Protein 5CGM (pdb70)

CATH classification: 2.60.40.10 (+3 more: 1.20.58.80, 3.20.20.80, 2.60.40.1180)

Foldseek 3Di:
DKDDDQKTKDDKPPDPPNQLFAWEAAAQAKAKIKIQIDHDDPFDKFKWKAKDFDPLQFDLSDDADPLGDTHGWDQEPPPRMTMDIDHHHDFHKMKIWMKMFTARLVVLVVVLVVCCPWCVVCLVSLQVLLVQLVLLLVQAPPVLSVLSNVLSVLSNDDDTNCRNCVSVPDPSSVVRCVVRPDTHPIGIIDMHIYGYAHLCLQAFEEEEDEQQQQQAADPVRHGGGHALVSSLVVQLLVLLLQGAEYEYEAFAAADPPQFAAWPRHSDHDPVWRGFSLQAAAPQAGLLFGHVSRPGLVSVLVSQVSSVVSNHHYAYEARQKHFCRHVCVVVPVLQADQDPVRDGDAPDVPRRIGHTHCPSCVSVVLVVSLVSVVSVVVSRHQHYEYPQCVVDDLSSLSNSLSVCCSVPVNRAYEYAHPDDVCSQLVSLSSPHSAYEDCLCVQQWQVSLVVVLQVQLVCNRRHAYAAENADQQFQHPLLLPQFPLSLLQSLLSRLQSGSHYYYYPPSFLSQRDACDPPGRHGNRRCSTHRNHDDQPVCVVVVNTCSVVSSLSSVVSVVAPQSSDRNLWDWWDWPDRQKTKIKGARLSWQWIKIKIFGSHLAAKDKTKTADPALSSQHDQADWFKKAFSVPRDIDIDGRIGIDMDGSVRPRMTIIGGDGHDNVSSSSSSDPD/DKDDDQKDKDDKPPDPPNQLFAFEAAAQAKAKIKIQIGHDDPFDKFKWKKKDFDPLQDDLRDDACVIDTWGWDAEPPPRMTMDIDHHHDFHKMKIWMKMWTFRLVRLLVVPVVVCVLVSLQVNLVQLVLLLVQAPPVLSCLSNVLSVLSNDDDDNCRSNVSSNDVSVVVRCSVRPDTHPIGIIDMHMYGYAHLCLAAFEEEEDEQQQQQAADPVRHGDGGALVSSLVVQLLVLLLQGAEYEYEAFAAAAPPQFAAWPRHSDHDPPWRGFSLQAAAPQAGLLFGHVSHPGLVSVLVSQVSSVVSNHHYEYEDRQWHFCRHPCVPVPVQQFDQDPVRDGDFDDDPPDGDSRIGHTHCPRCVVVVLVVSLVSVVSVVVSRHQEYEYPQCVVPDLSSLSVSLSVVSSVPVNRAYEYAHPDDVCSQLVSLSSPHSAYEYCLCVQQWQVSLVVVLQVQLVCNRRHHYAAELADQQFQHPLLLPQFPLSLLQSLLSRLQSGSHYYYYPPSFLSQRDACDPPGRHGNRRCSTHRNHDDQVVCVVVVRTCSVVSSLSSVVSVVAVQSSDRNLWDWWDWPDRQWTKIKGARLSWQWIKIKIFGSHLAAKDKTKTADPALSSVHDQADWFKKAFSVPRDIDIGGRIDIDMDGSVRPRMGIIGGDGRDNVSSSSSSDDD

Solvent-accessible surface area: 50348 Å² total; per-residue (Å²): 5,5,24,0,3,27,0,2,1,11,70,6,78,2,20,8,13,47,41,100,7,24,3,24,1,2,38,51,14,14,4,7,1,0,0,13,0,4,17,21,23,106,39,29,28,14,3,13,0,8,2,81,82,79,23,55,96,14,44,76,16,11,86,66,30,151,78,109,102,105,48,116,14,51,96,20,165,60,83,21,6,12,14,8,74,7,68,0,85,124,27,0,35,19,11,0,40,2,3,0,18,0,30,18,22,43,24,13,32,61,81,1,78,88,94,81,81,43,40,103,70,1,53,26,30,1,45,44,1,0,124,27,2,64,91,4,4,108,56,2,62,79,103,86,81,69,21,0,90,84,0,1,62,32,0,101,45,132,42,80,15,68,107,14,4,36,42,8,73,41,74,121,4,65,99,24,22,85,86,70,54,29,72,50,66,44,11,139,11,52,96,21,21,0,13,0,5,29,63,59,0,15,40,2,5,3,1,1,8,3,6,10,12,32,20,24,119,49,116,132,49,149,60,64,28,0,47,1,66,42,0,18,137,27,0,52,29,2,24,154,0,14,6,51,0,0,0,0,1,10,2,9,0,6,2,106,68,120,52,10,1,116,43,72,50,87,104,34,57,145,80,27,23,0,10,4,35,3,0,0,0,123,84,15,6,3,53,22,18,18,69,99,9,21,72,44,109,59,0,56,118,1,10,48,36,0,117,134,68,57,4,22,2,0,5,6,7,1,4,19,0,0,24,34,2,38,14,17,215,111,55,68,70,9,1,78,78,34,70,98,50,51,31,56,98,8,153,80,97,56,8,7,41,58,21,29,8,56,86,43,33,45,25,0,12,106,29,0,3,106,2,0,102,55,5,22,89,38,24,0,35,4,2,9,0,7,36,0,22,55,17,7,0,5,0,1,1,24,0,0,4,72,0,3,68,104,36,30,65,0,6,2,2,0,14,2,61,16,99,73,26,14,7,24,6,1,0,26,1,9,0,3,5,2,3,16,38,3,7,80,65,46,39,24,152,72,0,32,86,10,0,96,50,12,15,84,75,9,19,20,6,7,7,1,0,6,2,0,3,3,55,9,0,23,59,22,2,23,136,5,23,84,16,19,1,13,1,6,0,0,0,0,0,1,1,0,1,0,0,0,0,5,7,1,1,0,45,40,32,52,121,34,30,146,133,76,19,46,52,12,69,47,3,3,17,15,23,23,52,15,33,73,30,87,52,14,68,94,169,70,86,18,13,12,78,44,0,32,69,1,2,57,1,4,144,112,9,28,0,2,99,6,9,34,1,7,71,38,10,117,2,77,30,102,21,0,3,1,1,5,5,5,14,4,41,75,0,12,2,2,0,2,0,0,0,29,38,21,154,27,46,37,96,13,42,0,117,6,71,1,80,47,6,18,32,87,64,176,41,165,17,166,3,94,0,12,40,68,35,94,109,51,52,13,2,75,48,8,134,3,119,3,50,18,100,92,16,10,1,19,0,0,53,8,48,126,1,76,59,74,58,37,62,82,35,9,60,66,97,6,4,13,4,2,27,0,2,1,11,69,6,77,2,21,6,12,46,42,66,7,23,3,23,1,4,42,50,12,13,4,6,1,0,0,13,0,4,18,20,20,114,35,25,30,15,4,15,0,15,1,27,81,87,23,63,99,15,42,82,10,8,83,72,103,144,84,96,111,42,113,16,50,94,19,162,59,84,20,7,12,12,8,72,6,68,0,94,94,26,0,35,17,11,1,59,1,4,0,17,0,32,18,16,43,30,16,33,68,65,5,86,92,78,99,82,76,30,37,2,40,49,2,0,77,35,2,48,102,4,3,111,58,4,60,103,108,34,85,71,44,0,88,66,0,3,60,33,0,123,47,134,54,59,54,71,110,24,0,35,44,8,69,29,69,127,5,68,100,28,17,84,70,94,50,29,80,65,63,47,12,143,10,43,106,24,22,0,11,0,4,30,60,52,0,16,39,4,8,4,1,2,8,3,7,10,12,32,20,23,117,52,117,135,50,145,63,67,29,0,47,1,69,40,0,20,138,28,0,49,25,2,27,151,0,18,6,38,0,0,0,0,2,10,1,10,0,7,1,103,70,116,51,9,1,112,48,71,48,92,105,35,58,146,76,28,20,0,10,4,33,2,0,0,0,124,88,14,5,4,54,22,20,18,70,101,9,22,71,43,114,59,0,54,120,1,23,48,37,0,67,128,69,59,6,45,3,0,5,6,8,1,3,17,0,0,23,36,3,41,15,24,90,117,54,74,70,6,3,80,68,45,37,102,52,53,40,57,93,8,101,38,90,150,44,36,62,55,8,8,42,57,22,27,8,60,86,45,37,81,24,0,12,57,28,0,30,102,3,0,146,56,6,32,89,40,38,0,43,2,3,10,1,7,27,0,8,44,19,7,1,4,0,1,2,44,0,0,0,73,3,3,75,85,42,28,54,0,6,2,1,1,14,1,63,15,98,74,26,13,7,26,6,1,0,21,1,10,0,4,5,3,4,18,42,3,8,78,73,46,52,48,195,52,0,32,60,13,0,100,70,12,14,81,68,11,18,32,7,8,6,1,0,6,3,0,3,4,53,9,0,25,58,22,2,20,137,5,23,83,14,22,1,13,1,8,0,0,0,0,0,2,1,0,1,0,0,0,0,5,5,0,2,0,46,43,34,48,122,32,47,106,134,74,19,46,55,12,74,49,3,3,17,15,26,26,49,15,34,71,30,85,54,16,68,92,167,72,85,18,12,13,75,42,0,31,82,1,2,64,2,5,140,107,3,24,0,2,100,5,8,29,1,7,70,41,12,114,2,82,33,128,23,0,3,1,2,5,5,4,14,5,44,75,0,12,2,2,0,3,0,0,0,27,36,20,148,33,46,34,101,13,43,0,125,6,73,2,82,45,3,12,30,121,58,215,53,142,13,161,2,88,0,11,40,78,47,60,111,66,84,16,1,71,50,10,135,2,120,3,50,19,100,95,15,7,1,18,0,0,42,7,42,125,0,60,52,92,89,35,62,83,36,8,59,67,97

Secondary structure (DSSP, 8-state):
-EEESSSEEEEEES-BGGGTB-EEEETT--EEEEEEEE-STT--EEEEEEEEE--SPPP--S------EEEE-EE-SSTTEEEEEE---SSEEEEEEEEEEE-HHHHHHHHHHHH---HHHHHHHHHHHHHHHHHHHTTS-TTTTHHHHHHHHHHHSSS-HHHHHHHHHSHHHHHHHHHS---EEEEE---EEEEEE-GGGTSEEEEE--GGGGS-B-TTS-B----HHHHHHTHHHHHHTT--EEEE---S-B-STT--BGGGBSSPPTT----TTSB-BTTB-TTS--TTT--HHHHHHHHHHHHHTT-EEEEEE--EE-TTSHHHHH-GGGS-B-TTS-BPPB--BTT-EE--SSSSHHHHHHHHHHHHHHHHHTT--EEEEE-GGGS-HHHHHHHHHHHHHH-TT-EEEEE--S-HHHHHHHHHTT-SEE--SGGG--SHHHHHHHHHHHHHTTTT--BEEES-BTTB--HHHHHHHHHHHHHHHHHHHHH-SEEEEETTGGGT---BSSTT--SBTT-TTSS-----HHHHHHTT--SHHHHHHHHHHHHH-GGGG-STT-EE-EES-TTEEEEEEE-TTT--EEEEEEES-SSS-EEEEEE--GGGGT--TT--EEEEETTT--EEEE-SEEEEEE-TTT-SEEEEEPPPPPHHHHHHHT---/--EESSSEEEEEES-BGGGTB-EEEETT--EEEEEEEE-SSS--EEEEEEEEE--S-----S-----EEEE-EE-SSTTEEEEEE---SSEEEEEEEEEEE-HHHHHHHHHHHH--HHHHHHHHHHHHHHHTTS-TTTTHHHHHHHHHHHSSS-HHHHHTTTTSHHHHHHHHHS---EEEEEEEEEEEEEE-GGGTSEEEEE--GGGGS-B-TTS-B----HHHHHHTHHHHHHTT--EEEE---S-B-STT--BGGGBSSPPTT----TTSB-BTTB-TTS--TTT--HHHHHHHHHHHHHTT-EEEEEE--EE-TTSTHHHH-GGGS-B-TTS-BPPEEETTEEETT-EE--SSSSHHHHHHHHHHHHHHHHHTT--EEEEE-GGGS-HHHHHHHHHHHHHH-TT-EEEEE--S-HHHHHHHHHTT-SEE--SGGG--SHHHHHHHHHHHHHTTTT--BEEES-BTTB--HHHHHHHHHHHHHHHHHHHHH-SEEEEETTGGGT---BSSTT--SBTT-TTTS-----HHHHHHTT--SHHHHHHHHHHHHH-GGGG-STT-EE-EES-TTEEEEEEE-TTT--EEEEEEES-SSS-EEEEEE--SGGGT--TT--EEEEETTT--EEEE-SEEEEEE-TTT-SEEEEEPPPPPHHHHHHHT---

InterPro domains:
  IPR006047 Glycosyl hydrolase family 13, catalytic domain [SM00642] (227-562)
  IPR013780 Glycosyl hydrolase, all-beta [G3DSA:2.60.40.1180] (593-696)
  IPR013783 Immunoglobulin-like fold [G3DSA:2.60.40.10] (3-213)
  IPR017853 Glycoside hydrolase superfamily [SSF51445] (219-588)
  IPR021828 Alpha-1,4-glucan:maltose-1-phosphate maltosyltransferase, domain N/S [PF11896] (3-221)
  IPR026585 Alpha-1,4-glucan:maltose-1-phosphate maltosyltransferase [MF_02124] (1-683)
  IPR049171 Alpha-1,4-glucan:maltose-1-phosphate maltosyltransferase, C-terminal [PF21702] (595-680)

Nearest PDB structures (foldseek):
  5cgm-assembly1_B  TM=1.002E+00  e=0.000E+00  Mycolicibacterium thermoresistibile ATCC 19527
  5cim-assembly1_B  TM=9.907E-01  e=0.000E+00  Mycolicibacterium thermoresistibile ATCC 19527
  5cj5-assembly1_B  TM=9.899E-01  e=0.000E+00  Mycolicibacterium thermoresistibile ATCC 19527
  4u33-assembly3_E  TM=9.859E-01  e=0.000E+00  Mycobacterium tuberculosis CDC1551
  4u3c-assembly3_E  TM=9.840E-01  e=0.000E+00  Mycobacterium tuberculosis CDC1551

Sequence (1336 aa):
GSVAGRIVIDDVQPVVSNGRYPAKAVVGEVVPVAATVWREGHDAVAATLVVRYHGTTYPDLADPPPGPQRLPMSPGHTPDVFHGHFTPDRVGLWTYRVDGWGDPIASWRHNVTAKLQGESELNNDLLVGARLLERAATGVPRELREALLEAAAALRAPGDPFTRAGAALSAEVSDLLAEYPLREFVTRGEQYGVWVDRPEARFSSWYEMFPRSTGGWDAEGRPVHGTFATAAEALPRIARMGFDVVYLPPIHPIGKVHRKGRNNSVTAAPGDVGSPWAIGSDEGGHDAVHPQLGTIEDFDEFVASARDLGLEVALDLALQCCAPDHPWAREHPEWFTVLPDGSIAYAEKYQDIYPLNFDNDPAGIYQEVLRVVRRFWISHGVNIFRVDNPHTKPPNFWAWLIGQIKNENPDVLFLSEAFTRPARLYGLAKLGFTQSYTYFTWRTSKWELTEFGQEIAAKADIARPNLFVNTPDILHESLQHGGPGMFAIRAVLAATMGPAWGVYSSGYELFENQPVRPGSEEYLNSEKYELRPRDFESSALARGESLEPFLTRLNEIRRLHPALRELRRTIRFHHVDNDALLAYSKFDPGTGDTVVLVVVTLNPFGAEEATLWLDMPELGMEPYDRFWVRDEITGEEYQWGQANYVRLDPAKAVAHVLNMPLIPADKRLQLLRREGSVAGRIVIDDVQQPVVSNGRYPAKAVVGEVVPVAATVWREGHDAVAATLVVRYHGTTTYPDLADPPKPQRLPMSPGHTPDVFHGHFTPDRVGLWTYRVDGWGDPIASWRHNVTAKLLNNDLLVGARLLERAATGVPRELREALLEAAAALRAPGDPFTRAGAALSAEVSDLLAEYPLREFVTRGEQYGVWVDRPEARFSSWYEMFPRSTGGWDAEGRPVHGTFATAAEALPRIARMGFDVVYLPPIHPIGKVHRKGRNNSVTAAPGDVGSPWAIGSDEGGHDAVHPQLGTIEDFDEEFVASARDLGLEVALDLALQCAPDHPWAREHPEWFTVLPDGSIAYAENPPKKYQDIYPLNFDNDPAGIYQEVLRVVRFWISHGVNIFRVDNPHTKPPNFWAWLIGQIKNENPDVLFLSEAFTRPARLYGLAKLGFTQSYTYFTWRTSKWELTEFGQEIAAKADIARPNLFVNTPDILHESLQHGGPGMFAIRAVLAATMGPAWGVYSSGYELFENQPVRPGSEEYLNSEKYELRPRDFESALARGESLEPFLTRLNEIRRLHPALRELRRTIIRFHHVDNDALLAYSKFDPGTGDTVLVVVTLNPFGAEEATTLWLDMPELGMEPYDRFWVRDEITGEEYQWGQANYVRLDPAKAVAHVLNMPLIPADKRLQLLRRE

B-factor: mean 32.91, std 14.16, range [11.0, 119.43]

Structure (mmCIF, N/CA/C/O backbone):
data_5CGM
#
_entry.id   5CGM
#
_cell.length_a   80.330
_cell.length_b   113.900
_cell.length_c   220.500
_cell.angle_alpha   90.00
_cell.angle_beta   90.00
_cell.angle_gamma   90.00
#
_symmetry.space_group_name_H-M   'P 21 21 21'
#
loop_
_entity.id
_entity.type
_entity.pdbx_description
1 polymer 'Alpha-1,4-glucan:maltose-1-phosphate maltosyltransferase'
2 branched alpha-D-glucopyranose-(1-4)-alpha-D-glucopyranose
3 non-polymer 'PHOSPHATE ION'
4 non-polymer 'SODIUM ION'
5 non-polymer 'CHLORIDE ION'
6 non-polymer 'PENTAETHYLENE GLYCOL'
7 non-polymer 'TRIETHYLENE GLYCOL'
8 non-polymer 'TETRAETHYLENE GLYCOL'
9 non-polymer DI(HYDROXYETHYL)ETHER
10 non-polymer 1,2-ETHANEDIOL
11 water water
#
loop_
_atom_site.group_PDB
_atom_site.id
_atom_site.type_symbol
_atom_site.label_atom_id
_atom_site.label_alt_id
_atom_site.label_comp_id
_atom_site.label_asym_id
_atom_site.label_entity_id
_atom_site.label_seq_id
_atom_site.pdbx_PDB_ins_code
_atom_site.Cartn_x
_atom_site.Cartn_y
_atom_site.Cartn_z
_atom_site.occupancy
_atom_site.B_iso_or_equiv
_atom_site.auth_seq_id
_atom_site.auth_comp_id
_atom_site.auth_asym_id
_atom_site.auth_atom_id
_atom_site.pdbx_PDB_model_num
ATOM 1 N N . GLY A 1 1 ? 57.454 78.407 61.426 1.00 29.61 -1 GLY A N 1
ATOM 2 C CA . GLY A 1 1 ? 56.332 79.283 61.198 1.00 30.90 -1 GLY A CA 1
ATOM 3 C C . GLY A 1 1 ? 56.610 80.174 60.037 1.00 38.97 -1 GLY A C 1
ATOM 4 O O . GLY A 1 1 ? 56.385 79.783 58.891 1.00 36.46 -1 GLY A O 1
ATOM 5 N N . SER A 1 2 ? 57.072 81.409 60.325 1.00 36.33 0 SER A N 1
ATOM 6 C CA . SER A 1 2 ? 57.461 82.226 59.190 1.00 34.71 0 SER A CA 1
ATOM 7 C C . SER A 1 2 ? 56.469 83.028 58.370 1.00 34.17 0 SER A C 1
ATOM 8 O O . SER A 1 2 ? 55.375 83.400 58.801 1.00 32.55 0 SER A O 1
ATOM 9 N N . VAL A 1 3 ? 56.962 83.393 57.185 1.00 27.61 1 VAL A N 1
ATOM 10 C CA . VAL A 1 3 ? 56.378 84.377 56.280 1.00 27.38 1 VAL A CA 1
ATOM 11 C C . VAL A 1 3 ? 56.591 83.997 54.806 1.00 29.34 1 VAL A C 1
ATOM 12 O O . VAL A 1 3 ? 57.515 83.246 54.467 1.00 28.33 1 VAL A O 1
ATOM 16 N N . ALA A 1 4 ? 55.775 84.583 53.925 1.00 26.87 2 ALA A N 1
ATOM 17 C CA . ALA A 1 4 ? 55.914 84.387 52.494 1.00 26.42 2 ALA A CA 1
ATOM 18 C C . ALA A 1 4 ? 55.888 85.735 51.815 1.00 31.09 2 ALA A C 1
ATOM 19 O O . ALA A 1 4 ? 54.915 86.488 51.933 1.00 30.62 2 ALA A O 1
ATOM 21 N N . GLY A 1 5 ? 56.989 86.050 51.165 1.00 27.84 3 GLY A N 1
ATOM 22 C CA . GLY A 1 5 ? 57.129 87.270 50.379 1.00 28.43 3 GLY A CA 1
ATOM 23 C C . GLY A 1 5 ? 57.787 86.860 49.088 1.00 31.97 3 GLY A C 1
ATOM 24 O O . GLY A 1 5 ? 57.532 85.753 48.596 1.00 31.95 3 GLY A O 1
ATOM 25 N N . ARG A 1 6 ? 58.724 87.678 48.603 1.00 27.28 4 ARG A N 1
ATOM 26 C CA . ARG A 1 6 ? 59.519 87.358 47.427 1.00 27.15 4 ARG A CA 1
ATOM 27 C C . ARG A 1 6 ? 60.441 86.161 47.760 1.00 30.23 4 ARG A C 1
ATOM 28 O O . ARG A 1 6 ? 60.755 85.345 46.890 1.00 30.44 4 ARG A O 1
ATOM 36 N N . ILE A 1 7 ? 60.829 86.048 49.042 1.00 25.73 5 ILE A N 1
ATOM 37 C CA . ILE A 1 7 ? 61.547 84.919 49.647 1.00 23.95 5 ILE A CA 1
ATOM 38 C C . ILE A 1 7 ? 60.548 84.305 50.670 1.00 23.99 5 ILE A C 1
ATOM 39 O O . ILE A 1 7 ? 59.709 85.017 51.226 1.00 23.01 5 ILE A O 1
ATOM 44 N N . VAL A 1 8 ? 60.582 82.984 50.847 1.00 19.65 6 VAL A N 1
ATOM 45 C CA . VAL A 1 8 ? 59.709 82.302 51.801 1.00 19.07 6 VAL A CA 1
ATOM 46 C C . VAL A 1 8 ? 60.571 81.793 52.968 1.00 19.52 6 VAL A C 1
ATOM 47 O O . VAL A 1 8 ? 61.604 81.170 52.750 1.00 19.67 6 VAL A O 1
ATOM 51 N N . ILE A 1 9 ? 60.127 82.027 54.198 1.00 18.30 7 ILE A N 1
ATOM 52 C CA . ILE A 1 9 ? 60.792 81.540 55.415 1.00 18.60 7 ILE A CA 1
ATOM 53 C C . ILE A 1 9 ? 59.762 80.648 56.097 1.00 23.16 7 ILE A C 1
ATOM 54 O O . ILE A 1 9 ? 58.596 81.040 56.230 1.00 21.81 7 ILE A O 1
ATOM 59 N N . ASP A 1 10 ? 60.175 79.435 56.480 1.00 19.78 8 ASP A N 1
ATOM 60 C CA . ASP A 1 10 ? 59.232 78.484 57.062 1.00 19.46 8 ASP A CA 1
ATOM 61 C C . ASP A 1 10 ? 59.885 77.647 58.150 1.00 22.11 8 ASP A C 1
ATOM 62 O O . ASP A 1 10 ? 61.116 77.531 58.215 1.00 21.73 8 ASP A O 1
ATOM 67 N N . ASP A 1 11 ? 59.036 77.038 58.992 1.00 20.28 9 ASP A N 1
ATOM 68 C CA . ASP A 1 11 ? 59.390 76.087 60.035 1.00 19.36 9 ASP A CA 1
ATOM 69 C C . ASP A 1 11 ? 60.577 76.541 60.890 1.00 21.10 9 ASP A C 1
ATOM 70 O O . ASP A 1 11 ? 61.568 75.844 61.036 1.00 20.51 9 ASP A O 1
ATOM 75 N N . VAL A 1 12 ? 60.462 77.738 61.434 1.00 18.41 10 VAL A N 1
ATOM 76 C CA . VAL A 1 12 ? 61.478 78.369 62.284 1.00 18.33 10 VAL A CA 1
ATOM 77 C C . VAL A 1 12 ? 61.523 77.700 63.666 1.00 21.85 10 VAL A C 1
ATOM 78 O O . VAL A 1 12 ? 60.480 77.445 64.253 1.00 20.10 10 VAL A O 1
ATOM 82 N N . GLN A 1 13 ? 62.732 77.441 64.188 1.00 18.55 11 GLN A N 1
ATOM 83 C CA . GLN A 1 13 ? 62.903 76.860 65.530 1.00 18.87 11 GLN A CA 1
ATOM 84 C C . GLN A 1 13 ? 64.039 77.598 66.272 1.00 22.28 11 GLN A C 1
ATOM 85 O O . GLN A 1 13 ? 64.983 77.996 65.602 1.00 20.62 11 GLN A O 1
ATOM 91 N N . PRO A 1 14 ? 63.968 77.851 67.614 1.00 18.73 12 PRO A N 1
ATOM 92 C CA . PRO A 1 14 ? 62.924 77.398 68.551 1.00 18.64 12 PRO A CA 1
ATOM 93 C C . PRO A 1 14 ? 61.695 78.270 68.589 1.00 22.78 12 PRO A C 1
ATOM 94 O O . PRO A 1 14 ? 61.802 79.490 68.728 1.00 22.51 12 PRO A O 1
ATOM 98 N N . VAL A 1 15 ? 60.520 77.631 68.462 1.00 17.88 13 VAL A N 1
ATOM 99 C CA . VAL A 1 15 ? 59.227 78.316 68.547 1.00 17.16 13 VAL A CA 1
ATOM 100 C C . VAL A 1 15 ? 58.374 77.443 69.468 1.00 22.43 13 VAL A C 1
ATOM 101 O O . VAL A 1 15 ? 58.279 76.241 69.228 1.00 23.19 13 VAL A O 1
ATOM 105 N N . VAL A 1 16 ? 57.820 78.017 70.552 1.00 17.69 14 VAL A N 1
ATOM 106 C CA . VAL A 1 16 ? 57.040 77.218 71.520 1.00 18.11 14 VAL A CA 1
ATOM 107 C C . VAL A 1 16 ? 55.560 77.500 71.383 1.00 21.44 14 VAL A C 1
ATOM 108 O O . VAL A 1 16 ? 55.179 78.658 71.446 1.00 20.58 14 VAL A O 1
ATOM 112 N N . SER A 1 17 ? 54.721 76.452 71.193 1.00 19.74 15 SER A N 1
ATOM 113 C CA . SER A 1 17 ? 53.255 76.612 71.030 1.00 19.77 15 SER A CA 1
ATOM 114 C C . SER A 1 17 ? 52.894 77.693 70.007 1.00 24.75 15 SER A C 1
ATOM 115 O O . SER A 1 17 ? 52.059 78.563 70.287 1.00 23.31 15 SER A O 1
ATOM 118 N N . ASN A 1 18 ? 53.569 77.670 68.816 1.00 22.62 16 ASN A N 1
ATOM 119 C CA . ASN A 1 18 ? 53.352 78.661 67.746 1.00 24.22 16 ASN A CA 1
ATOM 120 C C . ASN A 1 18 ? 53.705 80.093 68.119 1.00 30.99 16 ASN A C 1
ATOM 121 O O . ASN A 1 18 ? 53.260 81.026 67.447 1.00 34.22 16 ASN A O 1
ATOM 126 N N . GLY A 1 19 ? 54.522 80.274 69.149 1.00 25.81 17 GLY A N 1
ATOM 127 C CA . GLY A 1 19 ? 54.918 81.606 69.581 1.00 25.69 17 GLY A CA 1
ATOM 128 C C . GLY A 1 19 ? 54.201 82.107 70.817 1.00 28.84 17 GLY A C 1
ATOM 129 O O . GLY A 1 19 ? 54.433 83.238 71.229 1.00 28.79 17 GLY A O 1
ATOM 130 N N . ARG A 1 20 ? 53.324 81.284 71.419 1.00 26.06 18 ARG A N 1
ATOM 131 C CA . ARG A 1 20 ? 52.571 81.673 72.625 1.00 25.56 18 ARG A CA 1
ATOM 132 C C . ARG A 1 20 ? 53.496 81.837 73.837 1.00 25.52 18 ARG A C 1
ATOM 133 O O . ARG A 1 20 ? 53.253 82.678 74.701 1.00 24.64 18 ARG A O 1
ATOM 141 N N . TYR A 1 21 ? 54.571 81.049 73.894 1.00 20.28 19 TYR A N 1
ATOM 142 C CA . TYR A 1 21 ? 55.499 81.157 75.016 1.00 18.68 19 TYR A CA 1
ATOM 143 C C . TYR A 1 21 ? 56.917 81.376 74.513 1.00 22.70 19 TYR A C 1
ATOM 144 O O . TYR A 1 21 ? 57.281 80.789 73.501 1.00 20.29 19 TYR A O 1
ATOM 153 N N . PRO A 1 22 ? 57.776 82.092 75.269 1.00 19.80 20 PRO A N 1
ATOM 154 C CA . PRO A 1 22 ? 59.185 82.188 74.859 1.00 18.69 20 PRO A CA 1
ATOM 155 C C . PRO A 1 22 ? 59.922 80.867 75.118 1.00 20.98 20 PRO A C 1
ATOM 156 O O . PRO A 1 22 ? 59.554 80.092 76.008 1.00 18.56 20 PRO A O 1
ATOM 160 N N . ALA A 1 23 ? 60.978 80.621 74.356 1.00 17.33 21 ALA A N 1
ATOM 161 C CA . ALA A 1 23 ? 61.845 79.468 74.577 1.00 17.07 21 ALA A CA 1
ATOM 162 C C . ALA A 1 23 ? 62.725 79.799 75.794 1.00 19.99 21 ALA A C 1
ATOM 163 O O . ALA A 1 23 ? 62.711 80.937 76.263 1.00 20.29 21 ALA A O 1
ATOM 165 N N . LYS A 1 24 ? 63.477 78.815 76.318 1.00 17.05 22 LYS A N 1
ATOM 166 C CA . LYS A 1 24 ? 64.319 79.002 77.496 1.00 17.37 22 LYS A CA 1
ATOM 167 C C . LYS A 1 24 ? 65.798 78.911 77.118 1.00 21.58 22 LYS A C 1
ATOM 168 O O . LYS A 1 24 ? 66.163 78.074 76.303 1.00 21.90 22 LYS A O 1
ATOM 174 N N . ALA A 1 25 ? 66.637 79.677 77.813 1.00 15.58 23 ALA A N 1
ATOM 175 C CA . ALA A 1 25 ? 68.092 79.605 77.696 1.00 16.46 23 ALA A CA 1
ATOM 176 C C . ALA A 1 25 ? 68.672 80.218 78.958 1.00 18.23 23 ALA A C 1
ATOM 177 O O . ALA A 1 25 ? 67.937 80.776 79.787 1.00 15.14 23 ALA A O 1
ATOM 179 N N . VAL A 1 26 ? 69.992 80.116 79.115 1.00 16.13 24 VAL A N 1
ATOM 180 C CA . VAL A 1 26 ? 70.693 80.728 80.235 1.00 15.83 24 VAL A CA 1
ATOM 181 C C . VAL A 1 26 ? 71.858 81.578 79.683 1.00 20.76 24 VAL A C 1
ATOM 182 O O . VAL A 1 26 ? 72.293 81.389 78.537 1.00 20.07 24 VAL A O 1
ATOM 186 N N . VAL A 1 27 ? 72.360 82.491 80.500 1.00 17.81 25 VAL A N 1
ATOM 187 C CA . VAL A 1 27 ? 73.503 83.330 80.126 1.00 17.74 25 VAL A CA 1
ATOM 188 C C . VAL A 1 27 ? 74.688 82.404 79.775 1.00 22.09 25 VAL A C 1
ATOM 189 O O . VAL A 1 27 ? 75.027 81.520 80.558 1.00 21.34 25 VAL A O 1
ATOM 193 N N . GLY A 1 28 ? 75.314 82.637 78.620 1.00 20.49 26 GLY A N 1
ATOM 194 C CA . GLY A 1 28 ? 76.472 81.861 78.197 1.00 19.49 26 GLY A CA 1
ATOM 195 C C . GLY A 1 28 ? 76.146 80.606 77.410 1.00 24.44 26 GLY A C 1
ATOM 196 O O . GLY A 1 28 ? 77.059 79.930 76.932 1.00 25.95 26 GLY A O 1
ATOM 197 N N . GLU A 1 29 ? 74.854 80.269 77.269 1.00 19.32 27 GLU A N 1
ATOM 198 C CA . GLU A 1 29 ? 74.443 79.089 76.510 1.00 18.41 27 GLU A CA 1
ATOM 199 C C . GLU A 1 29 ? 74.413 79.429 75.005 1.00 21.71 27 GLU A C 1
ATOM 200 O O . GLU A 1 29 ? 73.887 80.471 74.631 1.00 21.62 27 GLU A O 1
ATOM 206 N N . VAL A 1 30 ? 74.902 78.518 74.147 1.00 19.84 28 VAL A N 1
ATOM 207 C CA . VAL A 1 30 ? 74.842 78.698 72.686 1.00 19.15 28 VAL A CA 1
ATOM 208 C C . VAL A 1 30 ? 73.442 78.267 72.275 1.00 22.14 28 VAL A C 1
ATOM 209 O O . VAL A 1 30 ? 73.071 77.118 72.482 1.00 22.15 28 VAL A O 1
ATOM 213 N N . VAL A 1 31 ? 72.649 79.196 71.764 1.00 17.92 29 VAL A N 1
ATOM 214 C CA . VAL A 1 31 ? 71.275 78.883 71.365 1.00 17.32 29 VAL A CA 1
ATOM 215 C C . VAL A 1 31 ? 71.221 78.622 69.829 1.00 20.45 29 VAL A C 1
ATOM 216 O O . VAL A 1 31 ? 71.390 79.571 69.078 1.00 19.13 29 VAL A O 1
ATOM 220 N N . PRO A 1 32 ? 70.921 77.398 69.346 1.00 18.07 30 PRO A N 1
ATOM 221 C CA . PRO A 1 32 ? 70.811 77.204 67.889 1.00 17.55 30 PRO A CA 1
ATOM 222 C C . PRO A 1 32 ? 69.441 77.579 67.318 1.00 22.53 30 PRO A C 1
ATOM 223 O O . PRO A 1 32 ? 68.399 77.330 67.933 1.00 21.71 30 PRO A O 1
ATOM 227 N N . VAL A 1 33 ? 69.445 78.193 66.127 1.00 20.73 31 VAL A N 1
ATOM 228 C CA . VAL A 1 33 ? 68.240 78.620 65.415 1.00 20.30 31 VAL A CA 1
ATOM 229 C C . VAL A 1 33 ? 68.281 77.983 64.023 1.00 23.85 31 VAL A C 1
ATOM 230 O O . VAL A 1 33 ? 69.329 78.034 63.371 1.00 22.50 31 VAL A O 1
ATOM 234 N N . ALA A 1 34 ? 67.151 77.392 63.573 1.00 19.99 32 ALA A N 1
ATOM 235 C CA . ALA A 1 34 ? 67.021 76.817 62.229 1.00 19.80 32 ALA A CA 1
ATOM 236 C C . ALA A 1 34 ? 65.803 77.397 61.521 1.00 21.13 32 ALA A C 1
ATOM 237 O O . ALA A 1 34 ? 64.835 77.802 62.176 1.00 17.93 32 ALA A O 1
ATOM 239 N N . ALA A 1 35 ? 65.874 77.506 60.171 1.00 17.46 33 ALA A N 1
ATOM 240 C CA . ALA A 1 35 ? 64.741 77.971 59.368 1.00 16.90 33 ALA A CA 1
ATOM 241 C C . ALA A 1 35 ? 64.878 77.440 57.962 1.00 22.26 33 ALA A C 1
ATOM 242 O O . ALA A 1 35 ? 65.992 77.293 57.456 1.00 22.22 33 ALA A O 1
ATOM 244 N N . THR A 1 36 ? 63.750 77.147 57.332 1.00 19.15 34 THR A N 1
ATOM 245 C CA . THR A 1 36 ? 63.730 76.746 55.925 1.00 17.60 34 THR A CA 1
ATOM 246 C C . THR A 1 36 ? 63.595 78.051 55.147 1.00 20.97 34 THR A C 1
ATOM 247 O O . THR A 1 36 ? 62.687 78.841 55.417 1.00 20.53 34 THR A O 1
ATOM 251 N N . VAL A 1 37 ? 64.505 78.302 54.208 1.00 17.86 35 VAL A N 1
ATOM 252 C CA . VAL A 1 37 ? 64.474 79.561 53.443 1.00 17.48 35 VAL A CA 1
ATOM 253 C C . VAL A 1 37 ? 64.608 79.211 51.963 1.00 21.27 35 VAL A C 1
ATOM 254 O O . VAL A 1 37 ? 65.558 78.539 51.592 1.00 18.92 35 VAL A O 1
ATOM 258 N N . TRP A 1 38 ? 63.650 79.638 51.139 1.00 19.05 36 TRP A N 1
ATOM 259 C CA . TRP A 1 38 ? 63.663 79.276 49.719 1.00 18.98 36 TRP A CA 1
ATOM 260 C C . TRP A 1 38 ? 63.092 80.346 48.806 1.00 22.61 36 TRP A C 1
ATOM 261 O O . TRP A 1 38 ? 62.363 81.239 49.236 1.00 21.02 36 TRP A O 1
ATOM 272 N N . ARG A 1 39 ? 63.432 80.231 47.512 1.00 21.70 37 ARG A N 1
ATOM 273 C CA . ARG A 1 39 ? 62.978 81.140 46.472 1.00 21.44 37 ARG A CA 1
ATOM 274 C C . ARG A 1 39 ? 62.831 80.331 45.160 1.00 24.66 37 ARG A C 1
ATOM 275 O O . ARG A 1 39 ? 62.972 79.105 45.167 1.00 23.90 37 ARG A O 1
ATOM 283 N N . GLU A 1 40 ? 62.608 81.018 44.050 1.00 22.05 38 GLU A N 1
ATOM 284 C CA . GLU A 1 40 ? 62.472 80.400 42.723 1.00 22.96 38 GLU A CA 1
ATOM 285 C C . GLU A 1 40 ? 63.834 80.081 42.069 1.00 30.44 38 GLU A C 1
ATOM 286 O O . GLU A 1 40 ? 64.861 80.609 42.490 1.00 29.43 38 GLU A O 1
ATOM 292 N N . GLY A 1 41 ? 63.809 79.233 41.040 1.00 30.73 39 GLY A N 1
ATOM 293 C CA . GLY A 1 41 ? 64.970 78.890 40.219 1.00 31.40 39 GLY A CA 1
ATOM 294 C C . GLY A 1 41 ? 66.153 78.276 40.932 1.00 36.83 39 GLY A C 1
ATOM 295 O O . GLY A 1 41 ? 65.997 77.652 41.989 1.00 37.77 39 GLY A O 1
ATOM 296 N N . HIS A 1 42 ? 67.340 78.405 40.319 1.00 32.46 40 HIS A N 1
ATOM 297 C CA . HIS A 1 42 ? 68.607 77.863 40.836 1.00 33.42 40 HIS A CA 1
ATOM 298 C C . HIS A 1 42 ? 69.443 78.953 41.519 1.00 36.07 40 HIS A C 1
ATOM 299 O O . HIS A 1 42 ? 70.572 78.694 41.923 1.00 36.34 40 HIS A O 1
ATOM 302 N N . ASP A 1 43 ? 68.891 80.159 41.640 1.00 31.72 41 ASP A N 1
ATOM 303 C CA . ASP A 1 43 ? 69.539 81.316 42.256 1.00 32.61 41 ASP A CA 1
ATOM 304 C C . ASP A 1 43 ? 69.760 81.138 43.757 1.00 35.63 41 ASP A C 1
ATOM 305 O O . ASP A 1 43 ? 68.890 80.613 44.452 1.00 35.26 41 ASP A O 1
ATOM 307 N N . ALA A 1 44 ? 70.927 81.584 44.250 1.00 29.82 42 ALA A N 1
ATOM 308 C CA . ALA A 1 44 ? 71.301 81.463 45.646 1.00 29.21 42 ALA A CA 1
ATOM 309 C C . ALA A 1 44 ? 70.419 82.270 46.605 1.00 28.69 42 ALA A C 1
ATOM 310 O O . ALA A 1 44 ? 69.906 83.346 46.287 1.00 24.90 42 ALA A O 1
ATOM 312 N N . VAL A 1 45 ? 70.187 81.692 47.765 1.00 26.09 43 VAL A N 1
ATOM 313 C CA . VAL A 1 45 ? 69.426 82.361 48.786 1.00 25.69 43 VAL A CA 1
ATOM 314 C C . VAL A 1 45 ? 70.332 82.391 50.013 1.00 24.19 43 VAL A C 1
ATOM 315 O O . VAL A 1 45 ? 71.237 81.556 50.146 1.00 22.41 43 VAL A O 1
ATOM 319 N N . ALA A 1 46 ? 70.154 83.393 50.849 1.00 21.06 44 ALA A N 1
ATOM 320 C CA . ALA A 1 46 ? 70.909 83.512 52.085 1.00 21.93 44 ALA A CA 1
ATOM 321 C C . ALA A 1 46 ? 70.000 83.980 53.207 1.00 24.71 44 ALA A C 1
ATOM 322 O O . ALA A 1 46 ? 68.855 84.371 52.965 1.00 24.28 44 ALA A O 1
ATOM 324 N N . ALA A 1 47 ? 70.495 83.928 54.439 1.00 22.37 45 ALA A N 1
ATOM 325 C CA . ALA A 1 47 ? 69.686 84.348 55.582 1.00 22.86 45 ALA A CA 1
ATOM 326 C C . ALA A 1 47 ? 70.523 85.019 56.643 1.00 24.97 45 ALA A C 1
ATOM 327 O O . ALA A 1 47 ? 71.671 84.654 56.856 1.00 23.92 45 ALA A O 1
ATOM 329 N N . THR A 1 48 ? 69.928 85.972 57.334 1.00 21.73 46 THR A N 1
ATOM 330 C CA . THR A 1 48 ? 70.565 86.677 58.439 1.00 21.74 46 THR A CA 1
ATOM 331 C C . THR A 1 48 ? 69.713 86.476 59.697 1.00 24.79 46 THR A C 1
ATOM 332 O O . THR A 1 48 ? 68.484 86.617 59.641 1.00 24.59 46 THR A O 1
ATOM 336 N N . LEU A 1 49 ? 70.365 86.152 60.814 1.00 21.05 47 LEU A N 1
ATOM 337 C CA . LEU A 1 49 ? 69.716 86.042 62.131 1.00 20.92 47 LEU A CA 1
ATOM 338 C C . LEU A 1 49 ? 69.822 87.389 62.824 1.00 23.35 47 LEU A C 1
ATOM 339 O O . LEU A 1 49 ? 70.931 87.851 63.061 1.00 23.02 47 LEU A O 1
ATOM 344 N N . VAL A 1 50 ? 68.677 88.053 63.082 1.00 19.77 48 VAL A N 1
ATOM 345 C CA . VAL A 1 50 ? 68.639 89.385 63.699 1.00 19.08 48 VAL A CA 1
ATOM 346 C C . VAL A 1 50 ? 68.304 89.207 65.182 1.00 23.93 48 VAL A C 1
ATOM 347 O O . VAL A 1 50 ? 67.183 88.810 65.509 1.00 22.58 48 VAL A O 1
ATOM 351 N N . VAL A 1 51 ? 69.252 89.537 66.062 1.00 19.93 49 VAL A N 1
ATOM 352 C CA . VAL A 1 51 ? 69.124 89.363 67.521 1.00 20.80 49 VAL A CA 1
ATOM 353 C C . VAL A 1 51 ? 68.997 90.706 68.279 1.00 27.79 49 VAL A C 1
ATOM 354 O O . VAL A 1 51 ? 69.796 91.625 68.046 1.00 27.15 49 VAL A O 1
ATOM 358 N N . ARG A 1 52 ? 68.013 90.800 69.201 1.00 21.95 50 ARG A N 1
ATOM 359 C CA . ARG A 1 52 ? 67.812 91.996 70.028 1.00 22.13 50 ARG A CA 1
ATOM 360 C C . ARG A 1 52 ? 67.666 91.616 71.493 1.00 26.91 50 ARG A C 1
ATOM 361 O O . ARG A 1 52 ? 67.105 90.569 71.799 1.00 26.52 50 ARG A O 1
ATOM 369 N N . TYR A 1 53 ? 68.122 92.489 72.391 1.00 23.45 51 TYR A N 1
ATOM 370 C CA . TYR A 1 53 ? 67.981 92.381 73.840 1.00 22.01 51 TYR A CA 1
ATOM 371 C C . TYR A 1 53 ? 66.975 93.423 74.259 1.00 27.81 51 TYR A C 1
ATOM 372 O O . TYR A 1 53 ? 67.145 94.599 73.933 1.00 27.88 51 TYR A O 1
ATOM 381 N N . HIS A 1 54 ? 65.910 93.002 74.959 1.00 23.56 52 HIS A N 1
ATOM 382 C CA . HIS A 1 54 ? 64.818 93.889 75.383 1.00 23.85 52 HIS A CA 1
ATOM 383 C C . HIS A 1 54 ? 64.827 94.333 76.849 1.00 28.93 52 HIS A C 1
ATOM 384 O O . HIS A 1 54 ? 63.915 95.025 77.282 1.00 31.53 52 HIS A O 1
ATOM 391 N N . GLY A 1 55 ? 65.837 93.961 77.594 1.00 25.85 53 GLY A N 1
ATOM 392 C CA . GLY A 1 55 ? 65.872 94.279 79.018 1.00 26.06 53 GLY A CA 1
ATOM 393 C C . GLY A 1 55 ? 65.257 93.151 79.829 1.00 29.99 53 GLY A C 1
ATOM 394 O O . GLY A 1 55 ? 65.014 92.059 79.296 1.00 27.68 53 GLY A O 1
ATOM 395 N N . THR A 1 56 ? 64.949 93.417 81.115 1.00 26.31 54 THR A N 1
ATOM 396 C CA . THR A 1 56 ? 64.399 92.400 82.018 1.00 26.73 54 THR A CA 1
ATOM 397 C C . THR A 1 56 ? 62.876 92.381 82.111 1.00 34.01 54 THR A C 1
ATOM 398 O O . THR A 1 56 ? 62.336 91.729 83.009 1.00 34.15 54 THR A O 1
ATOM 402 N N . THR A 1 57 ? 62.168 93.041 81.170 1.00 31.66 55 THR A N 1
ATOM 403 C CA . THR A 1 57 ? 60.694 93.012 81.175 1.00 31.62 55 THR A CA 1
ATOM 404 C C . THR A 1 57 ? 60.211 91.584 80.872 1.00 33.03 55 THR A C 1
ATOM 405 O O . THR A 1 57 ? 60.551 91.011 79.843 1.00 31.07 55 THR A O 1
ATOM 409 N N . TYR A 1 58 ? 59.476 91.003 81.813 1.00 29.79 56 TYR A N 1
ATOM 410 C CA . TYR A 1 58 ? 58.999 89.627 81.717 1.00 28.77 56 TYR A CA 1
ATOM 411 C C . TYR A 1 58 ? 57.521 89.617 81.307 1.00 35.62 56 TYR A C 1
ATOM 412 O O . TYR A 1 58 ? 56.730 90.347 81.897 1.00 34.73 56 TYR A O 1
ATOM 421 N N . PRO A 1 59 ? 57.122 88.810 80.304 1.00 35.73 57 PRO A N 1
ATOM 422 C CA . PRO A 1 59 ? 55.707 88.818 79.880 1.00 37.03 57 PRO A CA 1
ATOM 423 C C . PRO A 1 59 ? 54.741 88.085 80.805 1.00 45.22 57 PRO A C 1
ATOM 424 O O . PRO A 1 59 ? 55.164 87.212 81.572 1.00 44.85 57 PRO A O 1
ATOM 428 N N . ASP A 1 60 ? 53.426 88.414 80.721 1.00 44.58 58 ASP A N 1
ATOM 429 C CA . ASP A 1 60 ? 52.413 87.665 81.482 1.00 44.71 58 ASP A CA 1
ATOM 430 C C . ASP A 1 60 ? 51.992 86.581 80.495 1.00 44.59 58 ASP A C 1
ATOM 431 O O . ASP A 1 60 ? 51.558 86.893 79.383 1.00 45.70 58 ASP A O 1
ATOM 436 N N . LEU A 1 61 ? 52.285 85.325 80.836 1.00 36.09 59 LEU A N 1
ATOM 437 C CA . LEU A 1 61 ? 52.066 84.191 79.934 1.00 33.58 59 LEU A CA 1
ATOM 438 C C . LEU A 1 61 ? 50.676 83.557 79.954 1.00 37.58 59 LEU A C 1
ATOM 439 O O . LEU A 1 61 ? 50.446 82.556 79.266 1.00 37.20 59 LEU A O 1
ATOM 444 N N . ALA A 1 62 ? 49.741 84.138 80.726 1.00 33.33 60 ALA A N 1
ATOM 445 C CA . ALA A 1 62 ? 48.360 83.647 80.787 1.00 33.43 60 ALA A CA 1
ATOM 446 C C . ALA A 1 62 ? 47.382 84.781 81.050 1.00 41.34 60 ALA A C 1
ATOM 447 O O . ALA A 1 62 ? 47.793 85.858 81.480 1.00 42.33 60 ALA A O 1
ATOM 449 N N . ASP A 1 63 ? 46.095 84.544 80.785 1.00 39.80 61 ASP A N 1
ATOM 450 C CA . ASP A 1 63 ? 45.036 85.527 81.016 1.00 40.52 61 ASP A CA 1
ATOM 451 C C . ASP A 1 63 ? 44.717 85.523 82.513 1.00 44.93 61 ASP A C 1
ATOM 452 O O . ASP A 1 63 ? 44.226 84.504 83.007 1.00 43.34 61 ASP A O 1
ATOM 457 N N . PRO A 1 64 ? 45.012 86.618 83.264 1.00 44.49 62 PRO A N 1
ATOM 458 C CA . PRO A 1 64 ? 44.666 86.625 84.702 1.00 45.34 62 PRO A CA 1
ATOM 459 C C . PRO A 1 64 ? 43.158 86.854 84.931 1.00 51.11 62 PRO A C 1
ATOM 460 O O . PRO A 1 64 ? 42.464 87.264 83.993 1.00 49.36 62 PRO A O 1
ATOM 464 N N . PRO A 1 65 ? 42.613 86.592 86.150 1.00 50.57 63 PRO A N 1
ATOM 465 C CA . PRO A 1 65 ? 41.170 86.823 86.383 1.00 51.35 63 PRO A CA 1
ATOM 466 C C . PRO A 1 65 ? 40.780 88.313 86.352 1.00 57.55 63 PRO A C 1
ATOM 467 O O . PRO A 1 65 ? 41.670 89.159 86.503 1.00 56.28 63 PRO A O 1
ATOM 471 N N . PRO A 1 66 ? 39.472 88.657 86.168 1.00 56.84 64 PRO A N 1
ATOM 472 C CA . PRO A 1 66 ? 39.068 90.084 86.125 1.00 57.88 64 PRO A CA 1
ATOM 473 C C . PRO A 1 66 ? 39.560 91.009 87.250 1.00 64.45 64 PRO A C 1
ATOM 474 O O . PRO A 1 66 ? 39.902 92.161 86.978 1.00 65.50 64 PRO A O 1
ATOM 478 N N . GLY A 1 67 ? 39.593 90.508 88.486 1.00 61.42 65 GLY A N 1
ATOM 479 C CA . GLY A 1 67 ? 40.022 91.273 89.656 1.00 89.21 65 GLY A CA 1
ATOM 480 C C . GLY A 1 67 ? 41.469 91.732 89.643 1.00 118.12 65 GLY A C 1
ATOM 481 O O . GLY A 1 67 ? 42.290 91.231 88.872 1.00 83.54 65 GLY A O 1
ATOM 482 N N . PRO A 1 90 ? 70.431 96.212 67.043 1.00 50.56 88 PRO A N 1
ATOM 483 C CA . PRO A 1 90 ? 70.276 94.778 66.762 1.00 49.00 88 PRO A CA 1
ATOM 484 C C . PRO A 1 90 ? 71.523 94.179 66.149 1.00 48.31 88 PRO A C 1
ATOM 485 O O . PRO A 1 90 ? 72.146 94.809 65.300 1.00 49.37 88 PRO A O 1
ATOM 489 N N . GLN A 1 91 ? 71.887 92.969 66.569 1.00 40.10 89 GLN A N 1
ATOM 490 C CA . GLN A 1 91 ? 73.024 92.260 65.993 1.00 38.10 89 GLN A CA 1
ATOM 491 C C . GLN A 1 91 ? 72.508 91.506 64.780 1.00 39.10 89 GLN A C 1
ATOM 492 O O . GLN A 1 91 ? 71.414 90.934 64.834 1.00 37.88 89 GLN A O 1
ATOM 498 N N . ARG A 1 92 ? 73.286 91.517 63.696 1.00 33.70 90 ARG A N 1
ATOM 499 C CA . ARG A 1 92 ? 72.984 90.832 62.444 1.00 32.40 90 ARG A CA 1
ATOM 500 C C . ARG A 1 92 ? 73.994 89.721 62.351 1.00 35.48 90 ARG A C 1
ATOM 501 O O . ARG A 1 92 ? 75.192 89.981 62.286 1.00 37.42 90 ARG A O 1
ATOM 505 N N . LEU A 1 93 ? 73.529 88.481 62.442 1.00 28.19 91 LEU A N 1
ATOM 506 C CA . LEU A 1 93 ? 74.413 87.329 62.470 1.00 27.56 91 LEU A CA 1
ATOM 507 C C . LEU A 1 93 ? 74.254 86.468 61.233 1.00 32.81 91 LEU A C 1
ATOM 508 O O . LEU A 1 93 ? 73.134 86.310 60.757 1.00 33.08 91 LEU A O 1
ATOM 513 N N . PRO A 1 94 ? 75.350 85.944 60.660 1.00 31.34 92 PRO A N 1
ATOM 514 C CA . PRO A 1 94 ? 75.206 85.115 59.449 1.00 31.93 92 PRO A CA 1
ATOM 515 C C . PRO A 1 94 ? 74.630 83.734 59.755 1.00 33.76 92 PRO A C 1
ATOM 516 O O . PRO A 1 94 ? 74.905 83.164 60.803 1.00 35.51 92 PRO A O 1
ATOM 520 N N . MET A 1 95 ? 73.844 83.203 58.834 1.00 26.46 93 MET A N 1
ATOM 521 C CA . MET A 1 95 ? 73.295 81.858 58.945 1.00 24.95 93 MET A CA 1
ATOM 522 C C . MET A 1 95 ? 73.928 81.021 57.861 1.00 31.66 93 MET A C 1
ATOM 523 O O . MET A 1 95 ? 74.158 81.513 56.758 1.00 32.27 93 MET A O 1
ATOM 528 N N . SER A 1 96 ? 74.286 79.792 58.195 1.00 29.94 94 SER A N 1
ATOM 529 C CA . SER A 1 96 ? 74.969 78.906 57.271 1.00 30.31 94 SER A CA 1
ATOM 530 C C . SER A 1 96 ? 74.023 77.915 56.628 1.00 33.30 94 SER A C 1
ATOM 531 O O . SER A 1 96 ? 73.210 77.303 57.328 1.00 30.00 94 SER A O 1
ATOM 534 N N . PRO A 1 97 ? 74.167 77.688 55.302 1.00 31.67 95 PRO A N 1
ATOM 535 C CA . PRO A 1 97 ? 73.371 76.635 54.649 1.00 31.43 95 PRO A CA 1
ATOM 536 C C . PRO A 1 97 ? 73.838 75.275 55.166 1.00 37.61 95 PRO A C 1
ATOM 537 O O . PRO A 1 97 ? 75.040 75.063 55.344 1.00 38.22 95 PRO A O 1
ATOM 541 N N . GLY A 1 98 ? 72.903 74.387 55.475 1.00 35.53 96 GLY A N 1
ATOM 542 C CA . GLY A 1 98 ? 73.275 73.082 56.005 1.00 35.91 96 GLY A CA 1
ATOM 543 C C . GLY A 1 98 ? 73.320 71.995 54.953 1.00 42.24 96 GLY A C 1
ATOM 544 O O . GLY A 1 98 ? 73.145 72.265 53.761 1.00 42.18 96 GLY A O 1
ATOM 545 N N . HIS A 1 99 ? 73.535 70.755 55.394 1.00 39.79 97 HIS A N 1
ATOM 546 C CA . HIS A 1 99 ? 73.538 69.598 54.509 1.00 40.94 97 HIS A CA 1
ATOM 547 C C . HIS A 1 99 ? 72.105 69.206 54.145 1.00 41.86 97 HIS A C 1
ATOM 548 O O . HIS A 1 99 ? 71.891 68.595 53.104 1.00 42.96 97 HIS A O 1
ATOM 555 N N . THR A 1 100 ? 71.120 69.609 54.969 1.00 34.97 98 THR A N 1
ATOM 556 C CA . THR A 1 100 ? 69.696 69.387 54.704 1.00 33.58 98 THR A CA 1
ATOM 557 C C . THR A 1 100 ? 69.274 70.496 53.731 1.00 34.22 98 THR A C 1
ATOM 558 O O . THR A 1 100 ? 69.403 71.676 54.071 1.00 31.46 98 THR A O 1
ATOM 562 N N . PRO A 1 101 ? 68.849 70.151 52.492 1.00 31.31 99 PRO A N 1
ATOM 563 C CA . PRO A 1 101 ? 68.517 71.202 51.518 1.00 29.37 99 PRO A CA 1
ATOM 564 C C . PRO A 1 101 ? 67.478 72.197 52.007 1.00 28.17 99 PRO A C 1
ATOM 565 O O . PRO A 1 101 ? 66.513 71.832 52.688 1.00 27.48 99 PRO A O 1
ATOM 569 N N . ASP A 1 102 ? 67.721 73.467 51.694 1.00 20.90 100 ASP A N 1
ATOM 570 C CA . ASP A 1 102 ? 66.850 74.610 51.998 1.00 20.22 100 ASP A CA 1
ATOM 571 C C . ASP A 1 102 ? 66.797 75.031 53.481 1.00 22.30 100 ASP A C 1
ATOM 572 O O . ASP A 1 102 ? 66.057 75.958 53.815 1.00 20.80 100 ASP A O 1
ATOM 577 N N . VAL A 1 103 ? 67.581 74.379 54.352 1.00 20.62 101 VAL A N 1
ATOM 578 C CA . VAL A 1 103 ? 67.605 74.728 55.786 1.00 21.32 101 VAL A CA 1
ATOM 579 C C . VAL A 1 103 ? 68.864 75.558 56.096 1.00 23.89 101 VAL A C 1
ATOM 580 O O . VAL A 1 103 ? 69.958 75.167 55.697 1.00 24.67 101 VAL A O 1
ATOM 584 N N . PHE A 1 104 ? 68.691 76.672 56.837 1.00 19.22 102 PHE A N 1
ATOM 585 C CA . PHE A 1 104 ? 69.761 77.586 57.282 1.00 20.57 102 PHE A CA 1
ATOM 586 C C . PHE A 1 104 ? 69.891 77.491 58.800 1.00 25.37 102 PHE A C 1
ATOM 587 O O . PHE A 1 104 ? 68.878 77.361 59.490 1.00 24.57 102 PHE A O 1
ATOM 595 N N . HIS A 1 105 ? 71.135 77.526 59.307 1.00 20.67 103 HIS A N 1
ATOM 596 C CA . HIS A 1 105 ? 71.422 77.362 60.724 1.00 20.77 103 HIS A CA 1
ATOM 597 C C . HIS A 1 105 ? 72.184 78.583 61.266 1.00 25.96 103 HIS A C 1
ATOM 598 O O . HIS A 1 105 ? 73.157 79.027 60.668 1.00 24.71 103 HIS A O 1
ATOM 605 N N . GLY A 1 106 ? 71.743 79.081 62.405 1.00 22.13 104 GLY A N 1
ATOM 606 C CA . GLY A 1 106 ? 72.390 80.192 63.084 1.00 23.19 104 GLY A CA 1
ATOM 607 C C . GLY A 1 106 ? 72.492 79.899 64.569 1.00 24.93 104 GLY A C 1
ATOM 608 O O . GLY A 1 106 ? 72.023 78.849 65.040 1.00 22.49 104 GLY A O 1
ATOM 609 N N . HIS A 1 107 ? 73.122 80.819 65.314 1.00 21.10 105 HIS A N 1
ATOM 610 C CA . HIS A 1 107 ? 73.241 80.695 66.760 1.00 22.00 105 HIS A CA 1
ATOM 611 C C . HIS A 1 107 ? 73.559 82.037 67.354 1.00 26.75 105 HIS A C 1
ATOM 612 O O . HIS A 1 107 ? 74.105 82.916 66.674 1.00 25.31 105 HIS A O 1
ATOM 619 N N . PHE A 1 108 ? 73.222 82.194 68.634 1.00 23.02 106 PHE A N 1
ATOM 620 C CA . PHE A 1 108 ? 73.537 83.371 69.419 1.00 22.11 106 PHE A CA 1
ATOM 621 C C . PHE A 1 108 ? 73.761 82.943 70.862 1.00 24.57 106 PHE A C 1
ATOM 622 O O . PHE A 1 108 ? 73.197 81.947 71.316 1.00 22.46 106 PHE A O 1
ATOM 630 N N . THR A 1 109 ? 74.673 83.635 71.544 1.00 21.15 107 THR A N 1
ATOM 631 C CA . THR A 1 109 ? 75.005 83.355 72.930 1.00 20.89 107 THR A CA 1
ATOM 632 C C . THR A 1 109 ? 74.599 84.582 73.750 1.00 25.92 107 THR A C 1
ATOM 633 O O . THR A 1 109 ? 75.334 85.573 73.776 1.00 24.27 107 THR A O 1
ATOM 637 N N . PRO A 1 110 ? 73.419 84.553 74.409 1.00 23.04 108 PRO A N 1
ATOM 638 C CA . PRO A 1 110 ? 73.025 85.703 75.240 1.00 21.38 108 PRO A CA 1
ATOM 639 C C . PRO A 1 110 ? 74.011 85.894 76.389 1.00 25.11 108 PRO A C 1
ATOM 640 O O . PRO A 1 110 ? 74.458 84.911 76.987 1.00 22.70 108 PRO A O 1
ATOM 644 N N . ASP A 1 111 ? 74.384 87.162 76.665 1.00 23.00 109 ASP A N 1
ATOM 645 C CA . ASP A 1 111 ? 75.394 87.473 77.681 1.00 23.39 109 ASP A CA 1
ATOM 646 C C . ASP A 1 111 ? 74.820 88.077 78.958 1.00 27.01 109 ASP A C 1
ATOM 647 O O . ASP A 1 111 ? 75.587 88.501 79.833 1.00 27.56 109 ASP A O 1
ATOM 652 N N . ARG A 1 112 ? 73.478 88.167 79.050 1.00 22.90 110 ARG A N 1
ATOM 653 C CA . ARG A 1 112 ? 72.828 88.749 80.211 1.00 22.31 110 ARG A CA 1
ATOM 654 C C . ARG A 1 112 ? 71.392 88.311 80.337 1.00 23.44 110 ARG A C 1
ATOM 655 O O . ARG A 1 112 ? 70.742 87.998 79.341 1.00 21.30 110 ARG A O 1
ATOM 663 N N . VAL A 1 113 ? 70.898 88.354 81.567 1.00 20.76 111 VAL A N 1
ATOM 664 C CA . VAL A 1 113 ? 69.547 87.946 81.959 1.00 19.45 111 VAL A CA 1
ATOM 665 C C . VAL A 1 113 ? 68.516 88.863 81.310 1.00 22.49 111 VAL A C 1
ATOM 666 O O . VAL A 1 113 ? 68.703 90.079 81.281 1.00 20.87 111 VAL A O 1
ATOM 670 N N . GLY A 1 114 ? 67.424 88.274 80.842 1.00 18.47 112 GLY A N 1
ATOM 671 C CA . GLY A 1 114 ? 66.297 89.037 80.318 1.00 18.77 112 GLY A CA 1
ATOM 672 C C . GLY A 1 114 ? 65.684 88.499 79.044 1.00 22.27 112 GLY A C 1
ATOM 673 O O . GLY A 1 114 ? 65.973 87.375 78.621 1.00 19.84 112 GLY A O 1
ATOM 674 N N . LEU A 1 115 ? 64.817 89.312 78.429 1.00 20.37 113 LEU A N 1
ATOM 675 C CA . LEU A 1 115 ? 64.125 88.931 77.213 1.00 20.73 113 LEU A CA 1
ATOM 676 C C . LEU A 1 115 ? 64.921 89.253 75.955 1.00 24.70 113 LEU A C 1
ATOM 677 O O . LEU A 1 115 ? 65.175 90.425 75.634 1.00 22.18 113 LEU A O 1
ATOM 682 N N . TRP A 1 116 ? 65.306 88.191 75.230 1.00 20.23 114 TRP A N 1
ATOM 683 C CA . TRP A 1 116 ? 65.981 88.321 73.958 1.00 20.35 114 TRP A CA 1
ATOM 684 C C . TRP A 1 116 ? 65.007 87.886 72.887 1.00 25.28 114 TRP A C 1
ATOM 685 O O . TRP A 1 116 ? 64.111 87.056 73.133 1.00 23.97 114 TRP A O 1
ATOM 696 N N . THR A 1 117 ? 65.127 88.471 71.702 1.00 21.17 115 THR A N 1
ATOM 697 C CA . THR A 1 117 ? 64.317 88.005 70.579 1.00 20.13 115 THR A CA 1
ATOM 698 C C . THR A 1 117 ? 65.234 87.786 69.401 1.00 24.85 115 THR A C 1
ATOM 699 O O . THR A 1 117 ? 66.313 88.375 69.349 1.00 22.74 115 THR A O 1
ATOM 703 N N . TYR A 1 118 ? 64.825 86.907 68.475 1.00 21.47 116 TYR A N 1
ATOM 704 C CA . TYR A 1 118 ? 65.546 86.674 67.229 1.00 20.73 116 TYR A CA 1
ATOM 705 C C . TYR A 1 118 ? 64.519 86.725 66.105 1.00 23.93 116 TYR A C 1
ATOM 706 O O . TYR A 1 118 ? 63.323 86.514 66.331 1.00 21.91 116 TYR A O 1
ATOM 715 N N . ARG A 1 119 ? 64.983 87.039 64.903 1.00 20.73 117 ARG A N 1
ATOM 716 C CA . ARG A 1 119 ? 64.145 87.066 63.712 1.00 21.46 117 ARG A CA 1
ATOM 717 C C . ARG A 1 119 ? 65.057 86.558 62.592 1.00 25.21 117 ARG A C 1
ATOM 718 O O . ARG A 1 119 ? 66.266 86.840 62.606 1.00 23.30 117 ARG A O 1
ATOM 726 N N . VAL A 1 120 ? 64.501 85.770 61.670 1.00 21.24 118 VAL A N 1
ATOM 727 C CA . VAL A 1 120 ? 65.261 85.293 60.511 1.00 20.81 118 VAL A CA 1
ATOM 728 C C . VAL A 1 120 ? 64.863 86.195 59.324 1.00 23.80 118 VAL A C 1
ATOM 729 O O . VAL A 1 120 ? 63.672 86.408 59.065 1.00 23.19 118 VAL A O 1
ATOM 733 N N . ASP A 1 121 ? 65.859 86.750 58.641 1.00 21.13 119 ASP A N 1
ATOM 734 C CA . ASP A 1 121 ? 65.640 87.582 57.445 1.00 21.08 119 ASP A CA 1
ATOM 735 C C . ASP A 1 121 ? 66.211 86.818 56.247 1.00 24.11 119 ASP A C 1
ATOM 736 O O . ASP A 1 121 ? 67.365 86.409 56.276 1.00 25.62 119 ASP A O 1
ATOM 741 N N . GLY A 1 122 ? 65.391 86.578 55.244 1.00 21.08 120 GLY A N 1
ATOM 742 C CA . GLY A 1 122 ? 65.796 85.856 54.037 1.00 20.86 120 GLY A CA 1
ATOM 743 C C . GLY A 1 122 ? 66.044 86.816 52.878 1.00 24.44 120 GLY A C 1
ATOM 744 O O . GLY A 1 122 ? 65.364 87.836 52.763 1.00 24.60 120 GLY A O 1
ATOM 745 N N . TRP A 1 123 ? 66.988 86.492 52.006 1.00 21.37 121 TRP A N 1
ATOM 746 C CA . TRP A 1 123 ? 67.333 87.370 50.868 1.00 22.69 121 TRP A CA 1
ATOM 747 C C . TRP A 1 123 ? 67.993 86.634 49.722 1.00 26.49 121 TRP A C 1
ATOM 748 O O . TRP A 1 123 ? 68.669 85.627 49.947 1.00 26.85 121 TRP A O 1
ATOM 759 N N . GLY A 1 124 ? 67.828 87.164 48.503 1.00 23.97 122 GLY A N 1
ATOM 760 C CA . GLY A 1 124 ? 68.481 86.603 47.324 1.00 22.74 122 GLY A CA 1
ATOM 761 C C . GLY A 1 124 ? 69.932 87.024 47.378 1.00 26.97 122 GLY A C 1
ATOM 762 O O . GLY A 1 124 ? 70.215 88.146 47.794 1.00 26.37 122 GLY A O 1
ATOM 763 N N . ASP A 1 125 ? 70.858 86.134 47.030 1.00 24.25 123 ASP A N 1
ATOM 764 C CA . ASP A 1 125 ? 72.305 86.400 47.108 1.00 24.20 123 ASP A CA 1
ATOM 765 C C . ASP A 1 125 ? 72.873 86.373 45.641 1.00 28.19 123 ASP A C 1
ATOM 766 O O . ASP A 1 125 ? 73.458 85.375 45.239 1.00 28.07 123 ASP A O 1
ATOM 771 N N . PRO A 1 126 ? 72.690 87.441 44.828 1.00 25.49 124 PRO A N 1
ATOM 772 C CA . PRO A 1 126 ? 73.153 87.379 43.412 1.00 25.04 124 PRO A CA 1
ATOM 773 C C . PRO A 1 126 ? 74.645 87.165 43.186 1.00 29.92 124 PRO A C 1
ATOM 774 O O . PRO A 1 126 ? 75.027 86.478 42.232 1.00 31.43 124 PRO A O 1
ATOM 778 N N . ILE A 1 127 ? 75.483 87.661 44.090 1.00 26.90 125 ILE A N 1
ATOM 779 C CA . ILE A 1 127 ? 76.938 87.477 43.978 1.00 27.75 125 ILE A CA 1
ATOM 780 C C . ILE A 1 127 ? 77.355 86.016 44.179 1.00 33.90 125 ILE A C 1
ATOM 781 O O . ILE A 1 127 ? 78.227 85.533 43.445 1.00 33.08 125 ILE A O 1
ATOM 786 N N . ALA A 1 128 ? 76.690 85.278 45.113 1.00 31.17 126 ALA A N 1
ATOM 787 C CA . ALA A 1 128 ? 77.006 83.846 45.281 1.00 30.79 126 ALA A CA 1
ATOM 788 C C . ALA A 1 128 ? 76.614 83.057 44.022 1.00 34.42 126 ALA A C 1
ATOM 789 O O . ALA A 1 128 ? 77.389 82.206 43.596 1.00 35.51 126 ALA A O 1
ATOM 791 N N . SER A 1 129 ? 75.454 83.377 43.401 1.00 31.39 127 SER A N 1
ATOM 792 C CA . SER A 1 129 ? 74.992 82.746 42.156 1.00 33.23 127 SER A CA 1
ATOM 793 C C . SER A 1 129 ? 76.004 83.053 41.029 1.00 38.76 127 SER A C 1
ATOM 794 O O . SER A 1 129 ? 76.342 82.163 40.245 1.00 38.90 127 SER A O 1
ATOM 797 N N . TRP A 1 130 ? 76.481 84.319 40.957 1.00 33.86 128 TRP A N 1
ATOM 798 C CA . TRP A 1 130 ? 77.440 84.733 39.939 1.00 32.72 128 TRP A CA 1
ATOM 799 C C . TRP A 1 130 ? 78.770 84.013 40.132 1.00 38.45 128 TRP A C 1
ATOM 800 O O . TRP A 1 130 ? 79.321 83.499 39.155 1.00 37.29 128 TRP A O 1
ATOM 811 N N . ARG A 1 131 ? 79.297 83.998 41.375 1.00 37.76 129 ARG A N 1
ATOM 812 C CA . ARG A 1 131 ? 80.579 83.351 41.684 1.00 39.54 129 ARG A CA 1
ATOM 813 C C . ARG A 1 131 ? 80.567 81.866 41.323 1.00 48.00 129 ARG A C 1
ATOM 814 O O . ARG A 1 131 ? 81.559 81.378 40.789 1.00 48.01 129 ARG A O 1
ATOM 816 N N . HIS A 1 132 ? 79.422 81.178 41.527 1.00 47.59 130 HIS A N 1
ATOM 817 C CA . HIS A 1 132 ? 79.246 79.757 41.195 1.00 49.02 130 HIS A CA 1
ATOM 818 C C . HIS A 1 132 ? 79.241 79.541 39.679 1.00 54.82 130 HIS A C 1
ATOM 819 O O . HIS A 1 132 ? 80.011 78.714 39.189 1.00 54.95 130 HIS A O 1
ATOM 821 N N . ASN A 1 133 ? 78.388 80.293 38.943 1.00 52.47 131 ASN A N 1
ATOM 822 C CA . ASN A 1 133 ? 78.272 80.223 37.480 1.00 53.15 131 ASN A CA 1
ATOM 823 C C . ASN A 1 133 ? 79.597 80.505 36.764 1.00 58.19 131 ASN A C 1
ATOM 824 O O . ASN A 1 133 ? 79.929 79.799 35.814 1.00 59.56 131 ASN A O 1
ATOM 829 N N . VAL A 1 134 ? 80.346 81.524 37.220 1.00 53.31 132 VAL A N 1
ATOM 830 C CA . VAL A 1 134 ? 81.629 81.923 36.641 1.00 52.57 132 VAL A CA 1
ATOM 831 C C . VAL A 1 134 ? 82.736 80.886 36.875 1.00 57.18 132 VAL A C 1
ATOM 832 O O . VAL A 1 134 ? 83.443 80.546 35.925 1.00 56.21 132 VAL A O 1
ATOM 836 N N . THR A 1 135 ? 82.864 80.371 38.117 1.00 55.09 133 THR A N 1
ATOM 837 C CA . THR A 1 135 ? 83.870 79.363 38.497 1.00 55.52 133 THR A CA 1
ATOM 838 C C . THR A 1 135 ? 83.672 78.050 37.732 1.00 59.97 133 THR A C 1
ATOM 839 O O . THR A 1 135 ? 84.662 77.422 37.332 1.00 59.47 133 THR A O 1
ATOM 843 N N . ALA A 1 136 ? 82.391 77.673 37.492 1.00 56.07 134 ALA A N 1
ATOM 844 C CA . ALA A 1 136 ? 81.993 76.481 36.743 1.00 56.21 134 ALA A CA 1
ATOM 845 C C . ALA A 1 136 ? 82.493 76.569 35.293 1.00 61.02 134 ALA A C 1
ATOM 846 O O . ALA A 1 136 ? 83.153 75.637 34.821 1.00 61.49 134 ALA A O 1
ATOM 848 N N . LYS A 1 137 ? 82.211 77.708 34.608 1.00 56.03 135 LYS A N 1
ATOM 849 C CA . LYS A 1 137 ? 82.624 77.964 33.223 1.00 54.29 135 LYS A CA 1
ATOM 850 C C . LYS A 1 137 ? 84.150 78.076 33.103 1.00 58.05 135 LYS A C 1
ATOM 851 O O . LYS A 1 137 ? 84.735 77.453 32.216 1.00 59.14 135 LYS A O 1
ATOM 857 N N . LEU A 1 138 ? 84.794 78.809 34.027 1.00 53.30 136 LEU A N 1
ATOM 858 C CA . LEU A 1 138 ? 86.245 78.992 34.070 1.00 74.94 136 LEU A CA 1
ATOM 859 C C . LEU A 1 138 ? 86.944 77.704 34.490 1.00 110.96 136 LEU A C 1
ATOM 860 O O . LEU A 1 138 ? 87.391 76.946 33.633 1.00 76.52 136 LEU A O 1
ATOM 862 N N . GLN A 1 142 ? 86.131 77.380 29.497 1.00 68.08 140 GLN A N 1
ATOM 863 C CA . GLN A 1 142 ? 85.540 78.301 28.525 1.00 67.86 140 GLN A CA 1
ATOM 864 C C . GLN A 1 142 ? 86.399 79.557 28.321 1.00 70.92 140 GLN A C 1
ATOM 865 O O . GLN A 1 142 ? 87.148 79.948 29.220 1.00 70.40 140 GLN A O 1
ATOM 867 N N . GLY A 1 143 ? 86.278 80.160 27.136 1.00 67.26 141 GLY A N 1
ATOM 868 C CA . GLY A 1 143 ? 87.029 81.346 26.735 1.00 66.93 141 GLY A CA 1
ATOM 869 C C . GLY A 1 143 ? 86.352 82.676 26.996 1.00 70.54 141 GLY A C 1
ATOM 870 O O . GLY A 1 143 ? 85.259 82.724 27.570 1.00 70.52 141 GLY A O 1
ATOM 871 N N . GLU A 1 144 ? 87.011 83.770 26.552 1.00 66.47 142 GLU A N 1
ATOM 872 C CA . GLU A 1 144 ? 86.572 85.161 26.718 1.00 65.80 142 GLU A CA 1
ATOM 873 C C . GLU A 1 144 ? 85.223 85.496 26.081 1.00 67.74 142 GLU A C 1
ATOM 874 O O . GLU A 1 144 ? 84.411 86.157 26.727 1.00 67.07 142 GLU A O 1
ATOM 876 N N . SER A 1 145 ? 84.987 85.054 24.827 1.00 63.00 143 SER A N 1
ATOM 877 C CA . SER A 1 145 ? 83.747 85.316 24.084 1.00 62.15 143 SER A CA 1
ATOM 878 C C . SER A 1 145 ? 82.509 84.735 24.768 1.00 64.05 143 SER A C 1
ATOM 879 O O . SER A 1 145 ? 81.477 85.407 24.813 1.00 63.76 143 SER A O 1
ATOM 881 N N . GLU A 1 146 ? 82.620 83.506 25.315 1.00 58.72 144 GLU A N 1
ATOM 882 C CA . GLU A 1 146 ? 81.532 82.820 26.022 1.00 57.58 144 GLU A CA 1
ATOM 883 C C . GLU A 1 146 ? 81.205 83.473 27.386 1.00 57.75 144 GLU A C 1
ATOM 884 O O . GLU A 1 146 ? 80.035 83.680 27.707 1.00 56.86 144 GLU A O 1
ATOM 886 N N . LEU A 1 147 ? 82.248 83.787 28.171 1.00 51.86 145 LEU A N 1
ATOM 887 C CA . LEU A 1 147 ? 82.151 84.371 29.508 1.00 50.30 145 LEU A CA 1
ATOM 888 C C . LEU A 1 147 ? 81.875 85.866 29.551 1.00 50.19 145 LEU A C 1
ATOM 889 O O . LEU A 1 147 ? 81.455 86.363 30.597 1.00 48.30 145 LEU A O 1
ATOM 894 N N . ASN A 1 148 ? 82.095 86.582 28.423 1.00 44.90 146 ASN A N 1
ATOM 895 C CA . ASN A 1 148 ? 81.934 88.035 28.328 1.00 43.14 146 ASN A CA 1
ATOM 896 C C . ASN A 1 148 ? 80.719 88.623 29.012 1.00 42.40 146 ASN A C 1
ATOM 897 O O . ASN A 1 148 ? 80.883 89.516 29.843 1.00 40.36 146 ASN A O 1
ATOM 902 N N . ASN A 1 149 ? 79.512 88.112 28.697 1.00 37.79 147 ASN A N 1
ATOM 903 C CA . ASN A 1 149 ? 78.266 88.597 29.312 1.00 37.46 147 ASN A CA 1
ATOM 904 C C . ASN A 1 149 ? 78.251 88.408 30.828 1.00 39.94 147 ASN A C 1
ATOM 905 O O . ASN A 1 149 ? 77.877 89.336 31.538 1.00 40.18 147 ASN A O 1
ATOM 910 N N . ASP A 1 150 ? 78.710 87.237 31.318 1.00 35.97 148 ASP A N 1
ATOM 911 C CA . ASP A 1 150 ? 78.788 86.922 32.749 1.00 36.07 148 ASP A CA 1
ATOM 912 C C . ASP A 1 150 ? 79.757 87.840 33.465 1.00 36.93 148 ASP A C 1
ATOM 913 O O . ASP A 1 150 ? 79.460 88.309 34.567 1.00 34.87 148 ASP A O 1
ATOM 918 N N . LEU A 1 151 ? 80.915 88.111 32.836 1.00 32.64 149 LEU A N 1
ATOM 919 C CA . LEU A 1 151 ? 81.916 89.012 33.416 1.00 32.14 149 LEU A CA 1
ATOM 920 C C . LEU A 1 151 ? 81.353 90.429 33.574 1.00 33.76 149 LEU A C 1
ATOM 921 O O . LEU A 1 151 ? 81.512 91.025 34.634 1.00 32.84 149 LEU A O 1
ATOM 926 N N . LEU A 1 152 ? 80.595 90.904 32.575 1.00 30.34 150 LEU A N 1
ATOM 927 C CA . LEU A 1 152 ? 79.959 92.216 32.580 1.00 30.56 150 LEU A CA 1
ATOM 928 C C . LEU A 1 152 ? 78.800 92.278 33.606 1.00 33.09 150 LEU A C 1
ATOM 929 O O . LEU A 1 152 ? 78.634 93.303 34.265 1.00 31.01 150 LEU A O 1
ATOM 934 N N . VAL A 1 153 ? 78.028 91.179 33.762 1.00 30.67 151 VAL A N 1
ATOM 935 C CA . VAL A 1 153 ? 76.962 91.081 34.793 1.00 29.73 151 VAL A CA 1
ATOM 936 C C . VAL A 1 153 ? 77.625 91.178 36.187 1.00 29.06 151 VAL A C 1
ATOM 937 O O . VAL A 1 153 ? 77.154 91.913 37.045 1.00 27.55 151 VAL A O 1
ATOM 941 N N . GLY A 1 154 ? 78.759 90.514 36.354 1.00 25.53 152 GLY A N 1
ATOM 942 C CA . GLY A 1 154 ? 79.521 90.545 37.597 1.00 25.89 152 GLY A CA 1
ATOM 943 C C . GLY A 1 154 ? 79.981 91.932 37.992 1.00 29.35 152 GLY A C 1
ATOM 944 O O . GLY A 1 154 ? 79.934 92.297 39.176 1.00 27.00 152 GLY A O 1
ATOM 945 N N . ALA A 1 155 ? 80.400 92.737 36.980 1.00 25.60 153 ALA A N 1
ATOM 946 C CA . ALA A 1 155 ? 80.856 94.105 37.197 1.00 23.63 153 ALA A CA 1
ATOM 947 C C . ALA A 1 155 ? 79.699 94.935 37.711 1.00 24.96 153 ALA A C 1
ATOM 948 O O . ALA A 1 155 ? 79.868 95.655 38.680 1.00 25.38 153 ALA A O 1
ATOM 950 N N . ARG A 1 156 ? 78.506 94.787 37.122 1.00 22.45 154 ARG A N 1
ATOM 951 C CA . ARG A 1 156 ? 77.309 95.514 37.583 1.00 22.74 154 ARG A CA 1
ATOM 952 C C . ARG A 1 156 ? 76.951 95.101 39.045 1.00 27.87 154 ARG A C 1
ATOM 953 O O . ARG A 1 156 ? 76.500 95.940 39.814 1.00 27.84 154 ARG A O 1
ATOM 961 N N . LEU A 1 157 ? 77.125 93.806 39.405 1.00 26.21 155 LEU A N 1
ATOM 962 C CA . LEU A 1 157 ? 76.794 93.315 40.762 1.00 26.18 155 LEU A CA 1
ATOM 963 C C . LEU A 1 157 ? 77.697 93.930 41.828 1.00 30.22 155 LEU A C 1
ATOM 964 O O . LEU A 1 157 ? 77.204 94.402 42.865 1.00 29.58 155 LEU A O 1
ATOM 969 N N . LEU A 1 158 ? 79.013 94.011 41.531 1.00 25.69 156 LEU A N 1
ATOM 970 C CA . LEU A 1 158 ? 80.000 94.622 42.423 1.00 25.42 156 LEU A CA 1
ATOM 971 C C . LEU A 1 158 ? 79.714 96.101 42.654 1.00 27.94 156 LEU A C 1
ATOM 972 O O . LEU A 1 158 ? 79.909 96.585 43.768 1.00 28.58 156 LEU A O 1
ATOM 977 N N . GLU A 1 159 ? 79.190 96.799 41.631 1.00 24.04 157 GLU A N 1
ATOM 978 C CA . GLU A 1 159 ? 78.819 98.210 41.729 1.00 23.95 157 GLU A CA 1
ATOM 979 C C . GLU A 1 159 ? 77.554 98.380 42.541 1.00 29.46 157 GLU A C 1
ATOM 980 O O . GLU A 1 159 ? 77.478 99.311 43.344 1.00 28.83 157 GLU A O 1
ATOM 986 N N . ARG A 1 160 ? 76.558 97.483 42.347 1.00 27.47 158 ARG A N 1
ATOM 987 C CA . ARG A 1 160 ? 75.344 97.514 43.177 1.00 28.01 158 ARG A CA 1
ATOM 988 C C . ARG A 1 160 ? 75.767 97.298 44.654 1.00 29.89 158 ARG A C 1
ATOM 989 O O . ARG A 1 160 ? 75.285 98.007 45.530 1.00 29.46 158 ARG A O 1
ATOM 993 N N . ALA A 1 161 ? 76.707 96.359 44.908 1.00 25.91 159 ALA A N 1
ATOM 994 C CA . ALA A 1 161 ? 77.212 96.072 46.257 1.00 25.82 159 ALA A CA 1
ATOM 995 C C . ALA A 1 161 ? 77.960 97.273 46.858 1.00 31.91 159 ALA A C 1
ATOM 996 O O . ALA A 1 161 ? 77.748 97.607 48.034 1.00 29.21 159 ALA A O 1
ATOM 998 N N . ALA A 1 162 ? 78.781 97.970 46.023 1.00 29.45 160 ALA A N 1
ATOM 999 C CA . ALA A 1 162 ? 79.571 99.143 46.439 1.00 28.70 160 ALA A CA 1
ATOM 1000 C C . ALA A 1 162 ? 78.724 100.297 46.954 1.00 32.96 160 ALA A C 1
ATOM 1001 O O . ALA A 1 162 ? 79.195 101.031 47.823 1.00 33.22 160 ALA A O 1
ATOM 1003 N N . THR A 1 163 ? 77.476 100.441 46.465 1.00 30.49 161 THR A N 1
ATOM 1004 C CA . THR A 1 163 ? 76.562 101.491 46.943 1.00 32.02 161 THR A CA 1
ATOM 1005 C C . THR A 1 163 ? 76.220 101.326 48.438 1.00 39.45 161 THR A C 1
ATOM 1006 O O . THR A 1 163 ? 75.943 102.320 49.105 1.00 39.80 161 THR A O 1
ATOM 1010 N N . GLY A 1 164 ? 76.238 100.086 48.929 1.00 37.31 162 GLY A N 1
ATOM 1011 C CA . GLY A 1 164 ? 75.969 99.781 50.331 1.00 38.03 162 GLY A CA 1
ATOM 1012 C C . GLY A 1 164 ? 77.222 99.696 51.177 1.00 43.09 162 GLY A C 1
ATOM 1013 O O . GLY A 1 164 ? 77.160 99.267 52.329 1.00 42.45 162 GLY A O 1
ATOM 1014 N N . VAL A 1 165 ? 78.376 100.106 50.608 1.00 39.42 163 VAL A N 1
ATOM 1015 C CA . VAL A 1 165 ? 79.691 100.067 51.263 1.00 38.99 163 VAL A CA 1
ATOM 1016 C C . VAL A 1 165 ? 80.163 101.507 51.577 1.00 43.75 163 VAL A C 1
ATOM 1017 O O . VAL A 1 165 ? 79.984 102.382 50.728 1.00 42.53 163 VAL A O 1
ATOM 1021 N N . PRO A 1 166 ? 80.778 101.775 52.765 1.00 42.49 164 PRO A N 1
ATOM 1022 C CA . PRO A 1 166 ? 81.274 103.139 53.052 1.00 42.52 164 PRO A CA 1
ATOM 1023 C C . PRO A 1 166 ? 82.296 103.597 52.005 1.00 45.83 164 PRO A C 1
ATOM 1024 O O . PRO A 1 166 ? 83.104 102.787 51.549 1.00 44.54 164 PRO A O 1
ATOM 1028 N N . ARG A 1 167 ? 82.211 104.881 51.588 1.00 43.60 165 ARG A N 1
ATOM 1029 C CA . ARG A 1 167 ? 83.056 105.500 50.553 1.00 44.05 165 ARG A CA 1
ATOM 1030 C C . ARG A 1 167 ? 84.544 105.157 50.660 1.00 48.85 165 ARG A C 1
ATOM 1031 O O . ARG A 1 167 ? 85.176 104.869 49.641 1.00 49.45 165 ARG A O 1
ATOM 1033 N N . GLU A 1 168 ? 85.080 105.129 51.889 1.00 44.92 166 GLU A N 1
ATOM 1034 C CA . GLU A 1 168 ? 86.485 104.826 52.164 1.00 44.90 166 GLU A CA 1
ATOM 1035 C C . GLU A 1 168 ? 86.870 103.367 51.907 1.00 48.35 166 GLU A C 1
ATOM 1036 O O . GLU A 1 168 ? 88.061 103.058 51.868 1.00 47.99 166 GLU A O 1
ATOM 1038 N N . LEU A 1 169 ? 85.878 102.465 51.747 1.00 44.91 167 LEU A N 1
ATOM 1039 C CA . LEU A 1 169 ? 86.145 101.043 51.512 1.00 44.57 167 LEU A CA 1
ATOM 1040 C C . LEU A 1 169 ? 85.806 100.531 50.096 1.00 45.74 167 LEU A C 1
ATOM 1041 O O . LEU A 1 169 ? 86.230 99.427 49.741 1.00 44.77 167 LEU A O 1
ATOM 1046 N N . ARG A 1 170 ? 85.077 101.336 49.291 1.00 40.77 168 ARG A N 1
ATOM 1047 C CA . ARG A 1 170 ? 84.635 101.002 47.928 1.00 40.67 168 ARG A CA 1
ATOM 1048 C C . ARG A 1 170 ? 85.703 100.637 46.899 1.00 45.94 168 ARG A C 1
ATOM 1049 O O . ARG A 1 170 ? 85.412 99.849 45.996 1.00 44.97 168 ARG A O 1
ATOM 1057 N N . GLU A 1 171 ? 86.895 101.259 46.981 1.00 43.40 169 GLU A N 1
ATOM 1058 C CA . GLU A 1 171 ? 87.992 101.103 46.022 1.00 43.49 169 GLU A CA 1
ATOM 1059 C C . GLU A 1 171 ? 88.199 99.713 45.441 1.00 46.89 169 GLU A C 1
ATOM 1060 O O . GLU A 1 171 ? 88.194 99.574 44.215 1.00 47.00 169 GLU A O 1
ATOM 1062 N N . ALA A 1 172 ? 88.335 98.684 46.302 1.00 42.24 170 ALA A N 1
ATOM 1063 C CA . ALA A 1 172 ? 88.556 97.303 45.865 1.00 41.25 170 ALA A CA 1
ATOM 1064 C C . ALA A 1 172 ? 87.437 96.780 44.944 1.00 40.95 170 ALA A C 1
ATOM 1065 O O . ALA A 1 172 ? 87.718 96.057 43.992 1.00 40.18 170 ALA A O 1
ATOM 1067 N N . LEU A 1 173 ? 86.181 97.149 45.228 1.00 35.45 171 LEU A N 1
ATOM 1068 C CA . LEU A 1 173 ? 85.034 96.732 44.426 1.00 34.52 171 LEU A CA 1
ATOM 1069 C C . LEU A 1 173 ? 85.028 97.450 43.078 1.00 35.92 171 LEU A C 1
ATOM 1070 O O . LEU A 1 173 ? 84.696 96.839 42.062 1.00 34.63 171 LEU A O 1
ATOM 1075 N N . LEU A 1 174 ? 85.383 98.749 43.079 1.00 31.46 172 LEU A N 1
ATOM 1076 C CA . LEU A 1 174 ? 85.412 99.578 41.862 1.00 30.76 172 LEU A CA 1
ATOM 1077 C C . LEU A 1 174 ? 86.497 99.142 40.898 1.00 32.91 172 LEU A C 1
ATOM 1078 O O . LEU A 1 174 ? 86.230 99.029 39.705 1.00 32.42 172 LEU A O 1
ATOM 1083 N N . GLU A 1 175 ? 87.672 98.787 41.428 1.00 30.26 173 GLU A N 1
ATOM 1084 C CA . GLU A 1 175 ? 88.819 98.294 40.655 1.00 31.02 173 GLU A CA 1
ATOM 1085 C C . GLU A 1 175 ? 88.522 96.917 40.075 1.00 35.23 173 GLU A C 1
ATOM 1086 O O . GLU A 1 175 ? 88.821 96.685 38.905 1.00 34.78 173 GLU A O 1
ATOM 1089 N N . ALA A 1 176 ? 87.886 96.012 40.875 1.00 30.21 174 ALA A N 1
ATOM 1090 C CA . ALA A 1 176 ? 87.522 94.668 40.409 1.00 28.56 174 ALA A CA 1
ATOM 1091 C C . ALA A 1 176 ? 86.491 94.742 39.269 1.00 28.76 174 ALA A C 1
ATOM 1092 O O . ALA A 1 176 ? 86.544 93.936 38.345 1.00 28.30 174 ALA A O 1
ATOM 1094 N N . ALA A 1 177 ? 85.551 95.707 39.344 1.00 24.70 175 ALA A N 1
ATOM 1095 C CA . ALA A 1 177 ? 84.545 95.932 38.302 1.00 24.66 175 ALA A CA 1
ATOM 1096 C C . ALA A 1 177 ? 85.211 96.412 36.993 1.00 27.53 175 ALA A C 1
ATOM 1097 O O . ALA A 1 177 ? 84.841 95.939 35.927 1.00 26.46 175 ALA A O 1
ATOM 1099 N N . ALA A 1 178 ? 86.200 97.331 37.070 1.00 25.96 176 ALA A N 1
ATOM 1100 C CA . ALA A 1 178 ? 86.905 97.819 35.858 1.00 26.28 176 ALA A CA 1
ATOM 1101 C C . ALA A 1 178 ? 87.702 96.657 35.222 1.00 29.68 176 ALA A C 1
ATOM 1102 O O . ALA A 1 178 ? 87.637 96.476 34.005 1.00 28.68 176 ALA A O 1
ATOM 1104 N N . ALA A 1 179 ? 88.388 95.833 36.057 1.00 28.73 177 ALA A N 1
ATOM 1105 C CA . ALA A 1 179 ? 89.161 94.649 35.618 1.00 28.21 177 ALA A CA 1
ATOM 1106 C C . ALA A 1 179 ? 88.277 93.603 34.921 1.00 32.31 177 ALA A C 1
ATOM 1107 O O . ALA A 1 179 ? 88.701 93.033 33.925 1.00 31.64 177 ALA A O 1
ATOM 1109 N N . LEU A 1 180 ? 87.027 93.399 35.394 1.00 30.49 178 LEU A N 1
ATOM 1110 C CA . LEU A 1 180 ? 86.083 92.470 34.751 1.00 30.44 178 LEU A CA 1
ATOM 1111 C C . LEU A 1 180 ? 85.710 92.925 33.342 1.00 35.61 178 LEU A C 1
ATOM 1112 O O . LEU A 1 180 ? 85.418 92.094 32.486 1.00 36.08 178 LEU A O 1
ATOM 1117 N N . ARG A 1 181 ? 85.699 94.249 33.110 1.00 33.11 179 ARG A N 1
ATOM 1118 C CA . ARG A 1 181 ? 85.351 94.851 31.818 1.00 32.88 179 ARG A CA 1
ATOM 1119 C C . ARG A 1 181 ? 86.526 95.010 30.848 1.00 38.12 179 ARG A C 1
ATOM 1120 O O . ARG A 1 181 ? 86.291 95.170 29.642 1.00 37.43 179 ARG A O 1
ATOM 1128 N N . ALA A 1 182 ? 87.767 95.022 31.367 1.00 36.86 180 ALA A N 1
ATOM 1129 C CA . ALA A 1 182 ? 88.982 95.181 30.564 1.00 38.68 180 ALA A CA 1
ATOM 1130 C C . ALA A 1 182 ? 89.146 93.997 29.600 1.00 48.06 180 ALA A C 1
ATOM 1131 O O . ALA A 1 182 ? 88.816 92.881 29.987 1.00 47.59 180 ALA A O 1
ATOM 1133 N N . PRO A 1 183 ? 89.604 94.195 28.340 1.00 48.20 181 PRO A N 1
ATOM 1134 C CA . PRO A 1 183 ? 89.775 93.036 27.445 1.00 48.99 181 PRO A CA 1
ATOM 1135 C C . PRO A 1 183 ? 90.904 92.110 27.921 1.00 55.01 181 PRO A C 1
ATOM 1136 O O . PRO A 1 183 ? 91.826 92.552 28.608 1.00 54.00 181 PRO A O 1
ATOM 1140 N N . GLY A 1 184 ? 90.808 90.833 27.567 1.00 54.28 182 GLY A N 1
ATOM 1141 C CA . GLY A 1 184 ? 91.808 89.842 27.945 1.00 54.90 182 GLY A CA 1
ATOM 1142 C C . GLY A 1 184 ? 91.249 88.499 28.363 1.00 59.63 182 GLY A C 1
ATOM 1143 O O . GLY A 1 184 ? 90.061 88.223 28.172 1.00 59.33 182 GLY A O 1
ATOM 1144 N N . ASP A 1 185 ? 92.128 87.648 28.921 1.00 57.05 183 ASP A N 1
ATOM 1145 C CA . ASP A 1 185 ? 91.802 86.301 29.389 1.00 56.98 183 ASP A CA 1
ATOM 1146 C C . ASP A 1 185 ? 90.834 86.362 30.594 1.00 60.50 183 ASP A C 1
ATOM 1147 O O . ASP A 1 185 ? 91.090 87.124 31.532 1.00 59.49 183 ASP A O 1
ATOM 1152 N N . PRO A 1 186 ? 89.729 85.568 30.577 1.00 57.23 184 PRO A N 1
ATOM 1153 C CA . PRO A 1 186 ? 88.751 85.633 31.681 1.00 56.93 184 PRO A CA 1
ATOM 1154 C C . PRO A 1 186 ? 89.283 85.400 33.090 1.00 60.84 184 PRO A C 1
ATOM 1155 O O . PRO A 1 186 ? 88.736 85.985 34.024 1.00 60.33 184 PRO A O 1
ATOM 1159 N N . PHE A 1 187 ? 90.359 84.598 33.245 1.00 57.16 185 PHE A N 1
ATOM 1160 C CA . PHE A 1 187 ? 90.982 84.334 34.547 1.00 56.88 185 PHE A CA 1
ATOM 1161 C C . PHE A 1 187 ? 91.539 85.627 35.139 1.00 59.29 185 PHE A C 1
ATOM 1162 O O . PHE A 1 187 ? 91.246 85.940 36.290 1.00 58.63 185 PHE A O 1
ATOM 1164 N N . THR A 1 188 ? 92.281 86.401 34.322 1.00 55.82 186 THR A N 1
ATOM 1165 C CA . THR A 1 188 ? 92.883 87.697 34.674 1.00 55.18 186 THR A CA 1
ATOM 1166 C C . THR A 1 188 ? 91.794 88.753 34.980 1.00 55.60 186 THR A C 1
ATOM 1167 O O . THR A 1 188 ? 91.954 89.550 35.907 1.00 54.92 186 THR A O 1
ATOM 1171 N N . ARG A 1 189 ? 90.689 88.734 34.217 1.00 49.62 187 ARG A N 1
ATOM 1172 C CA . ARG A 1 189 ? 89.572 89.667 34.385 1.00 48.20 187 ARG A CA 1
ATOM 1173 C C . ARG A 1 189 ? 88.761 89.379 35.653 1.00 52.00 187 ARG A C 1
ATOM 1174 O O . ARG A 1 189 ? 88.394 90.319 36.361 1.00 51.36 187 ARG A O 1
ATOM 1182 N N . ALA A 1 190 ? 88.490 88.086 35.937 1.00 48.31 188 ALA A N 1
ATOM 1183 C CA . ALA A 1 190 ? 87.727 87.628 37.106 1.00 47.76 188 ALA A CA 1
ATOM 1184 C C . ALA A 1 190 ? 88.542 87.591 38.404 1.00 51.90 188 ALA A C 1
ATOM 1185 O O . ALA A 1 190 ? 87.951 87.507 39.480 1.00 51.96 188 ALA A O 1
ATOM 1187 N N . GLY A 1 191 ? 89.871 87.658 38.283 1.00 48.78 189 GLY A N 1
ATOM 1188 C CA . GLY A 1 191 ? 90.833 87.601 39.382 1.00 48.63 189 GLY A CA 1
ATOM 1189 C C . GLY A 1 191 ? 90.499 88.420 40.611 1.00 53.06 189 GLY A C 1
ATOM 1190 O O . GLY A 1 191 ? 90.250 87.856 41.678 1.00 53.33 189 GLY A O 1
ATOM 1191 N N . ALA A 1 192 ? 90.470 89.753 40.467 1.00 48.77 190 ALA A N 1
ATOM 1192 C CA . ALA A 1 192 ? 90.165 90.670 41.565 1.00 48.13 190 ALA A CA 1
ATOM 1193 C C . ALA A 1 192 ? 88.751 90.460 42.105 1.00 49.47 190 ALA A C 1
ATOM 1194 O O . ALA A 1 192 ? 88.560 90.514 43.313 1.00 47.87 190 ALA A O 1
ATOM 1196 N N . ALA A 1 193 ? 87.783 90.161 41.221 1.00 45.91 191 ALA A N 1
ATOM 1197 C CA . ALA A 1 193 ? 86.385 89.905 41.587 1.00 45.71 191 ALA A CA 1
ATOM 1198 C C . ALA A 1 193 ? 86.222 88.672 42.500 1.00 49.84 191 ALA A C 1
ATOM 1199 O O . ALA A 1 193 ? 85.318 88.659 43.332 1.00 48.02 191 ALA A O 1
ATOM 1201 N N . LEU A 1 194 ? 87.107 87.658 42.353 1.00 48.83 192 LEU A N 1
ATOM 1202 C CA . LEU A 1 194 ? 87.099 86.412 43.140 1.00 49.45 192 LEU A CA 1
ATOM 1203 C C . LEU A 1 194 ? 88.099 86.418 44.311 1.00 55.84 192 LEU A C 1
ATOM 1204 O O . LEU A 1 194 ? 88.112 85.472 45.104 1.00 56.40 192 LEU A O 1
ATOM 1209 N N . SER A 1 195 ? 88.909 87.490 44.440 1.00 53.05 193 SER A N 1
ATOM 1210 C CA . SER A 1 195 ? 89.912 87.634 45.498 1.00 53.08 193 SER A CA 1
ATOM 1211 C C . SER A 1 195 ? 89.310 87.649 46.911 1.00 59.64 193 SER A C 1
ATOM 1212 O O . SER A 1 195 ? 88.159 88.053 47.093 1.00 59.84 193 SER A O 1
ATOM 1215 N N . ALA A 1 196 ? 90.107 87.224 47.904 1.00 57.64 194 ALA A N 1
ATOM 1216 C CA . ALA A 1 196 ? 89.734 87.189 49.320 1.00 57.58 194 ALA A CA 1
ATOM 1217 C C . ALA A 1 196 ? 89.374 88.586 49.831 1.00 60.48 194 ALA A C 1
ATOM 1218 O O . ALA A 1 196 ? 88.396 88.725 50.566 1.00 60.70 194 ALA A O 1
ATOM 1220 N N . GLU A 1 197 ? 90.136 89.618 49.399 1.00 55.14 195 GLU A N 1
ATOM 1221 C CA . GLU A 1 197 ? 89.937 91.018 49.780 1.00 53.76 195 GLU A CA 1
ATOM 1222 C C . GLU A 1 197 ? 88.538 91.527 49.417 1.00 54.60 195 GLU A C 1
ATOM 1223 O O . GLU A 1 197 ? 87.909 92.195 50.240 1.00 54.98 195 GLU A O 1
ATOM 1229 N N . VAL A 1 198 ? 88.045 91.195 48.202 1.00 47.83 196 VAL A N 1
ATOM 1230 C CA . VAL A 1 198 ? 86.699 91.572 47.739 1.00 46.03 196 VAL A CA 1
ATOM 1231 C C . VAL A 1 198 ? 85.655 90.729 48.508 1.00 48.01 196 VAL A C 1
ATOM 1232 O O . VAL A 1 198 ? 84.674 91.278 49.015 1.00 45.34 196 VAL A O 1
ATOM 1236 N N . SER A 1 199 ? 85.917 89.412 48.630 1.00 45.90 197 SER A N 1
ATOM 1237 C CA . SER A 1 199 ? 85.080 88.433 49.332 1.00 46.60 197 SER A CA 1
ATOM 1238 C C . SER A 1 199 ? 84.827 88.822 50.801 1.00 50.56 197 SER A C 1
ATOM 1239 O O . SER A 1 199 ? 83.677 88.760 51.255 1.00 50.12 197 SER A O 1
ATOM 1242 N N . ASP A 1 200 ? 85.891 89.263 51.522 1.00 46.70 198 ASP A N 1
ATOM 1243 C CA . ASP A 1 200 ? 85.812 89.704 52.924 1.00 46.46 198 ASP A CA 1
ATOM 1244 C C . ASP A 1 200 ? 84.933 90.935 53.063 1.00 48.72 198 ASP A C 1
ATOM 1245 O O . ASP A 1 200 ? 84.154 91.027 54.010 1.00 48.31 198 ASP A O 1
ATOM 1250 N N . LEU A 1 201 ? 85.054 91.879 52.114 1.00 44.08 199 LEU A N 1
ATOM 1251 C CA . LEU A 1 201 ? 84.283 93.120 52.095 1.00 43.20 199 LEU A CA 1
ATOM 1252 C C . LEU A 1 201 ? 82.792 92.820 51.887 1.00 43.73 199 LEU A C 1
ATOM 1253 O O . LEU A 1 201 ? 81.954 93.400 52.579 1.00 44.32 199 LEU A O 1
ATOM 1258 N N . LEU A 1 202 ? 82.475 91.873 50.983 1.00 38.22 200 LEU A N 1
ATOM 1259 C CA . LEU A 1 202 ? 81.100 91.445 50.702 1.00 38.17 200 LEU A CA 1
ATOM 1260 C C . LEU A 1 202 ? 80.493 90.674 51.884 1.00 43.84 200 LEU A C 1
ATOM 1261 O O . LEU A 1 202 ? 79.285 90.709 52.063 1.00 43.29 200 LEU A O 1
ATOM 1266 N N . ALA A 1 203 ? 81.332 90.025 52.710 1.00 41.45 201 ALA A N 1
ATOM 1267 C CA . ALA A 1 203 ? 80.899 89.322 53.920 1.00 41.88 201 ALA A CA 1
ATOM 1268 C C . ALA A 1 203 ? 80.499 90.341 54.999 1.00 46.87 201 ALA A C 1
ATOM 1269 O O . ALA A 1 203 ? 79.640 90.053 55.832 1.00 48.12 201 ALA A O 1
ATOM 1271 N N . GLU A 1 204 ? 81.103 91.534 54.968 1.00 41.81 202 GLU A N 1
ATOM 1272 C CA . GLU A 1 204 ? 80.799 92.611 55.910 1.00 40.80 202 GLU A CA 1
ATOM 1273 C C . GLU A 1 204 ? 79.612 93.458 55.415 1.00 41.73 202 GLU A C 1
ATOM 1274 O O . GLU A 1 204 ? 78.792 93.890 56.226 1.00 39.92 202 GLU A O 1
ATOM 1277 N N . TYR A 1 205 ? 79.526 93.706 54.083 1.00 37.22 203 TYR A N 1
ATOM 1278 C CA . TYR A 1 205 ? 78.448 94.504 53.481 1.00 35.94 203 TYR A CA 1
ATOM 1279 C C . TYR A 1 205 ? 77.864 93.717 52.289 1.00 37.47 203 TYR A C 1
ATOM 1280 O O . TYR A 1 205 ? 78.141 94.068 51.133 1.00 35.41 203 TYR A O 1
ATOM 1289 N N . PRO A 1 206 ? 77.091 92.623 52.537 1.00 32.61 204 PRO A N 1
ATOM 1290 C CA . PRO A 1 206 ? 76.583 91.826 51.405 1.00 30.68 204 PRO A CA 1
ATOM 1291 C C . PRO A 1 206 ? 75.537 92.535 50.584 1.00 30.30 204 PRO A C 1
ATOM 1292 O O . PRO A 1 206 ? 74.835 93.395 51.103 1.00 28.70 204 PRO A O 1
ATOM 1296 N N . LEU A 1 207 ? 75.451 92.175 49.288 1.00 27.04 205 LEU A N 1
ATOM 1297 C CA . LEU A 1 207 ? 74.432 92.699 48.404 1.00 26.79 205 LEU A CA 1
ATOM 1298 C C . LEU A 1 207 ? 73.252 91.730 48.606 1.00 29.53 205 LEU A C 1
ATOM 1299 O O . LEU A 1 207 ? 73.326 90.552 48.227 1.00 27.34 205 LEU A O 1
ATOM 1304 N N . ARG A 1 208 ? 72.208 92.238 49.251 1.00 27.53 206 ARG A N 1
ATOM 1305 C CA . ARG A 1 208 ? 71.028 91.471 49.624 1.00 27.74 206 ARG A CA 1
ATOM 1306 C C . ARG A 1 208 ? 69.855 91.959 48.821 1.00 31.84 206 ARG A C 1
ATOM 1307 O O . ARG A 1 208 ? 69.505 93.135 48.890 1.00 31.97 206 ARG A O 1
ATOM 1315 N N . GLU A 1 209 ? 69.249 91.070 48.043 1.00 27.65 207 GLU A N 1
ATOM 1316 C CA . GLU A 1 209 ? 68.083 91.475 47.268 1.00 27.76 207 GLU A CA 1
ATOM 1317 C C . GLU A 1 209 ? 66.827 90.850 47.847 1.00 29.82 207 GLU A C 1
ATOM 1318 O O . GLU A 1 209 ? 66.893 89.765 48.433 1.00 29.38 207 GLU A O 1
ATOM 1324 N N . PHE A 1 210 ? 65.701 91.549 47.732 1.00 26.31 208 PHE A N 1
ATOM 1325 C CA . PHE A 1 210 ? 64.386 91.080 48.184 1.00 26.54 208 PHE A CA 1
ATOM 1326 C C . PHE A 1 210 ? 64.381 90.667 49.668 1.00 31.15 208 PHE A C 1
ATOM 1327 O O . PHE A 1 210 ? 63.855 89.604 50.001 1.00 29.35 208 PHE A O 1
ATOM 1335 N N . VAL A 1 211 ? 64.986 91.487 50.544 1.00 27.95 209 VAL A N 1
ATOM 1336 C CA . VAL A 1 211 ? 65.047 91.208 51.983 1.00 26.88 209 VAL A CA 1
ATOM 1337 C C . VAL A 1 211 ? 63.638 90.988 52.513 1.00 29.17 209 VAL A C 1
ATOM 1338 O O . VAL A 1 211 ? 62.756 91.835 52.335 1.00 26.42 209 VAL A O 1
ATOM 1342 N N . THR A 1 212 ? 63.411 89.776 53.051 1.00 25.19 210 THR A N 1
ATOM 1343 C CA . THR A 1 212 ? 62.108 89.375 53.572 1.00 24.71 210 THR A CA 1
ATOM 1344 C C . THR A 1 212 ? 62.295 89.150 55.073 1.00 24.33 210 THR A C 1
ATOM 1345 O O . THR A 1 212 ? 63.120 88.331 55.481 1.00 23.59 210 THR A O 1
ATOM 1349 N N . ARG A 1 213 ? 61.569 89.914 55.867 1.00 22.13 211 ARG A N 1
ATOM 1350 C CA . ARG A 1 213 ? 61.678 89.882 57.319 1.00 23.20 211 ARG A CA 1
ATOM 1351 C C . ARG A 1 213 ? 60.735 88.872 57.966 1.00 25.72 211 ARG A C 1
ATOM 1352 O O . ARG A 1 213 ? 59.518 88.982 57.817 1.00 23.26 211 ARG A O 1
ATOM 1360 N N . GLY A 1 214 ? 61.308 87.930 58.712 1.00 22.84 212 GLY A N 1
ATOM 1361 C CA . GLY A 1 214 ? 60.520 86.926 59.416 1.00 22.67 212 GLY A CA 1
ATOM 1362 C C . GLY A 1 214 ? 59.838 87.447 60.665 1.00 26.25 212 GLY A C 1
ATOM 1363 O O . GLY A 1 214 ? 59.903 88.639 60.981 1.00 25.20 212 GLY A O 1
ATOM 1364 N N . GLU A 1 215 ? 59.187 86.551 61.392 1.00 24.53 213 GLU A N 1
ATOM 1365 C CA . GLU A 1 215 ? 58.498 86.878 62.650 1.00 24.83 213 GLU A CA 1
ATOM 1366 C C . GLU A 1 215 ? 59.530 86.944 63.767 1.00 24.52 213 GLU A C 1
ATOM 1367 O O . GLU A 1 215 ? 60.537 86.242 63.709 1.00 23.59 213 GLU A O 1
ATOM 1370 N N . GLN A 1 216 ? 59.293 87.796 64.762 1.00 21.96 214 GLN A N 1
ATOM 1371 C CA . GLN A 1 216 ? 60.163 87.954 65.932 1.00 21.95 214 GLN A CA 1
ATOM 1372 C C . GLN A 1 216 ? 59.724 86.907 66.989 1.00 24.75 214 GLN A C 1
ATOM 1373 O O . GLN A 1 216 ? 58.535 86.811 67.305 1.00 23.26 214 GLN A O 1
ATOM 1379 N N . TYR A 1 217 ? 60.668 86.113 67.495 1.00 21.52 215 TYR A N 1
ATOM 1380 C CA . TYR A 1 217 ? 60.363 85.090 68.522 1.00 20.57 215 TYR A CA 1
ATOM 1381 C C . TYR A 1 217 ? 61.161 85.353 69.765 1.00 21.72 215 TYR A C 1
ATOM 1382 O O . TYR A 1 217 ? 62.306 85.768 69.654 1.00 22.28 215 TYR A O 1
ATOM 1391 N N . GLY A 1 218 ? 60.578 85.070 70.929 1.00 18.63 216 GLY A N 1
ATOM 1392 C CA . GLY A 1 218 ? 61.218 85.302 72.223 1.00 17.62 216 GLY A CA 1
ATOM 1393 C C . GLY A 1 218 ? 62.026 84.173 72.834 1.00 20.65 216 GLY A C 1
ATOM 1394 O O . GLY A 1 218 ? 61.711 82.984 72.682 1.00 20.33 216 GLY A O 1
ATOM 1395 N N . VAL A 1 219 ? 63.066 84.558 73.567 1.00 16.41 217 VAL A N 1
ATOM 1396 C CA . VAL A 1 219 ? 63.930 83.675 74.354 1.00 15.61 217 VAL A CA 1
ATOM 1397 C C . VAL A 1 219 ? 64.137 84.363 75.713 1.00 20.11 217 VAL A C 1
ATOM 1398 O O . VAL A 1 219 ? 64.795 85.407 75.760 1.00 19.61 217 VAL A O 1
ATOM 1402 N N . TRP A 1 220 ? 63.567 83.802 76.809 1.00 17.25 218 TRP A N 1
ATOM 1403 C CA . TRP A 1 220 ? 63.801 84.342 78.157 1.00 16.78 218 TRP A CA 1
ATOM 1404 C C . TRP A 1 220 ? 65.104 83.742 78.632 1.00 19.89 218 TRP A C 1
ATOM 1405 O O . TRP A 1 220 ? 65.236 82.522 78.695 1.00 19.55 218 TRP A O 1
ATOM 1416 N N . VAL A 1 221 ? 66.062 84.592 78.991 1.00 15.81 219 VAL A N 1
ATOM 1417 C CA . VAL A 1 221 ? 67.383 84.140 79.409 1.00 14.28 219 VAL A CA 1
ATOM 1418 C C . VAL A 1 221 ? 67.558 84.331 80.916 1.00 19.54 219 VAL A C 1
ATOM 1419 O O . VAL A 1 221 ? 67.478 85.469 81.403 1.00 19.09 219 VAL A O 1
ATOM 1423 N N . ASP A 1 222 ? 67.754 83.211 81.661 1.00 15.67 220 ASP A N 1
ATOM 1424 C CA . ASP A 1 222 ? 67.953 83.246 83.103 1.00 16.12 220 ASP A CA 1
ATOM 1425 C C . ASP A 1 222 ? 69.430 83.128 83.444 1.00 19.44 220 ASP A C 1
ATOM 1426 O O . ASP A 1 222 ? 70.230 82.754 82.584 1.00 20.15 220 ASP A O 1
ATOM 1431 N N . ARG A 1 223 ? 69.787 83.374 84.715 1.00 16.84 221 ARG A N 1
ATOM 1432 C CA . ARG A 1 223 ? 71.158 83.203 85.250 1.00 16.40 221 ARG A CA 1
ATOM 1433 C C . ARG A 1 223 ? 71.573 81.723 85.123 1.00 19.56 221 ARG A C 1
ATOM 1434 O O . ARG A 1 223 ? 70.692 80.871 85.022 1.00 17.28 221 ARG A O 1
ATOM 1442 N N . PRO A 1 224 ? 72.876 81.372 85.078 1.00 19.11 222 PRO A N 1
ATOM 1443 C CA . PRO A 1 224 ? 73.251 79.969 84.827 1.00 18.40 222 PRO A CA 1
ATOM 1444 C C . PRO A 1 224 ? 72.678 78.897 85.764 1.00 21.30 222 PRO A C 1
ATOM 1445 O O . PRO A 1 224 ? 72.458 77.770 85.326 1.00 17.87 222 PRO A O 1
ATOM 1449 N N . GLU A 1 225 ? 72.437 79.239 87.046 1.00 17.61 223 GLU A N 1
ATOM 1450 C CA . GLU A 1 225 ? 71.899 78.301 88.057 1.00 18.06 223 GLU A CA 1
ATOM 1451 C C . GLU A 1 225 ? 70.528 77.725 87.684 1.00 18.54 223 GLU A C 1
ATOM 1452 O O . GLU A 1 225 ? 70.154 76.658 88.169 1.00 16.95 223 GLU A O 1
ATOM 1458 N N . ALA A 1 226 ? 69.784 78.429 86.805 1.00 15.94 224 ALA A N 1
ATOM 1459 C CA . ALA A 1 226 ? 68.472 77.975 86.331 1.00 15.09 224 ALA A CA 1
ATOM 1460 C C . ALA A 1 226 ? 68.645 76.632 85.608 1.00 20.19 224 ALA A C 1
ATOM 1461 O O . ALA A 1 226 ? 67.729 75.811 85.624 1.00 19.56 224 ALA A O 1
ATOM 1463 N N . ARG A 1 227 ? 69.834 76.403 84.991 1.00 15.77 225 ARG A N 1
ATOM 1464 C CA . ARG A 1 227 ? 70.088 75.147 84.283 1.00 15.08 225 ARG A CA 1
ATOM 1465 C C . ARG A 1 227 ? 71.045 74.252 85.039 1.00 19.41 225 ARG A C 1
ATOM 1466 O O . ARG A 1 227 ? 70.797 73.052 85.170 1.00 17.04 225 ARG A O 1
ATOM 1474 N N . PHE A 1 228 ? 72.169 74.823 85.488 1.00 16.24 226 PHE A N 1
ATOM 1475 C CA . PHE A 1 228 ? 73.231 74.062 86.103 1.00 16.51 226 PHE A CA 1
ATOM 1476 C C . PHE A 1 228 ? 73.364 74.370 87.599 1.00 20.01 226 PHE A C 1
ATOM 1477 O O . PHE A 1 228 ? 73.853 75.443 87.982 1.00 18.36 226 PHE A O 1
ATOM 1485 N N . SER A 1 229 ? 72.868 73.440 88.447 1.00 15.26 227 SER A N 1
ATOM 1486 C CA . SER A 1 229 ? 72.910 73.603 89.909 1.00 15.73 227 SER A CA 1
ATOM 1487 C C . SER A 1 229 ? 72.778 72.253 90.583 1.00 19.58 227 SER A C 1
ATOM 1488 O O . SER A 1 229 ? 72.189 71.334 90.023 1.00 19.77 227 SER A O 1
ATOM 1491 N N . SER A 1 230 ? 73.402 72.107 91.738 1.00 16.91 228 SER A N 1
ATOM 1492 C CA . SER A 1 230 ? 73.442 70.871 92.503 1.00 17.02 228 SER A CA 1
ATOM 1493 C C . SER A 1 230 ? 72.762 71.141 93.839 1.00 21.15 228 SER A C 1
ATOM 1494 O O . SER A 1 230 ? 73.219 71.993 94.614 1.00 18.66 228 SER A O 1
ATOM 1497 N N . TRP A 1 231 ? 71.655 70.427 94.084 1.00 16.19 229 TRP A N 1
ATOM 1498 C CA . TRP A 1 231 ? 70.778 70.649 95.241 1.00 15.92 229 TRP A CA 1
ATOM 1499 C C . TRP A 1 231 ? 70.906 69.617 96.345 1.00 15.20 229 TRP A C 1
ATOM 1500 O O . TRP A 1 231 ? 70.985 68.425 96.071 1.00 15.37 229 TRP A O 1
ATOM 1511 N N . TYR A 1 232 ? 70.876 70.070 97.601 1.00 12.87 230 TYR A N 1
ATOM 1512 C CA . TYR A 1 232 ? 70.846 69.173 98.763 1.00 13.70 230 TYR A CA 1
ATOM 1513 C C . TYR A 1 232 ? 69.644 69.551 99.641 1.00 17.13 230 TYR A C 1
ATOM 1514 O O . TYR A 1 232 ? 69.502 70.711 100.045 1.00 15.42 230 TYR A O 1
ATOM 1523 N N . GLU A 1 233 ? 68.750 68.588 99.871 1.00 16.08 231 GLU A N 1
ATOM 1524 C CA . GLU A 1 233 ? 67.559 68.815 100.680 1.00 15.07 231 GLU A CA 1
ATOM 1525 C C . GLU A 1 233 ? 67.818 68.396 102.126 1.00 18.43 231 GLU A C 1
ATOM 1526 O O . GLU A 1 233 ? 68.228 67.268 102.372 1.00 16.95 231 GLU A O 1
ATOM 1532 N N . MET A 1 234 ? 67.562 69.302 103.073 1.00 17.45 232 MET A N 1
ATOM 1533 C CA . MET A 1 234 ? 67.700 68.992 104.508 1.00 18.69 232 MET A CA 1
ATOM 1534 C C . MET A 1 234 ? 66.638 69.693 105.347 1.00 18.63 232 MET A C 1
ATOM 1535 O O . MET A 1 234 ? 66.223 70.789 104.998 1.00 17.99 232 MET A O 1
ATOM 1540 N N . PHE A 1 235 ? 66.235 69.078 106.453 1.00 15.64 233 PHE A N 1
ATOM 1541 C CA . PHE A 1 235 ? 65.239 69.641 107.368 1.00 16.56 233 PHE A CA 1
ATOM 1542 C C . PHE A 1 235 ? 66.001 70.394 108.476 1.00 20.03 233 PHE A C 1
ATOM 1543 O O . PHE A 1 235 ? 66.731 69.740 109.208 1.00 19.25 233 PHE A O 1
ATOM 1551 N N . PRO A 1 236 ? 65.883 71.736 108.618 1.00 17.68 234 PRO A N 1
ATOM 1552 C CA . PRO A 1 236 ? 66.572 72.438 109.738 1.00 18.14 234 PRO A CA 1
ATOM 1553 C C . PRO A 1 236 ? 66.340 71.844 111.137 1.00 20.59 234 PRO A C 1
ATOM 1554 O O . PRO A 1 236 ? 67.283 71.771 111.934 1.00 19.87 234 PRO A O 1
ATOM 1558 N N . ARG A 1 237 ? 65.105 71.367 111.423 1.00 15.89 235 ARG A N 1
ATOM 1559 C CA . ARG A 1 237 ? 64.790 70.766 112.737 1.00 15.85 235 ARG A CA 1
ATOM 1560 C C . ARG A 1 237 ? 65.602 69.498 113.043 1.00 20.54 235 ARG A C 1
ATOM 1561 O O . ARG A 1 237 ? 65.742 69.138 114.209 1.00 20.70 235 ARG A O 1
ATOM 1569 N N . SER A 1 238 ? 66.100 68.806 112.011 1.00 16.09 236 SER A N 1
ATOM 1570 C CA . SER A 1 238 ? 66.867 67.575 112.238 1.00 16.15 236 SER A CA 1
ATOM 1571 C C . SER A 1 238 ? 68.362 67.834 112.398 1.00 20.60 236 SER A C 1
ATOM 1572 O O . SER A 1 238 ? 69.140 66.883 112.431 1.00 21.47 236 SER A O 1
ATOM 1575 N N . THR A 1 239 ? 68.768 69.093 112.514 1.00 16.13 237 THR A N 1
ATOM 1576 C CA . THR A 1 239 ? 70.198 69.439 112.680 1.00 16.48 237 THR A CA 1
ATOM 1577 C C . THR A 1 239 ? 70.582 69.685 114.172 1.00 22.19 237 THR A C 1
ATOM 1578 O O . THR A 1 239 ? 71.708 70.095 114.449 1.00 20.71 237 THR A O 1
ATOM 1582 N N . GLY A 1 240 ? 69.661 69.446 115.097 1.00 20.04 238 GLY A N 1
ATOM 1583 C CA . GLY A 1 240 ? 69.917 69.698 116.514 1.00 20.27 238 GLY A CA 1
ATOM 1584 C C . GLY A 1 240 ? 70.685 68.613 117.252 1.00 25.70 238 GLY A C 1
ATOM 1585 O O . GLY A 1 240 ? 71.036 68.791 118.424 1.00 25.27 238 GLY A O 1
ATOM 1586 N N . GLY A 1 241 ? 70.916 67.485 116.593 1.00 21.30 239 GLY A N 1
ATOM 1587 C CA . GLY A 1 241 ? 71.593 66.362 117.227 1.00 20.79 239 GLY A CA 1
ATOM 1588 C C . GLY A 1 241 ? 70.714 65.717 118.282 1.00 23.67 239 GLY A C 1
ATOM 1589 O O . GLY A 1 241 ? 69.479 65.713 118.168 1.00 21.59 239 GLY A O 1
ATOM 1590 N N . TRP A 1 242 ? 71.355 65.176 119.325 1.00 21.40 240 TRP A N 1
ATOM 1591 C CA . TRP A 1 242 ? 70.675 64.436 120.377 1.00 21.75 240 TRP A CA 1
ATOM 1592 C C . TRP A 1 242 ? 71.090 64.968 121.755 1.00 25.64 240 TRP A C 1
ATOM 1593 O O . TRP A 1 242 ? 72.171 65.561 121.904 1.00 25.26 240 TRP A O 1
ATOM 1604 N N . ASP A 1 243 ? 70.274 64.677 122.772 1.00 21.43 241 ASP A N 1
ATOM 1605 C CA . ASP A 1 243 ? 70.638 65.009 124.151 1.00 21.66 241 ASP A CA 1
ATOM 1606 C C . ASP A 1 243 ? 71.420 63.803 124.746 1.00 26.87 241 ASP A C 1
ATOM 1607 O O . ASP A 1 243 ? 71.688 62.821 124.039 1.00 25.62 241 ASP A O 1
ATOM 1612 N N . ALA A 1 244 ? 71.772 63.877 126.042 1.00 24.23 242 ALA A N 1
ATOM 1613 C CA . ALA A 1 244 ? 72.548 62.853 126.755 1.00 23.59 242 ALA A CA 1
ATOM 1614 C C . ALA A 1 244 ? 71.842 61.496 126.854 1.00 26.88 242 ALA A C 1
ATOM 1615 O O . ALA A 1 244 ? 72.506 60.473 127.042 1.00 26.65 242 ALA A O 1
ATOM 1617 N N . GLU A 1 245 ? 70.495 61.494 126.718 1.00 22.77 243 GLU A N 1
ATOM 1618 C CA . GLU A 1 245 ? 69.622 60.317 126.756 1.00 22.48 243 GLU A CA 1
ATOM 1619 C C . GLU A 1 245 ? 69.414 59.677 125.386 1.00 27.58 243 GLU A C 1
ATOM 1620 O O . GLU A 1 245 ? 68.721 58.661 125.282 1.00 27.82 243 GLU A O 1
ATOM 1626 N N . GLY A 1 246 ? 69.966 60.290 124.341 1.00 22.77 244 GLY A N 1
ATOM 1627 C CA . GLY A 1 246 ? 69.805 59.784 122.981 1.00 22.20 244 GLY A CA 1
ATOM 1628 C C . GLY A 1 246 ? 68.477 60.165 122.365 1.00 25.77 244 GLY A C 1
ATOM 1629 O O . GLY A 1 246 ? 68.018 59.508 121.436 1.00 26.62 244 GLY A O 1
ATOM 1630 N N . ARG A 1 247 ? 67.838 61.219 122.882 1.00 21.81 245 ARG A N 1
ATOM 1631 C CA . ARG A 1 247 ? 66.571 61.702 122.336 1.00 21.83 245 ARG A CA 1
ATOM 1632 C C . ARG A 1 247 ? 66.899 62.839 121.361 1.00 25.26 245 ARG A C 1
ATOM 1633 O O . ARG A 1 247 ? 67.636 63.760 121.745 1.00 24.99 245 ARG A O 1
ATOM 1641 N N . PRO A 1 248 ? 66.335 62.836 120.125 1.00 22.07 246 PRO A N 1
ATOM 1642 C CA . PRO A 1 248 ? 66.608 63.957 119.197 1.00 21.16 246 PRO A CA 1
ATOM 1643 C C . PRO A 1 248 ? 66.204 65.318 119.781 1.00 24.41 246 PRO A C 1
ATOM 1644 O O . PRO A 1 248 ? 65.165 65.442 120.427 1.00 24.41 246 PRO A O 1
ATOM 1648 N N . VAL A 1 249 ? 67.023 66.337 119.521 1.00 19.97 247 VAL A N 1
ATOM 1649 C CA . VAL A 1 249 ? 66.789 67.700 119.979 1.00 20.97 247 VAL A CA 1
ATOM 1650 C C . VAL A 1 249 ? 66.315 68.540 118.772 1.00 23.53 247 VAL A C 1
ATOM 1651 O O . VAL A 1 249 ? 66.912 68.439 117.708 1.00 21.44 247 VAL A O 1
ATOM 1655 N N . HIS A 1 250 ? 65.210 69.300 118.903 1.00 19.42 248 HIS A N 1
ATOM 1656 C CA . HIS A 1 250 ? 64.725 70.123 117.776 1.00 18.42 248 HIS A CA 1
ATOM 1657 C C . HIS A 1 250 ? 65.806 71.136 117.371 1.00 23.18 248 HIS A C 1
ATOM 1658 O O . HIS A 1 250 ? 66.241 71.940 118.192 1.00 23.23 248 HIS A O 1
ATOM 1665 N N . GLY A 1 251 ? 66.258 71.060 116.116 1.00 19.21 249 GLY A N 1
ATOM 1666 C CA . GLY A 1 251 ? 67.263 71.975 115.587 1.00 17.29 249 GLY A CA 1
ATOM 1667 C C . GLY A 1 251 ? 66.763 73.412 115.521 1.00 20.64 249 GLY A C 1
ATOM 1668 O O . GLY A 1 251 ? 65.570 73.689 115.709 1.00 18.22 249 GLY A O 1
ATOM 1669 N N . THR A 1 252 ? 67.677 74.340 115.284 1.00 16.65 250 THR A N 1
ATOM 1670 C CA . THR A 1 252 ? 67.323 75.759 115.145 1.00 16.99 250 THR A CA 1
ATOM 1671 C C . THR A 1 252 ? 67.982 76.268 113.844 1.00 20.41 250 THR A C 1
ATOM 1672 O O . THR A 1 252 ? 68.731 75.516 113.230 1.00 19.26 250 THR A O 1
ATOM 1676 N N . PHE A 1 253 ? 67.754 77.541 113.451 1.00 17.99 251 PHE A N 1
ATOM 1677 C CA . PHE A 1 253 ? 68.469 78.119 112.320 1.00 18.23 251 PHE A CA 1
ATOM 1678 C C . PHE A 1 253 ? 69.992 78.142 112.597 1.00 22.00 251 PHE A C 1
ATOM 1679 O O . PHE A 1 253 ? 70.767 78.027 111.662 1.00 21.31 251 PHE A O 1
ATOM 1687 N N . ALA A 1 254 ? 70.406 78.256 113.872 1.00 19.87 252 ALA A N 1
ATOM 1688 C CA . ALA A 1 254 ? 71.834 78.282 114.252 1.00 20.41 252 ALA A CA 1
ATOM 1689 C C . ALA A 1 254 ? 72.480 76.905 114.065 1.00 21.14 252 ALA A C 1
ATOM 1690 O O . ALA A 1 254 ? 73.562 76.820 113.506 1.00 21.42 252 ALA A O 1
ATOM 1692 N N . THR A 1 255 ? 71.820 75.826 114.491 1.00 17.48 253 THR A N 1
ATOM 1693 C CA . THR A 1 255 ? 72.382 74.478 114.285 1.00 17.08 253 THR A CA 1
ATOM 1694 C C . THR A 1 255 ? 72.340 74.129 112.811 1.00 19.74 253 THR A C 1
ATOM 1695 O O . THR A 1 255 ? 73.212 73.390 112.358 1.00 18.40 253 THR A O 1
ATOM 1699 N N . ALA A 1 256 ? 71.319 74.647 112.071 1.00 16.02 254 ALA A N 1
ATOM 1700 C CA . ALA A 1 256 ? 71.174 74.376 110.627 1.00 16.67 254 ALA A CA 1
ATOM 1701 C C . ALA A 1 256 ? 72.330 75.005 109.854 1.00 19.49 254 ALA A C 1
ATOM 1702 O O . ALA A 1 256 ? 72.866 74.367 108.951 1.00 17.64 254 ALA A O 1
ATOM 1704 N N . ALA A 1 257 ? 72.764 76.234 110.264 1.00 16.74 255 ALA A N 1
ATOM 1705 C CA . ALA A 1 257 ? 73.897 76.934 109.649 1.00 16.82 255 ALA A CA 1
ATOM 1706 C C . ALA A 1 257 ? 75.158 76.116 109.879 1.00 21.15 255 ALA A C 1
ATOM 1707 O O . ALA A 1 257 ? 75.997 76.056 108.987 1.00 20.30 255 ALA A O 1
ATOM 1709 N N . GLU A 1 258 ? 75.292 75.474 111.067 1.00 18.96 256 GLU A N 1
ATOM 1710 C CA . GLU A 1 258 ? 76.459 74.616 111.378 1.00 19.29 256 GLU A CA 1
ATOM 1711 C C . GLU A 1 258 ? 76.476 73.316 110.557 1.00 23.39 256 GLU A C 1
ATOM 1712 O O . GLU A 1 258 ? 77.531 72.706 110.389 1.00 22.45 256 GLU A O 1
ATOM 1718 N N . ALA A 1 259 ? 75.315 72.916 109.997 1.00 20.02 257 ALA A N 1
ATOM 1719 C CA . ALA A 1 259 ? 75.248 71.728 109.134 1.00 20.16 257 ALA A CA 1
ATOM 1720 C C . ALA A 1 259 ? 75.613 72.063 107.662 1.00 22.19 257 ALA A C 1
ATOM 1721 O O . ALA A 1 259 ? 75.738 71.152 106.856 1.00 22.68 257 ALA A O 1
ATOM 1723 N N . LEU A 1 260 ? 75.789 73.361 107.313 1.00 18.04 258 LEU A N 1
ATOM 1724 C CA . LEU A 1 260 ? 76.060 73.807 105.927 1.00 17.72 258 LEU A CA 1
ATOM 1725 C C . LEU A 1 260 ? 77.483 73.567 105.431 1.00 22.39 258 LEU A C 1
ATOM 1726 O O . LEU A 1 260 ? 77.629 73.188 104.264 1.00 20.89 258 LEU A O 1
ATOM 1731 N N . PRO A 1 261 ? 78.559 73.757 106.248 1.00 20.33 259 PRO A N 1
ATOM 1732 C CA . PRO A 1 261 ? 79.915 73.497 105.723 1.00 19.66 259 PRO A CA 1
ATOM 1733 C C . PRO A 1 261 ? 80.103 72.127 105.060 1.00 22.69 259 PRO A C 1
ATOM 1734 O O . PRO A 1 261 ? 80.706 72.081 103.998 1.00 22.65 259 PRO A O 1
ATOM 1738 N N . ARG A 1 262 ? 79.591 71.023 105.639 1.00 19.69 260 ARG A N 1
ATOM 1739 C CA . ARG A 1 262 ? 79.760 69.710 104.967 1.00 20.25 260 ARG A CA 1
ATOM 1740 C C . ARG A 1 262 ? 78.993 69.616 103.627 1.00 21.91 260 ARG A C 1
ATOM 1741 O O . ARG A 1 262 ? 79.449 68.928 102.728 1.00 21.74 260 ARG A O 1
ATOM 1749 N N . ILE A 1 263 ? 77.848 70.318 103.503 1.00 18.47 261 ILE A N 1
ATOM 1750 C CA . ILE A 1 263 ? 77.039 70.360 102.268 1.00 18.06 261 ILE A CA 1
ATOM 1751 C C . ILE A 1 263 ? 77.815 71.131 101.183 1.00 22.17 261 ILE A C 1
ATOM 1752 O O . ILE A 1 263 ? 77.926 70.655 100.049 1.00 20.96 261 ILE A O 1
ATOM 1757 N N . ALA A 1 264 ? 78.409 72.283 101.553 1.00 19.98 262 ALA A N 1
ATOM 1758 C CA . ALA A 1 264 ? 79.257 73.073 100.637 1.00 19.74 262 ALA A CA 1
ATOM 1759 C C . ALA A 1 264 ? 80.503 72.266 100.219 1.00 23.32 262 ALA A C 1
ATOM 1760 O O . ALA A 1 264 ? 80.856 72.298 99.047 1.00 22.66 262 ALA A O 1
ATOM 1762 N N . ARG A 1 265 ? 81.140 71.518 101.152 1.00 21.49 263 ARG A N 1
ATOM 1763 C CA . ARG A 1 265 ? 82.334 70.681 100.822 1.00 21.86 263 ARG A CA 1
ATOM 1764 C C . ARG A 1 265 ? 81.994 69.558 99.851 1.00 23.69 263 ARG A C 1
ATOM 1765 O O . ARG A 1 265 ? 82.859 69.113 99.112 1.00 23.04 263 ARG A O 1
ATOM 1773 N N . MET A 1 266 ? 80.733 69.074 99.866 1.00 19.51 264 MET A N 1
ATOM 1774 C CA . MET A 1 266 ? 80.300 68.046 98.925 1.00 18.02 264 MET A CA 1
ATOM 1775 C C . MET A 1 266 ? 80.072 68.628 97.527 1.00 21.21 264 MET A C 1
ATOM 1776 O O . MET A 1 266 ? 79.855 67.866 96.593 1.00 21.17 264 MET A O 1
ATOM 1781 N N . GLY A 1 267 ? 80.099 69.957 97.389 1.00 18.82 265 GLY A N 1
ATOM 1782 C CA . GLY A 1 267 ? 79.963 70.602 96.087 1.00 18.15 265 GLY A CA 1
ATOM 1783 C C . GLY A 1 267 ? 78.553 70.961 95.669 1.00 21.56 265 GLY A C 1
ATOM 1784 O O . GLY A 1 267 ? 78.313 71.259 94.500 1.00 20.05 265 GLY A O 1
ATOM 1785 N N . PHE A 1 268 ? 77.609 70.974 96.617 1.00 18.11 266 PHE A N 1
ATOM 1786 C CA . PHE A 1 268 ? 76.248 71.407 96.291 1.00 17.35 266 PHE A CA 1
ATOM 1787 C C . PHE A 1 268 ? 76.264 72.924 96.373 1.00 22.60 266 PHE A C 1
ATOM 1788 O O . PHE A 1 268 ? 77.087 73.484 97.117 1.00 22.30 266 PHE A O 1
ATOM 1796 N N . ASP A 1 269 ? 75.404 73.602 95.599 1.00 17.93 267 ASP A N 1
ATOM 1797 C CA . ASP A 1 269 ? 75.358 75.061 95.657 1.00 17.49 267 ASP A CA 1
ATOM 1798 C C . ASP A 1 269 ? 73.954 75.555 95.983 1.00 17.36 267 ASP A C 1
ATOM 1799 O O . ASP A 1 269 ? 73.743 76.746 96.143 1.00 16.57 267 ASP A O 1
ATOM 1804 N N . VAL A 1 270 ? 72.994 74.633 96.118 1.00 13.35 268 VAL A N 1
ATOM 1805 C CA . VAL A 1 270 ? 71.644 75.043 96.534 1.00 12.90 268 VAL A CA 1
ATOM 1806 C C . VAL A 1 270 ? 71.253 74.152 97.741 1.00 16.95 268 VAL A C 1
ATOM 1807 O O . VAL A 1 270 ? 71.318 72.929 97.640 1.00 15.71 268 VAL A O 1
ATOM 1811 N N . VAL A 1 271 ? 70.818 74.765 98.846 1.00 13.38 269 VAL A N 1
ATOM 1812 C CA . VAL A 1 271 ? 70.316 74.003 99.990 1.00 12.73 269 VAL A CA 1
ATOM 1813 C C . VAL A 1 271 ? 68.792 74.217 99.996 1.00 16.73 269 VAL A C 1
ATOM 1814 O O . VAL A 1 271 ? 68.323 75.350 100.074 1.00 16.37 269 VAL A O 1
ATOM 1818 N N . TYR A 1 272 ? 68.041 73.130 99.850 1.00 13.71 270 TYR A N 1
ATOM 1819 C CA . TYR A 1 272 ? 66.577 73.196 99.763 1.00 12.71 270 TYR A CA 1
ATOM 1820 C C . TYR A 1 272 ? 65.967 72.796 101.135 1.00 16.77 270 TYR A C 1
ATOM 1821 O O . TYR A 1 272 ? 66.233 71.712 101.657 1.00 15.09 270 TYR A O 1
ATOM 1830 N N . LEU A 1 273 ? 65.161 73.698 101.714 1.00 14.31 271 LEU A N 1
ATOM 1831 C CA . LEU A 1 273 ? 64.538 73.424 102.994 1.00 14.34 271 LEU A CA 1
ATOM 1832 C C . LEU A 1 273 ? 63.051 73.149 102.837 1.00 15.49 271 LEU A C 1
ATOM 1833 O O . LEU A 1 273 ? 62.373 73.953 102.226 1.00 15.04 271 LEU A O 1
ATOM 1838 N N . PRO A 1 274 ? 62.508 72.097 103.487 1.00 14.28 272 PRO A N 1
ATOM 1839 C CA . PRO A 1 274 ? 61.034 71.944 103.582 1.00 13.85 272 PRO A CA 1
ATOM 1840 C C . PRO A 1 274 ? 60.451 73.187 104.305 1.00 17.96 272 PRO A C 1
ATOM 1841 O O . PRO A 1 274 ? 61.260 73.980 104.827 1.00 16.15 272 PRO A O 1
ATOM 1845 N N . PRO A 1 275 ? 59.108 73.433 104.363 1.00 15.02 273 PRO A N 1
ATOM 1846 C CA . PRO A 1 275 ? 58.628 74.688 104.972 1.00 15.24 273 PRO A CA 1
ATOM 1847 C C . PRO A 1 275 ? 59.149 74.962 106.391 1.00 19.48 273 PRO A C 1
ATOM 1848 O O . PRO A 1 275 ? 59.259 74.049 107.222 1.00 20.19 273 PRO A O 1
ATOM 1852 N N . ILE A 1 276 ? 59.554 76.214 106.633 1.00 15.35 274 ILE A N 1
ATOM 1853 C CA . ILE A 1 276 ? 60.180 76.669 107.898 1.00 15.53 274 ILE A CA 1
ATOM 1854 C C . ILE A 1 276 ? 59.211 77.502 108.780 1.00 18.58 274 ILE A C 1
ATOM 1855 O O . ILE A 1 276 ? 59.648 78.243 109.664 1.00 16.42 274 ILE A O 1
ATOM 1860 N N . HIS A 1 277 ? 57.903 77.403 108.508 1.00 14.51 275 HIS A N 1
ATOM 1861 C CA . HIS A 1 277 ? 56.905 78.191 109.235 1.00 14.41 275 HIS A CA 1
ATOM 1862 C C . HIS A 1 277 ? 56.363 77.444 110.468 1.00 20.35 275 HIS A C 1
ATOM 1863 O O . HIS A 1 277 ? 56.615 76.237 110.620 1.00 19.84 275 HIS A O 1
ATOM 1870 N N . PRO A 1 278 ? 55.517 78.087 111.311 1.00 17.80 276 PRO A N 1
ATOM 1871 C CA . PRO A 1 278 ? 54.885 77.324 112.407 1.00 16.85 276 PRO A CA 1
ATOM 1872 C C . PRO A 1 278 ? 54.065 76.175 111.796 1.00 18.75 276 PRO A C 1
ATOM 1873 O O . PRO A 1 278 ? 53.603 76.275 110.654 1.00 17.97 276 PRO A O 1
ATOM 1877 N N . ILE A 1 279 ? 53.943 75.074 112.531 1.00 16.14 277 ILE A N 1
ATOM 1878 C CA . ILE A 1 279 ? 53.234 73.863 112.112 1.00 16.74 277 ILE A CA 1
ATOM 1879 C C . ILE A 1 279 ? 51.901 73.752 112.854 1.00 22.37 277 ILE A C 1
ATOM 1880 O O . ILE A 1 279 ? 51.864 73.947 114.068 1.00 22.32 277 ILE A O 1
ATOM 1885 N N . GLY A 1 280 ? 50.840 73.423 112.116 1.00 20.11 278 GLY A N 1
ATOM 1886 C CA . GLY A 1 280 ? 49.498 73.234 112.667 1.00 21.31 278 GLY A CA 1
ATOM 1887 C C . GLY A 1 280 ? 49.417 72.325 113.880 1.00 26.37 278 GLY A C 1
ATOM 1888 O O . GLY A 1 280 ? 50.093 71.289 113.932 1.00 21.78 278 GLY A O 1
ATOM 1889 N N . LYS A 1 281 ? 48.602 72.741 114.887 1.00 26.30 279 LYS A N 1
ATOM 1890 C CA . LYS A 1 281 ? 48.381 71.997 116.136 1.00 26.76 279 LYS A CA 1
ATOM 1891 C C . LYS A 1 281 ? 47.109 71.146 116.047 1.00 32.60 279 LYS A C 1
ATOM 1892 O O . LYS A 1 281 ? 46.975 70.155 116.769 1.00 34.27 279 LYS A O 1
ATOM 1898 N N . VAL A 1 282 ? 46.194 71.515 115.144 1.00 26.59 280 VAL A N 1
ATOM 1899 C CA . VAL A 1 282 ? 44.913 70.841 114.929 1.00 26.25 280 VAL A CA 1
ATOM 1900 C C . VAL A 1 282 ? 45.079 69.777 113.840 1.00 30.93 280 VAL A C 1
ATOM 1901 O O . VAL A 1 282 ? 45.544 70.110 112.746 1.00 30.57 280 VAL A O 1
ATOM 1905 N N . HIS A 1 283 ? 44.735 68.499 114.154 1.00 27.01 281 HIS A N 1
ATOM 1906 C CA . HIS A 1 283 ? 44.836 67.339 113.257 1.00 27.96 281 HIS A CA 1
ATOM 1907 C C . HIS A 1 283 ? 46.281 67.073 112.821 1.00 29.80 281 HIS A C 1
ATOM 1908 O O . HIS A 1 283 ? 46.528 66.579 111.707 1.00 29.01 281 HIS A O 1
ATOM 1915 N N . ARG A 1 284 ? 47.221 67.350 113.723 1.00 24.31 282 ARG A N 1
ATOM 1916 C CA . ARG A 1 284 ? 48.641 67.142 113.497 1.00 24.32 282 ARG A CA 1
ATOM 1917 C C . ARG A 1 284 ? 48.928 65.660 113.289 1.00 27.78 282 ARG A C 1
ATOM 1918 O O . ARG A 1 284 ? 48.399 64.827 114.015 1.00 27.11 282 ARG A O 1
ATOM 1926 N N . LYS A 1 285 ? 49.723 65.328 112.265 1.00 23.52 283 LYS A N 1
ATOM 1927 C CA . LYS A 1 285 ? 50.058 63.932 112.003 1.00 22.17 283 LYS A CA 1
ATOM 1928 C C . LYS A 1 285 ? 51.151 63.452 112.938 1.00 25.74 283 LYS A C 1
ATOM 1929 O O . LYS A 1 285 ? 52.077 64.210 113.264 1.00 25.37 283 LYS A O 1
ATOM 1935 N N . GLY A 1 286 ? 51.041 62.192 113.369 1.00 22.00 284 GLY A N 1
ATOM 1936 C CA . GLY A 1 286 ? 52.068 61.560 114.187 1.00 20.49 284 GLY A CA 1
ATOM 1937 C C . GLY A 1 286 ? 53.122 60.823 113.367 1.00 26.01 284 GLY A C 1
ATOM 1938 O O . GLY A 1 286 ? 53.109 60.870 112.131 1.00 23.59 284 GLY A O 1
ATOM 1939 N N . ARG A 1 287 ? 54.053 60.139 114.056 1.00 24.45 285 ARG A N 1
ATOM 1940 C CA . ARG A 1 287 ? 55.145 59.363 113.452 1.00 24.90 285 ARG A CA 1
ATOM 1941 C C . ARG A 1 287 ? 54.660 58.381 112.399 1.00 28.76 285 ARG A C 1
ATOM 1942 O O . ARG A 1 287 ? 53.570 57.824 112.542 1.00 26.90 285 ARG A O 1
ATOM 1950 N N . ASN A 1 288 ? 55.440 58.196 111.303 1.00 24.55 286 ASN A N 1
ATOM 1951 C CA . ASN A 1 288 ? 55.068 57.245 110.249 1.00 24.02 286 ASN A CA 1
ATOM 1952 C C . ASN A 1 288 ? 53.689 57.492 109.652 1.00 27.83 286 ASN A C 1
ATOM 1953 O O . ASN A 1 288 ? 52.984 56.538 109.340 1.00 27.31 286 ASN A O 1
ATOM 1958 N N . ASN A 1 289 ? 53.313 58.781 109.456 1.00 24.68 287 ASN A N 1
ATOM 1959 C CA . ASN A 1 289 ? 52.060 59.189 108.799 1.00 24.97 287 ASN A CA 1
ATOM 1960 C C . ASN A 1 289 ? 50.783 58.788 109.564 1.00 30.13 287 ASN A C 1
ATOM 1961 O O . ASN A 1 289 ? 49.732 58.562 108.954 1.00 30.61 287 ASN A O 1
ATOM 1966 N N . SER A 1 290 ? 50.878 58.721 110.885 1.00 28.68 288 SER A N 1
ATOM 1967 C CA . SER A 1 290 ? 49.757 58.406 111.778 1.00 30.43 288 SER A CA 1
ATOM 1968 C C . SER A 1 290 ? 48.783 59.610 111.773 1.00 35.49 288 SER A C 1
ATOM 1969 O O . SER A 1 290 ? 49.215 60.755 111.893 1.00 32.37 288 SER A O 1
ATOM 1972 N N . VAL A 1 291 ? 47.483 59.352 111.629 1.00 35.63 289 VAL A N 1
ATOM 1973 C CA . VAL A 1 291 ? 46.481 60.422 111.560 1.00 36.83 289 VAL A CA 1
ATOM 1974 C C . VAL A 1 291 ? 46.319 61.216 112.894 1.00 41.08 289 VAL A C 1
ATOM 1975 O O . VAL A 1 291 ? 45.922 62.383 112.871 1.00 41.48 289 VAL A O 1
ATOM 1979 N N . THR A 1 292 ? 46.687 60.593 114.021 1.00 36.49 290 THR A N 1
ATOM 1980 C CA . THR A 1 292 ? 46.631 61.188 115.353 1.00 37.45 290 THR A CA 1
ATOM 1981 C C . THR A 1 292 ? 48.053 61.353 115.881 1.00 40.96 290 THR A C 1
ATOM 1982 O O . THR A 1 292 ? 48.832 60.393 115.865 1.00 41.57 290 THR A O 1
ATOM 1986 N N . ALA A 1 293 ? 48.375 62.545 116.384 1.00 35.86 291 ALA A N 1
ATOM 1987 C CA . ALA A 1 293 ? 49.702 62.806 116.946 1.00 36.00 291 ALA A CA 1
ATOM 1988 C C . ALA A 1 293 ? 49.735 62.518 118.436 1.00 41.18 291 ALA A C 1
ATOM 1989 O O . ALA A 1 293 ? 48.726 62.677 119.120 1.00 41.85 291 ALA A O 1
ATOM 1991 N N . ALA A 1 294 ? 50.904 62.123 118.937 1.00 37.22 292 ALA A N 1
ATOM 1992 C CA . ALA A 1 294 ? 51.150 61.897 120.354 1.00 37.28 292 ALA A CA 1
ATOM 1993 C C . ALA A 1 294 ? 51.757 63.192 120.925 1.00 42.46 292 ALA A C 1
ATOM 1994 O O . ALA A 1 294 ? 52.453 63.893 120.182 1.00 40.86 292 ALA A O 1
ATOM 1996 N N . PRO A 1 295 ? 51.556 63.547 122.222 1.00 40.14 293 PRO A N 1
ATOM 1997 C CA . PRO A 1 295 ? 52.197 64.769 122.739 1.00 39.07 293 PRO A CA 1
ATOM 1998 C C . PRO A 1 295 ? 53.706 64.711 122.514 1.00 39.80 293 PRO A C 1
ATOM 1999 O O . PRO A 1 295 ? 54.328 63.664 122.714 1.00 39.12 293 PRO A O 1
ATOM 2003 N N . GLY A 1 296 ? 54.273 65.813 122.038 1.00 33.71 294 GLY A N 1
ATOM 2004 C CA . GLY A 1 296 ? 55.696 65.851 121.717 1.00 31.91 294 GLY A CA 1
ATOM 2005 C C . GLY A 1 296 ? 55.971 65.598 120.237 1.00 31.98 294 GLY A C 1
ATOM 2006 O O . GLY A 1 296 ? 57.093 65.854 119.780 1.00 32.50 294 GLY A O 1
ATOM 2007 N N . ASP A 1 297 ? 54.961 65.107 119.458 1.00 23.83 295 ASP A N 1
ATOM 2008 C CA . ASP A 1 297 ? 55.147 64.879 118.006 1.00 22.30 295 ASP A CA 1
ATOM 2009 C C . ASP A 1 297 ? 55.270 66.222 117.268 1.00 23.85 295 ASP A C 1
ATOM 2010 O O . ASP A 1 297 ? 54.511 67.149 117.554 1.00 20.29 295 ASP A O 1
ATOM 2015 N N . VAL A 1 298 ? 56.247 66.322 116.333 1.00 20.89 296 VAL A N 1
ATOM 2016 C CA . VAL A 1 298 ? 56.559 67.570 115.598 1.00 19.92 296 VAL A CA 1
ATOM 2017 C C . VAL A 1 298 ? 55.628 67.917 114.440 1.00 21.87 296 VAL A C 1
ATOM 2018 O O . VAL A 1 298 ? 55.526 69.093 114.058 1.00 21.26 296 VAL A O 1
ATOM 2022 N N . GLY A 1 299 ? 54.975 66.899 113.876 1.00 18.57 297 GLY A N 1
ATOM 2023 C CA . GLY A 1 299 ? 54.075 67.071 112.743 1.00 17.80 297 GLY A CA 1
ATOM 2024 C C . GLY A 1 299 ? 54.773 67.299 111.405 1.00 19.74 297 GLY A C 1
ATOM 2025 O O . GLY A 1 299 ? 56.014 67.355 111.303 1.00 17.55 297 GLY A O 1
ATOM 2026 N N . SER A 1 300 ? 53.976 67.423 110.363 1.00 17.62 298 SER A N 1
ATOM 2027 C CA . SER A 1 300 ? 54.557 67.645 109.027 1.00 17.61 298 SER A CA 1
ATOM 2028 C C . SER A 1 300 ? 54.860 69.112 108.800 1.00 19.89 298 SER A C 1
ATOM 2029 O O . SER A 1 300 ? 53.947 69.910 108.939 1.00 18.30 298 SER A O 1
ATOM 2032 N N . PRO A 1 301 ? 56.079 69.500 108.336 1.00 18.06 299 PRO A N 1
ATOM 2033 C CA . PRO A 1 301 ? 56.328 70.929 108.008 1.00 16.75 299 PRO A CA 1
ATOM 2034 C C . PRO A 1 301 ? 55.379 71.495 106.955 1.00 19.59 299 PRO A C 1
ATOM 2035 O O . PRO A 1 301 ? 55.186 72.704 106.914 1.00 19.14 299 PRO A O 1
ATOM 2039 N N . TRP A 1 302 ? 54.782 70.631 106.104 1.00 16.33 300 TRP A N 1
ATOM 2040 C CA . TRP A 1 302 ? 53.849 71.073 105.077 1.00 16.08 300 TRP A CA 1
ATOM 2041 C C . TRP A 1 302 ? 52.452 71.455 105.624 1.00 20.20 300 TRP A C 1
ATOM 2042 O O . TRP A 1 302 ? 51.630 71.987 104.871 1.00 18.24 300 TRP A O 1
ATOM 2053 N N . ALA A 1 303 ? 52.189 71.221 106.918 1.00 19.50 301 ALA A N 1
ATOM 2054 C CA . ALA A 1 303 ? 50.894 71.630 107.536 1.00 17.61 301 ALA A CA 1
ATOM 2055 C C . ALA A 1 303 ? 51.155 73.018 108.107 1.00 18.72 301 ALA A C 1
ATOM 2056 O O . ALA A 1 303 ? 51.344 73.199 109.300 1.00 18.79 301 ALA A O 1
ATOM 2058 N N . ILE A 1 304 ? 51.221 73.989 107.225 1.00 15.84 302 ILE A N 1
ATOM 2059 C CA . ILE A 1 304 ? 51.622 75.334 107.562 1.00 15.47 302 ILE A CA 1
ATOM 2060 C C . ILE A 1 304 ? 50.604 76.138 108.364 1.00 21.32 302 ILE A C 1
ATOM 2061 O O . ILE A 1 304 ? 49.439 76.218 107.971 1.00 19.78 302 ILE A O 1
ATOM 2066 N N . GLY A 1 305 ? 51.094 76.764 109.430 1.00 19.82 303 GLY A N 1
ATOM 2067 C CA . GLY A 1 305 ? 50.330 77.744 110.194 1.00 20.50 303 GLY A CA 1
ATOM 2068 C C . GLY A 1 305 ? 49.733 77.306 111.501 1.00 23.29 303 GLY A C 1
ATOM 2069 O O . GLY A 1 305 ? 49.210 76.205 111.621 1.00 23.74 303 GLY A O 1
ATOM 2070 N N . SER A 1 306 ? 49.777 78.202 112.477 1.00 21.38 304 SER A N 1
ATOM 2071 C CA . SER A 1 306 ? 49.180 78.005 113.799 1.00 20.94 304 SER A CA 1
ATOM 2072 C C . SER A 1 306 ? 48.874 79.386 114.367 1.00 26.55 304 SER A C 1
ATOM 2073 O O . SER A 1 306 ? 49.066 80.401 113.683 1.00 25.84 304 SER A O 1
ATOM 2076 N N . ASP A 1 307 ? 48.454 79.441 115.637 1.00 25.10 305 ASP A N 1
ATOM 2077 C CA . ASP A 1 307 ? 48.241 80.720 116.314 1.00 24.87 305 ASP A CA 1
ATOM 2078 C C . ASP A 1 307 ? 49.579 81.492 116.427 1.00 28.65 305 ASP A C 1
ATOM 2079 O O . ASP A 1 307 ? 49.556 82.680 116.699 1.00 28.03 305 ASP A O 1
ATOM 2084 N N . GLU A 1 308 ? 50.741 80.823 116.155 1.00 24.54 306 GLU A N 1
ATOM 2085 C CA . GLU A 1 308 ? 52.061 81.481 116.174 1.00 24.17 306 GLU A CA 1
ATOM 2086 C C . GLU A 1 308 ? 52.386 82.228 114.856 1.00 28.23 306 GLU A C 1
ATOM 2087 O O . GLU A 1 308 ? 53.328 83.024 114.816 1.00 28.24 306 GLU A O 1
ATOM 2093 N N . GLY A 1 309 ? 51.588 82.015 113.805 1.00 22.76 307 GLY A N 1
ATOM 2094 C CA . GLY A 1 309 ? 51.806 82.695 112.533 1.00 20.84 307 GLY A CA 1
ATOM 2095 C C . GLY A 1 309 ? 51.599 81.816 111.315 1.00 23.71 307 GLY A C 1
ATOM 2096 O O . GLY A 1 309 ? 51.365 80.609 111.444 1.00 22.10 307 GLY A O 1
ATOM 2097 N N . GLY A 1 310 ? 51.658 82.448 110.146 1.00 19.24 308 GLY A N 1
ATOM 2098 C CA . GLY A 1 310 ? 51.438 81.811 108.851 1.00 18.76 308 GLY A CA 1
ATOM 2099 C C . GLY A 1 310 ? 52.674 81.694 107.975 1.00 21.24 308 GLY A C 1
ATOM 2100 O O . GLY A 1 310 ? 53.782 81.428 108.466 1.00 18.34 308 GLY A O 1
ATOM 2101 N N . HIS A 1 311 ? 52.489 81.937 106.659 1.00 17.37 309 HIS A N 1
ATOM 2102 C CA . HIS A 1 311 ? 53.545 81.798 105.651 1.00 18.13 309 HIS A CA 1
ATOM 2103 C C . HIS A 1 311 ? 54.652 82.860 105.736 1.00 23.02 309 HIS A C 1
ATOM 2104 O O . HIS A 1 311 ? 55.707 82.687 105.120 1.00 23.03 309 HIS A O 1
ATOM 2111 N N . ASP A 1 312 ? 54.403 83.974 106.445 1.00 20.20 310 ASP A N 1
ATOM 2112 C CA . ASP A 1 312 ? 55.421 85.023 106.621 1.00 19.52 310 ASP A CA 1
ATOM 2113 C C . ASP A 1 312 ? 56.094 84.927 108.011 1.00 23.20 310 ASP A C 1
ATOM 2114 O O . ASP A 1 312 ? 56.714 85.885 108.452 1.00 22.16 310 ASP A O 1
ATOM 2119 N N . ALA A 1 313 ? 55.985 83.771 108.682 1.00 20.05 311 ALA A N 1
ATOM 2120 C CA . ALA A 1 313 ? 56.509 83.558 110.020 1.00 19.84 311 ALA A CA 1
ATOM 2121 C C . ALA A 1 313 ? 57.448 82.374 110.019 1.00 23.91 311 ALA A C 1
ATOM 2122 O O . ALA A 1 313 ? 57.409 81.564 109.100 1.00 21.71 311 ALA A O 1
ATOM 2124 N N . VAL A 1 314 ? 58.344 82.321 111.010 1.00 21.74 312 VAL A N 1
ATOM 2125 C CA . VAL A 1 314 ? 59.274 81.217 111.179 1.00 20.54 312 VAL A CA 1
ATOM 2126 C C . VAL A 1 314 ? 58.753 80.366 112.343 1.00 21.89 312 VAL A C 1
ATOM 2127 O O . VAL A 1 314 ? 58.105 80.912 113.255 1.00 20.88 312 VAL A O 1
ATOM 2131 N N . HIS A 1 315 ? 59.009 79.042 112.311 1.00 14.66 313 HIS A N 1
ATOM 2132 C CA . HIS A 1 315 ? 58.594 78.119 113.370 1.00 14.74 313 HIS A CA 1
ATOM 2133 C C . HIS A 1 315 ? 59.267 78.599 114.677 1.00 22.19 313 HIS A C 1
ATOM 2134 O O . HIS A 1 315 ? 60.470 78.875 114.653 1.00 22.74 313 HIS A O 1
ATOM 2141 N N . PRO A 1 316 ? 58.521 78.759 115.809 1.00 21.90 314 PRO A N 1
ATOM 2142 C CA . PRO A 1 316 ? 59.164 79.284 117.047 1.00 22.42 314 PRO A CA 1
ATOM 2143 C C . PRO A 1 316 ? 60.313 78.430 117.572 1.00 24.43 314 PRO A C 1
ATOM 2144 O O . PRO A 1 316 ? 61.252 78.973 118.153 1.00 23.46 314 PRO A O 1
ATOM 2148 N N . GLN A 1 317 ? 60.314 77.118 117.273 1.00 20.87 315 GLN A N 1
ATOM 2149 C CA . GLN A 1 317 ? 61.442 76.267 117.704 1.00 21.18 315 GLN A CA 1
ATOM 2150 C C . GLN A 1 317 ? 62.690 76.403 116.839 1.00 21.87 315 GLN A C 1
ATOM 2151 O O . GLN A 1 317 ? 63.770 76.009 117.264 1.00 20.77 315 GLN A O 1
ATOM 2157 N N . LEU A 1 318 ? 62.559 77.007 115.643 1.00 18.75 316 LEU A N 1
ATOM 2158 C CA . LEU A 1 318 ? 63.713 77.260 114.768 1.00 17.65 316 LEU A CA 1
ATOM 2159 C C . LEU A 1 318 ? 64.448 78.551 115.166 1.00 23.69 316 LEU A C 1
ATOM 2160 O O . LEU A 1 318 ? 65.649 78.708 114.943 1.00 22.92 316 LEU A O 1
ATOM 2165 N N . GLY A 1 319 ? 63.706 79.483 115.731 1.00 24.01 317 GLY A N 1
ATOM 2166 C CA . GLY A 1 319 ? 64.247 80.768 116.154 1.00 24.08 317 GLY A CA 1
ATOM 2167 C C . GLY A 1 319 ? 63.391 81.899 115.657 1.00 26.35 317 GLY A C 1
ATOM 2168 O O . GLY A 1 319 ? 62.171 81.752 115.577 1.00 26.72 317 GLY A O 1
ATOM 2169 N N . THR A 1 320 ? 64.015 83.042 115.347 1.00 21.98 318 THR A N 1
ATOM 2170 C CA . THR A 1 320 ? 63.294 84.223 114.860 1.00 21.97 318 THR A CA 1
ATOM 2171 C C . THR A 1 320 ? 63.623 84.464 113.381 1.00 22.87 318 THR A C 1
ATOM 2172 O O . THR A 1 320 ? 64.508 83.799 112.837 1.00 22.96 318 THR A O 1
ATOM 2176 N N . ILE A 1 321 ? 63.005 85.488 112.777 1.00 19.23 319 ILE A N 1
ATOM 2177 C CA . ILE A 1 321 ? 63.286 85.920 111.395 1.00 19.13 319 ILE A CA 1
ATOM 2178 C C . ILE A 1 321 ? 64.731 86.437 111.327 1.00 23.49 319 ILE A C 1
ATOM 2179 O O . ILE A 1 321 ? 65.355 86.330 110.288 1.00 24.48 319 ILE A O 1
ATOM 2184 N N . GLU A 1 322 ? 65.275 86.982 112.440 1.00 21.64 320 GLU A N 1
ATOM 2185 C CA . GLU A 1 322 ? 66.679 87.447 112.457 1.00 22.29 320 GLU A CA 1
ATOM 2186 C C . GLU A 1 322 ? 67.654 86.264 112.398 1.00 22.14 320 GLU A C 1
ATOM 2187 O O . GLU A 1 322 ? 68.702 86.373 111.767 1.00 21.65 320 GLU A O 1
ATOM 2193 N N . ASP A 1 323 ? 67.327 85.151 113.071 1.00 19.28 321 ASP A N 1
ATOM 2194 C CA . ASP A 1 323 ? 68.139 83.920 113.015 1.00 17.93 321 ASP A CA 1
ATOM 2195 C C . ASP A 1 323 ? 68.101 83.349 111.590 1.00 20.03 321 ASP A C 1
ATOM 2196 O O . ASP A 1 323 ? 69.107 82.791 111.132 1.00 19.07 321 ASP A O 1
ATOM 2201 N N . PHE A 1 324 ? 66.941 83.470 110.895 1.00 16.92 322 PHE A N 1
ATOM 2202 C CA . PHE A 1 324 ? 66.847 83.029 109.471 1.00 15.88 322 PHE A CA 1
ATOM 2203 C C . PHE A 1 324 ? 67.800 83.863 108.584 1.00 20.64 322 PHE A C 1
ATOM 2204 O O . PHE A 1 324 ? 68.525 83.294 107.770 1.00 20.60 322 PHE A O 1
ATOM 2212 N N . ASP A 1 325 ? 67.852 85.201 108.788 1.00 17.29 323 ASP A N 1
ATOM 2213 C CA . ASP A 1 325 ? 68.758 86.089 108.029 1.00 17.69 323 ASP A CA 1
ATOM 2214 C C . ASP A 1 325 ? 70.227 85.690 108.193 1.00 20.54 323 ASP A C 1
ATOM 2215 O O . ASP A 1 325 ? 70.994 85.775 107.232 1.00 20.13 323 ASP A O 1
ATOM 2220 N N . GLU A 1 326 ? 70.602 85.260 109.408 1.00 19.15 324 GLU A N 1
ATOM 2221 C CA . GLU A 1 326 ? 71.960 84.800 109.733 1.00 18.95 324 GLU A CA 1
ATOM 2222 C C . GLU A 1 326 ? 72.202 83.462 109.052 1.00 21.92 324 GLU A C 1
ATOM 2223 O O . GLU A 1 326 ? 73.337 83.176 108.658 1.00 20.57 324 GLU A O 1
ATOM 2229 N N . PHE A 1 327 ? 71.150 82.612 108.965 1.00 18.07 325 PHE A N 1
ATOM 2230 C CA . PHE A 1 327 ? 71.254 81.335 108.237 1.00 17.88 325 PHE A CA 1
ATOM 2231 C C . PHE A 1 327 ? 71.533 81.581 106.741 1.00 18.03 325 PHE A C 1
ATOM 2232 O O . PHE A 1 327 ? 72.407 80.930 106.170 1.00 18.71 325 PHE A O 1
ATOM 2240 N N . VAL A 1 328 ? 70.798 82.491 106.101 1.00 14.54 326 VAL A N 1
ATOM 2241 C CA . VAL A 1 328 ? 71.010 82.844 104.679 1.00 14.57 326 VAL A CA 1
ATOM 2242 C C . VAL A 1 328 ? 72.423 83.444 104.485 1.00 21.22 326 VAL A C 1
ATOM 2243 O O . VAL A 1 328 ? 73.083 83.144 103.489 1.00 20.28 326 VAL A O 1
ATOM 2247 N N . ALA A 1 329 ? 72.887 84.286 105.443 1.00 18.26 327 ALA A N 1
ATOM 2248 C CA . ALA A 1 329 ? 74.231 84.888 105.339 1.00 19.02 327 ALA A CA 1
ATOM 2249 C C . ALA A 1 329 ? 75.295 83.796 105.448 1.00 20.95 327 ALA A C 1
ATOM 2250 O O . ALA A 1 329 ? 76.279 83.841 104.723 1.00 20.49 327 ALA A O 1
ATOM 2252 N N . SER A 1 330 ? 75.068 82.796 106.321 1.00 17.05 328 SER A N 1
ATOM 2253 C CA . SER A 1 330 ? 75.987 81.664 106.502 1.00 17.21 328 SER A CA 1
ATOM 2254 C C . SER A 1 330 ? 76.066 80.853 105.206 1.00 21.86 328 SER A C 1
ATOM 2255 O O . SER A 1 330 ? 77.157 80.499 104.775 1.00 21.52 328 SER A O 1
ATOM 2258 N N . ALA A 1 331 ? 74.909 80.609 104.565 1.00 18.35 329 ALA A N 1
ATOM 2259 C CA . ALA A 1 331 ? 74.813 79.881 103.282 1.00 17.56 329 ALA A CA 1
ATOM 2260 C C . ALA A 1 331 ? 75.583 80.632 102.169 1.00 20.95 329 ALA A C 1
ATOM 2261 O O . ALA A 1 331 ? 76.435 80.033 101.515 1.00 21.56 329 ALA A O 1
ATOM 2263 N N . ARG A 1 332 ? 75.357 81.949 102.018 1.00 20.56 330 ARG A N 1
ATOM 2264 C CA . ARG A 1 332 ? 76.032 82.773 100.996 1.00 21.40 330 ARG A CA 1
ATOM 2265 C C . ARG A 1 332 ? 77.541 82.739 101.143 1.00 25.19 330 ARG A C 1
ATOM 2266 O O . ARG A 1 332 ? 78.240 82.577 100.148 1.00 23.73 330 ARG A O 1
ATOM 2274 N N . ASP A 1 333 ? 78.044 82.900 102.378 1.00 22.15 331 ASP A N 1
ATOM 2275 C CA . ASP A 1 333 ? 79.494 82.907 102.658 1.00 21.70 331 ASP A CA 1
ATOM 2276 C C . ASP A 1 333 ? 80.135 81.569 102.355 1.00 25.33 331 ASP A C 1
ATOM 2277 O O . ASP A 1 333 ? 81.338 81.502 102.087 1.00 27.19 331 ASP A O 1
ATOM 2282 N N . LEU A 1 334 ? 79.330 80.503 102.355 1.00 20.05 332 LEU A N 1
ATOM 2283 C CA . LEU A 1 334 ? 79.816 79.162 102.019 1.00 20.75 332 LEU A CA 1
ATOM 2284 C C . LEU A 1 334 ? 79.651 78.838 100.515 1.00 25.87 332 LEU A C 1
ATOM 2285 O O . LEU A 1 334 ? 80.020 77.749 100.086 1.00 26.89 332 LEU A O 1
ATOM 2290 N N . GLY A 1 335 ? 79.092 79.769 99.753 1.00 23.36 333 GLY A N 1
ATOM 2291 C CA . GLY A 1 335 ? 78.863 79.589 98.323 1.00 24.40 333 GLY A CA 1
ATOM 2292 C C . GLY A 1 335 ? 77.559 78.872 98.012 1.00 28.52 333 GLY A C 1
ATOM 2293 O O . GLY A 1 335 ? 77.398 78.351 96.915 1.00 27.21 333 GLY A O 1
ATOM 2294 N N . LEU A 1 336 ? 76.600 78.862 98.964 1.00 23.27 334 LEU A N 1
ATOM 2295 C CA . LEU A 1 336 ? 75.312 78.208 98.771 1.00 22.09 334 LEU A CA 1
ATOM 2296 C C . LEU A 1 336 ? 74.220 79.237 98.668 1.00 25.57 334 LEU A C 1
ATOM 2297 O O . LEU A 1 336 ? 74.278 80.288 99.303 1.00 24.80 334 LEU A O 1
ATOM 2302 N N . GLU A 1 337 ? 73.164 78.892 97.970 1.00 20.37 335 GLU A N 1
ATOM 2303 C CA . GLU A 1 337 ? 72.005 79.742 98.034 1.00 20.16 335 GLU A CA 1
ATOM 2304 C C . GLU A 1 337 ? 70.857 78.897 98.586 1.00 20.81 335 GLU A C 1
ATOM 2305 O O . GLU A 1 337 ? 70.916 77.664 98.534 1.00 16.30 335 GLU A O 1
ATOM 2311 N N . VAL A 1 338 ? 69.862 79.556 99.165 1.00 18.65 336 VAL A N 1
ATOM 2312 C CA . VAL A 1 338 ? 68.747 78.898 99.842 1.00 17.21 336 VAL A CA 1
ATOM 2313 C C . VAL A 1 338 ? 67.553 78.814 98.939 1.00 19.54 336 VAL A C 1
ATOM 2314 O O . VAL A 1 338 ? 67.156 79.822 98.341 1.00 20.38 336 VAL A O 1
ATOM 2318 N N . ALA A 1 339 ? 66.919 77.622 98.900 1.00 15.34 337 ALA A N 1
ATOM 2319 C CA . ALA A 1 339 ? 65.674 77.434 98.178 1.00 15.20 337 ALA A CA 1
ATOM 2320 C C . ALA A 1 339 ? 64.638 77.091 99.253 1.00 17.23 337 ALA A C 1
ATOM 2321 O O . ALA A 1 339 ? 64.843 76.170 100.024 1.00 16.53 337 ALA A O 1
ATOM 2323 N N . LEU A 1 340 ? 63.565 77.858 99.324 1.00 15.44 338 LEU A N 1
ATOM 2324 C CA . LEU A 1 340 ? 62.497 77.603 100.287 1.00 15.64 338 LEU A CA 1
ATOM 2325 C C . LEU A 1 340 ? 61.361 76.901 99.590 1.00 16.10 338 LEU A C 1
ATOM 2326 O O . LEU A 1 340 ? 61.092 77.121 98.413 1.00 14.14 338 LEU A O 1
ATOM 2331 N N . ASP A 1 341 ? 60.694 76.058 100.321 1.00 14.70 339 ASP A N 1
ATOM 2332 C CA . ASP A 1 341 ? 59.536 75.329 99.833 1.00 14.68 339 ASP A CA 1
ATOM 2333 C C . ASP A 1 341 ? 58.358 76.299 99.890 1.00 20.25 339 ASP A C 1
ATOM 2334 O O . ASP A 1 341 ? 58.170 76.961 100.910 1.00 21.78 339 ASP A O 1
ATOM 2339 N N . LEU A 1 342 ? 57.587 76.400 98.805 1.00 16.52 340 LEU A N 1
ATOM 2340 C CA . LEU A 1 342 ? 56.404 77.262 98.699 1.00 14.99 340 LEU A CA 1
ATOM 2341 C C . LEU A 1 342 ? 55.173 76.354 98.577 1.00 20.96 340 LEU A C 1
ATOM 2342 O O . LEU A 1 342 ? 54.908 75.797 97.509 1.00 20.31 340 LEU A O 1
ATOM 2347 N N . ALA A 1 343 ? 54.447 76.188 99.684 1.00 19.91 341 ALA A N 1
ATOM 2348 C CA . ALA A 1 343 ? 53.298 75.285 99.796 1.00 21.26 341 ALA A CA 1
ATOM 2349 C C . ALA A 1 343 ? 52.028 76.082 100.014 1.00 24.47 341 ALA A C 1
ATOM 2350 O O . ALA A 1 343 ? 51.804 76.608 101.106 1.00 25.18 341 ALA A O 1
ATOM 2352 N N . LEU A 1 344 ? 51.205 76.178 98.981 1.00 20.37 342 LEU A N 1
ATOM 2353 C CA . LEU A 1 344 ? 49.983 76.970 99.020 1.00 20.01 342 LEU A CA 1
ATOM 2354 C C . LEU A 1 344 ? 48.808 76.184 99.539 1.00 23.82 342 LEU A C 1
ATOM 2355 O O . LEU A 1 344 ? 47.968 75.701 98.786 1.00 22.60 342 LEU A O 1
ATOM 2360 N N . GLN A 1 345 ? 48.793 76.022 100.853 1.00 20.13 343 GLN A N 1
ATOM 2361 C CA . GLN A 1 345 ? 47.799 75.245 101.597 1.00 19.61 343 GLN A CA 1
ATOM 2362 C C . GLN A 1 345 ? 47.962 75.669 103.058 1.00 25.13 343 GLN A C 1
ATOM 2363 O O . GLN A 1 345 ? 48.962 76.330 103.394 1.00 22.50 343 GLN A O 1
ATOM 2369 N N . CYS A 1 346 ? 47.008 75.279 103.933 1.00 22.18 344 CYS A N 1
ATOM 2370 C CA A CYS A 1 346 ? 46.970 75.733 105.346 0.61 21.18 344 CYS A CA 1
ATOM 2371 C CA B CYS A 1 346 ? 47.172 75.640 105.327 0.39 21.82 344 CYS A CA 1
ATOM 2372 C C . CYS A 1 346 ? 46.581 74.642 106.297 1.00 23.22 344 CYS A C 1
ATOM 2373 O O . CYS A 1 346 ? 45.643 73.925 105.985 1.00 24.32 344 CYS A O 1
ATOM 2378 N N . ALA A 1 347 ? 47.144 74.631 107.501 1.00 19.63 345 ALA A N 1
ATOM 2379 C CA . ALA A 1 347 ? 46.702 73.769 108.593 1.00 19.58 345 ALA A CA 1
ATOM 2380 C C . ALA A 1 347 ? 45.352 74.408 109.068 1.00 22.37 345 ALA A C 1
ATOM 2381 O O . ALA A 1 347 ? 45.123 75.603 108.805 1.00 18.85 345 ALA A O 1
ATOM 2383 N N . PRO A 1 348 ? 44.439 73.661 109.720 1.00 22.53 346 PRO A N 1
ATOM 2384 C CA . PRO A 1 348 ? 43.162 74.282 110.140 1.00 23.69 346 PRO A CA 1
ATOM 2385 C C . PRO A 1 348 ? 43.313 75.493 111.088 1.00 28.37 346 PRO A C 1
ATOM 2386 O O . PRO A 1 348 ? 42.448 76.368 111.116 1.00 28.39 346 PRO A O 1
ATOM 2390 N N . ASP A 1 349 ? 44.428 75.560 111.827 1.00 24.68 347 ASP A N 1
ATOM 2391 C CA . ASP A 1 349 ? 44.746 76.661 112.751 1.00 23.36 347 ASP A CA 1
ATOM 2392 C C . ASP A 1 349 ? 45.630 77.779 112.150 1.00 25.88 347 ASP A C 1
ATOM 2393 O O . ASP A 1 349 ? 46.098 78.639 112.887 1.00 25.04 347 ASP A O 1
ATOM 2398 N N . HIS A 1 350 ? 45.818 77.806 110.816 1.00 21.78 348 HIS A N 1
ATOM 2399 C CA . HIS A 1 350 ? 46.592 78.871 110.157 1.00 20.25 348 HIS A CA 1
ATOM 2400 C C . HIS A 1 350 ? 45.744 80.148 110.255 1.00 25.57 348 HIS A C 1
ATOM 2401 O O . HIS A 1 350 ? 44.529 80.046 110.095 1.00 23.42 348 HIS A O 1
ATOM 2408 N N . PRO A 1 351 ? 46.348 81.342 110.459 1.00 26.11 349 PRO A N 1
ATOM 2409 C CA . PRO A 1 351 ? 45.544 82.586 110.499 1.00 26.64 349 PRO A CA 1
ATOM 2410 C C . PRO A 1 351 ? 44.532 82.760 109.352 1.00 30.55 349 PRO A C 1
ATOM 2411 O O . PRO A 1 351 ? 43.393 83.158 109.635 1.00 30.02 349 PRO A O 1
ATOM 2415 N N . TRP A 1 352 ? 44.902 82.404 108.078 1.00 25.19 350 TRP A N 1
ATOM 2416 C CA . TRP A 1 352 ? 44.011 82.556 106.909 1.00 25.04 350 TRP A CA 1
ATOM 2417 C C . TRP A 1 352 ? 42.709 81.794 107.050 1.00 25.13 350 TRP A C 1
ATOM 2418 O O . TRP A 1 352 ? 41.682 82.264 106.557 1.00 23.28 350 TRP A O 1
ATOM 2429 N N . ALA A 1 353 ? 42.754 80.596 107.649 1.00 23.41 351 ALA A N 1
ATOM 2430 C CA . ALA A 1 353 ? 41.570 79.732 107.794 1.00 25.27 351 ALA A CA 1
ATOM 2431 C C . ALA A 1 353 ? 40.552 80.388 108.741 1.00 29.59 351 ALA A C 1
ATOM 2432 O O . ALA A 1 353 ? 39.346 80.155 108.622 1.00 29.25 351 ALA A O 1
ATOM 2434 N N . ARG A 1 354 ? 41.051 81.251 109.633 1.00 26.15 352 ARG A N 1
ATOM 2435 C CA . ARG A 1 354 ? 40.211 82.017 110.559 1.00 26.06 352 ARG A CA 1
ATOM 2436 C C . ARG A 1 354 ? 39.760 83.352 109.937 1.00 27.72 352 ARG A C 1
ATOM 2437 O O . ARG A 1 354 ? 38.563 83.674 109.922 1.00 26.61 352 ARG A O 1
ATOM 2445 N N . GLU A 1 355 ? 40.711 84.108 109.392 1.00 23.00 353 GLU A N 1
ATOM 2446 C CA . GLU A 1 355 ? 40.464 85.445 108.863 1.00 22.40 353 GLU A CA 1
ATOM 2447 C C . GLU A 1 355 ? 39.886 85.525 107.470 1.00 26.71 353 GLU A C 1
ATOM 2448 O O . GLU A 1 355 ? 39.277 86.551 107.141 1.00 23.75 353 GLU A O 1
ATOM 2454 N N . HIS A 1 356 ? 40.147 84.510 106.606 1.00 24.71 354 HIS A N 1
ATOM 2455 C CA . HIS A 1 356 ? 39.696 84.599 105.212 1.00 24.55 354 HIS A CA 1
ATOM 2456 C C . HIS A 1 356 ? 38.987 83.325 104.754 1.00 28.52 354 HIS A C 1
ATOM 2457 O O . HIS A 1 356 ? 39.531 82.603 103.907 1.00 26.04 354 HIS A O 1
ATOM 2464 N N . PRO A 1 357 ? 37.765 83.029 105.279 1.00 26.52 355 PRO A N 1
ATOM 2465 C CA . PRO A 1 357 ? 37.042 81.820 104.828 1.00 26.49 355 PRO A CA 1
ATOM 2466 C C . PRO A 1 357 ? 36.746 81.805 103.324 1.00 29.96 355 PRO A C 1
ATOM 2467 O O . PRO A 1 357 ? 36.566 80.723 102.751 1.00 31.56 355 PRO A O 1
ATOM 2471 N N . GLU A 1 358 ? 36.755 82.993 102.675 1.00 24.53 356 GLU A N 1
ATOM 2472 C CA . GLU A 1 358 ? 36.527 83.137 101.233 1.00 24.35 356 GLU A CA 1
ATOM 2473 C C . GLU A 1 358 ? 37.666 82.475 100.397 1.00 29.12 356 GLU A C 1
ATOM 2474 O O . GLU A 1 358 ? 37.481 82.249 99.207 1.00 28.81 356 GLU A O 1
ATOM 2480 N N . TRP A 1 359 ? 38.815 82.163 101.023 1.00 24.92 357 TRP A N 1
ATOM 2481 C CA . TRP A 1 359 ? 39.945 81.503 100.353 1.00 23.35 357 TRP A CA 1
ATOM 2482 C C . TRP A 1 359 ? 39.896 79.982 100.455 1.00 26.88 357 TRP A C 1
ATOM 2483 O O . TRP A 1 359 ? 40.910 79.302 100.213 1.00 23.93 357 TRP A O 1
ATOM 2494 N N . PHE A 1 360 ? 38.707 79.437 100.814 1.00 24.39 358 PHE A N 1
ATOM 2495 C CA . PHE A 1 360 ? 38.495 77.997 100.987 1.00 23.91 358 PHE A CA 1
ATOM 2496 C C . PHE A 1 360 ? 37.172 77.590 100.406 1.00 29.27 358 PHE A C 1
ATOM 2497 O O . PHE A 1 360 ? 36.326 78.449 100.123 1.00 29.71 358 PHE A O 1
ATOM 2505 N N . THR A 1 361 ? 36.997 76.285 100.188 1.00 26.37 359 THR A N 1
ATOM 2506 C CA . THR A 1 361 ? 35.724 75.739 99.718 1.00 26.91 359 THR A CA 1
ATOM 2507 C C . THR A 1 361 ? 34.990 75.362 100.990 1.00 32.38 359 THR A C 1
ATOM 2508 O O . THR A 1 361 ? 35.385 74.424 101.685 1.00 31.27 359 THR A O 1
ATOM 2512 N N . VAL A 1 362 ? 33.976 76.152 101.331 1.0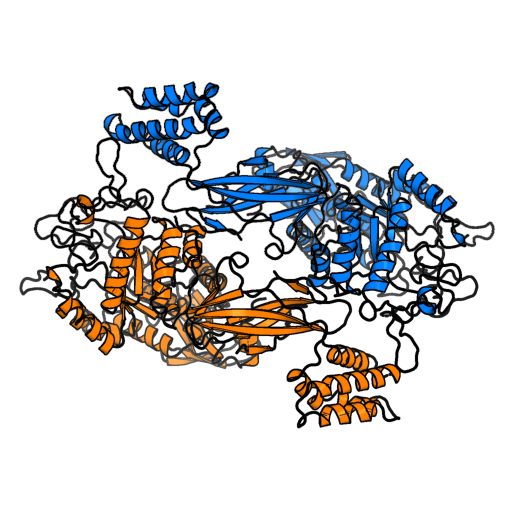0 32.00 360 VAL A N 1
ATOM 2513 C CA . VAL A 1 362 ? 33.164 75.910 102.514 1.00 33.11 360 VAL A CA 1
ATOM 2514 C C . VAL A 1 362 ? 32.009 74.998 102.092 1.00 38.46 360 VAL A C 1
ATOM 2515 O O . VAL A 1 362 ? 31.249 75.345 101.194 1.00 39.03 360 VAL A O 1
ATOM 2519 N N . LEU A 1 363 ? 31.902 73.834 102.725 1.00 36.92 361 LEU A N 1
ATOM 2520 C CA . LEU A 1 363 ? 30.872 72.833 102.447 1.00 38.51 361 LEU A CA 1
ATOM 2521 C C . LEU A 1 363 ? 29.487 73.232 103.023 1.00 45.55 361 LEU A C 1
ATOM 2522 O O . LEU A 1 363 ? 29.429 74.166 103.825 1.00 43.40 361 LEU A O 1
ATOM 2527 N N . PRO A 1 364 ? 28.366 72.558 102.633 1.00 46.64 362 PRO A N 1
ATOM 2528 C CA . PRO A 1 364 ? 27.035 72.963 103.140 1.00 48.00 362 PRO A CA 1
ATOM 2529 C C . PRO A 1 364 ? 26.826 72.963 104.663 1.00 54.07 362 PRO A C 1
ATOM 2530 O O . PRO A 1 364 ? 25.984 73.727 105.145 1.00 54.97 362 PRO A O 1
ATOM 2534 N N . ASP A 1 365 ? 27.607 72.154 105.416 1.00 49.28 363 ASP A N 1
ATOM 2535 C CA . ASP A 1 365 ? 27.531 72.108 106.879 1.00 48.66 363 ASP A CA 1
ATOM 2536 C C . ASP A 1 365 ? 28.424 73.174 107.546 1.00 50.99 363 ASP A C 1
ATOM 2537 O O . ASP A 1 365 ? 28.402 73.306 108.768 1.00 51.31 363 ASP A O 1
ATOM 2542 N N . GLY A 1 366 ? 29.217 73.893 106.747 1.00 45.39 364 GLY A N 1
ATOM 2543 C CA . GLY A 1 366 ? 30.114 74.935 107.239 1.00 44.13 364 GLY A CA 1
ATOM 2544 C C . GLY A 1 366 ? 31.565 74.532 107.423 1.00 46.50 364 GLY A C 1
ATOM 2545 O O . GLY A 1 366 ? 32.402 75.380 107.738 1.00 45.65 364 GLY A O 1
ATOM 2546 N N . SER A 1 367 ? 31.884 73.243 107.241 1.00 42.84 365 SER A N 1
ATOM 2547 C CA . SER A 1 367 ? 33.265 72.765 107.363 1.00 42.50 365 SER A CA 1
ATOM 2548 C C . SER A 1 367 ? 34.024 72.925 106.020 1.00 45.78 365 SER A C 1
ATOM 2549 O O . SER A 1 367 ? 33.420 73.286 105.004 1.00 44.10 365 SER A O 1
ATOM 2552 N N . ILE A 1 368 ? 35.350 72.650 106.035 1.00 41.96 366 ILE A N 1
ATOM 2553 C CA . ILE A 1 368 ? 36.236 72.692 104.872 1.00 40.95 366 ILE A CA 1
ATOM 2554 C C . ILE A 1 368 ? 36.844 71.296 104.745 1.00 44.70 366 ILE A C 1
ATOM 2555 O O . ILE A 1 368 ? 37.418 70.808 105.713 1.00 43.11 366 ILE A O 1
ATOM 2560 N N . ALA A 1 369 ? 36.715 70.642 103.562 1.00 42.72 367 ALA A N 1
ATOM 2561 C CA . ALA A 1 369 ? 37.291 69.303 103.360 1.00 42.57 367 ALA A CA 1
ATOM 2562 C C . ALA A 1 369 ? 38.815 69.371 103.330 1.00 44.74 367 ALA A C 1
ATOM 2563 O O . ALA A 1 369 ? 39.366 70.379 102.890 1.00 42.60 367 ALA A O 1
ATOM 2565 N N . TYR A 1 370 ? 39.490 68.297 103.787 1.00 42.23 368 TYR A N 1
ATOM 2566 C CA . TYR A 1 370 ? 40.942 68.250 103.771 1.00 42.56 368 TYR A CA 1
ATOM 2567 C C . TYR A 1 370 ? 41.492 68.096 102.330 1.00 44.30 368 TYR A C 1
ATOM 2568 O O . TYR A 1 370 ? 40.734 67.736 101.421 1.00 44.50 368 TYR A O 1
ATOM 2577 N N . ALA A 1 371 ? 42.779 68.418 102.115 1.00 37.98 369 ALA A N 1
ATOM 2578 C CA . ALA A 1 371 ? 43.412 68.324 100.787 1.00 36.59 369 ALA A CA 1
ATOM 2579 C C . ALA A 1 371 ? 43.669 66.880 100.357 1.00 41.39 369 ALA A C 1
ATOM 2580 O O . ALA A 1 371 ? 43.887 66.016 101.206 1.00 40.23 369 ALA A O 1
ATOM 2582 N N . GLU A 1 372 ? 43.652 66.628 99.027 1.00 40.49 370 GLU A N 1
ATOM 2583 C CA . GLU A 1 372 ? 43.910 65.311 98.422 1.00 75.41 370 GLU A CA 1
ATOM 2584 C C . GLU A 1 372 ? 44.766 65.406 97.156 1.00 100.09 370 GLU A C 1
ATOM 2585 O O . GLU A 1 372 ? 44.944 66.489 96.598 1.00 63.65 370 GLU A O 1
ATOM 2591 N N . LYS A 1 377 ? 46.124 61.539 100.287 1.00 45.09 375 LYS A N 1
ATOM 2592 C CA . LYS A 1 377 ? 45.341 62.038 101.426 1.00 44.26 375 LYS A CA 1
ATOM 2593 C C . LYS A 1 377 ? 46.168 62.903 102.400 1.00 45.86 375 L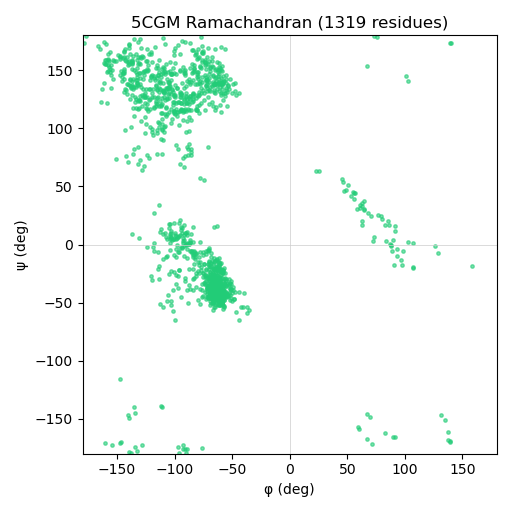YS A C 1
ATOM 2594 O O . LYS A 1 377 ? 47.183 62.437 102.936 1.00 44.67 375 LYS A O 1
ATOM 2596 N N . TYR A 1 378 ? 45.734 64.168 102.609 1.00 39.41 376 TYR A N 1
ATOM 2597 C CA . TYR A 1 378 ? 46.416 65.104 103.507 1.00 37.74 376 TYR A CA 1
ATOM 2598 C C . TYR A 1 378 ? 45.439 65.651 104.597 1.00 36.08 376 TYR A C 1
ATOM 2599 O O . TYR A 1 378 ? 44.969 66.783 104.505 1.00 32.48 376 TYR A O 1
ATOM 2608 N N . GLN A 1 379 ? 45.143 64.824 105.622 1.00 31.35 377 GLN A N 1
ATOM 2609 C CA . GLN A 1 379 ? 44.198 65.114 106.717 1.00 30.21 377 GLN A CA 1
ATOM 2610 C C . GLN A 1 379 ? 44.540 66.335 107.602 1.00 30.78 377 GLN A C 1
ATOM 2611 O O . GLN A 1 379 ? 43.658 66.893 108.254 1.00 30.81 377 GLN A O 1
ATOM 2617 N N . ASP A 1 380 ? 45.820 66.735 107.630 1.00 23.52 378 ASP A N 1
ATOM 2618 C CA . ASP A 1 380 ? 46.325 67.851 108.430 1.00 20.69 378 ASP A CA 1
ATOM 2619 C C . ASP A 1 380 ? 46.230 69.217 107.724 1.00 22.64 378 ASP A C 1
ATOM 2620 O O . ASP A 1 380 ? 46.640 70.209 108.300 1.00 22.98 378 ASP A O 1
ATOM 2625 N N . ILE A 1 381 ? 45.716 69.281 106.496 1.00 19.56 379 ILE A N 1
ATOM 2626 C CA . ILE A 1 381 ? 45.665 70.545 105.748 1.00 19.82 379 ILE A CA 1
ATOM 2627 C C . ILE A 1 381 ? 44.395 70.778 104.963 1.00 25.02 379 ILE A C 1
ATOM 2628 O O . ILE A 1 381 ? 43.769 69.836 104.470 1.00 23.21 379 ILE A O 1
ATOM 2633 N N . TYR A 1 382 ? 44.114 72.055 104.723 1.00 23.34 380 TYR A N 1
ATOM 2634 C CA . TYR A 1 382 ? 43.042 72.489 103.845 1.00 23.84 380 TYR A CA 1
ATOM 2635 C C . TYR A 1 382 ? 43.677 73.001 102.555 1.00 26.86 380 TYR A C 1
ATOM 2636 O O . TYR A 1 382 ? 44.640 73.782 102.633 1.00 23.91 380 TYR A O 1
ATOM 2645 N N . PRO A 1 383 ? 43.095 72.705 101.367 1.00 24.68 381 PRO A N 1
ATOM 2646 C CA . PRO A 1 383 ? 43.599 73.355 100.149 1.00 24.65 381 PRO A CA 1
ATOM 2647 C C . PRO A 1 383 ? 42.968 74.750 99.998 1.00 28.35 381 PRO A C 1
ATOM 2648 O O . PRO A 1 383 ? 41.869 75.001 100.488 1.00 27.43 381 PRO A O 1
ATOM 2652 N N . LEU A 1 384 ? 43.652 75.653 99.303 1.00 25.01 382 LEU A N 1
ATOM 2653 C CA . LEU A 1 384 ? 43.158 77.005 99.047 1.00 24.55 382 LEU A CA 1
ATOM 2654 C C . LEU A 1 384 ? 42.225 77.013 97.844 1.00 30.09 382 LEU A C 1
ATOM 2655 O O . LEU A 1 384 ? 42.381 76.204 96.931 1.00 30.60 382 LEU A O 1
ATOM 2660 N N . ASN A 1 385 ? 41.282 77.948 97.822 1.00 25.07 383 ASN A N 1
ATOM 2661 C CA . ASN A 1 385 ? 40.375 78.143 96.702 1.00 25.03 383 ASN A CA 1
ATOM 2662 C C . ASN A 1 385 ? 40.773 79.488 96.089 1.00 28.35 383 ASN A C 1
ATOM 2663 O O . ASN A 1 385 ? 40.745 80.518 96.775 1.00 28.06 383 ASN A O 1
ATOM 2668 N N . PHE A 1 386 ? 41.189 79.479 94.810 1.00 23.05 384 PHE A N 1
ATOM 2669 C CA . PHE A 1 386 ? 41.642 80.678 94.095 1.00 21.90 384 PHE A CA 1
ATOM 2670 C C . PHE A 1 386 ? 40.552 81.345 93.275 1.00 28.00 384 PHE A C 1
ATOM 2671 O O . PHE A 1 386 ? 40.797 82.388 92.669 1.00 29.12 384 PHE A O 1
ATOM 2679 N N . ASP A 1 387 ? 39.364 80.755 93.240 1.00 24.22 385 ASP A N 1
ATOM 2680 C CA . ASP A 1 387 ? 38.267 81.254 92.413 1.00 24.65 385 ASP A CA 1
ATOM 2681 C C . ASP A 1 387 ? 37.237 82.153 93.102 1.00 30.56 385 ASP A C 1
ATOM 2682 O O . ASP A 1 387 ? 36.610 82.978 92.423 1.00 30.37 385 ASP A O 1
ATOM 2687 N N . ASN A 1 388 ? 37.043 81.997 94.427 1.00 28.07 386 ASN A N 1
ATOM 2688 C CA . ASN A 1 388 ? 36.064 82.822 95.160 1.00 28.70 386 ASN A CA 1
ATOM 2689 C C . ASN A 1 388 ? 36.421 84.291 95.187 1.00 32.37 386 ASN A C 1
ATOM 2690 O O . ASN A 1 388 ? 35.550 85.126 94.982 1.00 33.47 386 ASN A O 1
ATOM 2695 N N . ASP A 1 389 ? 37.698 84.605 95.473 1.00 27.11 387 ASP A N 1
ATOM 2696 C CA . ASP A 1 389 ? 38.215 85.966 95.583 1.00 25.72 387 ASP A CA 1
ATOM 2697 C C . ASP A 1 389 ? 39.628 85.954 94.976 1.00 30.33 387 ASP A C 1
ATOM 2698 O O . ASP A 1 389 ? 40.618 85.921 95.710 1.00 29.26 387 ASP A O 1
ATOM 2703 N N . PRO A 1 390 ? 39.733 85.930 93.631 1.00 28.31 388 PRO A N 1
ATOM 2704 C CA . PRO A 1 390 ? 41.062 85.871 93.003 1.00 27.20 388 PRO A CA 1
ATOM 2705 C C . PRO A 1 390 ? 41.977 87.030 93.384 1.00 29.44 388 PRO A C 1
ATOM 2706 O O . PRO A 1 390 ? 43.117 86.781 93.736 1.00 28.15 388 PRO A O 1
ATOM 2710 N N . ALA A 1 391 ? 41.475 88.279 93.359 1.00 26.66 389 ALA A N 1
ATOM 2711 C CA . ALA A 1 391 ? 42.277 89.461 93.680 1.00 26.42 389 ALA A CA 1
ATOM 2712 C C . ALA A 1 391 ? 42.909 89.425 95.059 1.00 28.06 389 ALA A C 1
ATOM 2713 O O . ALA A 1 391 ? 44.100 89.715 95.174 1.00 28.45 389 ALA A O 1
ATOM 2715 N N . GLY A 1 392 ? 42.138 89.032 96.078 1.00 24.13 390 GLY A N 1
ATOM 2716 C CA . GLY A 1 392 ? 42.623 88.962 97.458 1.00 22.95 390 GLY A CA 1
ATOM 2717 C C . GLY A 1 392 ? 43.714 87.931 97.668 1.00 24.95 390 GLY A C 1
ATOM 2718 O O . GLY A 1 392 ? 44.803 88.249 98.168 1.00 23.55 390 GLY A O 1
ATOM 2719 N N . ILE A 1 393 ? 43.431 86.686 97.266 1.00 21.87 391 ILE A N 1
ATOM 2720 C CA . ILE A 1 393 ? 44.390 85.589 97.430 1.00 21.18 391 ILE A CA 1
ATOM 2721 C C . ILE A 1 393 ? 45.643 85.777 96.573 1.00 19.99 391 ILE A C 1
ATOM 2722 O O . ILE A 1 393 ? 46.723 85.493 97.060 1.00 19.56 391 ILE A O 1
ATOM 2727 N N . TYR A 1 394 ? 45.508 86.291 95.326 1.00 19.54 392 TYR A N 1
ATOM 2728 C CA . TYR A 1 394 ? 46.655 86.542 94.434 1.00 19.34 392 TYR A CA 1
ATOM 2729 C C . TYR A 1 394 ? 47.618 87.528 95.110 1.00 23.32 392 TYR A C 1
ATOM 2730 O O . TYR A 1 394 ? 48.824 87.277 95.180 1.00 21.35 392 TYR A O 1
ATOM 2739 N N . GLN A 1 395 ? 47.082 88.653 95.598 1.00 21.81 393 GLN A N 1
ATOM 2740 C CA . GLN A 1 395 ? 47.858 89.711 96.243 1.00 21.58 393 GLN A CA 1
ATOM 2741 C C . GLN A 1 395 ? 48.531 89.239 97.519 1.00 21.45 393 GLN A C 1
ATOM 2742 O O . GLN A 1 395 ? 49.661 89.646 97.796 1.00 19.99 393 GLN A O 1
ATOM 2748 N N . GLU A 1 396 ? 47.856 88.374 98.285 1.00 18.99 394 GLU A N 1
ATOM 2749 C CA . GLU A 1 396 ? 48.405 87.827 99.523 1.00 19.32 394 GLU A CA 1
ATOM 2750 C C . GLU A 1 396 ? 49.570 86.857 99.258 1.00 22.99 394 GLU A C 1
ATOM 2751 O O . GLU A 1 396 ? 50.608 86.954 99.936 1.00 22.80 394 GLU A O 1
ATOM 2757 N N . VAL A 1 397 ? 49.433 85.960 98.239 1.00 20.18 395 VAL A N 1
ATOM 2758 C CA . VAL A 1 397 ? 50.543 85.056 97.887 1.00 18.45 395 VAL A CA 1
ATOM 2759 C C . VAL A 1 397 ? 51.733 85.895 97.388 1.00 20.27 395 VAL A C 1
ATOM 2760 O O . VAL A 1 397 ? 52.862 85.656 97.798 1.00 19.47 395 VAL A O 1
ATOM 2764 N N . LEU A 1 398 ? 51.471 86.914 96.566 1.00 17.62 396 LEU A N 1
ATOM 2765 C CA . LEU A 1 398 ? 52.521 87.804 96.066 1.00 18.18 396 LEU A CA 1
ATOM 2766 C C . LEU A 1 398 ? 53.288 88.476 97.225 1.00 20.73 396 LEU A C 1
ATOM 2767 O O . LEU A 1 398 ? 54.523 88.498 97.195 1.00 21.25 396 LEU A O 1
ATOM 2772 N N . ARG A 1 399 ? 52.559 89.002 98.238 1.00 18.08 397 ARG A N 1
ATOM 2773 C CA . ARG A 1 399 ? 53.143 89.638 99.439 1.00 18.97 397 ARG A CA 1
ATOM 2774 C C . ARG A 1 399 ? 54.079 88.635 100.157 1.00 19.64 397 ARG A C 1
ATOM 2775 O O . ARG A 1 399 ? 55.222 88.975 100.480 1.00 18.86 397 ARG A O 1
ATOM 2783 N N . VAL A 1 400 ? 53.599 87.400 100.356 1.00 18.58 398 VAL A N 1
ATOM 2784 C CA . VAL A 1 400 ? 54.367 86.305 101.015 1.00 18.85 398 VAL A CA 1
ATOM 2785 C C . VAL A 1 400 ? 55.662 86.011 100.243 1.00 20.26 398 VAL A C 1
ATOM 2786 O O . VAL A 1 400 ? 56.747 85.970 100.835 1.00 19.15 398 VAL A O 1
ATOM 2790 N N . VAL A 1 401 ? 55.558 85.821 98.916 1.00 16.81 399 VAL A N 1
ATOM 2791 C CA . VAL A 1 401 ? 56.761 85.523 98.112 1.00 16.34 399 VAL A CA 1
ATOM 2792 C C . VAL A 1 401 ? 57.773 86.696 98.193 1.00 19.28 399 VAL A C 1
ATOM 2793 O O . VAL A 1 401 ? 58.967 86.464 98.434 1.00 19.90 399 VAL A O 1
ATOM 2797 N N . ARG A 1 402 ? 57.286 87.947 98.012 1.00 16.91 400 ARG A N 1
ATOM 2798 C CA A ARG A 1 402 ? 58.124 89.158 98.099 0.45 16.52 400 ARG A CA 1
ATOM 2799 C CA B ARG A 1 402 ? 58.141 89.143 98.094 0.55 16.54 400 ARG A CA 1
ATOM 2800 C C . ARG A 1 402 ? 58.772 89.260 99.478 1.00 19.39 400 ARG A C 1
ATOM 2801 O O . ARG A 1 402 ? 59.931 89.671 99.593 1.00 20.81 400 ARG A O 1
ATOM 2816 N N . PHE A 1 403 ? 58.039 88.855 100.530 1.00 15.99 401 PHE A N 1
ATOM 2817 C CA . PHE A 1 403 ? 58.580 88.878 101.885 1.00 16.06 401 PHE A CA 1
ATOM 2818 C C . PHE A 1 403 ? 59.838 87.995 101.931 1.00 19.62 401 PHE A C 1
ATOM 2819 O O . PHE A 1 403 ? 60.880 88.461 102.381 1.00 17.72 401 PHE A O 1
ATOM 2827 N N . TRP A 1 404 ? 59.764 86.741 101.407 1.00 16.55 402 TRP A N 1
ATOM 2828 C CA . TRP A 1 404 ? 60.933 85.854 101.433 1.00 16.38 402 TRP A CA 1
ATOM 2829 C C . TRP A 1 404 ? 62.097 86.313 100.551 1.00 17.82 402 TRP A C 1
ATOM 2830 O O . TRP A 1 404 ? 63.252 86.185 100.964 1.00 16.82 402 TRP A O 1
ATOM 2841 N N . ILE A 1 405 ? 61.802 86.914 99.373 1.00 15.23 403 ILE A N 1
ATOM 2842 C CA . ILE A 1 405 ? 62.834 87.503 98.491 1.00 15.05 403 ILE A CA 1
ATOM 2843 C C . ILE A 1 405 ? 63.575 88.648 99.270 1.00 20.12 403 ILE A C 1
ATOM 2844 O O . ILE A 1 405 ? 64.812 88.736 99.216 1.00 19.01 403 ILE A O 1
ATOM 2849 N N . SER A 1 406 ? 62.820 89.485 100.014 1.00 18.32 404 SER A N 1
ATOM 2850 C CA . SER A 1 406 ? 63.413 90.574 100.837 1.00 19.86 404 SER A CA 1
ATOM 2851 C C . SER A 1 406 ? 64.350 90.012 101.924 1.00 24.87 404 SER A C 1
ATOM 2852 O O . SER A 1 406 ? 65.265 90.715 102.359 1.00 25.24 404 SER A O 1
ATOM 2855 N N . HIS A 1 407 ? 64.175 88.714 102.295 1.00 20.30 405 HIS A N 1
ATOM 2856 C CA . HIS A 1 407 ? 65.064 88.007 103.229 1.00 19.03 405 HIS A CA 1
ATOM 2857 C C . HIS A 1 407 ? 66.160 87.155 102.557 1.00 22.70 405 HIS A C 1
ATOM 2858 O O . HIS A 1 407 ? 66.699 86.266 103.198 1.00 23.39 405 HIS A O 1
ATOM 2865 N N . GLY A 1 408 ? 66.449 87.418 101.283 1.00 17.99 406 GLY A N 1
ATOM 2866 C CA . GLY A 1 408 ? 67.546 86.786 100.552 1.00 17.50 406 GLY A CA 1
ATOM 2867 C C . GLY A 1 408 ? 67.266 85.455 99.891 1.00 20.85 406 GLY A C 1
ATOM 2868 O O . GLY A 1 408 ? 68.205 84.753 99.510 1.00 20.35 406 GLY A O 1
ATOM 2869 N N . VAL A 1 409 ? 65.988 85.109 99.716 1.00 17.76 407 VAL A N 1
ATOM 2870 C CA . VAL A 1 409 ? 65.617 83.845 99.056 1.00 17.09 407 VAL A CA 1
ATOM 2871 C C . VAL A 1 409 ? 65.367 84.094 97.572 1.00 19.98 407 VAL A C 1
ATOM 2872 O O . VAL A 1 409 ? 64.438 84.828 97.229 1.00 18.43 407 VAL A O 1
ATOM 2876 N N . ASN A 1 410 ? 66.202 83.501 96.681 1.00 15.75 408 ASN A N 1
ATOM 2877 C CA . ASN A 1 410 ? 66.005 83.732 95.263 1.00 15.90 408 ASN A CA 1
ATOM 2878 C C . ASN A 1 410 ? 65.563 82.504 94.509 1.00 19.02 408 ASN A C 1
ATOM 2879 O O . ASN A 1 410 ? 65.600 82.515 93.274 1.00 17.85 408 ASN A O 1
ATOM 2884 N N . ILE A 1 411 ? 65.181 81.424 95.243 1.00 15.01 409 ILE A N 1
ATOM 2885 C CA . ILE A 1 411 ? 64.734 80.166 94.626 1.00 13.94 409 ILE A CA 1
ATOM 2886 C C . ILE A 1 411 ? 63.605 79.624 95.476 1.00 16.35 409 ILE A C 1
ATOM 2887 O O . ILE A 1 411 ? 63.734 79.581 96.696 1.00 16.44 409 ILE A O 1
ATOM 2892 N N . PHE A 1 412 ? 62.507 79.212 94.827 1.00 14.25 410 PHE A N 1
ATOM 2893 C CA . PHE A 1 412 ? 61.367 78.586 95.492 1.00 13.55 410 PHE A CA 1
ATOM 2894 C C . PHE A 1 412 ? 61.096 77.226 94.862 1.00 15.70 410 PHE A C 1
ATOM 2895 O O . PHE A 1 412 ? 60.950 77.121 93.635 1.00 16.10 410 PHE A O 1
ATOM 2903 N N . ARG A 1 413 ? 61.037 76.191 95.693 1.00 12.61 411 ARG A N 1
ATOM 2904 C CA . ARG A 1 413 ? 60.667 74.848 95.255 1.00 13.24 411 ARG A CA 1
ATOM 2905 C C . ARG A 1 413 ? 59.143 74.849 95.510 1.00 17.97 411 ARG A C 1
ATOM 2906 O O . ARG A 1 413 ? 58.708 74.932 96.657 1.00 18.75 411 ARG A O 1
ATOM 2914 N N . VAL A 1 414 ? 58.346 74.776 94.454 1.00 14.55 412 VAL A N 1
ATOM 2915 C CA . VAL A 1 414 ? 56.893 74.913 94.560 1.00 14.67 412 VAL A CA 1
ATOM 2916 C C . VAL A 1 414 ? 56.177 73.539 94.609 1.00 20.75 412 VAL A C 1
ATOM 2917 O O . VAL A 1 414 ? 56.288 72.781 93.652 1.00 19.00 412 VAL A O 1
ATOM 2921 N N . ASP A 1 415 ? 55.392 73.258 95.673 1.00 17.22 413 ASP A N 1
ATOM 2922 C CA . ASP A 1 415 ? 54.677 71.967 95.811 1.00 18.98 413 ASP A CA 1
ATOM 2923 C C . ASP A 1 415 ? 53.567 71.825 94.854 1.00 22.12 413 ASP A C 1
ATOM 2924 O O . ASP A 1 415 ? 52.770 72.761 94.742 1.00 21.81 413 ASP A O 1
ATOM 2929 N N . ASN A 1 416 ? 53.408 70.587 94.293 1.00 18.71 414 ASN A N 1
ATOM 2930 C CA . ASN A 1 416 ? 52.337 70.168 93.389 1.00 18.76 414 ASN A CA 1
ATOM 2931 C C . ASN A 1 416 ? 51.671 71.330 92.651 1.00 22.06 414 ASN A C 1
ATOM 2932 O O . ASN A 1 416 ? 50.478 71.580 92.886 1.00 20.43 414 ASN A O 1
ATOM 2937 N N . PRO A 1 417 ? 52.409 72.091 91.780 1.00 19.08 415 PRO A N 1
ATOM 2938 C CA . PRO A 1 417 ? 51.774 73.242 91.096 1.00 17.89 415 PRO A CA 1
ATOM 2939 C C . PRO A 1 417 ? 50.572 72.846 90.235 1.00 20.50 415 PRO A C 1
ATOM 2940 O O . PRO A 1 417 ? 49.713 73.671 89.975 1.00 19.13 415 PRO A O 1
ATOM 2944 N N . HIS A 1 418 ? 50.503 71.568 89.812 1.00 18.70 416 HIS A N 1
ATOM 2945 C CA . HIS A 1 418 ? 49.399 71.067 89.004 1.00 19.97 416 HIS A CA 1
ATOM 2946 C C . HIS A 1 418 ? 48.071 71.016 89.793 1.00 23.41 416 HIS A C 1
ATOM 2947 O O . HIS A 1 418 ? 47.044 70.729 89.192 1.00 22.79 416 HIS A O 1
ATOM 2954 N N . THR A 1 419 ? 48.088 71.283 91.118 1.00 20.62 417 THR A N 1
ATOM 2955 C CA . THR A 1 419 ? 46.837 71.286 91.900 1.00 21.18 417 THR A CA 1
ATOM 2956 C C . THR A 1 419 ? 46.295 72.700 92.094 1.00 23.97 417 THR A C 1
ATOM 2957 O O . THR A 1 419 ? 45.239 72.854 92.699 1.00 25.60 417 THR A O 1
ATOM 2961 N N . LYS A 1 420 ? 46.992 73.720 91.566 1.00 19.52 418 LYS A N 1
ATOM 2962 C CA . LYS A 1 420 ? 46.579 75.135 91.638 1.00 19.71 418 LYS A CA 1
ATOM 2963 C C . LYS A 1 420 ? 46.293 75.661 90.226 1.00 23.45 418 LYS A C 1
ATOM 2964 O O . LYS A 1 420 ? 46.853 75.105 89.276 1.00 22.10 418 LYS A O 1
ATOM 2970 N N . PRO A 1 421 ? 45.437 76.706 90.039 1.00 19.76 419 PRO A N 1
ATOM 2971 C CA . PRO A 1 421 ? 45.135 77.160 88.676 1.00 18.77 419 PRO A CA 1
ATOM 2972 C C . PRO A 1 421 ? 46.359 77.599 87.887 1.00 22.36 419 PRO A C 1
ATOM 2973 O O . PRO A 1 421 ? 47.229 78.302 88.406 1.00 20.02 419 PRO A O 1
ATOM 2977 N N . PRO A 1 422 ? 46.447 77.125 86.622 1.00 19.15 420 PRO A N 1
ATOM 2978 C CA . PRO A 1 422 ? 47.624 77.439 85.795 1.00 18.66 420 PRO A CA 1
ATOM 2979 C C . PRO A 1 422 ? 47.857 78.931 85.545 1.00 21.47 420 PRO A C 1
ATOM 2980 O O . PRO A 1 422 ? 49.001 79.372 85.560 1.00 20.49 420 PRO A O 1
ATOM 2984 N N . ASN A 1 423 ? 46.787 79.724 85.385 1.00 18.49 421 ASN A N 1
ATOM 2985 C CA . ASN A 1 423 ? 46.935 81.170 85.154 1.00 19.13 421 ASN A CA 1
ATOM 2986 C C . ASN A 1 423 ? 47.455 81.896 86.394 1.00 21.94 421 ASN A C 1
ATOM 2987 O O . ASN A 1 423 ? 48.121 82.924 86.256 1.00 22.83 421 ASN A O 1
ATOM 2992 N N . PHE A 1 424 ? 47.242 81.315 87.594 1.00 17.89 422 PHE A N 1
ATOM 2993 C CA . PHE A 1 424 ? 47.770 81.881 88.832 1.00 16.87 422 PHE A CA 1
ATOM 2994 C C . PHE A 1 424 ? 49.309 81.810 88.777 1.00 20.66 422 PHE A C 1
ATOM 2995 O O . PHE A 1 424 ? 49.977 82.797 89.091 1.00 17.74 422 PHE A O 1
ATOM 3003 N N . TRP A 1 425 ? 49.868 80.652 88.378 1.00 19.49 423 TRP A N 1
ATOM 3004 C CA . TRP A 1 425 ? 51.349 80.546 88.305 1.00 19.62 423 TRP A CA 1
ATOM 3005 C C . TRP A 1 425 ? 51.982 81.519 87.313 1.00 22.83 423 TRP A C 1
ATOM 3006 O O . TRP A 1 425 ? 53.003 82.134 87.623 1.00 22.31 423 TRP A O 1
ATOM 3017 N N . ALA A 1 426 ? 51.392 81.656 86.125 1.00 21.06 424 ALA A N 1
ATOM 3018 C CA . ALA A 1 426 ? 51.912 82.580 85.106 1.00 20.72 424 ALA A CA 1
ATOM 3019 C C . ALA A 1 426 ? 51.899 84.019 85.623 1.00 25.05 424 ALA A C 1
ATOM 3020 O O . ALA A 1 426 ? 52.895 84.738 85.466 1.00 25.50 424 ALA A O 1
ATOM 3022 N N . TRP A 1 427 ? 50.794 84.421 86.283 1.00 21.99 425 TRP A N 1
ATOM 3023 C CA . TRP A 1 427 ? 50.666 85.757 86.872 1.00 22.42 425 TRP A CA 1
ATOM 3024 C C . TRP A 1 427 ? 51.735 85.969 87.960 1.00 24.23 425 TRP A C 1
ATOM 3025 O O . TRP A 1 427 ? 52.441 86.975 87.932 1.00 23.46 425 TRP A O 1
ATOM 3036 N N . LEU A 1 428 ? 51.838 85.030 88.920 1.00 19.31 426 LEU A N 1
ATOM 3037 C CA . LEU A 1 428 ? 52.800 85.139 90.017 1.00 18.59 426 LEU A CA 1
ATOM 3038 C C . LEU A 1 428 ? 54.258 85.192 89.548 1.00 21.95 426 LEU A C 1
ATOM 3039 O O . LEU A 1 428 ? 55.009 86.057 89.991 1.00 19.99 426 LEU A O 1
ATOM 3044 N N . ILE A 1 429 ? 54.677 84.240 88.688 1.00 19.87 427 ILE A N 1
ATOM 3045 C CA . ILE A 1 429 ? 56.057 84.218 88.193 1.00 19.31 427 ILE A CA 1
ATOM 3046 C C . ILE A 1 429 ? 56.313 85.532 87.421 1.00 22.80 427 ILE A C 1
ATOM 3047 O O . ILE A 1 429 ? 57.388 86.120 87.554 1.00 22.02 427 ILE A O 1
ATOM 3052 N N . GLY A 1 430 ? 55.315 85.970 86.651 1.00 20.13 428 GLY A N 1
ATOM 3053 C CA . GLY A 1 430 ? 55.371 87.223 85.894 1.00 20.38 428 GLY A CA 1
ATOM 3054 C C . GLY A 1 430 ? 55.596 88.435 86.788 1.00 25.82 428 GLY A C 1
ATOM 3055 O O . GLY A 1 430 ? 56.515 89.219 86.536 1.00 26.03 428 GLY A O 1
ATOM 3056 N N . GLN A 1 431 ? 54.780 88.584 87.862 1.00 22.76 429 GLN A N 1
ATOM 3057 C CA . GLN A 1 431 ? 54.914 89.704 88.836 1.00 22.09 429 GLN A CA 1
ATOM 3058 C C . GLN A 1 431 ? 56.277 89.677 89.541 1.00 26.24 429 GLN A C 1
ATOM 3059 O O . GLN A 1 431 ? 56.931 90.711 89.675 1.00 26.48 429 GLN A O 1
ATOM 3065 N N . ILE A 1 432 ? 56.717 88.488 89.962 1.00 20.44 430 ILE A N 1
ATOM 3066 C CA . ILE A 1 432 ? 58.003 88.337 90.644 1.00 19.24 430 ILE A CA 1
ATOM 3067 C C . ILE A 1 432 ? 59.191 88.660 89.737 1.00 22.23 430 ILE A C 1
ATOM 3068 O O . ILE A 1 432 ? 60.022 89.493 90.106 1.00 21.35 430 ILE A O 1
ATOM 3073 N N . LYS A 1 433 ? 59.270 88.006 88.566 1.00 19.22 431 LYS A N 1
ATOM 3074 C CA . LYS A 1 433 ? 60.409 88.165 87.663 1.00 21.29 431 LYS A CA 1
ATOM 3075 C C . LYS A 1 433 ? 60.566 89.571 87.072 1.00 26.71 431 LYS A C 1
ATOM 3076 O O . LYS A 1 433 ? 61.688 89.988 86.781 1.00 25.55 431 LYS A O 1
ATOM 3082 N N . ASN A 1 434 ? 59.470 90.312 86.956 1.00 24.33 432 ASN A N 1
ATOM 3083 C CA . ASN A 1 434 ? 59.525 91.693 86.466 1.00 26.40 432 ASN A CA 1
ATOM 3084 C C . ASN A 1 434 ? 60.239 92.626 87.456 1.00 32.35 432 ASN A C 1
ATOM 3085 O O . ASN A 1 434 ? 60.838 93.616 87.038 1.00 34.55 432 ASN A O 1
ATOM 3090 N N . GLU A 1 435 ? 60.170 92.309 88.756 1.00 26.90 433 GLU A N 1
ATOM 3091 C CA . GLU A 1 435 ? 60.791 93.089 89.828 1.00 26.78 433 GLU A CA 1
ATOM 3092 C C . GLU A 1 435 ? 62.128 92.475 90.190 1.00 27.82 433 GLU A C 1
ATOM 3093 O O . GLU A 1 435 ? 63.056 93.196 90.539 1.00 26.55 433 GLU A O 1
ATOM 3099 N N . ASN A 1 436 ? 62.209 91.131 90.176 1.00 22.36 434 ASN A N 1
ATOM 3100 C CA . ASN A 1 436 ? 63.412 90.427 90.595 1.00 21.52 434 ASN A CA 1
ATOM 3101 C C . ASN A 1 436 ? 63.682 89.327 89.569 1.00 24.92 434 ASN A C 1
ATOM 3102 O O . ASN A 1 436 ? 63.308 88.186 89.812 1.00 24.61 434 ASN A O 1
ATOM 3107 N N . PRO A 1 437 ? 64.328 89.656 88.417 1.00 23.18 435 PRO A N 1
ATOM 3108 C CA . PRO A 1 437 ? 64.508 88.653 87.354 1.00 22.33 435 PRO A CA 1
ATOM 3109 C C . PRO A 1 437 ? 65.376 87.456 87.663 1.00 24.51 435 PRO A C 1
ATOM 3110 O O . PRO A 1 437 ? 65.303 86.485 86.911 1.00 23.32 435 PRO A O 1
ATOM 3114 N N . ASP A 1 438 ? 66.165 87.503 88.766 1.00 19.91 436 ASP A N 1
ATOM 3115 C CA . ASP A 1 438 ? 67.010 86.389 89.199 1.00 19.24 436 ASP A CA 1
ATOM 3116 C C . ASP A 1 438 ? 66.280 85.362 90.099 1.00 20.20 436 ASP A C 1
ATOM 3117 O O . ASP A 1 438 ? 66.876 84.351 90.477 1.00 19.74 436 ASP A O 1
ATOM 3122 N N . VAL A 1 439 ? 64.977 85.566 90.352 1.00 15.93 437 VAL A N 1
ATOM 3123 C CA . VAL A 1 439 ? 64.224 84.625 91.186 1.00 15.19 437 VAL A CA 1
ATOM 3124 C C . VAL A 1 439 ? 63.809 83.406 90.327 1.00 19.82 437 VAL A C 1
ATOM 3125 O O . VAL A 1 439 ? 63.238 83.588 89.255 1.00 19.84 437 VAL A O 1
ATOM 3129 N N . LEU A 1 440 ? 64.102 82.178 90.819 1.00 15.38 438 LEU A N 1
ATOM 3130 C CA . LEU A 1 440 ? 63.858 80.922 90.098 1.00 15.14 438 LEU A CA 1
ATOM 3131 C C . LEU A 1 440 ? 62.800 80.055 90.801 1.00 18.51 438 LEU A C 1
ATOM 3132 O O . LEU A 1 440 ? 62.621 80.145 92.016 1.00 18.07 438 LEU A O 1
ATOM 3137 N N . PHE A 1 441 ? 62.087 79.247 90.023 1.00 15.58 439 PHE A N 1
ATOM 3138 C CA . PHE A 1 441 ? 60.984 78.429 90.530 1.00 14.39 439 PHE A CA 1
ATOM 3139 C C . PHE A 1 441 ? 61.136 76.999 90.051 1.00 15.12 439 PHE A C 1
ATOM 3140 O O . PHE A 1 441 ? 61.211 76.766 88.847 1.00 14.22 439 PHE A O 1
ATOM 3148 N N . LEU A 1 442 ? 61.161 76.036 90.983 1.00 12.90 440 LEU A N 1
ATOM 3149 C CA . LEU A 1 442 ? 61.260 74.619 90.614 1.00 12.16 440 LEU A CA 1
ATOM 3150 C C . LEU A 1 442 ? 59.870 74.011 90.809 1.00 16.53 440 LEU A C 1
ATOM 3151 O O . LEU A 1 442 ? 59.300 74.104 91.894 1.00 15.99 440 LEU A O 1
ATOM 3156 N N . SER A 1 443 ? 59.351 73.378 89.770 1.00 14.79 441 SER A N 1
ATOM 3157 C CA . SER A 1 443 ? 58.014 72.760 89.782 1.00 14.84 441 SER A CA 1
ATOM 3158 C C . SER A 1 443 ? 58.049 71.318 90.241 1.00 18.30 441 SER A C 1
ATOM 3159 O O . SER A 1 443 ? 58.596 70.471 89.533 1.00 17.83 441 SER A O 1
ATOM 3162 N N . GLU A 1 444 ? 57.428 71.011 91.407 1.00 15.37 442 GLU A N 1
ATOM 3163 C CA . GLU A 1 444 ? 57.312 69.638 91.882 1.00 15.74 442 GLU A CA 1
ATOM 3164 C C . GLU A 1 444 ? 55.991 69.059 91.379 1.00 21.13 442 GLU A C 1
ATOM 3165 O O . GLU A 1 444 ? 55.061 68.838 92.154 1.00 22.43 442 GLU A O 1
ATOM 3171 N N . ALA A 1 445 ? 55.885 68.884 90.076 1.00 17.51 443 ALA A N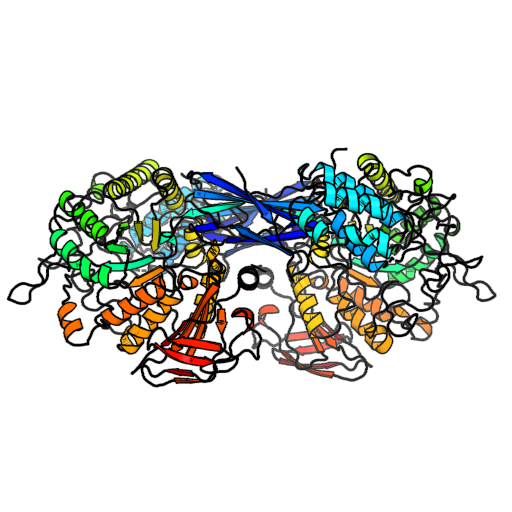 1
ATOM 3172 C CA . ALA A 1 445 ? 54.655 68.370 89.481 1.00 17.24 443 ALA A CA 1
ATOM 3173 C C . ALA A 1 445 ? 54.861 66.939 88.929 1.00 22.63 443 ALA A C 1
ATOM 3174 O O . ALA A 1 445 ? 55.229 66.771 87.767 1.00 21.64 443 ALA A O 1
ATOM 3176 N N . PHE A 1 446 ? 54.617 65.917 89.770 1.00 20.41 444 PHE A N 1
ATOM 3177 C CA . PHE A 1 446 ? 54.690 64.504 89.375 1.00 20.19 444 PHE A CA 1
ATOM 3178 C C . PHE A 1 446 ? 53.334 64.168 88.788 1.00 25.67 444 PHE A C 1
ATOM 3179 O O . PHE A 1 446 ? 52.476 63.581 89.452 1.00 24.60 444 PHE A O 1
ATOM 3187 N N . THR A 1 447 ? 53.122 64.617 87.547 1.00 21.81 445 THR A N 1
ATOM 3188 C CA . THR A 1 447 ? 51.844 64.487 86.853 1.00 20.62 445 THR A CA 1
ATOM 3189 C C . THR A 1 447 ? 52.052 63.994 85.410 1.00 23.29 445 THR A C 1
ATOM 3190 O O . THR A 1 447 ? 53.183 63.735 84.990 1.00 22.22 445 THR A O 1
ATOM 3194 N N . ARG A 1 448 ? 50.976 63.947 84.640 1.00 21.52 446 ARG A N 1
ATOM 3195 C CA . ARG A 1 448 ? 50.967 63.541 83.227 1.00 21.24 446 ARG A CA 1
ATOM 3196 C C . ARG A 1 448 ? 51.792 64.560 82.379 1.00 23.94 446 ARG A C 1
ATOM 3197 O O . ARG A 1 448 ? 51.854 65.744 82.749 1.00 20.51 446 ARG A O 1
ATOM 3205 N N . PRO A 1 449 ? 52.414 64.101 81.263 1.00 22.60 447 PRO A N 1
ATOM 3206 C CA . PRO A 1 449 ? 53.270 64.990 80.439 1.00 21.81 447 PRO A CA 1
ATOM 3207 C C . PRO A 1 449 ? 52.714 66.337 80.011 1.00 22.37 447 PRO A C 1
ATOM 3208 O O . PRO A 1 449 ? 53.446 67.310 80.045 1.00 22.93 447 PRO A O 1
ATOM 3212 N N . ALA A 1 450 ? 51.439 66.412 79.598 1.00 17.02 448 ALA A N 1
ATOM 3213 C CA . ALA A 1 450 ? 50.850 67.678 79.166 1.00 17.31 448 ALA A CA 1
ATOM 3214 C C . ALA A 1 450 ? 50.883 68.748 80.253 1.00 19.76 448 ALA A C 1
ATOM 3215 O O . ALA A 1 450 ? 51.076 69.921 79.939 1.00 17.61 448 ALA A O 1
ATOM 3217 N N . ARG A 1 451 ? 50.657 68.351 81.524 1.00 18.66 449 ARG A N 1
ATOM 3218 C CA . ARG A 1 451 ? 50.661 69.290 82.656 1.00 17.43 449 ARG A CA 1
ATOM 3219 C C . ARG A 1 451 ? 52.073 69.510 83.125 1.00 19.80 449 ARG A C 1
ATOM 3220 O O . ARG A 1 451 ? 52.409 70.637 83.460 1.00 19.36 449 ARG A O 1
ATOM 3228 N N . LEU A 1 452 ? 52.913 68.454 83.156 1.00 16.84 450 LEU A N 1
ATOM 3229 C CA . LEU A 1 452 ? 54.306 68.620 83.591 1.00 16.77 450 LEU A CA 1
ATOM 3230 C C . LEU A 1 452 ? 54.995 69.644 82.653 1.00 19.67 450 LEU A C 1
ATOM 3231 O O . LEU A 1 452 ? 55.553 70.626 83.132 1.00 18.47 450 LEU A O 1
ATOM 3236 N N . TYR A 1 453 ? 54.920 69.432 81.322 1.00 17.58 451 TYR A N 1
ATOM 3237 C CA . TYR A 1 453 ? 55.534 70.352 80.369 1.00 15.64 451 TYR A CA 1
ATOM 3238 C C . TYR A 1 453 ? 54.751 71.621 80.210 1.00 18.56 451 TYR A C 1
ATOM 3239 O O . TYR A 1 453 ? 55.335 72.646 79.887 1.00 17.42 451 TYR A O 1
ATOM 3248 N N . GLY A 1 454 ? 53.440 71.560 80.424 1.00 14.79 452 GLY A N 1
ATOM 3249 C CA . GLY A 1 454 ? 52.609 72.756 80.341 1.00 14.03 452 GLY A CA 1
ATOM 3250 C C . GLY A 1 454 ? 53.001 73.807 81.376 1.00 19.16 452 GLY A C 1
ATOM 3251 O O . GLY A 1 454 ? 53.029 75.011 81.081 1.00 19.52 452 GLY A O 1
ATOM 3252 N N . LEU A 1 455 ? 53.326 73.362 82.590 1.00 15.80 453 LEU A N 1
ATOM 3253 C CA . LEU A 1 455 ? 53.764 74.258 83.671 1.00 14.99 453 LEU A CA 1
ATOM 3254 C C . LEU A 1 455 ? 55.165 74.794 83.382 1.00 18.75 453 LEU A C 1
ATOM 3255 O O . LEU A 1 455 ? 55.449 75.941 83.683 1.00 17.37 453 LEU A O 1
ATOM 3260 N N . ALA A 1 456 ? 56.032 73.979 82.779 1.00 16.99 454 ALA A N 1
ATOM 3261 C CA . ALA A 1 456 ? 57.361 74.474 82.376 1.00 16.89 454 ALA A CA 1
ATOM 3262 C C . ALA A 1 456 ? 57.172 75.603 81.332 1.00 20.13 454 ALA A C 1
ATOM 3263 O O . ALA A 1 456 ? 57.771 76.664 81.488 1.00 19.13 454 ALA A O 1
ATOM 3265 N N . LYS A 1 457 ? 56.253 75.432 80.331 1.00 17.88 455 LYS A N 1
ATOM 3266 C CA . LYS A 1 457 ? 55.981 76.462 79.301 1.00 17.15 455 LYS A CA 1
ATOM 3267 C C . LYS A 1 457 ? 55.459 77.746 79.903 1.00 23.05 455 LYS A C 1
ATOM 3268 O O . LYS A 1 457 ? 55.813 78.820 79.421 1.00 22.12 455 LYS A O 1
ATOM 3274 N N . LEU A 1 458 ? 54.607 77.643 80.955 1.00 19.33 456 LEU A N 1
ATOM 3275 C CA . LEU A 1 458 ? 54.011 78.789 81.653 1.00 20.77 456 LEU A CA 1
ATOM 3276 C C . LEU A 1 458 ? 55.026 79.587 82.508 1.00 24.20 456 LEU A C 1
ATOM 3277 O O . LEU A 1 458 ? 54.640 80.584 83.103 1.00 24.87 456 LEU A O 1
ATOM 3282 N N . GLY A 1 459 ? 56.274 79.124 82.609 1.00 20.54 457 GLY A N 1
ATOM 3283 C CA . GLY A 1 459 ? 57.293 79.855 83.355 1.00 20.53 457 GLY A CA 1
ATOM 3284 C C . GLY A 1 459 ? 58.115 79.144 84.413 1.00 22.93 457 GLY A C 1
ATOM 3285 O O . GLY A 1 459 ? 59.031 79.772 84.962 1.00 22.79 457 GLY A O 1
ATOM 3286 N N . PHE A 1 460 ? 57.804 77.864 84.761 1.00 15.98 458 PHE A N 1
ATOM 3287 C CA . PHE A 1 460 ? 58.624 77.203 85.796 1.00 12.09 458 PHE A CA 1
ATOM 3288 C C . PHE A 1 460 ? 60.025 76.982 85.268 1.00 16.44 458 PHE A C 1
ATOM 3289 O O . PHE A 1 460 ? 60.199 76.394 84.209 1.00 15.41 458 PHE A O 1
ATOM 3297 N N . THR A 1 461 ? 61.014 77.527 85.980 1.00 15.02 459 THR A N 1
ATOM 3298 C CA . THR A 1 461 ? 62.429 77.485 85.633 1.00 14.32 459 THR A CA 1
ATOM 3299 C C . THR A 1 461 ? 62.935 76.057 85.465 1.00 18.72 459 THR A C 1
ATOM 3300 O O . THR A 1 461 ? 63.732 75.813 84.551 1.00 18.80 459 THR A O 1
ATOM 3304 N N . GLN A 1 462 ? 62.615 75.177 86.441 1.00 13.87 460 GLN A N 1
ATOM 3305 C CA . GLN A 1 462 ? 63.011 73.762 86.462 1.00 13.66 460 GLN A CA 1
ATOM 3306 C C . GLN A 1 462 ? 61.798 72.921 86.773 1.00 16.54 460 GLN A C 1
ATOM 3307 O O . GLN A 1 462 ? 60.798 73.435 87.285 1.00 14.19 460 GLN A O 1
ATOM 3313 N N . SER A 1 463 ? 61.879 71.626 86.465 1.00 12.83 461 SER A N 1
ATOM 3314 C CA . SER A 1 463 ? 60.792 70.700 86.733 1.00 12.56 461 SER A CA 1
ATOM 3315 C C . SER A 1 463 ? 61.354 69.418 87.304 1.00 17.42 461 SER A C 1
ATOM 3316 O O . SER A 1 463 ? 62.392 68.941 86.816 1.00 15.69 461 SER A O 1
ATOM 3319 N N . TYR A 1 464 ? 60.647 68.831 88.299 1.00 14.52 462 TYR A N 1
ATOM 3320 C CA . TYR A 1 464 ? 60.930 67.458 88.741 1.00 15.17 462 TYR A CA 1
ATOM 3321 C C . TYR A 1 464 ? 60.462 66.554 87.569 1.00 18.17 462 TYR A C 1
ATOM 3322 O O . TYR A 1 464 ? 59.630 66.970 86.737 1.00 15.71 462 TYR A O 1
ATOM 3331 N N . THR A 1 465 ? 60.997 65.336 87.511 1.00 14.34 463 THR A N 1
ATOM 3332 C CA . THR A 1 465 ? 60.774 64.417 86.373 1.00 13.50 463 THR A CA 1
ATOM 3333 C C . THR A 1 465 ? 60.397 63.031 86.858 1.00 18.04 463 THR A C 1
ATOM 3334 O O . THR A 1 465 ? 60.406 62.782 88.061 1.00 16.94 463 THR A O 1
ATOM 3338 N N . TYR A 1 466 ? 60.214 62.088 85.904 1.00 16.65 464 TYR A N 1
ATOM 3339 C CA . TYR A 1 466 ? 59.909 60.686 86.225 1.00 18.67 464 TYR A CA 1
ATOM 3340 C C . TYR A 1 466 ? 61.175 59.877 86.480 1.00 19.85 464 TYR A C 1
ATOM 3341 O O . TYR A 1 466 ? 61.100 58.656 86.602 1.00 19.32 464 TYR A O 1
ATOM 3350 N N . PHE A 1 467 ? 62.335 60.549 86.562 1.00 14.51 465 PHE A N 1
ATOM 3351 C CA . PHE A 1 467 ? 63.647 59.923 86.782 1.00 13.24 465 PHE A CA 1
ATOM 3352 C C . PHE A 1 467 ? 63.671 58.676 87.709 1.00 19.28 465 PHE A C 1
ATOM 3353 O O . PHE A 1 467 ? 64.197 57.619 87.322 1.00 17.88 465 PHE A O 1
ATOM 3361 N N . THR A 1 468 ? 63.172 58.814 88.960 1.00 15.43 466 THR A N 1
ATOM 3362 C CA . THR A 1 468 ? 63.239 57.704 89.933 1.00 15.28 466 THR A CA 1
ATOM 3363 C C . THR A 1 468 ? 62.589 56.419 89.463 1.00 20.84 466 THR A C 1
ATOM 3364 O O . THR A 1 468 ? 63.021 55.332 89.863 1.00 20.53 466 THR A O 1
ATOM 3368 N N . TRP A 1 469 ? 61.560 56.542 88.606 1.00 19.79 467 TRP A N 1
ATOM 3369 C CA . TRP A 1 469 ? 60.814 55.391 88.087 1.00 20.42 467 TRP A CA 1
ATOM 3370 C C . TRP A 1 469 ? 61.378 54.845 86.757 1.00 26.19 467 TRP A C 1
ATOM 3371 O O . TRP A 1 469 ? 60.779 53.933 86.173 1.00 27.80 467 TRP A O 1
ATOM 3382 N N . ARG A 1 470 ? 62.559 55.361 86.320 1.00 20.71 468 ARG A N 1
ATOM 3383 C CA . ARG A 1 470 ? 63.228 54.959 85.078 1.00 19.44 468 ARG A CA 1
ATOM 3384 C C . ARG A 1 470 ? 64.478 54.213 85.475 1.00 21.26 468 ARG A C 1
ATOM 3385 O O . ARG A 1 470 ? 65.463 54.820 85.897 1.00 19.14 468 ARG A O 1
ATOM 3393 N N . THR A 1 471 ? 64.398 52.871 85.456 1.00 19.81 469 THR A N 1
ATOM 3394 C CA . THR A 1 471 ? 65.478 52.010 85.966 1.00 20.92 469 THR A CA 1
ATOM 3395 C C . THR A 1 471 ? 66.109 51.053 84.960 1.00 24.71 469 THR A C 1
ATOM 3396 O O . THR A 1 471 ? 67.288 50.701 85.107 1.00 24.06 469 THR A O 1
ATOM 3400 N N . SER A 1 472 ? 65.331 50.604 83.978 1.00 21.95 470 SER A N 1
ATOM 3401 C CA . SER A 1 472 ? 65.865 49.708 82.942 1.00 22.07 470 SER A CA 1
ATOM 3402 C C . SER A 1 472 ? 66.632 50.532 81.891 1.00 24.88 470 SER A C 1
ATOM 3403 O O . SER A 1 472 ? 66.418 51.748 81.757 1.00 22.59 470 SER A O 1
ATOM 3406 N N . LYS A 1 473 ? 67.502 49.863 81.127 1.00 22.75 471 LYS A N 1
ATOM 3407 C CA . LYS A 1 473 ? 68.289 50.482 80.050 1.00 22.10 471 LYS A CA 1
ATOM 3408 C C . LYS A 1 473 ? 67.403 51.212 79.039 1.00 24.21 471 LYS A C 1
ATOM 3409 O O . LYS A 1 473 ? 67.750 52.302 78.592 1.00 21.48 471 LYS A O 1
ATOM 3415 N N . TRP A 1 474 ? 66.291 50.593 78.647 1.00 23.86 472 TRP A N 1
ATOM 3416 C CA . TRP A 1 474 ? 65.385 51.169 77.666 1.00 27.50 472 TRP A CA 1
ATOM 3417 C C . TRP A 1 474 ? 64.586 52.356 78.218 1.00 24.85 472 TRP A C 1
ATOM 3418 O O . TRP A 1 474 ? 64.396 53.338 77.506 1.00 22.16 472 TRP A O 1
ATOM 3429 N N . GLU A 1 475 ? 64.178 52.281 79.496 1.00 21.35 473 GLU A N 1
ATOM 3430 C CA . GLU A 1 475 ? 63.506 53.416 80.170 1.00 20.35 473 GLU A CA 1
ATOM 3431 C C . GLU A 1 475 ? 64.489 54.605 80.295 1.00 21.48 473 GLU A C 1
ATOM 3432 O O . GLU A 1 475 ? 64.104 55.721 80.006 1.00 22.51 473 GLU A O 1
ATOM 3438 N N . LEU A 1 476 ? 65.757 54.363 80.680 1.00 17.50 474 LEU A N 1
ATOM 3439 C CA . LEU A 1 476 ? 66.753 55.436 80.837 1.00 16.87 474 LEU A CA 1
ATOM 3440 C C . LEU A 1 476 ? 67.182 56.061 79.525 1.00 22.12 474 LEU A C 1
ATOM 3441 O O . LEU A 1 476 ? 67.491 57.258 79.480 1.00 20.51 474 LEU A O 1
ATOM 3446 N N . THR A 1 477 ? 67.191 55.256 78.435 1.00 18.81 475 THR A N 1
ATOM 3447 C CA . THR A 1 477 ? 67.522 55.757 77.103 1.00 16.88 475 THR A CA 1
ATOM 3448 C C . THR A 1 477 ? 66.410 56.686 76.630 1.00 18.90 475 THR A C 1
ATOM 3449 O O . THR A 1 477 ? 66.687 57.774 76.178 1.00 17.20 475 THR A O 1
ATOM 3453 N N . GLU A 1 478 ? 65.161 56.250 76.710 1.00 16.73 476 GLU A N 1
ATOM 3454 C CA . GLU A 1 478 ? 64.024 57.070 76.304 1.00 17.74 476 GLU A CA 1
ATOM 3455 C C . GLU A 1 478 ? 63.993 58.359 77.140 1.00 20.09 476 GLU A C 1
ATOM 3456 O O . GLU A 1 478 ? 63.707 59.433 76.596 1.00 19.16 476 GLU A O 1
ATOM 3462 N N . PHE A 1 479 ? 64.228 58.227 78.464 1.00 16.69 477 PHE A N 1
ATOM 3463 C CA . PHE A 1 479 ? 64.231 59.353 79.406 1.00 15.61 477 PHE A CA 1
ATOM 3464 C C . PHE A 1 479 ? 65.260 60.424 78.979 1.00 20.62 477 PHE A C 1
ATOM 3465 O O . PHE A 1 479 ? 64.920 61.591 78.861 1.00 18.68 477 PHE A O 1
ATOM 3473 N N . GLY A 1 480 ? 66.513 60.019 78.782 1.00 17.53 478 GLY A N 1
ATOM 3474 C CA . GLY A 1 480 ? 67.559 60.939 78.349 1.00 16.90 478 GLY A CA 1
ATOM 3475 C C . GLY A 1 480 ? 67.253 61.610 77.025 1.00 22.70 478 GLY A C 1
ATOM 3476 O O . GLY A 1 480 ? 67.456 62.817 76.880 1.00 22.96 478 GLY A O 1
ATOM 3477 N N . GLN A 1 481 ? 66.747 60.848 76.041 1.00 20.58 479 GLN A N 1
ATOM 3478 C CA . GLN A 1 481 ? 66.432 61.425 74.729 1.00 20.90 479 GLN A CA 1
ATOM 3479 C C . GLN A 1 481 ? 65.264 62.427 74.826 1.00 24.14 479 GLN A C 1
ATOM 3480 O O . GLN A 1 481 ? 65.276 63.437 74.130 1.00 21.67 479 GLN A O 1
ATOM 3486 N N . GLU A 1 482 ? 64.286 62.157 75.710 1.00 21.70 480 GLU A N 1
ATOM 3487 C CA . GLU A 1 482 ? 63.131 63.055 75.900 1.00 21.96 480 GLU A CA 1
ATOM 3488 C C . GLU A 1 482 ? 63.553 64.358 76.550 1.00 24.17 480 GLU A C 1
ATOM 3489 O O . GLU A 1 482 ? 63.129 65.424 76.094 1.00 22.38 480 GLU A O 1
ATOM 3495 N N . ILE A 1 483 ? 64.435 64.303 77.570 1.00 24.73 481 ILE A N 1
ATOM 3496 C CA . ILE A 1 483 ? 64.905 65.559 78.177 1.00 25.79 481 ILE A CA 1
ATOM 3497 C C . ILE A 1 483 ? 65.708 66.437 77.198 1.00 26.08 481 ILE A C 1
ATOM 3498 O O . ILE A 1 483 ? 65.535 67.651 77.190 1.00 24.39 481 ILE A O 1
ATOM 3503 N N . ALA A 1 484 ? 66.493 65.816 76.294 1.00 22.36 482 ALA A N 1
ATOM 3504 C CA . ALA A 1 484 ? 67.210 66.548 75.254 1.00 22.76 482 ALA A CA 1
ATOM 3505 C C . ALA A 1 484 ? 66.201 67.151 74.262 1.00 24.72 482 ALA A C 1
ATOM 3506 O O . ALA A 1 484 ? 66.368 68.301 73.869 1.00 24.35 482 ALA A O 1
ATOM 3508 N N . ALA A 1 485 ? 65.120 66.408 73.904 1.00 20.72 483 ALA A N 1
ATOM 3509 C CA . ALA A 1 485 ? 64.140 66.917 72.931 1.00 20.13 483 ALA A CA 1
ATOM 3510 C C . ALA A 1 485 ? 63.304 68.085 73.476 1.00 20.82 483 ALA A C 1
ATOM 3511 O O . ALA A 1 485 ? 62.813 68.911 72.713 1.00 20.14 483 ALA A O 1
ATOM 3513 N N . LYS A 1 486 ? 63.164 68.163 74.795 1.00 18.20 484 LYS A N 1
ATOM 3514 C CA . LYS A 1 486 ? 62.376 69.194 75.450 1.00 18.11 484 LYS A CA 1
ATOM 3515 C C . LYS A 1 486 ? 63.212 70.348 75.989 1.00 21.40 484 LYS A C 1
ATOM 3516 O O . LYS A 1 486 ? 62.670 71.177 76.713 1.00 18.83 484 LYS A O 1
ATOM 3522 N N . ALA A 1 487 ? 64.529 70.391 75.690 1.00 18.63 485 ALA A N 1
ATOM 3523 C CA . ALA A 1 487 ? 65.407 71.451 76.221 1.00 19.74 485 ALA A CA 1
ATOM 3524 C C . ALA A 1 487 ? 64.932 72.907 76.035 1.00 24.70 485 ALA A C 1
ATOM 3525 O O . ALA A 1 487 ? 65.212 73.719 76.903 1.00 24.84 485 ALA A O 1
ATOM 3527 N N . ASP A 1 488 ? 64.195 73.238 74.954 1.00 21.27 486 ASP A N 1
ATOM 3528 C CA . ASP A 1 488 ? 63.710 74.619 74.759 1.00 20.97 486 ASP A CA 1
ATOM 3529 C C . ASP A 1 488 ? 62.544 74.993 75.687 1.00 21.55 486 ASP A C 1
ATOM 3530 O O . ASP A 1 488 ? 62.206 76.176 75.830 1.00 19.52 486 ASP A O 1
ATOM 3535 N N . ILE A 1 489 ? 61.907 73.991 76.273 1.00 18.82 487 ILE A N 1
ATOM 3536 C CA . ILE A 1 489 ? 60.717 74.226 77.078 1.00 20.34 487 ILE A CA 1
ATOM 3537 C C . ILE A 1 489 ? 60.820 73.942 78.557 1.00 20.58 487 ILE A C 1
ATOM 3538 O O . ILE A 1 489 ? 60.061 74.540 79.310 1.00 18.62 487 ILE A O 1
ATOM 3543 N N . ALA A 1 490 ? 61.670 72.978 78.973 1.00 14.96 488 ALA A N 1
ATOM 3544 C CA . ALA A 1 490 ? 61.751 72.567 80.373 1.00 15.59 488 ALA A CA 1
ATOM 3545 C C . ALA A 1 490 ? 63.178 72.229 80.725 1.00 20.04 488 ALA A C 1
ATOM 3546 O O . ALA A 1 490 ? 63.922 71.752 79.869 1.00 20.17 488 ALA A O 1
ATOM 3548 N N . ARG A 1 491 ? 63.557 72.483 81.971 1.00 15.86 489 ARG A N 1
ATOM 3549 C CA . ARG A 1 491 ? 64.881 72.118 82.459 1.00 15.94 489 ARG A CA 1
ATOM 3550 C C . ARG A 1 491 ? 64.660 71.087 83.564 1.00 21.61 489 ARG A C 1
ATOM 3551 O O . ARG A 1 491 ? 63.967 71.365 84.541 1.00 21.73 489 ARG A O 1
ATOM 3559 N N . PRO A 1 492 ? 65.212 69.870 83.453 1.00 16.83 490 PRO A N 1
ATOM 3560 C CA . PRO A 1 492 ? 64.962 68.890 84.518 1.00 15.15 490 PRO A CA 1
ATOM 3561 C C . PRO A 1 492 ? 65.816 69.157 85.749 1.00 18.60 490 PRO A C 1
ATOM 3562 O O . PRO A 1 492 ? 66.921 69.689 85.643 1.00 18.99 490 PRO A O 1
ATOM 3566 N N . ASN A 1 493 ? 65.332 68.720 86.909 1.00 14.15 491 ASN A N 1
ATOM 3567 C CA . ASN A 1 493 ? 66.145 68.661 88.101 1.00 13.69 491 ASN A CA 1
ATOM 3568 C C . ASN A 1 493 ? 66.002 67.202 88.568 1.00 17.57 491 ASN A C 1
ATOM 3569 O O . ASN A 1 493 ? 64.926 66.793 89.034 1.00 15.32 491 ASN A O 1
ATOM 3574 N N . LEU A 1 494 ? 67.086 66.429 88.438 1.00 13.82 492 LEU A N 1
ATOM 3575 C CA . LEU A 1 494 ? 67.076 65.003 88.759 1.00 13.53 492 LEU A CA 1
ATOM 3576 C C . LEU A 1 494 ? 67.433 64.665 90.185 1.00 16.84 492 LEU A C 1
ATOM 3577 O O . LEU A 1 494 ? 68.614 64.565 90.519 1.00 15.77 492 LEU A O 1
ATOM 3582 N N . PHE A 1 495 ? 66.408 64.468 91.033 1.00 14.74 493 PHE A N 1
ATOM 3583 C CA . PHE A 1 495 ? 66.604 64.057 92.417 1.00 14.97 493 PHE A CA 1
ATOM 3584 C C . PHE A 1 495 ? 66.676 62.546 92.447 1.00 17.37 493 PHE A C 1
ATOM 3585 O O . PHE A 1 495 ? 65.776 61.882 91.919 1.00 14.62 493 PHE A O 1
ATOM 3593 N N . VAL A 1 496 ? 67.732 62.001 93.072 1.00 15.10 494 VAL A N 1
ATOM 3594 C CA . VAL A 1 496 ? 67.926 60.541 93.231 1.00 15.83 494 VAL A CA 1
ATOM 3595 C C . VAL A 1 496 ? 66.897 59.946 94.223 1.00 20.53 494 VAL A C 1
ATOM 3596 O O . VAL A 1 496 ? 66.519 58.766 94.152 1.00 18.57 494 VAL A O 1
ATOM 3600 N N . ASN A 1 497 ? 66.461 60.784 95.160 1.00 17.29 495 ASN A N 1
ATOM 3601 C CA . ASN A 1 497 ? 65.503 60.424 96.193 1.00 17.12 495 ASN A CA 1
ATOM 3602 C C . ASN A 1 497 ? 64.854 61.724 96.675 1.00 20.29 495 ASN A C 1
ATOM 3603 O O . ASN A 1 497 ? 65.419 62.804 96.480 1.00 17.68 495 ASN A O 1
ATOM 3608 N N . THR A 1 498 ? 63.675 61.619 97.309 1.00 16.61 496 THR A N 1
ATOM 3609 C CA . THR A 1 498 ? 63.031 62.782 97.941 1.00 16.69 496 THR A CA 1
ATOM 3610 C C . THR A 1 498 ? 62.460 62.249 99.275 1.00 20.71 496 THR A C 1
ATOM 3611 O O . THR A 1 498 ? 62.379 61.019 99.429 1.00 19.91 496 THR A O 1
ATOM 3615 N N . PRO A 1 499 ? 61.940 63.100 100.200 1.00 15.46 497 PRO A N 1
ATOM 3616 C CA . PRO A 1 499 ? 61.342 62.538 101.428 1.00 14.83 497 PRO A CA 1
ATOM 3617 C C . PRO A 1 499 ? 60.091 61.686 101.116 1.00 19.30 497 PRO A C 1
ATOM 3618 O O . PRO A 1 499 ? 59.633 60.933 101.967 1.00 19.07 497 PRO A O 1
ATOM 3622 N N . ASP A 1 500 ? 59.561 61.780 99.896 1.00 17.78 498 ASP A N 1
ATOM 3623 C CA . ASP A 1 500 ? 58.364 61.017 99.505 1.00 18.54 498 ASP A CA 1
ATOM 3624 C C . ASP A 1 500 ? 58.702 59.837 98.612 1.00 21.99 498 ASP A C 1
ATOM 3625 O O . ASP A 1 500 ? 57.801 59.109 98.209 1.00 21.72 498 ASP A O 1
ATOM 3630 N N . ILE A 1 501 ? 59.973 59.680 98.208 1.00 19.21 499 ILE A N 1
ATOM 3631 C CA . ILE A 1 501 ? 60.307 58.640 97.219 1.00 17.72 499 ILE A CA 1
ATOM 3632 C C . ILE A 1 501 ? 61.581 57.902 97.558 1.00 21.37 499 ILE A C 1
ATOM 3633 O O . ILE A 1 501 ? 62.686 58.408 97.316 1.00 18.68 499 ILE A O 1
ATOM 3638 N N . LEU A 1 502 ? 61.417 56.716 98.108 1.00 18.51 500 LEU A N 1
ATOM 3639 C CA . LEU A 1 502 ? 62.508 55.779 98.318 1.00 18.85 500 LEU A CA 1
ATOM 3640 C C . LEU A 1 502 ? 62.194 54.689 97.276 1.00 22.33 500 LEU A C 1
ATOM 3641 O O . LEU A 1 502 ? 61.299 53.858 97.487 1.00 22.09 500 LEU A O 1
ATOM 3646 N N . HIS A 1 503 ? 62.836 54.768 96.109 1.00 18.96 501 HIS A N 1
ATOM 3647 C CA . HIS A 1 503 ? 62.520 53.808 95.049 1.00 18.09 501 HIS A CA 1
ATOM 3648 C C . HIS A 1 503 ? 62.930 52.361 95.372 1.00 21.02 501 HIS A C 1
ATOM 3649 O O . HIS A 1 503 ? 63.938 52.144 96.023 1.00 22.33 501 HIS A O 1
ATOM 3656 N N . GLU A 1 504 ? 62.138 51.387 94.928 1.00 19.67 502 GLU A N 1
ATOM 3657 C CA . GLU A 1 504 ? 62.381 49.938 95.095 1.00 20.85 502 GLU A CA 1
ATOM 3658 C C . GLU A 1 504 ? 63.795 49.515 94.650 1.00 25.10 502 GLU A C 1
ATOM 3659 O O . GLU A 1 504 ? 64.395 48.657 95.286 1.00 24.40 502 GLU A O 1
ATOM 3665 N N . SER A 1 505 ? 64.350 50.176 93.616 1.00 23.05 503 SER A N 1
ATOM 3666 C CA . SER A 1 505 ? 65.707 49.900 93.108 1.00 24.50 503 SER A CA 1
ATOM 3667 C C . SER A 1 505 ? 66.748 50.173 94.200 1.00 27.61 503 SER A C 1
ATOM 3668 O O . SER A 1 505 ? 67.684 49.393 94.391 1.00 26.21 503 SER A O 1
ATOM 3671 N N . LEU A 1 506 ? 66.522 51.241 94.987 1.00 24.25 504 LEU A N 1
ATOM 3672 C CA . LEU A 1 506 ? 67.385 51.610 96.107 1.00 23.68 504 LEU A CA 1
ATOM 3673 C C . LEU A 1 506 ? 67.146 50.698 97.333 1.00 26.01 504 LEU A C 1
ATOM 3674 O O . LEU A 1 506 ? 68.077 50.421 98.088 1.00 23.22 504 LEU A O 1
ATOM 3679 N N . GLN A 1 507 ? 65.897 50.255 97.537 1.00 22.79 505 GLN A N 1
ATOM 3680 C CA . GLN A 1 507 ? 65.547 49.356 98.661 1.00 22.87 505 GLN A CA 1
ATOM 3681 C C . GLN A 1 507 ? 66.207 47.976 98.491 1.00 30.22 505 GLN A C 1
ATOM 3682 O O . GLN A 1 507 ? 66.577 47.366 99.483 1.00 30.26 505 GLN A O 1
ATOM 3688 N N . HIS A 1 508 ? 66.351 47.491 97.242 1.00 29.29 506 HIS A N 1
ATOM 3689 C CA . HIS A 1 508 ? 66.915 46.155 96.984 1.00 29.80 506 HIS A CA 1
ATOM 3690 C C . HIS A 1 508 ? 68.340 46.113 96.402 1.00 33.79 506 HIS A C 1
ATOM 3691 O O . HIS A 1 508 ? 68.919 45.037 96.360 1.00 32.65 506 HIS A O 1
ATOM 3698 N N . GLY A 1 509 ? 68.893 47.255 95.967 1.00 29.77 507 GLY A N 1
ATOM 3699 C CA . GLY A 1 509 ? 70.196 47.286 95.304 1.00 27.97 507 GLY A CA 1
ATOM 3700 C C . GLY A 1 509 ? 71.463 47.439 96.114 1.00 30.73 507 GLY A C 1
ATOM 3701 O O . GLY A 1 509 ? 72.558 47.314 95.558 1.00 29.66 507 GLY A O 1
ATOM 3702 N N . GLY A 1 510 ? 71.341 47.771 97.397 1.00 28.50 508 GLY A N 1
ATOM 3703 C CA . GLY A 1 510 ? 72.502 47.975 98.262 1.00 27.75 508 GLY A CA 1
ATOM 3704 C C . GLY A 1 510 ? 73.257 49.250 97.940 1.00 30.86 508 GLY A C 1
ATOM 3705 O O . GLY A 1 510 ? 72.784 50.042 97.113 1.00 29.94 508 GLY A O 1
ATOM 3706 N N . PRO A 1 511 ? 74.448 49.463 98.562 1.00 26.61 509 PRO A N 1
ATOM 3707 C CA . PRO A 1 511 ? 75.231 50.692 98.292 1.00 26.11 509 PRO A CA 1
ATOM 3708 C C . PRO A 1 511 ? 75.621 50.943 96.842 1.00 28.90 509 PRO A C 1
ATOM 3709 O O . PRO A 1 511 ? 75.724 52.107 96.423 1.00 28.58 509 PRO A O 1
ATOM 3713 N N . GLY A 1 512 ? 75.835 49.864 96.086 1.00 24.32 510 GLY A N 1
ATOM 3714 C CA . GLY A 1 512 ? 76.153 49.952 94.662 1.00 23.09 510 GLY A CA 1
ATOM 3715 C C . GLY A 1 512 ? 75.084 50.697 93.879 1.00 24.42 510 GLY A C 1
ATOM 3716 O O . GLY A 1 512 ? 75.414 51.508 93.014 1.00 24.08 510 GLY A O 1
ATOM 3717 N N . MET A 1 513 ? 73.800 50.443 94.185 1.00 19.18 511 MET A N 1
ATOM 3718 C CA . MET A 1 513 ? 72.686 51.118 93.511 1.00 18.92 511 MET A CA 1
ATOM 3719 C C . MET A 1 513 ? 72.639 52.600 93.849 1.00 20.87 511 MET A C 1
ATOM 3720 O O . MET A 1 513 ? 72.291 53.395 92.984 1.00 20.18 511 MET A O 1
ATOM 3725 N N . PHE A 1 514 ? 72.968 52.969 95.102 1.00 18.21 512 PHE A N 1
ATOM 3726 C CA . PHE A 1 514 ? 73.004 54.381 95.502 1.00 18.13 512 PHE A CA 1
ATOM 3727 C C . PHE A 1 514 ? 74.039 55.111 94.637 1.00 21.85 512 PHE A C 1
ATOM 3728 O O . PHE A 1 514 ? 73.813 56.251 94.225 1.00 19.08 512 PHE A O 1
ATOM 3736 N N . ALA A 1 515 ? 75.170 54.447 94.370 1.00 18.64 513 ALA A N 1
ATOM 3737 C CA . ALA A 1 515 ? 76.241 55.002 93.550 1.00 19.24 513 ALA A CA 1
ATOM 3738 C C . ALA A 1 515 ? 75.822 55.115 92.082 1.00 21.15 513 ALA A C 1
ATOM 3739 O O . ALA A 1 515 ? 76.064 56.153 91.470 1.00 20.10 513 ALA A O 1
ATOM 3741 N N . ILE A 1 516 ? 75.136 54.091 91.543 1.00 18.90 514 ILE A N 1
ATOM 3742 C CA . ILE A 1 516 ? 74.646 54.076 90.144 1.00 18.03 514 ILE A CA 1
ATOM 3743 C C . ILE A 1 516 ? 73.657 55.226 89.898 1.00 21.19 514 ILE A C 1
ATOM 3744 O O . ILE A 1 516 ? 73.776 55.943 88.892 1.00 19.21 514 ILE A O 1
ATOM 3749 N N . ARG A 1 517 ? 72.622 55.338 90.772 1.00 18.33 515 ARG A N 1
ATOM 3750 C CA . ARG A 1 517 ? 71.597 56.374 90.580 1.00 16.95 515 ARG A CA 1
ATOM 3751 C C . ARG A 1 517 ? 72.213 57.770 90.652 1.00 18.68 515 ARG A C 1
ATOM 3752 O O . ARG A 1 517 ? 71.791 58.642 89.904 1.00 17.31 515 ARG A O 1
ATOM 3760 N N . ALA A 1 518 ? 73.237 57.973 91.512 1.00 16.71 516 ALA A N 1
ATOM 3761 C CA . ALA A 1 518 ? 73.911 59.277 91.602 1.00 16.63 516 ALA A CA 1
ATOM 3762 C C . ALA A 1 518 ? 74.710 59.588 90.317 1.00 20.21 516 ALA A C 1
ATOM 3763 O O . ALA A 1 518 ? 74.676 60.719 89.842 1.00 18.36 516 ALA A O 1
ATOM 3765 N N . VAL A 1 519 ? 75.397 58.582 89.717 1.00 17.88 517 VAL A N 1
ATOM 3766 C CA . VAL A 1 519 ? 76.091 58.830 88.431 1.00 16.71 517 VAL A CA 1
ATOM 3767 C C . VAL A 1 519 ? 75.083 59.280 87.385 1.00 19.02 517 VAL A C 1
ATOM 3768 O O . VAL A 1 519 ? 75.305 60.277 86.702 1.00 18.52 517 VAL A O 1
ATOM 3772 N N . LEU A 1 520 ? 73.961 58.557 87.269 1.00 16.47 518 LEU A N 1
ATOM 3773 C CA . LEU A 1 520 ? 72.938 58.863 86.274 1.00 15.87 518 LEU A CA 1
ATOM 3774 C C . LEU A 1 520 ? 72.381 60.260 86.447 1.00 20.69 518 LEU A C 1
ATOM 3775 O O . LEU A 1 520 ? 72.338 61.020 85.489 1.00 20.30 518 LEU A O 1
ATOM 3780 N N . ALA A 1 521 ? 71.949 60.610 87.669 1.00 17.78 519 ALA A N 1
ATOM 3781 C CA . ALA A 1 521 ? 71.368 61.944 87.919 1.00 16.30 519 ALA A CA 1
ATOM 3782 C C . ALA A 1 521 ? 72.383 63.072 87.679 1.00 16.98 519 ALA A C 1
ATOM 3783 O O . ALA A 1 521 ? 72.036 64.077 87.098 1.00 16.72 519 ALA A O 1
ATOM 3785 N N . ALA A 1 522 ? 73.612 62.920 88.147 1.00 15.60 520 ALA A N 1
ATOM 3786 C CA . ALA A 1 522 ? 74.621 63.991 88.031 1.00 16.40 520 ALA A CA 1
ATOM 3787 C C . ALA A 1 522 ? 75.156 64.202 86.619 1.00 18.99 520 ALA A C 1
ATOM 3788 O O . ALA A 1 522 ? 75.600 65.313 86.287 1.00 17.80 520 ALA A O 1
ATOM 3790 N N . THR A 1 523 ? 75.130 63.139 85.787 1.00 17.13 521 THR A N 1
ATOM 3791 C CA . THR A 1 523 ? 75.649 63.225 84.401 1.00 17.58 521 THR A CA 1
ATOM 3792 C C . THR A 1 523 ? 74.583 63.432 83.370 1.00 21.65 521 THR A C 1
ATOM 3793 O O . THR A 1 523 ? 74.892 63.945 82.301 1.00 21.23 521 THR A O 1
ATOM 3797 N N . MET A 1 524 ? 73.326 63.000 83.650 1.00 18.91 522 MET A N 1
ATOM 3798 C CA . MET A 1 524 ? 72.210 63.263 82.748 1.00 18.12 522 MET A CA 1
ATOM 3799 C C . MET A 1 524 ? 71.570 64.603 83.069 1.00 21.09 522 MET A C 1
ATOM 3800 O O . MET A 1 524 ? 71.089 65.281 82.166 1.00 21.18 522 MET A O 1
ATOM 3805 N N . GLY A 1 525 ? 71.536 64.967 84.349 1.00 17.12 523 GLY A N 1
ATOM 3806 C CA . GLY A 1 525 ? 70.884 66.195 84.772 1.00 17.33 523 GLY A CA 1
ATOM 3807 C C . GLY A 1 525 ? 71.785 67.383 85.046 1.00 21.68 523 GLY A C 1
ATOM 3808 O O . GLY A 1 525 ? 72.459 67.404 86.077 1.00 23.01 523 GLY A O 1
ATOM 3809 N N . PRO A 1 526 ? 71.696 68.458 84.224 1.00 17.65 524 PRO A N 1
ATOM 3810 C CA . PRO A 1 526 ? 72.466 69.694 84.513 1.00 16.17 524 PRO A CA 1
ATOM 3811 C C . PRO A 1 526 ? 72.079 70.230 85.882 1.00 18.27 524 PRO A C 1
ATOM 3812 O O 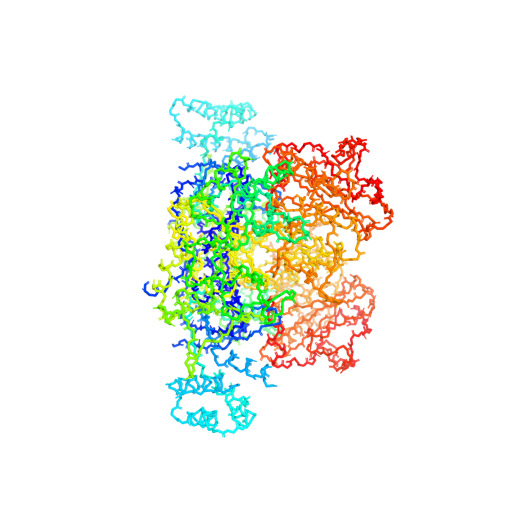. PRO A 1 526 ? 72.932 70.765 86.585 1.00 16.03 524 PRO A O 1
ATOM 3816 N N . ALA A 1 527 ? 70.818 69.971 86.323 1.00 14.45 525 ALA A N 1
ATOM 3817 C CA . ALA A 1 527 ? 70.428 70.205 87.718 1.00 14.21 525 ALA A CA 1
ATOM 3818 C C . ALA A 1 527 ? 70.103 68.829 88.299 1.00 16.60 525 ALA A C 1
ATOM 3819 O O . ALA A 1 527 ? 69.439 67.999 87.654 1.00 15.14 525 ALA A O 1
ATOM 3821 N N . TRP A 1 528 ? 70.607 68.556 89.478 1.00 14.90 526 TRP A N 1
ATOM 3822 C CA . TRP A 1 528 ? 70.313 67.284 90.144 1.00 14.06 526 TRP A CA 1
ATOM 3823 C C . TRP A 1 528 ? 70.210 67.546 91.638 1.00 18.29 526 TRP A C 1
ATOM 3824 O O . TRP A 1 528 ? 70.600 68.615 92.111 1.00 16.39 526 TRP A O 1
ATOM 3835 N N . GLY A 1 529 ? 69.666 66.586 92.370 1.00 16.17 527 GLY A N 1
ATOM 3836 C CA . GLY A 1 529 ? 69.517 66.743 93.804 1.00 14.80 527 GLY A CA 1
ATOM 3837 C C . GLY A 1 529 ? 69.646 65.452 94.575 1.00 16.12 527 GLY A C 1
ATOM 3838 O O . GLY A 1 529 ? 69.457 64.363 94.032 1.00 15.31 527 GLY A O 1
ATOM 3839 N N . VAL A 1 530 ? 69.938 65.597 95.873 1.00 13.09 528 VAL A N 1
ATOM 3840 C CA . VAL A 1 530 ? 70.056 64.514 96.835 1.00 13.64 528 VAL A CA 1
ATOM 3841 C C . VAL A 1 530 ? 69.266 64.944 98.090 1.00 18.91 528 VAL A C 1
ATOM 3842 O O . VAL A 1 530 ? 69.425 66.084 98.560 1.00 18.91 528 VAL A O 1
ATOM 3846 N N . TYR A 1 531 ? 68.470 64.026 98.651 1.00 15.01 529 TYR A N 1
ATOM 3847 C CA . TYR A 1 531 ? 67.808 64.299 99.929 1.00 13.82 529 TYR A CA 1
ATOM 3848 C C . TYR A 1 531 ? 68.613 63.620 101.059 1.00 18.86 529 TYR A C 1
ATOM 3849 O O . TYR A 1 531 ? 68.925 62.421 100.969 1.00 18.31 529 TYR A O 1
ATOM 3858 N N . SER A 1 532 ? 68.955 64.428 102.118 1.00 14.86 530 SER A N 1
ATOM 3859 C CA A SER A 1 532 ? 69.733 64.016 103.283 0.49 14.15 530 SER A CA 1
ATOM 3860 C CA B SER A 1 532 ? 69.733 64.014 103.293 0.51 14.29 530 SER A CA 1
ATOM 3861 C C . SER A 1 532 ? 69.414 62.617 103.789 1.00 18.81 530 SER A C 1
ATOM 3862 O O . SER A 1 532 ? 68.228 62.274 103.996 1.00 17.00 530 SER A O 1
ATOM 3867 N N . GLY A 1 533 ? 70.475 61.830 103.980 1.00 15.69 531 GLY A N 1
ATOM 3868 C CA . GLY A 1 533 ? 70.380 60.445 104.423 1.00 16.45 531 GLY A CA 1
ATOM 3869 C C . GLY A 1 533 ? 70.698 59.478 103.290 1.00 20.02 531 GLY A C 1
ATOM 3870 O O . GLY A 1 533 ? 71.051 58.321 103.537 1.00 17.84 531 GLY A O 1
ATOM 3871 N N . TYR A 1 534 ? 70.592 59.951 102.020 1.00 15.51 532 TYR A N 1
ATOM 3872 C CA . TYR A 1 534 ? 70.914 59.143 100.833 1.00 14.16 532 TYR A CA 1
ATOM 3873 C C . TYR A 1 534 ? 72.373 58.686 100.977 1.00 19.03 532 TYR A C 1
ATOM 3874 O O . TYR A 1 534 ? 72.668 57.537 100.653 1.00 17.71 532 TYR A O 1
ATOM 3883 N N . GLU A 1 535 ? 73.274 59.581 101.484 1.00 17.06 533 GLU A N 1
ATOM 3884 C CA . GLU A 1 535 ? 74.710 59.256 101.642 1.00 18.39 533 GLU A CA 1
ATOM 3885 C C . GLU A 1 535 ? 74.989 58.178 102.724 1.00 24.08 533 GLU A C 1
ATOM 3886 O O . GLU A 1 535 ? 76.076 57.605 102.732 1.00 25.62 533 GLU A O 1
ATOM 3892 N N . LEU A 1 536 ? 73.991 57.872 103.589 1.00 20.46 534 LEU A N 1
ATOM 3893 C CA . LEU A 1 536 ? 74.085 56.830 104.630 1.00 20.05 534 LEU A CA 1
ATOM 3894 C C . LEU A 1 536 ? 73.414 55.542 104.161 1.00 23.09 534 LEU A C 1
ATOM 3895 O O . LEU A 1 536 ? 73.318 54.567 104.924 1.00 24.55 534 LEU A O 1
ATOM 3900 N N . PHE A 1 537 ? 72.960 55.534 102.897 1.00 18.89 535 PHE A N 1
ATOM 3901 C CA . PHE A 1 537 ? 72.327 54.375 102.226 1.00 18.58 535 PHE A CA 1
ATOM 3902 C C . PHE A 1 537 ? 71.005 53.994 102.890 1.00 23.74 535 PHE A C 1
ATOM 3903 O O . PHE A 1 537 ? 70.684 52.811 102.996 1.00 24.34 535 PHE A O 1
ATOM 3911 N N . GLU A 1 538 ? 70.222 54.994 103.331 1.00 21.05 536 GLU A N 1
ATOM 3912 C CA . GLU A 1 538 ? 68.926 54.714 103.989 1.00 20.86 536 GLU A CA 1
ATOM 3913 C C . GLU A 1 538 ? 68.013 54.064 102.982 1.00 24.23 536 GLU A C 1
ATOM 3914 O O . GLU A 1 538 ? 67.686 54.677 101.968 1.00 22.63 536 GLU A O 1
ATOM 3920 N N . ASN A 1 539 ? 67.632 52.804 103.246 1.00 21.23 537 ASN A N 1
ATOM 3921 C CA . ASN A 1 539 ? 66.877 52.000 102.284 1.00 21.02 537 ASN A CA 1
ATOM 3922 C C . ASN A 1 539 ? 65.640 51.295 102.840 1.00 23.54 537 ASN A C 1
ATOM 3923 O O . ASN A 1 539 ? 65.040 50.506 102.124 1.00 23.35 537 ASN A O 1
ATOM 3928 N N . GLN A 1 540 ? 65.270 51.530 104.098 1.00 21.69 538 GLN A N 1
ATOM 3929 C CA . GLN A 1 540 ? 64.119 50.814 104.676 1.00 22.44 538 GLN A CA 1
ATOM 3930 C C . GLN A 1 540 ? 62.789 51.525 104.418 1.00 25.70 538 GLN A C 1
ATOM 3931 O O . GLN A 1 540 ? 62.640 52.675 104.839 1.00 25.00 538 GLN A O 1
ATOM 3937 N N . PRO A 1 541 ? 61.822 50.863 103.735 1.00 23.93 539 PRO A N 1
ATOM 3938 C CA . PRO A 1 541 ? 60.514 51.497 103.507 1.00 23.37 539 PRO A CA 1
ATOM 3939 C C . PRO A 1 541 ? 59.587 51.285 104.712 1.00 28.95 539 PRO A C 1
ATOM 3940 O O . PRO A 1 541 ? 59.903 50.474 105.591 1.00 27.46 539 PRO A O 1
ATOM 3944 N N . VAL A 1 542 ? 58.451 52.027 104.771 1.00 26.69 540 VAL A N 1
ATOM 3945 C CA . VAL A 1 542 ? 57.543 51.927 105.908 1.00 26.50 540 VAL A CA 1
ATOM 3946 C C . VAL A 1 542 ? 56.913 50.523 105.997 1.00 34.00 540 VAL A C 1
ATOM 3947 O O . VAL A 1 542 ? 56.719 50.000 107.094 1.00 32.00 540 VAL A O 1
ATOM 3951 N N . ARG A 1 543 ? 56.640 49.920 104.823 1.00 33.11 541 ARG A N 1
ATOM 3952 C CA . ARG A 1 543 ? 56.086 48.574 104.674 1.00 34.29 541 ARG A CA 1
ATOM 3953 C C . ARG A 1 543 ? 56.436 48.047 103.273 1.00 38.37 541 ARG A C 1
ATOM 3954 O O . ARG A 1 543 ? 56.673 48.868 102.380 1.00 38.24 541 ARG A O 1
ATOM 3962 N N . PRO A 1 544 ? 56.426 46.713 103.026 1.00 35.14 542 PRO A N 1
ATOM 3963 C CA . PRO A 1 544 ? 56.707 46.220 101.660 1.00 34.01 542 PRO A CA 1
ATOM 3964 C C . PRO A 1 544 ? 55.705 46.750 100.631 1.00 37.52 542 PRO A C 1
ATOM 3965 O O . PRO A 1 544 ? 54.519 46.882 100.935 1.00 36.98 542 PRO A O 1
ATOM 3969 N N . GLY A 1 545 ? 56.210 47.132 99.458 1.00 33.40 543 GLY A N 1
ATOM 3970 C CA . GLY A 1 545 ? 55.403 47.700 98.384 1.00 33.20 543 GLY A CA 1
ATOM 3971 C C . GLY A 1 545 ? 55.234 49.211 98.459 1.00 36.15 543 GLY A C 1
ATOM 3972 O O . GLY A 1 545 ? 54.569 49.790 97.606 1.00 36.78 543 GLY A O 1
ATOM 3973 N N . SER A 1 546 ? 55.810 49.863 99.481 1.00 31.18 544 SER A N 1
ATOM 3974 C CA . SER A 1 546 ? 55.724 51.325 99.643 1.00 30.01 544 SER A CA 1
ATOM 3975 C C . SER A 1 546 ? 57.006 52.031 99.192 1.00 30.69 544 SER A C 1
ATOM 3976 O O . SER A 1 546 ? 58.104 51.465 99.291 1.00 29.30 544 SER A O 1
ATOM 3979 N N . GLU A 1 547 ? 56.864 53.284 98.745 1.00 25.81 545 GLU A N 1
ATOM 3980 C CA . GLU A 1 547 ? 58.014 54.132 98.413 1.00 24.90 545 GLU A CA 1
ATOM 3981 C C . GLU A 1 547 ? 58.266 55.167 99.526 1.00 26.15 545 GLU A C 1
ATOM 3982 O O . GLU A 1 547 ? 59.100 56.059 99.371 1.00 24.78 545 GLU A O 1
ATOM 3988 N N . GLU A 1 548 ? 57.578 55.006 100.674 1.00 22.91 546 GLU A N 1
ATOM 3989 C CA . GLU A 1 548 ? 57.730 55.875 101.855 1.00 22.48 546 GLU A CA 1
ATOM 3990 C C . GLU A 1 548 ? 58.847 55.343 102.705 1.00 24.42 546 GLU A C 1
ATOM 3991 O O . GLU A 1 548 ? 58.946 54.130 102.881 1.00 23.74 546 GLU A O 1
ATOM 3997 N N . TYR A 1 549 ? 59.682 56.224 103.261 1.00 19.76 547 TYR A N 1
ATOM 3998 C CA . TYR A 1 549 ? 60.746 55.833 104.190 1.00 19.19 547 TYR A CA 1
ATOM 3999 C C . TYR A 1 549 ? 60.129 55.452 105.532 1.00 23.72 547 TYR A C 1
ATOM 4000 O O . TYR A 1 549 ? 59.146 56.071 105.981 1.00 22.30 547 TYR A O 1
ATOM 4009 N N . LEU A 1 550 ? 60.726 54.446 106.179 1.00 20.98 548 LEU A N 1
ATOM 4010 C CA . LEU A 1 550 ? 60.347 54.036 107.526 1.00 19.73 548 LEU A CA 1
ATOM 4011 C C . LEU A 1 550 ? 60.859 55.128 108.459 1.00 23.46 548 LEU A C 1
ATOM 4012 O O . LEU A 1 550 ? 61.987 55.632 108.264 1.00 21.45 548 LEU A O 1
ATOM 4017 N N . ASN A 1 551 ? 60.027 55.529 109.452 1.00 19.71 549 ASN A N 1
ATOM 4018 C CA . ASN A 1 551 ? 60.360 56.614 110.395 1.00 18.33 549 ASN A CA 1
ATOM 4019 C C . ASN A 1 551 ? 60.695 57.898 109.630 1.00 22.01 549 ASN A C 1
ATOM 4020 O O . ASN A 1 551 ? 61.687 58.572 109.912 1.00 23.24 549 ASN A O 1
ATOM 4025 N N . SER A 1 552 ? 59.879 58.181 108.632 1.00 17.36 550 SER A N 1
ATOM 4026 C CA . SER A 1 552 ? 59.986 59.328 107.719 1.00 17.35 550 SER A CA 1
ATOM 4027 C C . SER A 1 552 ? 60.241 60.614 108.487 1.00 21.51 550 SER A C 1
ATOM 4028 O O . SER A 1 552 ? 59.491 60.948 109.400 1.00 19.31 550 SER A O 1
ATOM 4031 N N . GLU A 1 553 ? 61.278 61.352 108.061 1.00 19.02 551 GLU A N 1
ATOM 4032 C CA . GLU A 1 553 ? 61.685 62.659 108.573 1.00 16.72 551 GLU A CA 1
ATOM 4033 C C . GLU A 1 553 ? 60.572 63.697 108.419 1.00 19.49 551 GLU A C 1
ATOM 4034 O O . GLU A 1 553 ? 60.612 64.732 109.078 1.00 18.54 551 GLU A O 1
ATOM 4040 N N . LYS A 1 554 ? 59.559 63.403 107.587 1.00 16.02 552 LYS A N 1
ATOM 4041 C CA . LYS A 1 554 ? 58.419 64.295 107.423 1.00 16.65 552 LYS A CA 1
ATOM 4042 C C . LYS A 1 554 ? 57.596 64.383 108.736 1.00 21.25 552 LYS A C 1
ATOM 4043 O O . LYS A 1 554 ? 56.942 65.396 108.966 1.00 19.24 552 LYS A O 1
ATOM 4049 N N . TYR A 1 555 ? 57.610 63.319 109.562 1.00 19.71 553 TYR A N 1
ATOM 4050 C CA . TYR A 1 555 ? 56.793 63.245 110.793 1.00 18.71 553 TYR A CA 1
ATOM 4051 C C . TYR A 1 555 ? 57.592 63.139 112.088 1.00 22.48 553 TYR A C 1
ATOM 4052 O O . TYR A 1 555 ? 56.991 63.046 113.148 1.00 20.71 553 TYR A O 1
ATOM 4061 N N . GLU A 1 556 ? 58.945 63.153 112.023 1.00 19.31 554 GLU A N 1
ATOM 4062 C CA . GLU A 1 556 ? 59.776 63.049 113.222 1.00 18.74 554 GLU A CA 1
ATOM 4063 C C . GLU A 1 556 ? 61.156 63.625 112.978 1.00 20.82 554 GLU A C 1
ATOM 4064 O O . GLU A 1 556 ? 61.617 63.662 111.837 1.00 19.03 554 GLU A O 1
ATOM 4070 N N . LEU A 1 557 ? 61.834 63.999 114.051 1.00 17.47 555 LEU A N 1
ATOM 4071 C CA . LEU A 1 557 ? 63.193 64.513 113.979 1.00 17.39 555 LEU A CA 1
ATOM 4072 C C . LEU A 1 557 ? 64.141 63.382 113.570 1.00 22.77 555 LEU A C 1
ATOM 4073 O O . LEU A 1 557 ? 64.093 62.284 114.140 1.00 20.52 555 LEU A O 1
ATOM 4078 N N . ARG A 1 558 ? 65.002 63.656 112.587 1.00 17.64 556 ARG A N 1
ATOM 4079 C CA . ARG A 1 558 ? 65.953 62.663 112.126 1.00 16.58 556 ARG A CA 1
ATOM 4080 C C . ARG A 1 558 ? 67.385 63.161 112.139 1.00 20.31 556 ARG A C 1
ATOM 4081 O O . ARG A 1 558 ? 67.989 63.274 111.077 1.00 20.45 556 ARG A O 1
ATOM 4089 N N . PRO A 1 559 ? 67.994 63.408 113.323 1.00 19.24 557 PRO A N 1
ATOM 4090 C CA . PRO A 1 559 ? 69.426 63.743 113.332 1.00 18.61 557 PRO A CA 1
ATOM 4091 C C . PRO A 1 559 ? 70.230 62.534 112.821 1.00 21.96 557 PRO A C 1
ATOM 4092 O O . PRO A 1 559 ? 69.769 61.387 112.918 1.00 20.96 557 PRO A O 1
ATOM 4096 N N . ARG A 1 560 ? 71.390 62.796 112.198 1.00 18.73 558 ARG A N 1
ATOM 4097 C CA . ARG A 1 560 ? 72.236 61.759 111.605 1.00 19.56 558 ARG A CA 1
ATOM 4098 C C . ARG A 1 560 ? 73.674 62.147 111.884 1.00 24.94 558 ARG A C 1
ATOM 4099 O O . ARG A 1 560 ? 74.040 63.319 111.776 1.00 24.50 558 ARG A O 1
ATOM 4107 N N . ASP A 1 561 ? 74.477 61.173 112.238 1.00 23.24 559 ASP A N 1
ATOM 4108 C CA . ASP A 1 561 ? 75.883 61.435 112.510 1.00 23.26 559 ASP A CA 1
ATOM 4109 C C . ASP A 1 561 ? 76.681 61.105 111.233 1.00 25.17 559 ASP A C 1
ATOM 4110 O O . ASP A 1 561 ? 77.268 60.027 111.103 1.00 23.43 559 ASP A O 1
ATOM 4115 N N . PHE A 1 562 ? 76.714 62.065 110.295 1.00 21.95 560 PHE A N 1
ATOM 4116 C CA . PHE A 1 562 ? 77.403 61.879 109.011 1.00 20.27 560 PHE A CA 1
ATOM 4117 C C . PHE A 1 562 ? 78.898 61.706 109.193 1.00 25.23 560 PHE A C 1
ATOM 4118 O O . PHE A 1 562 ? 79.516 60.978 108.419 1.00 26.04 560 PHE A O 1
ATOM 4126 N N . GLU A 1 563 ? 79.474 62.383 110.192 1.00 22.87 561 GLU A N 1
ATOM 4127 C CA . GLU A 1 563 ? 80.915 62.357 110.484 1.00 24.88 561 GLU A CA 1
ATOM 4128 C C . GLU A 1 563 ? 81.400 60.992 110.914 1.00 31.22 561 GLU A C 1
ATOM 4129 O O . GLU A 1 563 ? 82.417 60.550 110.389 1.00 32.81 561 GLU A O 1
ATOM 4132 N N . SER A 1 564 ? 80.689 60.315 111.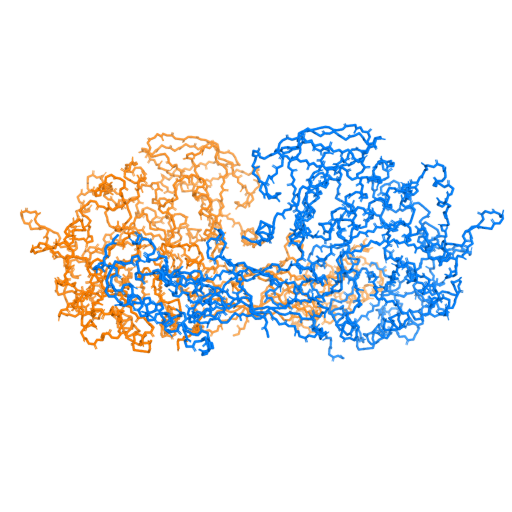847 1.00 29.12 562 SER A N 1
ATOM 4133 C CA A SER A 1 564 ? 81.091 58.976 112.290 0.36 29.08 562 SER A CA 1
ATOM 4134 C CA B SER A 1 564 ? 81.077 58.970 112.292 0.64 29.08 562 SER A CA 1
ATOM 4135 C C . SER A 1 564 ? 80.920 57.956 111.164 1.00 32.82 562 SER A C 1
ATOM 4136 O O . SER A 1 564 ? 81.766 57.085 111.016 1.00 32.77 562 SER A O 1
ATOM 4141 N N . ALA A 1 565 ? 79.840 58.078 110.346 1.00 28.91 563 ALA A N 1
ATOM 4142 C CA . ALA A 1 565 ? 79.635 57.158 109.215 1.00 29.43 563 ALA A CA 1
ATOM 4143 C C . ALA A 1 565 ? 80.781 57.300 108.188 1.00 32.33 563 ALA A C 1
ATOM 4144 O O . ALA A 1 565 ? 81.248 56.300 107.650 1.00 33.30 563 ALA A O 1
ATOM 4146 N N . LEU A 1 566 ? 81.241 58.541 107.955 1.00 27.44 564 LEU A N 1
ATOM 4147 C CA . LEU A 1 566 ? 82.350 58.876 107.061 1.00 27.38 564 LEU A CA 1
ATOM 4148 C C . LEU A 1 566 ? 83.668 58.262 107.584 1.00 34.88 564 LEU A C 1
ATOM 4149 O O . LEU A 1 566 ? 84.398 57.663 106.801 1.00 34.63 564 LEU A O 1
ATOM 4154 N N . ALA A 1 567 ? 83.950 58.379 108.906 1.00 32.61 565 ALA A N 1
ATOM 4155 C CA . ALA A 1 567 ? 85.162 57.805 109.541 1.00 32.48 565 ALA A CA 1
ATOM 4156 C C . ALA A 1 567 ? 85.184 56.263 109.494 1.00 37.02 565 ALA A C 1
ATOM 4157 O O . ALA A 1 567 ? 86.263 55.662 109.449 1.00 37.91 565 ALA A O 1
ATOM 4159 N N . ARG A 1 568 ? 83.998 55.631 109.474 1.00 32.09 566 ARG A N 1
ATOM 4160 C CA . ARG A 1 568 ? 83.825 54.179 109.386 1.00 31.71 566 ARG A CA 1
ATOM 4161 C C . ARG A 1 568 ? 83.782 53.672 107.922 1.00 35.60 566 ARG A C 1
ATOM 4162 O O . ARG A 1 568 ? 83.595 52.473 107.696 1.00 36.02 566 ARG A O 1
ATOM 4170 N N . GLY A 1 569 ? 83.908 54.578 106.948 1.00 30.79 567 GLY A N 1
ATOM 4171 C CA . GLY A 1 569 ? 83.841 54.224 105.532 1.00 29.84 567 GLY A CA 1
ATOM 4172 C C . GLY A 1 569 ? 82.480 53.686 105.109 1.00 34.09 567 GLY A C 1
ATOM 4173 O O . GLY A 1 569 ? 82.402 52.871 104.191 1.00 34.51 567 GLY A O 1
ATOM 4174 N N . GLU A 1 570 ? 81.385 54.143 105.779 1.00 28.46 568 GLU A N 1
ATOM 4175 C CA . GLU A 1 570 ? 80.011 53.697 105.503 1.00 26.57 568 GLU A CA 1
ATOM 4176 C C . GLU A 1 570 ? 79.179 54.854 104.938 1.00 27.24 568 GLU A C 1
ATOM 4177 O O . GLU A 1 570 ? 77.974 54.943 105.187 1.00 24.83 568 GLU A O 1
ATOM 4183 N N . SER A 1 571 ? 79.829 55.733 104.162 1.00 23.49 569 SER A N 1
ATOM 4184 C CA . SER A 1 571 ? 79.184 56.915 103.597 1.00 22.84 569 SER A CA 1
ATOM 4185 C C . SER A 1 571 ? 79.478 57.105 102.108 1.00 25.31 569 SER A C 1
ATOM 4186 O O . SER A 1 571 ? 80.593 56.835 101.662 1.00 24.64 569 SER A O 1
ATOM 4189 N N . LEU A 1 572 ? 78.494 57.647 101.369 1.00 21.63 570 LEU A N 1
ATOM 4190 C CA . LEU A 1 572 ? 78.619 58.011 99.953 1.00 19.99 570 LEU A CA 1
ATOM 4191 C C . LEU A 1 572 ? 79.105 59.460 99.829 1.00 23.47 570 LEU A C 1
ATOM 4192 O O . LEU A 1 572 ? 79.262 59.976 98.714 1.00 23.72 570 LEU A O 1
ATOM 4197 N N . GLU A 1 573 ? 79.347 60.140 100.975 1.00 20.56 571 GLU A N 1
ATOM 4198 C CA . GLU A 1 573 ? 79.773 61.542 100.986 1.00 19.69 571 GLU A CA 1
ATOM 4199 C C . GLU A 1 573 ? 81.005 61.794 100.077 1.00 24.75 571 GLU A C 1
ATOM 4200 O O . GLU A 1 573 ? 80.902 62.685 99.233 1.00 24.04 571 GLU A O 1
ATOM 4206 N N . PRO A 1 574 ? 82.104 60.977 100.139 1.00 21.68 572 PRO A N 1
ATOM 4207 C CA . PRO A 1 574 ? 83.234 61.176 99.195 1.00 21.35 572 PRO A CA 1
ATOM 4208 C C . PRO A 1 574 ? 82.852 61.016 97.722 1.00 24.12 572 PRO A C 1
ATOM 4209 O O . PRO A 1 574 ? 83.303 61.820 96.918 1.00 24.51 572 PRO A O 1
ATOM 4213 N N . PHE A 1 575 ? 81.989 60.030 97.368 1.00 20.78 573 PHE A N 1
ATOM 4214 C CA . PHE A 1 575 ? 81.536 59.831 95.985 1.00 20.29 573 PHE A CA 1
ATOM 4215 C C . PHE A 1 575 ? 80.665 60.997 95.445 1.00 22.47 573 PHE A C 1
ATOM 4216 O O . PHE A 1 575 ? 80.858 61.436 94.307 1.00 20.37 573 PHE A O 1
ATOM 4224 N N . LEU A 1 576 ? 79.716 61.503 96.257 1.00 18.82 574 LEU A N 1
ATOM 4225 C CA . LEU A 1 576 ? 78.926 62.679 95.861 1.00 18.61 574 LEU A CA 1
ATOM 4226 C C . LEU A 1 576 ? 79.846 63.903 95.646 1.00 20.77 574 LEU A C 1
ATOM 4227 O O . LEU A 1 576 ? 79.625 64.684 94.718 1.00 19.31 574 LEU A O 1
ATOM 4232 N N . THR A 1 577 ? 80.887 64.052 96.485 1.00 18.77 575 THR A N 1
ATOM 4233 C CA . THR A 1 577 ? 81.872 65.150 96.342 1.00 19.01 575 THR A CA 1
ATOM 4234 C C . THR A 1 577 ? 82.562 65.072 94.965 1.00 22.47 575 THR A C 1
ATOM 4235 O O . THR A 1 577 ? 82.653 66.088 94.255 1.00 21.38 575 THR A O 1
ATOM 4239 N N . ARG A 1 578 ? 83.063 63.870 94.613 1.00 21.33 576 ARG A N 1
ATOM 4240 C CA . ARG A 1 578 ? 83.728 63.594 93.324 1.00 21.54 576 ARG A CA 1
ATOM 4241 C C . ARG A 1 578 ? 82.787 63.883 92.146 1.00 22.25 576 ARG A C 1
ATOM 4242 O O . ARG A 1 578 ? 83.197 64.527 91.177 1.00 19.75 576 ARG A O 1
ATOM 4250 N N . LEU A 1 579 ? 81.516 63.464 92.243 1.00 18.98 577 LEU A N 1
ATOM 4251 C CA . LEU A 1 579 ? 80.552 63.758 91.160 1.00 18.42 577 LEU A CA 1
ATOM 4252 C C . LEU A 1 579 ? 80.353 65.259 90.936 1.00 21.11 577 LEU A C 1
ATOM 4253 O O . LEU A 1 579 ? 80.338 65.696 89.784 1.00 18.97 577 LEU A O 1
ATOM 4258 N N . ASN A 1 580 ? 80.248 66.059 92.022 1.00 19.26 578 ASN A N 1
ATOM 4259 C CA . ASN A 1 580 ? 80.103 67.518 91.869 1.00 18.83 578 ASN A CA 1
ATOM 4260 C C . ASN A 1 580 ? 81.389 68.158 91.326 1.00 21.89 578 ASN A C 1
ATOM 4261 O O . ASN A 1 580 ? 81.297 69.086 90.539 1.00 21.34 578 ASN A O 1
ATOM 4266 N N . GLU A 1 581 ? 82.568 67.615 91.690 1.00 20.43 579 GLU A N 1
ATOM 4267 C CA . GLU A 1 581 ? 83.874 68.062 91.163 1.00 21.56 579 GLU A CA 1
ATOM 4268 C C . GLU A 1 581 ? 83.943 67.797 89.653 1.00 21.87 579 GLU A C 1
ATOM 4269 O O . GLU A 1 581 ? 84.322 68.686 88.901 1.00 22.26 579 GLU A O 1
ATOM 4275 N N . ILE A 1 582 ? 83.543 66.595 89.202 1.00 18.80 580 ILE A N 1
ATOM 4276 C CA . ILE A 1 582 ? 83.526 66.266 87.759 1.00 18.20 580 ILE A CA 1
ATOM 4277 C C . ILE A 1 582 ? 82.608 67.246 86.991 1.00 22.73 580 ILE A C 1
ATOM 4278 O O . ILE A 1 582 ? 82.984 67.761 85.920 1.00 22.01 580 ILE A O 1
ATOM 4283 N N . ARG A 1 583 ? 81.424 67.555 87.569 1.00 17.75 581 ARG A N 1
ATOM 4284 C CA . ARG A 1 583 ? 80.480 68.475 86.928 1.00 17.22 581 ARG A CA 1
ATOM 4285 C C . ARG A 1 583 ? 81.065 69.852 86.730 1.00 24.16 581 ARG A C 1
ATOM 4286 O O . ARG A 1 583 ? 80.904 70.412 85.651 1.00 25.77 581 ARG A O 1
ATOM 4294 N N . ARG A 1 584 ? 81.721 70.409 87.769 1.00 22.17 582 ARG A N 1
ATOM 4295 C CA . ARG A 1 584 ? 82.382 71.726 87.731 1.00 22.64 582 ARG A CA 1
ATOM 4296 C C . ARG A 1 584 ? 83.510 71.772 86.696 1.00 28.56 582 ARG A C 1
ATOM 4297 O O . ARG A 1 584 ? 83.709 72.809 86.082 1.00 29.09 582 ARG A O 1
ATOM 4305 N N . LEU A 1 585 ? 84.243 70.660 86.528 1.00 26.60 583 LEU A N 1
ATOM 4306 C CA . LEU A 1 585 ? 85.368 70.516 85.597 1.00 27.06 583 LEU A CA 1
ATOM 4307 C C . LEU A 1 585 ? 84.952 70.369 84.137 1.00 30.26 583 LEU A C 1
ATOM 4308 O O . LEU A 1 585 ? 85.760 70.654 83.254 1.00 30.74 583 LEU A O 1
ATOM 4313 N N . HIS A 1 586 ? 83.724 69.889 83.880 1.00 24.06 584 HIS A N 1
ATOM 4314 C CA . HIS A 1 586 ? 83.245 69.614 82.528 1.00 22.80 584 HIS A CA 1
ATOM 4315 C C . HIS A 1 586 ? 81.999 70.370 82.112 1.00 26.67 584 HIS A C 1
ATOM 4316 O O . HIS A 1 586 ? 80.878 69.914 82.395 1.00 26.41 584 HIS A O 1
ATOM 4323 N N . PRO A 1 587 ? 82.166 71.457 81.322 1.00 23.89 585 PRO A N 1
ATOM 4324 C CA . PRO A 1 587 ? 80.988 72.222 80.856 1.00 23.23 585 PRO A CA 1
ATOM 4325 C C . PRO A 1 587 ? 80.009 71.434 79.987 1.00 26.01 585 PRO A C 1
ATOM 4326 O O . PRO A 1 587 ? 78.870 71.871 79.838 1.00 23.68 585 PRO A O 1
ATOM 4330 N N . ALA A 1 588 ? 80.423 70.263 79.445 1.00 21.57 586 ALA A N 1
ATOM 4331 C CA . ALA A 1 588 ? 79.524 69.390 78.673 1.00 20.69 586 ALA A CA 1
ATOM 4332 C C . ALA A 1 588 ? 78.357 68.942 79.585 1.00 23.63 586 ALA A C 1
ATOM 4333 O O . ALA A 1 588 ? 77.227 68.799 79.120 1.00 22.92 586 ALA A O 1
ATOM 4335 N N . LEU A 1 589 ? 78.635 68.793 80.894 1.00 20.25 587 LEU A N 1
ATOM 4336 C CA . LEU A 1 589 ? 77.646 68.400 81.895 1.00 20.39 587 LEU A CA 1
ATOM 4337 C C . LEU A 1 589 ? 76.594 69.485 82.230 1.00 23.69 587 LEU A C 1
ATOM 4338 O O . LEU A 1 589 ? 75.613 69.189 82.903 1.00 23.41 587 LEU A O 1
ATOM 4343 N N . ARG A 1 590 ? 76.746 70.706 81.675 1.00 19.78 588 ARG A N 1
ATOM 4344 C CA . ARG A 1 590 ? 75.774 71.795 81.829 1.00 19.96 588 ARG A CA 1
ATOM 4345 C C . ARG A 1 590 ? 74.688 71.631 80.806 1.00 23.08 588 ARG A C 1
ATOM 4346 O O . ARG A 1 590 ? 73.631 72.259 80.907 1.00 23.14 588 ARG A O 1
ATOM 4354 N N . GLU A 1 591 ? 74.991 70.884 79.739 1.00 21.05 589 GLU A N 1
ATOM 4355 C CA . GLU A 1 591 ? 74.134 70.734 78.575 1.00 21.26 589 GLU A CA 1
ATOM 4356 C C . GLU A 1 591 ? 73.026 69.697 78.676 1.00 26.38 589 GLU A C 1
ATOM 4357 O O . GLU A 1 591 ? 73.198 68.652 79.282 1.00 25.98 589 GLU A O 1
ATOM 4363 N N . LEU A 1 592 ? 71.934 69.972 77.990 1.00 25.94 590 LEU A N 1
ATOM 4364 C CA . LEU A 1 592 ? 70.767 69.096 77.853 1.00 28.37 590 LEU A CA 1
ATOM 4365 C C . LEU A 1 592 ? 70.619 68.536 76.434 1.00 28.31 590 LEU A C 1
ATOM 4366 O O . LEU A 1 592 ? 70.524 67.309 76.252 1.00 28.32 590 LEU A O 1
ATOM 4371 N N . ARG A 1 593 ? 70.606 69.443 75.427 1.00 21.90 591 ARG A N 1
ATOM 4372 C CA A ARG A 1 593 ? 70.365 69.068 74.035 0.50 21.68 591 ARG A CA 1
ATOM 4373 C CA B ARG A 1 593 ? 70.376 69.089 74.025 0.50 21.60 591 ARG A CA 1
ATOM 4374 C C . ARG A 1 593 ? 71.428 68.213 73.337 1.00 24.04 591 ARG A C 1
ATOM 4375 O O . ARG A 1 593 ? 71.132 67.649 72.297 1.00 22.27 591 ARG A O 1
ATOM 4390 N N . THR A 1 594 ? 72.645 68.125 73.886 1.00 20.04 592 THR A N 1
ATOM 4391 C CA . THR A 1 594 ? 73.728 67.364 73.250 1.00 21.26 592 THR A CA 1
ATOM 4392 C C . THR A 1 594 ? 73.871 65.892 73.678 1.00 25.74 592 THR A C 1
ATOM 4393 O O . THR A 1 594 ? 74.815 65.244 73.229 1.00 25.84 592 THR A O 1
ATOM 4397 N N . ILE A 1 595 ? 72.966 65.357 74.535 1.00 20.98 593 ILE A N 1
ATOM 4398 C CA . ILE A 1 595 ? 73.061 63.960 74.963 1.00 21.31 593 ILE A CA 1
ATOM 4399 C C . ILE A 1 595 ? 72.864 63.007 73.772 1.00 24.11 593 ILE A C 1
ATOM 4400 O O . ILE A 1 595 ? 71.936 63.182 72.985 1.00 21.75 593 ILE A O 1
ATOM 4405 N N . ARG A 1 596 ? 73.773 62.031 73.624 1.00 20.75 594 ARG A N 1
ATOM 4406 C CA . ARG A 1 596 ? 73.672 61.032 72.564 1.00 20.33 594 ARG A CA 1
ATOM 4407 C C . ARG A 1 596 ? 74.001 59.696 73.158 1.00 22.02 594 ARG A C 1
ATOM 4408 O O . ARG A 1 596 ? 75.026 59.558 73.804 1.00 20.87 594 ARG A O 1
ATOM 4416 N N . PHE A 1 597 ? 73.132 58.712 72.951 1.00 18.35 595 PHE A N 1
ATOM 4417 C CA . PHE A 1 597 ? 73.372 57.360 73.449 1.00 17.72 595 PHE A CA 1
ATOM 4418 C C . PHE A 1 597 ? 74.191 56.565 72.428 1.00 22.84 595 PHE A C 1
ATOM 4419 O O . PHE A 1 597 ? 74.033 56.763 71.228 1.00 20.79 595 PHE A O 1
ATOM 4427 N N . HIS A 1 598 ? 75.104 55.731 72.915 1.00 22.52 596 HIS A N 1
ATOM 4428 C CA . HIS A 1 598 ? 75.989 54.900 72.089 1.00 23.48 596 HIS A CA 1
ATOM 4429 C C . HIS A 1 598 ? 75.690 53.450 72.379 1.00 29.36 596 HIS A C 1
ATOM 4430 O O . HIS A 1 598 ? 75.422 53.092 73.524 1.00 28.49 596 HIS A O 1
ATOM 4437 N N . HIS A 1 599 ? 75.718 52.609 71.344 1.00 27.90 597 HIS A N 1
ATOM 4438 C CA . HIS A 1 599 ? 75.372 51.199 71.507 1.00 27.95 597 HIS A CA 1
ATOM 4439 C C . HIS A 1 599 ? 76.413 50.408 72.286 1.00 28.30 597 HIS A C 1
ATOM 4440 O O . HIS A 1 599 ? 77.588 50.477 71.966 1.00 29.79 597 HIS A O 1
ATOM 4447 N N . VAL A 1 600 ? 75.978 49.701 73.342 1.00 24.29 598 VAL A N 1
ATOM 4448 C CA . VAL A 1 600 ? 76.797 48.846 74.198 1.00 24.11 598 VAL A CA 1
ATOM 4449 C C . VAL A 1 600 ? 76.063 47.480 74.325 1.00 30.06 598 VAL A C 1
ATOM 4450 O O . VAL A 1 600 ? 74.861 47.448 74.597 1.00 29.15 598 VAL A O 1
ATOM 4454 N N . ASP A 1 601 ? 76.756 46.366 73.978 1.00 26.32 599 ASP A N 1
ATOM 4455 C CA . ASP A 1 601 ? 76.170 45.015 73.863 1.00 25.17 599 ASP A CA 1
ATOM 4456 C C . ASP A 1 601 ? 75.913 44.275 75.165 1.00 28.96 599 ASP A C 1
ATOM 4457 O O . ASP A 1 601 ? 76.401 43.150 75.352 1.00 27.80 599 ASP A O 1
ATOM 4462 N N . ASN A 1 602 ? 75.114 44.885 76.059 1.00 23.19 600 ASN A N 1
ATOM 4463 C CA . ASN A 1 602 ? 74.808 44.278 77.338 1.00 22.28 600 ASN A CA 1
ATOM 4464 C C . ASN A 1 602 ? 73.607 45.020 77.886 1.00 26.22 600 ASN A C 1
ATOM 4465 O O . ASN A 1 602 ? 73.671 46.239 78.032 1.00 24.50 600 ASN A O 1
ATOM 4470 N N . ASP A 1 603 ? 72.514 44.288 78.173 1.00 24.60 601 ASP A N 1
ATOM 4471 C CA . ASP A 1 603 ? 71.257 44.841 78.706 1.00 24.74 601 ASP A CA 1
ATOM 4472 C C . ASP A 1 603 ? 71.427 45.539 80.084 1.00 28.22 601 ASP A C 1
ATOM 4473 O O . ASP A 1 603 ? 70.552 46.302 80.484 1.00 28.54 601 ASP A O 1
ATOM 4478 N N . ALA A 1 604 ? 72.539 45.273 80.790 1.00 24.82 602 ALA A N 1
ATOM 4479 C CA . ALA A 1 604 ? 72.864 45.878 82.091 1.00 24.85 602 ALA A CA 1
ATOM 4480 C C . ALA A 1 604 ? 73.899 47.037 81.987 1.00 26.55 602 ALA A C 1
ATOM 4481 O O . ALA A 1 604 ? 74.288 47.594 83.004 1.00 26.39 602 ALA A O 1
ATOM 4483 N N . LEU A 1 605 ? 74.297 47.426 80.769 1.00 22.53 603 LEU A N 1
ATOM 4484 C CA . LEU A 1 605 ? 75.217 48.553 80.575 1.00 21.72 603 LEU A CA 1
ATOM 4485 C C . LEU A 1 605 ? 74.551 49.659 79.784 1.00 24.27 603 LEU A C 1
ATOM 4486 O O . LEU A 1 605 ? 73.798 49.380 78.854 1.00 23.85 603 LEU A O 1
ATOM 4491 N N . LEU A 1 606 ? 74.861 50.915 80.126 1.00 20.02 604 LEU A N 1
ATOM 4492 C CA . LEU A 1 606 ? 74.309 52.084 79.431 1.00 19.37 604 LEU A CA 1
ATOM 4493 C C . LEU A 1 606 ? 75.441 53.037 79.120 1.00 22.42 604 LEU A C 1
ATOM 4494 O O . LEU A 1 606 ? 76.297 53.242 79.970 1.00 21.97 604 LEU A O 1
ATOM 4499 N N . ALA A 1 607 ? 75.438 53.636 77.919 1.00 19.91 605 ALA A N 1
ATOM 4500 C CA . ALA A 1 607 ? 76.497 54.563 77.504 1.00 21.14 605 ALA A CA 1
ATOM 4501 C C . ALA A 1 607 ? 75.928 55.785 76.792 1.00 20.89 605 ALA A C 1
ATOM 4502 O O . ALA A 1 607 ? 75.077 55.654 75.918 1.00 21.79 605 ALA A O 1
ATOM 4504 N N . TYR A 1 608 ? 76.444 56.971 77.136 1.00 17.26 606 TYR A N 1
ATOM 4505 C CA . TYR A 1 608 ? 75.975 58.220 76.548 1.00 16.83 606 TYR A CA 1
ATOM 4506 C C . TYR A 1 608 ? 77.020 59.297 76.678 1.00 19.79 606 TYR A C 1
ATOM 4507 O O . TYR A 1 608 ? 77.748 59.322 77.653 1.00 21.46 606 TYR A O 1
ATOM 4516 N N . SER A 1 609 ? 77.048 60.219 75.714 1.00 15.86 607 SER A N 1
ATOM 4517 C CA . SER A 1 609 ? 77.973 61.338 75.786 1.00 16.15 607 SER A CA 1
ATOM 4518 C C . SER A 1 609 ? 77.221 62.661 75.736 1.00 19.31 607 SER A C 1
ATOM 4519 O O . SER A 1 609 ? 76.059 62.719 75.325 1.00 19.08 607 SER A O 1
ATOM 4522 N N . LYS A 1 610 ? 77.907 63.730 76.121 1.00 17.16 608 LYS A N 1
ATOM 4523 C CA . LYS A 1 610 ? 77.440 65.101 75.985 1.00 17.57 608 LYS A CA 1
ATOM 4524 C C . LYS A 1 610 ? 78.659 65.917 75.542 1.00 21.73 608 LYS A C 1
ATOM 4525 O O . LYS A 1 610 ? 79.790 65.548 75.849 1.00 21.10 608 LYS A O 1
ATOM 4531 N N . PHE A 1 611 ? 78.421 67.060 74.925 1.00 18.85 609 PHE A N 1
ATOM 4532 C CA . PHE A 1 611 ? 79.496 67.989 74.591 1.00 18.45 609 PHE A CA 1
ATOM 4533 C C . PHE A 1 611 ? 79.010 69.405 74.842 1.00 22.25 609 PHE A C 1
ATOM 4534 O O . PHE A 1 611 ? 77.809 69.682 74.758 1.00 22.13 609 PHE A O 1
ATOM 4542 N N . ASP A 1 612 ? 79.951 70.311 75.054 1.00 19.44 610 ASP A N 1
ATOM 4543 C CA . ASP A 1 612 ? 79.678 71.732 75.216 1.00 19.95 610 ASP A CA 1
ATOM 4544 C C . ASP A 1 612 ? 79.951 72.457 73.873 1.00 25.66 610 ASP A C 1
ATOM 4545 O O . ASP A 1 612 ? 81.100 72.511 73.450 1.00 24.44 610 ASP A O 1
ATOM 4550 N N . PRO A 1 613 ? 78.943 73.067 73.217 1.00 24.22 611 PRO A N 1
ATOM 4551 C CA . PRO A 1 613 ? 79.218 73.779 71.955 1.00 25.38 611 PRO A CA 1
ATOM 4552 C C . PRO A 1 613 ? 80.114 75.012 72.108 1.00 30.50 611 PRO A C 1
ATOM 4553 O O . PRO A 1 613 ? 80.704 75.442 71.127 1.00 30.99 611 PRO A O 1
ATOM 4557 N N . GLY A 1 614 ? 80.186 75.564 73.316 1.00 27.48 612 GLY A N 1
ATOM 4558 C CA . GLY A 1 614 ? 81.001 76.731 73.621 1.00 27.84 612 GLY A CA 1
ATOM 4559 C C . GLY A 1 614 ? 82.494 76.457 73.584 1.00 33.86 612 GLY A C 1
ATOM 4560 O O . GLY A 1 614 ? 83.228 77.195 72.925 1.00 36.10 612 GLY A O 1
ATOM 4561 N N . THR A 1 615 ? 82.948 75.372 74.257 1.00 28.89 613 THR A N 1
ATOM 4562 C CA . THR A 1 615 ? 84.370 75.002 74.398 1.00 27.59 613 THR A CA 1
ATOM 4563 C C . THR A 1 615 ? 84.830 73.714 73.706 1.00 29.96 613 THR A C 1
ATOM 4564 O O . THR A 1 615 ? 86.034 73.489 73.583 1.00 28.62 613 THR A O 1
ATOM 4568 N N . GLY A 1 616 ? 83.896 72.838 73.358 1.00 24.93 614 GLY A N 1
ATOM 4569 C CA . GLY A 1 616 ? 84.238 71.544 72.781 1.00 24.42 614 GLY A CA 1
ATOM 4570 C C . GLY A 1 616 ? 84.488 70.457 73.805 1.00 26.46 614 GLY A C 1
ATOM 4571 O O . GLY A 1 616 ? 84.790 69.318 73.425 1.00 25.97 614 GLY A O 1
ATOM 4572 N N . ASP A 1 617 ? 84.358 70.784 75.120 1.00 21.17 615 ASP A N 1
ATOM 4573 C CA . ASP A 1 617 ? 84.475 69.805 76.204 1.00 19.47 615 ASP A CA 1
ATOM 4574 C C . ASP A 1 617 ? 83.478 68.649 75.918 1.00 23.00 615 ASP A C 1
ATOM 4575 O O . ASP A 1 617 ? 82.335 68.911 75.540 1.00 22.12 615 ASP A O 1
ATOM 4580 N N . THR A 1 618 ? 83.940 67.401 76.007 1.00 21.80 616 THR A N 1
ATOM 4581 C CA . THR A 1 618 ? 83.143 66.205 75.695 1.00 21.93 616 THR A CA 1
ATOM 4582 C C . THR A 1 618 ? 83.357 65.174 76.762 1.00 27.24 616 THR A C 1
ATOM 4583 O O . THR A 1 618 ? 84.490 64.932 77.183 1.00 28.11 616 THR A O 1
ATOM 4587 N N . VAL A 1 619 ? 82.252 64.558 77.201 1.00 22.50 617 VAL A N 1
ATOM 4588 C CA A VAL A 1 619 ? 82.256 63.564 78.269 0.68 21.91 617 VAL A CA 1
ATOM 4589 C CA B VAL A 1 619 ? 82.314 63.524 78.221 0.32 22.19 617 VAL A CA 1
ATOM 4590 C C . VAL A 1 619 ? 81.515 62.332 77.786 1.00 24.73 617 VAL A C 1
ATOM 4591 O O . VAL A 1 619 ? 80.470 62.486 77.186 1.00 24.22 617 VAL A O 1
ATOM 4598 N N . LEU A 1 620 ? 82.002 61.143 78.119 1.00 21.71 618 LEU A N 1
ATOM 4599 C CA . LEU A 1 620 ? 81.289 59.917 77.810 1.00 21.14 618 LEU A CA 1
ATOM 4600 C C . LEU A 1 620 ? 81.105 59.098 79.080 1.00 25.14 618 LEU A C 1
ATOM 4601 O O . LEU A 1 620 ? 82.064 58.771 79.765 1.00 26.22 618 LEU A O 1
ATOM 4606 N N . VAL A 1 621 ? 79.870 58.723 79.369 1.00 21.79 619 VAL A N 1
ATOM 4607 C CA . VAL A 1 621 ? 79.606 57.918 80.550 1.00 20.30 619 VAL A CA 1
ATOM 4608 C C . VAL A 1 621 ? 79.338 56.499 80.115 1.00 21.05 619 VAL A C 1
ATOM 4609 O O . VAL A 1 621 ? 78.546 56.296 79.209 1.00 20.26 619 VAL A O 1
ATOM 4613 N N . VAL A 1 622 ? 79.943 55.525 80.791 1.00 19.89 620 VAL A N 1
ATOM 4614 C CA . VAL A 1 622 ? 79.592 54.109 80.629 1.00 20.47 620 VAL A CA 1
ATOM 4615 C C . VAL A 1 622 ? 79.176 53.694 82.054 1.00 22.38 620 VAL A C 1
ATOM 4616 O O . VAL A 1 622 ? 80.009 53.729 82.950 1.00 22.35 620 VAL A O 1
ATOM 4620 N N . VAL A 1 623 ? 77.913 53.296 82.264 1.00 18.19 621 VAL A N 1
ATOM 4621 C CA . VAL A 1 623 ? 77.450 52.949 83.622 1.00 17.96 621 VAL A CA 1
ATOM 4622 C C . VAL A 1 623 ? 76.747 51.596 83.659 1.00 22.77 621 VAL A C 1
ATOM 4623 O O . VAL A 1 623 ? 76.014 51.266 82.735 1.00 22.83 621 VAL A O 1
ATOM 4627 N N . THR A 1 624 ? 76.945 50.829 84.739 1.00 19.89 622 THR A N 1
ATOM 4628 C CA . THR A 1 624 ? 76.277 49.554 84.912 1.00 19.50 622 THR A CA 1
ATOM 4629 C C . THR A 1 624 ? 74.960 49.758 85.657 1.00 24.13 622 THR A C 1
ATOM 4630 O O . THR A 1 624 ? 74.891 50.578 86.569 1.00 24.57 622 THR A O 1
ATOM 4634 N N . LEU A 1 625 ? 73.955 48.962 85.315 1.00 20.53 623 LEU A N 1
ATOM 4635 C CA . LEU A 1 625 ? 72.671 48.976 86.005 1.00 21.71 623 LEU A CA 1
ATOM 4636 C C . LEU A 1 625 ? 72.559 47.771 86.945 1.00 27.71 623 LEU A C 1
ATOM 4637 O O . LEU A 1 625 ? 71.508 47.535 87.552 1.00 27.75 623 LEU A O 1
ATOM 4642 N N . ASN A 1 626 ? 73.660 47.015 87.068 1.00 25.31 624 ASN A N 1
ATOM 4643 C CA . ASN A 1 626 ? 73.732 45.838 87.943 1.00 25.30 624 ASN A CA 1
ATOM 4644 C C . ASN A 1 626 ? 74.666 46.130 89.113 1.00 30.02 624 ASN A C 1
ATOM 4645 O O . ASN A 1 626 ? 75.883 46.162 88.942 1.00 29.66 624 ASN A O 1
ATOM 4650 N N . PRO A 1 627 ? 74.110 46.311 90.331 1.00 27.36 625 PRO A N 1
ATOM 4651 C CA . PRO A 1 627 ? 74.972 46.623 91.488 1.00 27.97 625 PRO A CA 1
ATOM 4652 C C . PRO A 1 627 ? 75.655 45.407 92.133 1.00 36.14 625 PRO A C 1
ATOM 4653 O O . PRO A 1 627 ? 76.517 45.583 92.993 1.00 36.87 625 PRO A O 1
ATOM 4657 N N . PHE A 1 628 ? 75.287 44.186 91.711 1.00 33.61 626 PHE A N 1
ATOM 4658 C CA . PHE A 1 628 ? 75.788 42.943 92.298 1.00 34.41 626 PHE A CA 1
ATOM 4659 C C . PHE A 1 628 ? 77.000 42.275 91.629 1.00 42.08 626 PHE A C 1
ATOM 4660 O O . PHE A 1 628 ? 77.924 41.865 92.341 1.00 44.43 626 PHE A O 1
ATOM 4668 N N . GLY A 1 629 ? 76.994 42.169 90.300 1.00 37.06 627 GLY A N 1
ATOM 4669 C CA . GLY A 1 629 ? 78.073 41.515 89.565 1.00 35.57 627 GLY A CA 1
ATOM 4670 C C . GLY A 1 629 ? 78.683 42.294 88.417 1.00 37.31 627 GLY A C 1
ATOM 4671 O O . GLY A 1 629 ? 78.098 43.264 87.928 1.00 35.59 627 GLY A O 1
ATOM 4672 N N . ALA A 1 630 ? 79.889 41.864 87.990 1.00 32.60 628 ALA A N 1
ATOM 4673 C CA . ALA A 1 630 ? 80.635 42.442 86.870 1.00 31.92 628 ALA A CA 1
ATOM 4674 C C . ALA A 1 630 ? 79.868 42.309 85.545 1.00 31.99 628 ALA A C 1
ATOM 4675 O O . ALA A 1 630 ? 79.143 41.339 85.330 1.00 32.52 628 ALA A O 1
ATOM 4677 N N . GLU A 1 631 ? 80.003 43.301 84.673 1.00 26.85 629 GLU A N 1
ATOM 4678 C CA . GLU A 1 631 ? 79.334 43.304 83.376 1.00 25.77 629 GLU A CA 1
ATOM 4679 C C . GLU A 1 631 ? 80.316 43.789 82.356 1.00 28.27 629 GLU A C 1
ATOM 4680 O O . GLU A 1 631 ? 81.043 44.746 82.606 1.00 27.51 629 GLU A O 1
ATOM 4686 N N . GLU A 1 632 ? 80.366 43.119 81.211 1.00 27.06 630 GLU A N 1
ATOM 4687 C CA . GLU A 1 632 ? 81.285 43.508 80.142 1.00 27.13 630 GLU A CA 1
ATOM 4688 C C . GLU A 1 632 ? 80.587 43.533 78.787 1.00 27.01 630 GLU A C 1
ATOM 4689 O O . GLU A 1 632 ? 79.496 42.971 78.636 1.00 25.76 630 GLU A O 1
ATOM 4695 N N . ALA A 1 633 ? 81.211 44.188 77.801 1.00 23.82 631 ALA A N 1
ATOM 4696 C CA . ALA A 1 633 ? 80.676 44.316 76.437 1.00 23.38 631 ALA A CA 1
ATOM 4697 C C . ALA A 1 633 ? 81.629 45.087 75.571 1.00 27.38 631 ALA A C 1
ATOM 4698 O O . ALA A 1 633 ? 82.610 45.638 76.068 1.00 26.62 631 ALA A O 1
ATOM 4700 N N . THR A 1 634 ? 81.317 45.152 74.256 1.00 24.46 632 THR A N 1
ATOM 4701 C CA . THR A 1 634 ? 82.001 46.046 73.355 1.00 23.95 632 THR A CA 1
ATOM 4702 C C . THR A 1 634 ? 81.060 47.247 73.268 1.00 26.05 632 THR A C 1
ATOM 4703 O O . THR A 1 634 ? 79.854 47.077 73.082 1.00 23.79 632 THR A O 1
ATOM 4707 N N . LEU A 1 635 ? 81.629 48.431 73.368 1.00 24.55 633 LEU A N 1
ATOM 4708 C CA . LEU A 1 635 ? 80.951 49.716 73.214 1.00 24.64 633 LEU A CA 1
ATOM 4709 C C . LEU A 1 635 ? 81.230 50.196 71.788 1.00 29.68 633 LEU A C 1
ATOM 4710 O O . LEU A 1 635 ? 82.397 50.335 71.402 1.00 28.00 633 LEU A O 1
ATOM 4715 N N . TRP A 1 636 ? 80.157 50.424 71.007 1.00 27.39 634 TRP A N 1
ATOM 4716 C CA . TRP A 1 636 ? 80.237 50.868 69.609 1.00 28.68 634 TRP A CA 1
ATOM 4717 C C . TRP A 1 636 ? 79.916 52.356 69.526 1.00 31.74 634 TRP A C 1
ATOM 4718 O O . TRP A 1 636 ? 78.750 52.759 69.653 1.00 30.04 634 TRP A O 1
ATOM 4729 N N . LEU A 1 637 ? 80.957 53.172 69.336 1.00 27.80 635 LEU A N 1
ATOM 4730 C CA . LEU A 1 637 ? 80.812 54.620 69.270 1.00 28.14 635 LEU A CA 1
ATOM 4731 C C . LEU A 1 637 ? 80.288 55.134 67.962 1.00 35.44 635 LEU A C 1
ATOM 4732 O O . LEU A 1 637 ? 80.669 54.645 66.889 1.00 34.69 635 LEU A O 1
ATOM 4737 N N . ASP A 1 638 ? 79.409 56.155 68.057 1.00 32.53 636 ASP A N 1
ATOM 4738 C CA . ASP A 1 638 ? 78.864 56.876 66.922 1.00 32.22 636 ASP A CA 1
ATOM 4739 C C . ASP A 1 638 ? 79.903 57.999 66.731 1.00 37.11 636 ASP A C 1
ATOM 4740 O O . ASP A 1 638 ? 79.785 59.086 67.303 1.00 35.94 636 ASP A O 1
ATOM 4745 N N . MET A 1 639 ? 80.989 57.667 66.001 1.00 34.59 637 MET A N 1
ATOM 4746 C CA . MET A 1 639 ? 82.145 58.546 65.801 1.00 34.44 637 MET A CA 1
ATOM 4747 C C . MET A 1 639 ? 81.860 59.951 65.255 1.00 38.54 637 MET A C 1
ATOM 4748 O O . MET A 1 639 ? 82.422 60.894 65.815 1.00 37.97 637 MET A O 1
ATOM 4753 N N . PRO A 1 640 ? 80.988 60.151 64.229 1.00 37.98 638 PRO A N 1
ATOM 4754 C CA . PRO A 1 640 ? 80.690 61.531 63.783 1.00 38.78 638 PRO A CA 1
ATOM 4755 C C . PRO A 1 640 ? 80.106 62.409 64.903 1.00 41.93 638 PRO A C 1
ATOM 4756 O O . PRO A 1 640 ? 80.443 63.597 64.962 1.00 41.24 638 PRO A O 1
ATOM 4760 N N . GLU A 1 641 ? 79.286 61.814 65.827 1.00 36.75 639 GLU A N 1
ATOM 4761 C CA . GLU A 1 641 ? 78.712 62.502 66.996 1.00 35.62 639 GLU A CA 1
ATOM 4762 C C . GLU A 1 641 ? 79.794 62.976 67.972 1.00 36.55 639 GLU A C 1
ATOM 4763 O O . GLU A 1 641 ? 79.536 63.850 68.797 1.00 35.79 639 GLU A O 1
ATOM 4769 N N . LEU A 1 642 ? 81.014 62.407 67.881 1.00 31.22 640 LEU A N 1
ATOM 4770 C CA . LEU A 1 642 ? 82.145 62.817 68.720 1.00 29.52 640 LEU A CA 1
ATOM 4771 C C . LEU A 1 642 ? 83.171 63.670 67.923 1.00 35.84 640 LEU A C 1
ATOM 4772 O O . LEU A 1 642 ? 84.291 63.900 68.390 1.00 34.32 640 LEU A O 1
ATOM 4777 N N . GLY A 1 643 ? 82.752 64.140 66.747 1.00 36.40 641 GLY A N 1
ATOM 4778 C CA . GLY A 1 643 ? 83.554 64.954 65.834 1.00 37.98 641 GLY A CA 1
ATOM 4779 C C . GLY A 1 643 ? 84.722 64.215 65.196 1.00 43.81 641 GLY A C 1
ATOM 4780 O O . GLY A 1 643 ? 85.732 64.836 64.855 1.00 43.53 641 GLY A O 1
ATOM 4781 N N . MET A 1 644 ? 84.600 62.878 65.046 1.00 40.98 642 MET A N 1
ATOM 4782 C CA . MET A 1 644 ? 85.656 62.014 64.510 1.00 40.13 642 MET A CA 1
ATOM 4783 C C . MET A 1 644 ? 85.193 61.088 63.378 1.00 45.27 642 MET A C 1
ATOM 4784 O O . MET A 1 644 ? 83.996 60.953 63.137 1.00 44.49 642 MET A O 1
ATOM 4789 N N . GLU A 1 645 ? 86.159 60.437 62.700 1.00 43.98 643 GLU A N 1
ATOM 4790 C CA . GLU A 1 645 ? 85.914 59.488 61.606 1.00 44.87 643 GLU A CA 1
ATOM 4791 C C . GLU A 1 645 ? 85.835 58.059 62.182 1.00 47.13 643 GLU A C 1
ATOM 4792 O O . GLU A 1 645 ? 86.515 57.808 63.172 1.00 46.42 643 GLU A O 1
ATOM 4798 N N . PRO A 1 646 ? 85.101 57.092 61.562 1.00 43.68 644 PRO A N 1
ATOM 4799 C CA . PRO A 1 646 ? 85.042 55.728 62.131 1.00 43.10 644 PRO A CA 1
ATOM 4800 C C . PRO A 1 646 ? 86.386 55.039 62.336 1.00 47.60 644 PRO A C 1
ATOM 4801 O O . PRO A 1 646 ? 86.535 54.278 63.297 1.00 46.49 644 PRO A O 1
ATOM 4805 N N . TYR A 1 647 ? 87.359 55.305 61.438 1.00 45.03 645 TYR A N 1
ATOM 4806 C CA . TYR A 1 647 ? 88.709 54.727 61.479 1.00 45.46 645 TYR A CA 1
ATOM 4807 C C . TYR A 1 647 ? 89.619 55.406 62.507 1.00 47.48 645 TYR A C 1
ATOM 4808 O O . TYR A 1 647 ? 90.718 54.914 62.754 1.00 46.23 645 TYR A O 1
ATOM 4817 N N . ASP A 1 648 ? 89.188 56.554 63.078 1.00 44.49 646 ASP A N 1
ATOM 4818 C CA . ASP A 1 648 ? 89.996 57.293 64.059 1.00 43.74 646 ASP A CA 1
ATOM 4819 C C . ASP A 1 648 ? 90.303 56.520 65.335 1.00 43.87 646 ASP A C 1
ATOM 4820 O O . ASP A 1 648 ? 89.534 55.661 65.761 1.00 42.43 646 ASP A O 1
ATOM 4825 N N . ARG A 1 649 ? 91.459 56.810 65.914 1.00 39.50 647 ARG A N 1
ATOM 4826 C CA . ARG A 1 649 ? 91.922 56.257 67.173 1.00 39.00 647 ARG A CA 1
ATOM 4827 C C . ARG A 1 649 ? 92.307 57.436 68.036 1.00 41.45 647 ARG A C 1
ATOM 4828 O O . ARG A 1 649 ? 92.745 58.456 67.508 1.00 40.90 647 ARG A O 1
ATOM 4836 N N . PHE A 1 650 ? 92.030 57.349 69.345 1.00 36.79 648 PHE A N 1
ATOM 4837 C CA . PHE A 1 650 ? 92.179 58.479 70.261 1.00 35.87 648 PHE A CA 1
ATOM 4838 C C . PHE A 1 650 ? 92.375 58.033 71.700 1.00 41.25 648 PHE A C 1
ATOM 4839 O O . PHE A 1 650 ? 92.136 56.874 72.031 1.00 41.72 648 PHE A O 1
ATOM 4847 N N . TRP A 1 651 ? 92.803 58.964 72.554 1.00 38.54 649 TRP A N 1
ATOM 4848 C CA . TRP A 1 651 ? 93.003 58.712 73.970 1.00 39.09 649 TRP A CA 1
ATOM 4849 C C . TRP A 1 651 ? 91.851 59.294 74.786 1.00 38.36 649 TRP A C 1
ATOM 4850 O O . TRP A 1 651 ? 91.281 60.321 74.412 1.00 36.75 649 TRP A O 1
ATOM 4861 N N . VAL A 1 652 ? 91.508 58.614 75.887 1.00 32.30 650 VAL A N 1
ATOM 4862 C CA . VAL A 1 652 ? 90.470 59.027 76.846 1.00 30.68 650 VAL A CA 1
ATOM 4863 C C . VAL A 1 652 ? 91.043 58.941 78.228 1.00 35.01 650 VAL A C 1
ATOM 4864 O O . VAL A 1 652 ? 91.955 58.143 78.461 1.00 36.58 650 VAL A O 1
ATOM 4868 N N . ARG A 1 653 ? 90.479 59.707 79.165 1.00 30.66 651 ARG A N 1
ATOM 4869 C CA . ARG A 1 653 ? 90.890 59.645 80.560 1.00 29.76 651 ARG A CA 1
ATOM 4870 C C . ARG A 1 653 ? 89.663 59.420 81.458 1.00 31.90 651 ARG A C 1
ATOM 4871 O O . ARG A 1 653 ? 88.701 60.188 81.371 1.00 31.60 651 ARG A O 1
ATOM 4879 N N . ASP A 1 654 ? 89.712 58.392 82.319 1.00 28.20 652 ASP A N 1
ATOM 4880 C CA . ASP A 1 654 ? 88.639 58.082 83.267 1.00 28.36 652 ASP A CA 1
ATOM 4881 C C . ASP A 1 654 ? 88.724 59.025 84.465 1.00 34.53 652 ASP A C 1
ATOM 4882 O O . ASP A 1 654 ? 89.742 59.056 85.150 1.00 35.08 652 ASP A O 1
ATOM 4887 N N . GLU A 1 655 ? 87.664 59.800 84.708 1.00 32.71 653 GLU A N 1
ATOM 4888 C CA . GLU A 1 655 ? 87.606 60.743 85.836 1.00 32.90 653 GLU A CA 1
ATOM 4889 C C . GLU A 1 655 ? 87.429 60.048 87.186 1.00 38.75 653 GLU A C 1
ATOM 4890 O O . GLU A 1 655 ? 87.851 60.610 88.193 1.00 40.01 653 GLU A O 1
ATOM 4896 N N . ILE A 1 656 ? 86.800 58.850 87.219 1.00 35.86 654 ILE A N 1
ATOM 4897 C CA . ILE A 1 656 ? 86.548 58.075 88.446 1.00 37.03 654 ILE A CA 1
ATOM 4898 C C . ILE A 1 656 ? 87.818 57.363 88.978 1.00 45.36 654 ILE A C 1
ATOM 4899 O O . ILE A 1 656 ? 88.049 57.375 90.194 1.00 44.93 654 ILE A O 1
ATOM 4904 N N . THR A 1 657 ? 88.599 56.706 88.089 1.00 43.97 655 THR A N 1
ATOM 4905 C CA . THR A 1 657 ? 89.801 55.948 88.487 1.00 44.69 655 THR A CA 1
ATOM 4906 C C . THR A 1 657 ? 91.137 56.620 88.170 1.00 49.12 655 THR A C 1
ATOM 4907 O O . THR A 1 657 ? 92.130 56.301 88.821 1.00 50.43 655 THR A O 1
ATOM 4911 N N . GLY A 1 658 ? 91.159 57.495 87.171 1.00 45.22 656 GLY A N 1
ATOM 4912 C CA . GLY A 1 658 ? 92.374 58.170 86.710 1.00 45.13 656 GLY A CA 1
ATOM 4913 C C . GLY A 1 658 ? 93.019 57.513 85.493 1.00 49.74 656 GLY A C 1
ATOM 4914 O O . GLY A 1 658 ? 93.843 58.133 84.811 1.00 49.77 656 GLY A O 1
ATOM 4915 N N . GLU A 1 659 ? 92.648 56.245 85.217 1.00 45.37 657 GLU A N 1
ATOM 4916 C CA . GLU A 1 659 ? 93.150 55.427 84.105 1.00 44.88 657 GLU A CA 1
ATOM 4917 C C . GLU A 1 659 ? 92.932 56.089 82.748 1.00 49.71 657 GLU A C 1
ATOM 4918 O O . GLU A 1 659 ? 91.885 56.705 82.527 1.00 48.17 657 GLU A O 1
ATOM 4924 N N . GLU A 1 660 ? 93.930 55.968 81.845 1.00 47.20 658 GLU A N 1
ATOM 4925 C CA . GLU A 1 660 ? 93.858 56.443 80.462 1.00 46.90 658 GLU A CA 1
ATOM 4926 C C . GLU A 1 660 ? 93.836 55.223 79.532 1.00 50.24 658 GLU A C 1
ATOM 4927 O O . GLU A 1 660 ? 94.466 54.210 79.854 1.00 50.42 658 GLU A O 1
ATOM 4933 N N . TYR A 1 661 ? 93.077 55.297 78.410 1.00 44.67 659 TYR A N 1
ATOM 4934 C CA . TYR A 1 661 ? 92.954 54.204 77.436 1.00 42.64 659 TYR A CA 1
ATOM 4935 C C . TYR A 1 661 ? 93.017 54.722 76.000 1.00 43.84 659 TYR A C 1
ATOM 4936 O O . TYR A 1 661 ? 92.552 55.832 75.712 1.00 42.13 659 TYR A O 1
ATOM 4945 N N . GLN A 1 662 ? 93.514 53.872 75.077 1.00 39.32 660 GLN A N 1
ATOM 4946 C CA . GLN A 1 662 ? 93.527 54.167 73.652 1.00 38.12 660 GLN A CA 1
ATOM 4947 C C . GLN A 1 662 ? 92.266 53.519 73.095 1.00 39.56 660 GLN A C 1
ATOM 4948 O O . GLN A 1 662 ? 92.062 52.317 73.269 1.00 38.53 660 GLN A O 1
ATOM 4950 N N . TRP A 1 663 ? 91.401 54.324 72.476 1.00 35.51 661 TRP A N 1
ATOM 4951 C CA . TRP A 1 663 ? 90.128 53.865 71.938 1.00 35.49 661 TRP A CA 1
ATOM 4952 C C . TRP A 1 663 ? 89.973 54.087 70.428 1.00 37.92 661 TRP A C 1
ATOM 4953 O O . TRP A 1 663 ? 90.724 54.837 69.825 1.00 37.91 661 TRP A O 1
ATOM 4964 N N . GLY A 1 664 ? 88.977 53.430 69.854 1.00 34.04 662 GLY A N 1
ATOM 4965 C CA . GLY A 1 664 ? 88.562 53.558 68.468 1.00 33.83 662 GLY A CA 1
ATOM 4966 C C . GLY A 1 664 ? 87.049 53.550 68.403 1.00 38.69 662 GLY A C 1
ATOM 4967 O O . GLY A 1 664 ? 86.386 53.983 69.353 1.00 38.91 662 GLY A O 1
ATOM 4968 N N . GLN A 1 665 ? 86.492 53.038 67.302 1.00 33.56 663 GLN A N 1
ATOM 4969 C CA . GLN A 1 665 ? 85.053 52.934 67.097 1.00 32.83 663 GLN A CA 1
ATOM 4970 C C . GLN A 1 665 ? 84.427 51.808 67.942 1.00 35.53 663 GLN A C 1
ATOM 4971 O O . GLN A 1 665 ? 83.267 51.933 68.352 1.00 35.00 663 GLN A O 1
ATOM 4977 N N . ALA A 1 666 ? 85.170 50.705 68.177 1.00 31.59 664 ALA A N 1
ATOM 4978 C CA . ALA A 1 666 ? 84.67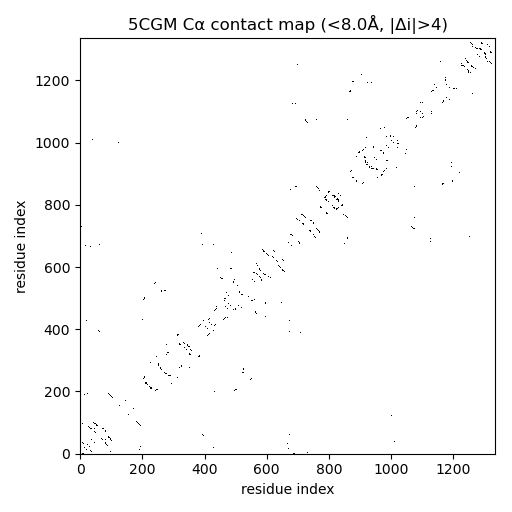6 49.538 68.928 1.00 30.92 664 ALA A CA 1
ATOM 4979 C C . ALA A 1 666 ? 85.610 49.278 70.082 1.00 35.63 664 ALA A C 1
ATOM 4980 O O . ALA A 1 666 ? 86.804 49.029 69.864 1.00 35.85 664 ALA A O 1
ATOM 4982 N N . ASN A 1 667 ? 85.093 49.398 71.327 1.00 30.37 665 ASN A N 1
ATOM 4983 C CA . ASN A 1 667 ? 85.925 49.288 72.520 1.00 29.71 665 ASN A CA 1
ATOM 4984 C C . ASN A 1 667 ? 85.404 48.327 73.550 1.00 33.18 665 ASN A C 1
ATOM 4985 O O . ASN A 1 667 ? 84.221 48.374 73.898 1.00 32.96 665 ASN A O 1
ATOM 4990 N N . TYR A 1 668 ? 86.299 47.502 74.094 1.00 29.47 666 TYR A N 1
ATOM 4991 C CA . TYR A 1 668 ? 85.924 46.549 75.137 1.00 30.39 666 TYR A CA 1
ATOM 4992 C C . TYR A 1 668 ? 85.789 47.298 76.477 1.00 30.98 666 TYR A C 1
ATOM 4993 O O . TYR A 1 668 ? 86.688 48.043 76.846 1.00 29.87 666 TYR A O 1
ATOM 5002 N N . VAL A 1 669 ? 84.680 47.098 77.194 1.00 27.07 667 VAL A N 1
ATOM 5003 C CA . VAL A 1 669 ? 84.465 47.727 78.514 1.00 26.10 667 VAL A CA 1
ATOM 5004 C C . VAL A 1 669 ? 84.032 46.699 79.541 1.00 28.73 667 VAL A C 1
ATOM 5005 O O . VAL A 1 669 ? 83.326 45.747 79.209 1.00 28.62 667 VAL A O 1
ATOM 5009 N N . ARG A 1 670 ? 84.437 46.911 80.787 1.00 25.93 668 ARG A N 1
ATOM 5010 C CA . ARG A 1 670 ? 84.090 46.073 81.924 1.00 26.06 668 ARG A CA 1
ATOM 5011 C C . ARG A 1 670 ? 83.908 46.955 83.149 1.00 29.54 668 ARG A C 1
ATOM 5012 O O . ARG A 1 670 ? 84.785 47.762 83.459 1.00 28.67 668 ARG A O 1
ATOM 5020 N N . LEU A 1 671 ? 82.799 46.751 83.861 1.00 25.61 669 LEU A N 1
ATOM 5021 C CA . LEU A 1 671 ? 82.496 47.419 85.130 1.00 25.55 669 LEU A CA 1
ATOM 5022 C C . LEU A 1 671 ? 82.229 46.398 86.224 1.00 29.88 669 LEU A C 1
ATOM 5023 O O . LEU A 1 671 ? 81.342 45.550 86.078 1.00 28.41 669 LEU A O 1
ATOM 5028 N N . ASP A 1 672 ? 83.031 46.451 87.292 1.00 28.65 670 ASP A N 1
ATOM 5029 C CA . ASP A 1 672 ? 82.862 45.615 88.482 1.00 29.58 670 ASP A CA 1
ATOM 5030 C C . ASP A 1 672 ? 82.347 46.581 89.554 1.00 34.20 670 ASP A C 1
ATOM 5031 O O . ASP A 1 672 ? 83.083 47.491 89.941 1.00 33.69 670 ASP A O 1
ATOM 5036 N N . PRO A 1 673 ? 81.068 46.449 89.976 1.00 33.54 671 PRO A N 1
ATOM 5037 C CA . PRO A 1 673 ? 80.497 47.415 90.938 1.00 34.52 671 PRO A CA 1
ATOM 5038 C C . PRO A 1 673 ? 81.194 47.468 92.294 1.00 41.43 671 PRO A C 1
ATOM 5039 O O . PRO A 1 673 ? 81.038 48.455 93.013 1.00 41.59 671 PRO A O 1
ATOM 5043 N N . ALA A 1 674 ? 81.989 46.427 92.631 1.00 39.04 672 ALA A N 1
ATOM 5044 C CA . ALA A 1 674 ? 82.779 46.407 93.858 1.00 39.26 672 ALA A CA 1
ATOM 5045 C C . ALA A 1 674 ? 83.971 47.379 93.711 1.00 42.97 672 ALA A C 1
ATOM 5046 O O . ALA A 1 674 ? 84.482 47.855 94.720 1.00 43.70 672 ALA A O 1
ATOM 5048 N N . LYS A 1 675 ? 84.377 47.715 92.460 1.00 37.74 673 LYS A N 1
ATOM 5049 C CA . LYS A 1 675 ? 85.479 48.651 92.208 1.00 36.30 673 LYS A CA 1
ATOM 5050 C C . LYS A 1 675 ? 84.979 50.043 91.787 1.00 38.61 673 LYS A C 1
ATOM 5051 O O . LYS A 1 675 ? 85.396 51.045 92.374 1.00 38.96 673 LYS A O 1
ATOM 5053 N N . ALA A 1 676 ? 84.099 50.102 90.763 1.00 31.71 674 ALA A N 1
ATOM 5054 C CA . ALA A 1 676 ? 83.528 51.344 90.242 1.00 29.72 674 ALA A CA 1
ATOM 5055 C C . ALA A 1 676 ? 82.308 50.985 89.428 1.00 30.62 674 ALA A C 1
ATOM 5056 O O . ALA A 1 676 ? 82.361 50.073 88.593 1.00 29.27 674 ALA A O 1
ATOM 5058 N N . VAL A 1 677 ? 81.209 51.720 89.645 1.00 24.78 675 VAL A N 1
ATOM 5059 C CA . VAL A 1 677 ? 79.945 51.465 88.943 1.00 23.53 675 VAL A CA 1
ATOM 5060 C C . VAL A 1 677 ? 79.882 52.170 87.575 1.00 26.41 675 VAL A C 1
ATOM 5061 O O . VAL A 1 677 ? 78.912 52.008 86.845 1.00 26.03 675 VAL A O 1
ATOM 5065 N N . ALA A 1 678 ? 80.877 52.991 87.257 1.00 22.52 676 ALA A N 1
ATOM 5066 C CA . ALA A 1 678 ? 80.889 53.735 86.013 1.00 22.29 676 ALA A CA 1
ATOM 5067 C C . ALA A 1 678 ? 82.267 54.200 85.617 1.00 26.27 676 ALA A C 1
ATOM 5068 O O . ALA A 1 678 ? 83.127 54.386 86.480 1.00 25.99 676 ALA A O 1
ATOM 5070 N N . HIS A 1 679 ? 82.433 54.488 84.311 1.00 25.24 677 HIS A N 1
ATOM 5071 C CA . HIS A 1 679 ? 83.583 55.203 83.761 1.00 26.55 677 HIS A CA 1
ATOM 5072 C C . HIS A 1 679 ? 82.994 56.552 83.364 1.00 26.96 677 HIS A C 1
ATOM 5073 O O . HIS A 1 679 ? 81.953 56.583 82.705 1.00 27.66 677 HIS A O 1
ATOM 5080 N N . VAL A 1 680 ? 83.624 57.652 83.742 1.00 22.49 678 VAL A N 1
ATOM 5081 C CA . VAL A 1 680 ? 83.169 58.977 83.304 1.00 22.97 678 VAL A CA 1
ATOM 5082 C C . VAL A 1 680 ? 84.393 59.466 82.556 1.00 28.90 678 VAL A C 1
ATOM 5083 O O . VAL A 1 680 ? 85.388 59.839 83.176 1.00 26.98 678 VAL A O 1
ATOM 5087 N N . LEU A 1 681 ? 84.355 59.354 81.229 1.00 27.77 679 LEU A N 1
ATOM 5088 C CA . LEU A 1 681 ? 85.516 59.643 80.385 1.00 27.87 679 LEU A CA 1
ATOM 5089 C C . LEU A 1 681 ? 85.602 61.020 79.797 1.00 29.71 679 LEU A C 1
ATOM 5090 O O . LEU A 1 681 ? 84.673 61.483 79.146 1.00 29.45 679 LEU A O 1
ATOM 5095 N N . ASN A 1 682 ? 86.754 61.653 79.976 1.00 27.24 680 ASN A N 1
ATOM 5096 C CA . ASN A 1 682 ? 87.089 62.919 79.347 1.00 26.58 680 ASN A CA 1
ATOM 5097 C C . ASN A 1 682 ? 87.534 62.527 77.918 1.00 31.30 680 ASN A C 1
ATOM 5098 O O . ASN A 1 682 ? 88.477 61.749 77.744 1.00 31.21 680 ASN A O 1
ATOM 5103 N N . MET A 1 683 ? 86.779 62.971 76.922 1.00 28.26 681 MET A N 1
ATOM 5104 C CA . MET A 1 683 ? 86.996 62.660 75.519 1.00 27.35 681 MET A CA 1
ATOM 5105 C C . MET A 1 683 ? 87.813 63.772 74.827 1.00 32.47 681 MET A C 1
ATOM 5106 O O . MET A 1 683 ? 87.847 64.902 75.336 1.00 30.23 681 MET A O 1
ATOM 5111 N N . PRO A 1 684 ? 88.397 63.525 73.619 1.00 31.74 682 PRO A N 1
ATOM 5112 C CA . PRO A 1 684 ? 89.063 64.631 72.900 1.00 31.06 682 PRO A CA 1
ATOM 5113 C C . PRO A 1 684 ? 88.089 65.789 72.644 1.00 33.08 682 PRO A C 1
ATOM 5114 O O . PRO A 1 684 ? 86.897 65.551 72.398 1.00 30.62 682 PRO A O 1
ATOM 5118 N N . LEU A 1 685 ? 88.593 67.033 72.702 1.00 30.43 683 LEU A N 1
ATOM 5119 C CA . LEU A 1 685 ? 87.820 68.241 72.449 1.00 31.37 683 LEU A CA 1
ATOM 5120 C C . LEU A 1 685 ? 87.270 68.234 71.046 1.00 36.78 683 LEU A C 1
ATOM 5121 O O . LEU A 1 685 ? 87.973 67.848 70.114 1.00 37.55 683 LEU A O 1
ATOM 5126 N N . ILE A 1 686 ? 86.025 68.662 70.879 1.00 32.88 684 ILE A N 1
ATOM 5127 C CA . ILE A 1 686 ? 85.448 68.744 69.541 1.00 32.52 684 ILE A CA 1
ATOM 5128 C C . ILE A 1 686 ? 85.880 70.084 68.900 1.00 37.80 684 ILE A C 1
ATOM 5129 O O . ILE A 1 686 ? 85.687 71.121 69.531 1.00 36.16 684 ILE A O 1
ATOM 5134 N N . PRO A 1 687 ? 86.462 70.093 67.659 1.00 37.18 685 PRO A N 1
ATOM 5135 C CA . PRO A 1 687 ? 86.833 71.376 67.019 1.00 37.36 685 PRO A CA 1
ATOM 5136 C C . PRO A 1 687 ? 85.627 72.299 66.834 1.00 41.52 685 PRO A C 1
ATOM 5137 O O . PRO A 1 687 ? 84.504 71.801 66.723 1.00 40.11 685 PRO A O 1
ATOM 5141 N N . ALA A 1 688 ? 85.858 73.632 66.797 1.00 40.04 686 ALA A N 1
ATOM 5142 C CA . ALA A 1 688 ? 84.810 74.664 66.685 1.00 40.57 686 ALA A CA 1
ATOM 5143 C C . ALA A 1 688 ? 83.763 74.532 65.574 1.00 45.79 686 ALA A C 1
ATOM 5144 O O . ALA A 1 688 ? 82.566 74.713 65.839 1.00 45.56 686 ALA A O 1
ATOM 5146 N N . ASP A 1 689 ? 84.194 74.230 64.337 1.00 42.87 687 ASP A N 1
ATOM 5147 C CA . ASP A 1 689 ? 83.276 74.107 63.193 1.00 42.04 687 ASP A CA 1
ATOM 5148 C C . ASP A 1 689 ? 82.360 72.896 63.340 1.00 42.37 687 ASP A C 1
ATOM 5149 O O . ASP A 1 689 ? 81.157 72.990 63.043 1.00 42.53 687 ASP A O 1
ATOM 5151 N N . LYS A 1 690 ? 82.931 71.765 63.817 1.00 33.61 688 LYS A N 1
ATOM 5152 C CA . LYS A 1 690 ? 82.193 70.527 63.996 1.00 31.96 688 LYS A CA 1
ATOM 5153 C C . LYS A 1 690 ? 81.184 70.637 65.139 1.00 33.89 688 LYS A C 1
ATOM 5154 O O . LYS A 1 690 ? 80.074 70.155 65.001 1.00 33.29 688 LYS A O 1
ATOM 5158 N N . ARG A 1 691 ? 81.545 71.300 66.235 1.00 32.11 689 ARG A N 1
ATOM 5159 C CA . ARG A 1 691 ? 80.620 71.403 67.373 1.00 32.92 689 ARG A CA 1
ATOM 5160 C C . ARG A 1 691 ? 79.359 72.206 67.127 1.00 34.50 689 ARG A C 1
ATOM 5161 O O . ARG A 1 691 ? 78.303 71.772 67.558 1.00 32.92 689 ARG A O 1
ATOM 5169 N N . LEU A 1 692 ? 79.444 73.295 66.347 1.00 31.19 690 LEU A N 1
ATOM 5170 C CA . LEU A 1 692 ? 78.258 74.073 65.974 1.00 31.61 690 LEU A CA 1
ATOM 5171 C C . LEU A 1 692 ? 77.405 73.276 65.015 1.00 34.21 690 LEU A C 1
ATOM 5172 O O . LEU A 1 692 ? 76.178 73.336 65.115 1.00 33.82 690 LEU A O 1
ATOM 5177 N N . GLN A 1 693 ? 78.050 72.471 64.128 1.00 30.16 691 GLN A N 1
ATOM 5178 C CA . GLN A 1 693 ? 77.360 71.566 63.202 1.00 29.68 691 GLN A CA 1
ATOM 5179 C C . GLN A 1 693 ? 76.655 70.444 63.983 1.00 31.56 691 GLN A C 1
ATOM 5180 O O . GLN A 1 693 ? 75.529 70.100 63.651 1.00 30.90 691 GLN A O 1
ATOM 5186 N N . LEU A 1 694 ? 77.307 69.891 65.018 1.00 26.95 692 LEU A N 1
ATOM 5187 C CA . LEU A 1 694 ? 76.692 68.856 65.855 1.00 26.80 692 LEU A CA 1
ATOM 5188 C C . LEU A 1 694 ? 75.507 69.395 66.677 1.00 30.11 692 LEU A C 1
ATOM 5189 O O . LEU A 1 694 ? 74.640 68.620 67.056 1.00 28.66 692 LEU A O 1
ATOM 5194 N N . LEU A 1 695 ? 75.445 70.732 66.888 1.00 26.18 693 LEU A N 1
ATOM 5195 C CA . LEU A 1 695 ? 74.372 71.390 67.620 1.00 25.35 693 LEU A CA 1
ATOM 5196 C C . LEU A 1 695 ? 73.139 71.663 66.758 1.00 29.98 693 LEU A C 1
ATOM 5197 O O . LEU A 1 695 ? 72.111 72.073 67.293 1.00 29.63 693 LEU A O 1
ATOM 5202 N N . ARG A 1 696 ? 73.226 71.442 65.434 1.00 27.05 694 ARG A N 1
ATOM 5203 C CA . ARG A 1 696 ? 72.112 71.718 64.518 1.00 26.36 694 ARG A CA 1
ATOM 5204 C C . ARG A 1 696 ? 70.836 70.971 64.817 1.00 28.88 694 ARG A C 1
ATOM 5205 O O . ARG A 1 696 ? 70.889 69.802 65.175 1.00 27.74 694 ARG A O 1
ATOM 5213 N N . ARG A 1 697 ? 69.696 71.679 64.710 1.00 27.34 695 ARG A N 1
ATOM 5214 C CA . ARG A 1 697 ? 68.345 71.183 65.009 1.00 28.42 695 ARG A CA 1
ATOM 5215 C C . ARG A 1 697 ? 67.799 70.127 64.041 1.00 36.74 695 ARG A C 1
ATOM 5216 O O . ARG A 1 697 ? 67.000 69.274 64.451 1.00 36.73 695 ARG A O 1
ATOM 5224 N N . GLU A 1 698 ? 68.137 70.245 62.745 1.00 33.87 696 GLU A N 1
ATOM 5225 C CA . GLU A 1 698 ? 67.619 69.330 61.715 1.00 48.18 696 GLU A CA 1
ATOM 5226 C C . GLU A 1 698 ? 68.605 69.127 60.575 1.00 80.82 696 GLU A C 1
ATOM 5227 O O . GLU A 1 698 ? 69.379 70.029 60.288 1.00 48.22 696 GLU A O 1
ATOM 5233 N N . GLY B 1 1 ? 49.319 74.881 69.036 1.00 34.84 -1 GLY B N 1
ATOM 5234 C CA . GLY B 1 1 ? 49.656 75.809 70.100 1.00 35.87 -1 GLY B CA 1
ATOM 5235 C C . GLY B 1 1 ? 48.437 76.578 70.495 1.00 41.00 -1 GLY B C 1
ATOM 5236 O O . GLY B 1 1 ? 47.502 76.701 69.692 1.00 41.33 -1 GLY B O 1
ATOM 5237 N N . SER B 1 2 ? 48.399 77.106 71.720 1.00 35.02 0 SER B N 1
ATOM 5238 C CA . SER B 1 2 ? 47.126 77.769 71.936 1.00 32.83 0 SER B CA 1
ATOM 5239 C C . SER B 1 2 ? 47.059 78.972 72.789 1.00 32.24 0 SER B C 1
ATOM 5240 O O . SER B 1 2 ? 47.476 80.063 72.387 1.00 29.70 0 SER B O 1
ATOM 5241 N N . VAL B 1 3 ? 46.342 78.801 73.892 1.00 27.85 1 VAL B N 1
ATOM 5242 C CA . VAL B 1 3 ? 46.031 79.863 74.830 1.00 27.47 1 VAL B CA 1
ATOM 5243 C C . VAL B 1 3 ? 46.245 79.375 76.243 1.00 31.33 1 VAL B C 1
ATOM 5244 O O . VAL B 1 3 ? 46.076 78.190 76.526 1.00 30.39 1 VAL B O 1
ATOM 5248 N N . ALA B 1 4 ? 46.604 80.288 77.138 1.00 27.75 2 ALA B N 1
ATOM 5249 C CA . ALA B 1 4 ? 46.737 79.911 78.538 1.00 27.27 2 ALA B CA 1
ATOM 5250 C C . ALA B 1 4 ? 45.809 80.829 79.313 1.00 31.57 2 ALA B C 1
ATOM 5251 O O . ALA B 1 4 ? 45.943 82.050 79.249 1.00 32.02 2 ALA B O 1
ATOM 5253 N N . GLY B 1 5 ? 44.798 80.239 79.921 1.00 27.21 3 GLY B N 1
ATOM 5254 C CA . GLY B 1 5 ? 43.839 80.968 80.736 1.00 25.55 3 GLY B CA 1
ATOM 5255 C C . GLY B 1 5 ? 43.635 80.178 82.007 1.00 26.61 3 GLY B C 1
ATOM 5256 O O . GLY B 1 5 ? 44.552 79.487 82.463 1.00 23.14 3 GLY B O 1
ATOM 5257 N N . ARG B 1 6 ? 42.393 80.190 82.531 1.00 23.71 4 ARG B N 1
ATOM 5258 C CA . ARG B 1 6 ? 42.036 79.390 83.696 1.00 23.09 4 ARG B CA 1
ATOM 5259 C C . ARG B 1 6 ? 42.088 77.914 83.291 1.00 24.60 4 ARG B C 1
ATOM 5260 O O . ARG B 1 6 ? 42.365 77.044 84.115 1.00 22.68 4 ARG B O 1
ATOM 5268 N N . ILE B 1 7 ? 41.868 77.649 81.983 1.00 20.85 5 ILE B N 1
ATOM 5269 C CA . ILE B 1 7 ? 42.020 76.331 81.355 1.00 19.86 5 ILE B CA 1
ATOM 5270 C C . ILE B 1 7 ? 43.123 76.537 80.308 1.00 20.23 5 ILE B C 1
ATOM 5271 O O . ILE B 1 7 ? 43.200 77.613 79.718 1.00 18.21 5 ILE B O 1
ATOM 5276 N N . VAL B 1 8 ? 43.970 75.520 80.075 1.00 18.23 6 VAL B N 1
ATOM 5277 C CA . VAL B 1 8 ? 45.038 75.649 79.067 1.00 17.70 6 VAL B CA 1
ATOM 5278 C C . VAL B 1 8 ? 44.689 74.808 77.841 1.00 20.50 6 VAL B C 1
ATOM 5279 O O . VAL B 1 8 ? 44.321 73.649 77.986 1.00 20.23 6 VAL B O 1
ATOM 5283 N N . ILE B 1 9 ? 44.834 75.396 76.645 1.00 19.10 7 ILE B N 1
ATOM 5284 C CA . ILE B 1 9 ? 44.641 74.738 75.344 1.00 18.59 7 ILE B CA 1
ATOM 5285 C C . ILE B 1 9 ? 45.989 74.807 74.638 1.00 23.62 7 ILE B C 1
ATOM 5286 O O . ILE B 1 9 ? 46.546 75.895 74.494 1.00 22.65 7 ILE B O 1
ATOM 5291 N N . ASP B 1 10 ? 46.500 73.662 74.186 1.00 20.50 8 ASP B N 1
ATOM 5292 C CA . ASP B 1 10 ? 47.825 73.582 73.555 1.00 20.05 8 ASP B CA 1
ATOM 5293 C C . ASP B 1 10 ? 47.852 72.589 72.356 1.00 22.41 8 ASP B C 1
ATOM 5294 O O . ASP B 1 10 ? 46.993 71.702 72.254 1.00 17.77 8 ASP B O 1
ATOM 5299 N N . ASP B 1 11 ? 48.881 72.731 71.481 1.00 20.64 9 ASP B N 1
ATOM 5300 C CA . ASP B 1 11 ? 49.169 71.832 70.349 1.00 21.45 9 ASP B CA 1
ATOM 5301 C C . ASP B 1 11 ? 47.940 71.450 69.526 1.00 22.92 9 ASP B C 1
ATOM 5302 O O . ASP B 1 11 ? 47.616 70.277 69.370 1.00 24.23 9 ASP B O 1
ATOM 5307 N N . VAL B 1 12 ? 47.247 72.462 69.027 1.00 19.68 10 VAL B N 1
ATOM 5308 C CA . VAL B 1 12 ? 46.026 72.317 68.236 1.00 19.52 10 VAL B CA 1
ATOM 5309 C C . VAL B 1 12 ? 46.414 71.900 66.795 1.00 23.42 10 VAL B C 1
ATOM 5310 O O . VAL B 1 12 ? 47.401 72.390 66.266 1.00 21.34 10 VAL B O 1
ATOM 5314 N N . GLN B 1 13 ? 45.671 70.950 66.204 1.00 18.72 11 GLN B N 1
ATOM 5315 C CA A GLN B 1 13 ? 45.906 70.493 64.830 0.59 18.41 11 GLN B CA 1
ATOM 5316 C CA B GLN B 1 13 ? 45.903 70.448 64.844 0.41 18.08 11 GLN B CA 1
ATOM 5317 C C . GLN B 1 13 ? 44.535 70.336 64.160 1.00 22.57 11 GLN B C 1
ATOM 5318 O O . GLN B 1 13 ? 43.575 69.978 64.842 1.00 22.30 11 GLN B O 1
ATOM 5329 N N . PRO B 1 14 ? 44.376 70.649 62.848 1.00 20.65 12 PRO B N 1
ATOM 5330 C CA . PRO B 1 14 ? 45.400 71.068 61.868 1.00 20.52 12 PRO B CA 1
ATOM 5331 C C . PRO B 1 14 ? 45.770 72.543 61.925 1.00 22.43 12 PRO B C 1
ATOM 5332 O O . PRO B 1 14 ? 44.910 73.427 61.887 1.00 22.32 12 PRO B O 1
ATOM 5336 N N . VAL B 1 15 ? 47.069 72.794 62.053 1.00 18.55 13 VAL B N 1
ATOM 5337 C CA . VAL B 1 15 ? 47.628 74.164 62.046 1.00 19.15 13 VAL B CA 1
ATOM 5338 C C . VAL B 1 15 ? 48.849 74.087 61.115 1.00 23.57 13 VAL B C 1
ATOM 5339 O O . VAL B 1 15 ? 49.693 73.192 61.280 1.00 23.45 13 VAL B O 1
ATOM 5343 N N . VAL B 1 16 ? 48.912 74.979 60.115 1.00 19.51 14 VAL B N 1
ATOM 5344 C CA . VAL B 1 16 ? 49.986 74.957 59.108 1.00 18.24 14 VAL B CA 1
ATOM 5345 C C . VAL B 1 16 ? 50.912 76.151 59.320 1.00 20.18 14 VAL B C 1
ATOM 5346 O O . VAL B 1 16 ? 50.446 77.289 59.290 1.00 18.39 14 VAL B O 1
ATOM 5350 N N . SER B 1 17 ? 52.222 75.905 59.434 1.00 18.57 15 SER B N 1
ATOM 5351 C CA . SER B 1 17 ? 53.221 76.975 59.620 1.00 20.41 15 SER B CA 1
ATOM 5352 C C . SER B 1 17 ? 52.801 77.978 60.714 1.00 26.13 15 SER B C 1
ATOM 5353 O O . SER B 1 17 ? 52.805 79.181 60.484 1.00 25.33 15 SER B O 1
ATOM 5356 N N . ASN B 1 18 ? 52.332 77.461 61.879 1.00 23.91 16 ASN B N 1
ATOM 5357 C CA . ASN B 1 18 ? 51.843 78.250 63.030 1.00 23.17 16 ASN B CA 1
ATOM 5358 C C . ASN B 1 18 ? 50.628 79.086 62.758 1.00 26.89 16 ASN B C 1
ATOM 5359 O O . ASN B 1 18 ? 50.357 80.001 63.526 1.00 28.34 16 ASN B O 1
ATOM 5364 N N . GLY B 1 19 ? 49.905 78.805 61.685 1.00 21.34 17 GLY B N 1
ATOM 5365 C CA . GLY B 1 19 ? 48.690 79.555 61.379 1.00 20.74 17 GLY B CA 1
ATOM 5366 C C . GLY B 1 19 ? 48.856 80.494 60.209 1.00 25.57 17 GLY B C 1
ATOM 5367 O O . GLY B 1 19 ? 47.910 81.178 59.825 1.00 26.04 17 GLY B O 1
ATOM 5368 N N . ARG B 1 20 ? 50.053 80.504 59.607 1.00 23.13 18 ARG B N 1
ATOM 5369 C CA . ARG B 1 20 ? 50.390 81.349 58.461 1.00 22.73 18 ARG B CA 1
ATOM 5370 C C . ARG B 1 20 ? 49.580 80.962 57.200 1.00 26.15 18 ARG B C 1
ATOM 5371 O O . ARG B 1 20 ? 49.294 81.826 56.373 1.00 25.22 18 ARG B O 1
ATOM 5379 N N . TYR B 1 21 ? 49.163 79.675 57.076 1.00 20.34 19 TYR B N 1
ATOM 5380 C CA . TYR B 1 21 ? 48.391 79.248 55.902 1.00 19.83 19 TYR B CA 1
ATOM 5381 C C . TYR B 1 21 ? 47.197 78.433 56.343 1.00 23.07 19 TYR B C 1
ATOM 5382 O O . TYR B 1 21 ? 47.320 77.692 57.310 1.00 21.99 19 TYR B O 1
ATOM 5391 N N . PRO B 1 22 ? 46.065 78.453 55.632 1.00 22.52 20 PRO B N 1
ATOM 5392 C CA . PRO B 1 22 ? 44.965 77.562 56.036 1.00 22.09 20 PRO B CA 1
ATOM 5393 C C . PRO B 1 22 ? 45.289 76.115 55.660 1.00 24.27 20 PRO B C 1
ATOM 5394 O O . PRO B 1 22 ? 46.139 75.863 54.799 1.00 22.58 20 PRO B O 1
ATOM 5398 N N . ALA B 1 23 ? 44.631 75.169 56.328 1.00 19.76 21 ALA B N 1
ATOM 5399 C CA . ALA B 1 23 ? 44.739 73.744 56.009 1.00 19.43 21 ALA B CA 1
ATOM 5400 C C . ALA B 1 23 ? 43.811 73.531 54.782 1.00 22.85 21 ALA B C 1
ATOM 5401 O O . ALA B 1 23 ? 43.044 74.425 54.414 1.00 22.39 21 ALA B O 1
ATOM 5403 N N . LYS B 1 24 ? 43.899 72.377 54.144 1.00 21.03 22 LYS B N 1
ATOM 5404 C CA . LYS B 1 24 ? 43.097 72.068 52.960 1.00 20.62 22 LYS B CA 1
ATOM 5405 C C . LYS B 1 24 ? 42.064 71.027 53.286 1.00 23.35 22 LYS B C 1
ATOM 5406 O O . LYS B 1 24 ? 42.329 70.159 54.098 1.00 20.23 22 LYS B O 1
ATOM 5412 N N . ALA B 1 25 ? 40.893 71.098 52.633 1.00 20.46 23 ALA B N 1
ATOM 5413 C CA . ALA B 1 25 ? 39.880 70.052 52.739 1.00 20.10 23 ALA B CA 1
ATOM 5414 C C . ALA B 1 25 ? 38.941 70.206 51.557 1.00 21.37 23 ALA B C 1
ATOM 5415 O O . ALA B 1 25 ? 39.095 71.150 50.767 1.00 19.94 23 ALA B O 1
ATOM 5417 N N . VAL B 1 26 ? 37.986 69.268 51.395 1.00 18.74 24 VAL B N 1
ATOM 5418 C CA . VAL B 1 26 ? 37.010 69.364 50.320 1.00 17.97 24 VAL B CA 1
ATOM 5419 C C . VAL B 1 26 ? 35.615 69.176 50.894 1.00 21.54 24 VAL B C 1
ATOM 5420 O O . VAL B 1 26 ? 35.485 68.685 52.011 1.00 21.44 24 VAL B O 1
ATOM 5424 N N . VAL B 1 27 ? 34.584 69.596 50.153 1.00 19.76 25 VAL B N 1
ATOM 5425 C CA . VAL B 1 27 ? 33.178 69.428 50.555 1.00 20.56 25 VAL B CA 1
ATOM 5426 C C . VAL B 1 27 ? 32.899 67.925 50.814 1.00 25.78 25 VAL B C 1
ATOM 5427 O O . VAL B 1 27 ? 33.207 67.107 49.949 1.00 24.12 25 VAL B O 1
ATOM 5431 N N . GLY B 1 28 ? 32.297 67.602 51.967 1.00 23.86 26 GLY B N 1
ATOM 5432 C CA . GLY B 1 28 ? 31.938 66.232 52.335 1.00 23.47 26 GLY B CA 1
ATOM 5433 C C . GLY B 1 28 ? 33.061 65.427 52.961 1.00 26.75 26 GLY B C 1
ATOM 5434 O O . GLY B 1 28 ? 32.875 64.250 53.268 1.00 27.91 26 GLY B O 1
ATOM 5435 N N . GLU B 1 29 ? 34.235 66.043 53.169 1.00 21.38 27 GLU B N 1
ATOM 5436 C CA . GLU B 1 29 ? 35.368 65.369 53.806 1.00 20.31 27 GLU B CA 1
ATOM 5437 C C . GLU B 1 29 ? 35.220 65.513 55.314 1.00 24.65 27 GLU B C 1
ATOM 5438 O O . GLU B 1 29 ? 34.853 66.592 55.787 1.00 24.83 27 GLU B O 1
ATOM 5444 N N . VAL B 1 30 ? 35.525 64.445 56.074 1.00 21.18 28 VAL B N 1
ATOM 5445 C CA . VAL B 1 30 ? 35.491 64.504 57.541 1.00 21.14 28 VAL B CA 1
ATOM 5446 C C . VAL B 1 30 ? 36.859 65.048 57.985 1.00 24.34 28 VAL B C 1
ATOM 5447 O O . VAL B 1 30 ? 37.877 64.411 57.716 1.00 22.79 28 VAL B O 1
ATOM 5451 N N . VAL B 1 31 ? 36.878 66.237 58.603 1.00 21.29 29 VAL B N 1
ATOM 5452 C CA . VAL B 1 31 ? 38.128 66.883 59.043 1.00 21.07 29 VAL B CA 1
ATOM 5453 C C . VAL B 1 31 ? 38.375 66.611 60.552 1.00 22.51 29 VAL B C 1
ATOM 5454 O O . VAL B 1 31 ? 37.633 67.142 61.380 1.00 20.99 29 VAL B O 1
ATOM 5458 N N . PRO B 1 32 ? 39.389 65.808 60.939 1.00 18.23 30 PRO B N 1
ATOM 5459 C CA . PRO B 1 32 ? 39.631 65.606 62.381 1.00 17.00 30 PRO B CA 1
ATOM 5460 C C . PRO B 1 32 ? 40.403 66.790 62.975 1.00 22.48 30 PRO B C 1
ATOM 5461 O O . PRO B 1 32 ? 41.295 67.356 62.324 1.00 22.02 30 PRO B O 1
ATOM 5465 N N . VAL B 1 33 ? 40.087 67.130 64.230 1.00 19.77 31 VAL B N 1
ATOM 5466 C CA . VAL B 1 33 ? 40.731 68.212 64.990 1.00 20.38 31 VAL B CA 1
ATOM 5467 C C . VAL B 1 33 ? 41.191 67.635 66.322 1.00 24.44 31 VAL B C 1
ATOM 5468 O O . VAL B 1 33 ? 40.413 66.951 66.987 1.00 24.75 31 VAL B O 1
ATOM 5472 N N . ALA B 1 34 ? 42.438 67.924 66.729 1.00 20.88 32 ALA B N 1
ATOM 5473 C CA . ALA B 1 34 ? 42.950 67.479 68.018 1.00 20.08 32 ALA B CA 1
ATOM 5474 C C . ALA B 1 34 ? 43.433 68.701 68.816 1.00 23.94 32 ALA B C 1
ATOM 5475 O O . ALA B 1 34 ? 43.904 69.672 68.222 1.00 21.09 32 ALA B O 1
ATOM 5477 N N . ALA B 1 35 ? 43.339 68.631 70.157 1.00 19.65 33 ALA B N 1
ATOM 5478 C CA . ALA B 1 35 ? 43.846 69.686 71.043 1.00 19.99 33 ALA B CA 1
ATOM 5479 C C . ALA B 1 35 ? 44.195 69.118 72.391 1.00 23.54 33 ALA B C 1
ATOM 5480 O O . ALA B 1 35 ? 43.489 68.238 72.886 1.00 21.99 33 ALA B O 1
ATOM 5482 N N . THR B 1 36 ? 45.289 69.607 73.003 1.00 20.88 34 THR B N 1
ATOM 5483 C CA . THR B 1 36 ? 45.613 69.210 74.369 1.00 19.91 34 THR B CA 1
ATOM 5484 C C . THR B 1 36 ? 44.889 70.244 75.245 1.00 22.90 34 THR B C 1
ATOM 5485 O O . THR B 1 36 ? 45.012 71.447 75.003 1.00 20.58 34 THR B O 1
ATOM 5489 N N . VAL B 1 37 ? 44.088 69.767 76.217 1.00 20.16 35 VAL B N 1
ATOM 5490 C CA . VAL B 1 37 ? 43.278 70.646 77.086 1.00 18.62 35 VAL B CA 1
ATOM 5491 C C . VAL B 1 37 ? 43.451 70.156 78.515 1.00 21.50 35 VAL B C 1
ATOM 5492 O O . VAL B 1 37 ? 43.201 68.973 78.803 1.00 20.15 35 VAL B O 1
ATOM 5496 N N . TRP B 1 38 ? 43.924 71.052 79.417 1.00 18.89 36 TRP B N 1
ATOM 5497 C CA . TRP B 1 38 ? 44.163 70.665 80.792 1.00 18.08 36 TRP B CA 1
ATOM 5498 C C . TRP B 1 38 ? 43.914 71.792 81.804 1.00 21.25 36 TRP B C 1
ATOM 5499 O O . TRP B 1 38 ? 43.849 72.985 81.460 1.00 19.94 36 TRP B O 1
ATOM 5510 N N . ARG B 1 39 ? 43.768 71.383 83.059 1.00 18.62 37 ARG B N 1
ATOM 5511 C CA . ARG B 1 39 ? 43.544 72.280 84.188 1.00 19.88 37 ARG B CA 1
ATOM 5512 C C . ARG B 1 39 ? 44.219 71.690 85.409 1.00 23.98 37 ARG B C 1
ATOM 5513 O O . ARG B 1 39 ? 44.963 70.714 85.296 1.00 23.21 37 ARG B O 1
ATOM 5521 N N . GLU B 1 40 ? 43.941 72.261 86.583 1.00 20.94 38 GLU B N 1
ATOM 5522 C CA . GLU B 1 40 ? 44.488 71.814 87.845 1.00 21.79 38 GLU B CA 1
ATOM 5523 C C . GLU B 1 40 ? 43.709 70.631 88.434 1.00 28.64 38 GLU B C 1
ATOM 5524 O O . GLU B 1 40 ? 42.553 70.418 88.080 1.00 27.13 38 GLU B O 1
ATOM 5530 N N . GLY B 1 41 ? 44.342 69.947 89.384 1.00 28.09 39 GLY B N 1
ATOM 5531 C CA . GLY B 1 41 ? 43.766 68.879 90.194 1.00 28.91 39 GLY B CA 1
ATOM 5532 C C . GLY B 1 41 ? 43.264 67.666 89.443 1.00 35.32 39 GLY B C 1
ATOM 5533 O O . GLY B 1 41 ? 43.666 67.411 88.308 1.00 33.91 39 GLY B O 1
ATOM 5534 N N . HIS B 1 42 ? 42.361 66.911 90.087 1.00 34.43 40 HIS B N 1
ATOM 5535 C CA . HIS B 1 42 ? 41.759 65.721 89.498 1.00 35.46 40 HIS B CA 1
ATOM 5536 C C . HIS B 1 42 ? 40.404 66.083 88.902 1.00 38.57 40 HIS B C 1
ATOM 5537 O O . HIS B 1 42 ? 39.687 65.207 88.435 1.00 39.71 40 HIS B O 1
ATOM 5539 N N . ASP B 1 43 ? 40.073 67.383 88.892 1.00 34.16 41 ASP B N 1
ATOM 5540 C CA . ASP B 1 43 ? 38.823 67.947 88.374 1.00 33.83 41 ASP B CA 1
ATOM 5541 C C . ASP B 1 43 ? 38.661 67.753 86.861 1.00 38.60 41 ASP B C 1
ATOM 5542 O O . ASP B 1 43 ? 39.609 67.956 86.088 1.00 36.80 41 ASP B O 1
ATOM 5544 N N . ALA B 1 44 ? 37.434 67.397 86.455 1.00 34.93 42 ALA B N 1
ATOM 5545 C CA . ALA B 1 44 ? 37.069 67.132 85.072 1.00 34.11 42 ALA B CA 1
ATOM 5546 C C . ALA B 1 44 ? 37.165 68.364 84.203 1.00 34.04 42 ALA B C 1
ATOM 5547 O O . ALA B 1 44 ? 36.812 69.481 84.593 1.00 31.48 42 ALA B O 1
ATOM 5549 N N . VAL B 1 45 ? 37.687 68.149 83.019 1.00 30.17 43 VAL B N 1
ATOM 5550 C CA . VAL B 1 45 ? 37.827 69.202 82.035 1.00 28.60 43 VAL B CA 1
ATOM 5551 C C . VAL B 1 45 ? 37.185 68.688 80.744 1.00 31.45 43 VAL B C 1
ATOM 5552 O O . VAL B 1 45 ? 37.148 67.478 80.510 1.00 31.06 43 VAL B O 1
ATOM 5556 N N . ALA B 1 46 ? 36.629 69.595 79.957 1.00 28.13 44 ALA B N 1
ATOM 5557 C CA . ALA B 1 46 ? 36.014 69.241 78.684 1.00 28.75 44 ALA B CA 1
ATOM 5558 C C . ALA B 1 46 ? 36.339 70.288 77.612 1.00 29.54 44 ALA B C 1
ATOM 5559 O O . ALA B 1 46 ? 36.942 71.315 77.924 1.00 26.56 44 ALA B O 1
ATOM 5561 N N . ALA B 1 47 ? 35.974 70.016 76.343 1.00 26.71 45 ALA B N 1
ATOM 5562 C CA . ALA B 1 47 ? 36.224 70.946 75.238 1.00 26.50 45 ALA B CA 1
ATOM 5563 C C . ALA B 1 47 ? 35.120 70.931 74.206 1.00 29.45 45 ALA B C 1
ATOM 5564 O O . ALA B 1 47 ? 34.499 69.895 73.979 1.00 28.77 45 ALA B O 1
ATOM 5566 N N . THR B 1 48 ? 34.889 72.085 73.587 1.00 24.91 46 THR B N 1
ATOM 5567 C CA . THR B 1 48 ? 33.911 72.297 72.526 1.00 25.20 46 THR B CA 1
ATOM 5568 C C . THR B 1 48 ? 34.631 72.749 71.260 1.00 28.46 46 THR B C 1
ATOM 5569 O O . THR B 1 48 ? 35.488 73.638 71.306 1.00 27.73 46 THR B O 1
ATOM 5573 N N . LEU B 1 49 ? 34.272 72.139 70.130 1.00 23.61 47 LEU B N 1
ATOM 5574 C CA . LEU B 1 49 ? 34.813 72.507 68.834 1.00 21.74 47 LEU B CA 1
ATOM 5575 C C . LEU B 1 49 ? 33.825 73.489 68.237 1.00 25.70 47 LEU B C 1
ATOM 5576 O O . LEU B 1 49 ? 32.666 73.130 67.999 1.00 26.35 47 LEU B O 1
ATOM 5581 N N . VAL B 1 50 ? 34.264 74.735 68.019 1.00 21.50 48 VAL B N 1
ATOM 5582 C CA . VAL B 1 50 ? 33.380 75.771 67.473 1.00 21.53 48 VAL B CA 1
ATOM 5583 C C . VAL B 1 50 ? 33.740 75.960 65.995 1.00 25.27 48 VAL B C 1
ATOM 5584 O O . VAL B 1 50 ? 34.850 76.384 65.678 1.00 24.30 48 VAL B O 1
ATOM 5588 N N . VAL B 1 51 ? 32.800 75.664 65.101 1.00 22.81 49 VAL B N 1
ATOM 5589 C CA . VAL B 1 51 ? 33.059 75.731 63.670 1.00 22.94 49 VAL B CA 1
ATOM 5590 C C . VAL B 1 51 ? 32.203 76.782 63.002 1.00 27.59 49 VAL B C 1
ATOM 5591 O O . VAL B 1 51 ? 30.999 76.840 63.246 1.00 26.71 49 VAL B O 1
ATOM 5595 N N . ARG B 1 52 ? 32.800 77.562 62.099 1.00 24.54 50 ARG B N 1
ATOM 5596 C CA . ARG B 1 52 ? 32.035 78.591 61.385 1.00 25.73 50 ARG B CA 1
ATOM 5597 C C . ARG B 1 52 ? 32.406 78.659 59.908 1.00 27.55 50 ARG B C 1
ATOM 5598 O O . ARG B 1 52 ? 33.578 78.555 59.586 1.00 25.52 50 ARG B O 1
ATOM 5600 N N . TYR B 1 53 ? 31.413 78.900 59.032 1.00 25.75 51 TYR B N 1
ATOM 5601 C CA . TYR B 1 53 ? 31.607 79.106 57.595 1.00 25.50 51 TYR B CA 1
ATOM 5602 C C . TYR B 1 53 ? 31.724 80.624 57.346 1.00 32.57 51 TYR B C 1
ATOM 5603 O O . TYR B 1 53 ? 30.861 81.373 57.793 1.00 30.47 51 TYR B O 1
ATOM 5612 N N . HIS B 1 54 ? 32.777 81.061 56.628 1.00 32.75 52 HIS B N 1
ATOM 5613 C CA . HIS B 1 54 ? 33.093 82.477 56.357 1.00 33.71 52 HIS B CA 1
ATOM 5614 C C . HIS B 1 54 ? 32.774 82.973 54.951 1.00 36.55 52 HIS B C 1
ATOM 5615 O O . HIS B 1 54 ? 33.080 84.120 54.617 1.00 37.97 52 HIS B O 1
ATOM 5622 N N . GLY B 1 55 ? 32.167 82.130 54.134 1.00 30.10 53 GLY B N 1
ATOM 5623 C CA . GLY B 1 55 ? 31.883 82.492 52.752 1.00 28.34 53 GLY B CA 1
ATOM 5624 C C . GLY B 1 55 ? 33.041 82.115 51.846 1.00 30.38 53 GLY B C 1
ATOM 5625 O O . GLY B 1 55 ? 33.949 81.382 52.255 1.00 26.93 53 GLY B O 1
ATOM 5626 N N . THR B 1 56 ? 33.030 82.651 50.619 1.00 27.97 54 THR B N 1
ATOM 5627 C CA . THR B 1 56 ? 33.994 82.332 49.563 1.00 28.08 54 THR B CA 1
ATOM 5628 C C . THR B 1 56 ? 35.175 83.288 49.461 1.00 33.84 54 THR B C 1
ATOM 5629 O O . THR B 1 56 ? 35.967 83.161 48.523 1.00 34.48 54 THR B O 1
ATOM 5633 N N . THR B 1 57 ? 35.326 84.224 50.426 1.00 30.62 55 THR B N 1
ATOM 5634 C CA A THR B 1 57 ? 36.450 85.159 50.433 0.52 30.24 55 THR B CA 1
ATOM 5635 C CA B THR B 1 57 ? 36.468 85.147 50.395 0.48 30.17 55 THR B CA 1
ATOM 5636 C C . THR B 1 57 ? 37.742 84.373 50.671 1.00 31.86 55 THR B C 1
ATOM 5637 O O . THR B 1 57 ? 37.850 83.671 51.665 1.00 31.27 55 THR B O 1
ATOM 5644 N N . TYR B 1 58 ? 38.678 84.468 49.750 1.00 26.93 56 TYR B N 1
ATOM 5645 C CA . TYR B 1 58 ? 39.946 83.759 49.768 1.00 24.99 56 TYR B CA 1
ATOM 5646 C C . TYR B 1 58 ? 41.085 84.705 50.173 1.00 29.71 56 TYR B C 1
ATOM 5647 O O . TYR B 1 58 ? 41.161 85.825 49.658 1.00 29.07 56 TYR B O 1
ATOM 5656 N N . PRO B 1 59 ? 42.008 84.263 51.053 1.00 27.37 57 PRO B N 1
ATOM 5657 C CA . PRO B 1 59 ? 43.066 85.170 51.510 1.00 28.48 57 PRO B CA 1
ATOM 5658 C C . PRO B 1 59 ? 44.206 85.365 50.528 1.00 33.73 57 PRO B C 1
ATOM 5659 O O . PRO B 1 59 ? 44.408 84.545 49.632 1.00 32.68 57 PRO B O 1
ATOM 5663 N N . ASP B 1 60 ? 44.972 86.448 50.734 1.00 30.08 58 ASP B N 1
ATOM 5664 C CA . ASP B 1 60 ? 46.209 86.734 50.013 1.00 30.82 58 ASP B CA 1
ATOM 5665 C C . ASP B 1 60 ? 47.258 86.125 50.941 1.00 32.90 58 ASP B C 1
ATOM 5666 O O . ASP B 1 60 ? 47.380 86.548 52.100 1.00 32.46 58 ASP B O 1
ATOM 5671 N N . LEU B 1 61 ? 47.954 85.092 50.464 1.00 27.38 59 LEU B N 1
ATOM 5672 C CA . LEU B 1 61 ? 48.902 84.340 51.282 1.00 26.63 59 LEU B CA 1
ATOM 5673 C C . LEU B 1 61 ? 50.352 84.765 51.236 1.00 32.05 59 LEU B C 1
ATOM 5674 O O . LEU B 1 61 ? 51.172 84.185 51.948 1.00 31.63 59 LEU B O 1
ATOM 5679 N N . ALA B 1 62 ? 50.682 85.772 50.413 1.00 29.55 60 ALA B N 1
ATOM 5680 C CA . ALA B 1 62 ? 52.047 86.289 50.367 1.00 30.32 60 ALA B CA 1
ATOM 5681 C C . ALA B 1 62 ? 52.046 87.783 50.161 1.00 37.35 60 ALA B C 1
ATOM 5682 O O . ALA B 1 62 ? 51.039 88.344 49.704 1.00 37.25 60 ALA B O 1
ATOM 5684 N N . ASP B 1 63 ? 53.159 88.425 50.533 1.00 34.47 61 ASP B N 1
ATOM 5685 C CA . ASP B 1 63 ? 53.347 89.859 50.378 1.00 36.24 61 ASP B CA 1
ATOM 5686 C C . ASP B 1 63 ? 53.571 90.146 48.879 1.00 41.16 61 ASP B C 1
ATOM 5687 O O . ASP B 1 63 ? 54.550 89.659 48.294 1.00 37.93 61 ASP B O 1
ATOM 5692 N N . PRO B 1 64 ? 52.653 90.900 48.232 1.00 41.68 62 PRO B N 1
ATOM 5693 C CA . PRO B 1 64 ? 52.855 91.227 46.809 1.00 42.77 62 PRO B CA 1
ATOM 5694 C C . PRO B 1 64 ? 53.933 92.310 46.619 1.00 49.04 62 PRO B C 1
ATOM 5695 O O . PRO B 1 64 ? 54.320 92.956 47.604 1.00 48.55 62 PRO B O 1
ATOM 5699 N N . PRO B 1 65 ? 54.471 92.520 45.387 1.00 46.52 63 PRO B N 1
ATOM 5700 C CA . PRO B 1 65 ? 55.485 93.586 45.202 1.00 49.97 63 PRO B CA 1
ATOM 5701 C C . PRO B 1 65 ? 54.890 94.972 45.440 1.00 83.33 63 PRO B C 1
ATOM 5702 O O . PRO B 1 65 ? 53.675 95.131 45.331 1.00 50.85 63 PRO B O 1
ATOM 5706 N N . LYS B 1 89 ? 25.678 81.201 61.249 1.00 52.74 87 LYS B N 1
ATOM 5707 C CA . LYS B 1 89 ? 25.608 80.713 62.621 1.00 52.20 87 LYS B CA 1
ATOM 5708 C C . LYS B 1 89 ? 26.656 79.614 62.873 1.00 55.00 87 LYS B C 1
ATOM 5709 O O . LYS B 1 89 ? 26.708 78.635 62.112 1.00 55.83 87 LYS B O 1
ATOM 5711 N N . PRO B 1 90 ? 27.494 79.739 63.931 1.00 48.76 88 PRO B N 1
ATOM 5712 C CA . PRO B 1 90 ? 28.502 78.695 64.185 1.00 47.24 88 PRO B CA 1
ATOM 5713 C C . PRO B 1 90 ? 27.918 77.401 64.738 1.00 46.90 88 PRO B C 1
ATOM 5714 O O . PRO B 1 90 ? 26.837 77.409 65.330 1.00 46.63 88 PRO B O 1
ATOM 5718 N N . GLN B 1 91 ? 28.644 76.294 64.549 1.00 40.12 89 GLN B N 1
ATOM 5719 C CA . GLN B 1 91 ? 28.270 74.982 65.075 1.00 37.87 89 GLN B CA 1
ATOM 5720 C C . GLN B 1 91 ? 29.127 74.737 66.305 1.00 38.03 89 GLN B C 1
ATOM 5721 O O . GLN B 1 91 ? 30.334 74.981 66.261 1.00 37.22 89 GLN B O 1
ATOM 5727 N N . ARG B 1 92 ? 28.509 74.271 67.401 1.00 33.65 90 ARG B N 1
ATOM 5728 C CA . ARG B 1 92 ? 29.178 73.916 68.651 1.00 33.47 90 ARG B CA 1
ATOM 5729 C C . ARG B 1 92 ? 29.148 72.398 68.691 1.00 36.67 90 ARG B C 1
ATOM 5730 O O . ARG B 1 92 ? 28.071 71.796 68.767 1.00 37.33 90 ARG B O 1
ATOM 5734 N N . LEU B 1 93 ? 30.327 71.778 68.570 1.00 29.98 91 LEU B N 1
ATOM 5735 C CA . LEU B 1 93 ? 30.474 70.341 68.441 1.00 28.98 91 LEU B CA 1
ATOM 5736 C C . LEU B 1 93 ? 31.205 69.697 69.610 1.00 33.99 91 LEU B C 1
ATOM 5737 O O . LEU B 1 93 ? 32.161 70.273 70.124 1.00 32.46 91 LEU B O 1
ATOM 5742 N N . PRO B 1 94 ? 30.791 68.481 70.027 1.00 33.27 92 PRO B N 1
ATOM 5743 C CA . PRO B 1 94 ? 31.473 67.834 71.154 1.00 33.02 92 PRO B CA 1
ATOM 5744 C C . PRO B 1 94 ? 32.877 67.366 70.827 1.00 33.40 92 PRO B C 1
ATOM 5745 O O . PRO B 1 94 ? 33.161 67.006 69.699 1.00 33.43 92 PRO B O 1
ATOM 5749 N N . MET B 1 95 ? 33.764 67.417 71.811 1.00 27.40 93 MET B N 1
ATOM 5750 C CA . MET B 1 95 ? 35.092 66.859 71.644 1.00 25.64 93 MET B CA 1
ATOM 5751 C C . MET B 1 95 ? 35.219 65.730 72.633 1.00 31.32 93 MET B C 1
ATOM 5752 O O . MET B 1 95 ? 34.743 65.840 73.763 1.00 30.11 93 MET B O 1
ATOM 5757 N N . SER B 1 96 ? 35.782 64.614 72.193 1.00 29.28 94 SER B N 1
ATOM 5758 C CA . SER B 1 96 ? 35.881 63.442 73.038 1.00 30.45 94 SER B CA 1
ATOM 5759 C C . SER B 1 96 ? 37.279 63.269 73.582 1.00 34.56 94 SER B C 1
ATOM 5760 O O . SER B 1 96 ? 38.240 63.449 72.828 1.00 31.17 94 SER B O 1
ATOM 5763 N N . PRO B 1 97 ? 37.417 62.844 74.860 1.00 34.08 95 PRO B N 1
ATOM 5764 C CA . PRO B 1 97 ? 38.759 62.567 75.386 1.00 34.40 95 PRO B CA 1
ATOM 5765 C C . PRO B 1 97 ? 39.290 61.290 74.759 1.00 41.17 95 PRO B C 1
ATOM 5766 O O . PRO B 1 97 ? 38.530 60.356 74.470 1.00 41.58 95 PRO B O 1
ATOM 5770 N N . GLY B 1 98 ? 40.574 61.290 74.477 1.00 38.14 96 GLY B N 1
ATOM 5771 C CA . GLY B 1 98 ? 41.187 60.143 73.845 1.00 39.02 96 GLY B CA 1
ATOM 5772 C C . GLY B 1 98 ? 41.846 59.209 74.827 1.00 43.75 96 GLY B C 1
ATOM 5773 O O . GLY B 1 98 ? 41.838 59.434 76.042 1.00 42.92 96 GLY B O 1
ATOM 5774 N N . HIS B 1 99 ? 42.435 58.160 74.283 1.00 40.83 97 HIS B N 1
ATOM 5775 C CA . HIS B 1 99 ? 43.196 57.196 75.050 1.00 42.02 97 HIS B CA 1
ATOM 5776 C C . HIS B 1 99 ? 44.562 57.808 75.367 1.00 42.67 97 HIS B C 1
ATOM 5777 O O . HIS B 1 99 ? 45.194 57.405 76.334 1.00 42.98 97 HIS B O 1
ATOM 5784 N N . THR B 1 100 ? 44.971 58.847 74.601 1.00 36.68 98 THR B N 1
ATOM 5785 C CA . THR B 1 100 ? 46.174 59.644 74.872 1.00 35.37 98 THR B CA 1
ATOM 5786 C C . THR B 1 100 ? 45.724 60.643 75.977 1.00 33.65 98 THR B C 1
ATOM 5787 O O . THR B 1 100 ? 44.790 61.410 75.762 1.00 29.84 98 THR B O 1
ATOM 5791 N N . PRO B 1 101 ? 46.284 60.591 77.196 1.00 31.87 99 PRO B N 1
ATOM 5792 C CA . PRO B 1 101 ? 45.781 61.487 78.260 1.00 31.20 99 PRO B CA 1
ATOM 5793 C C . PRO B 1 101 ? 45.902 62.978 77.923 1.00 31.81 99 PRO B C 1
ATOM 5794 O O . PRO B 1 101 ? 46.890 63.389 77.307 1.00 32.22 99 PRO B O 1
ATOM 5798 N N . ASP B 1 102 ? 44.854 63.764 78.264 1.00 23.83 100 ASP B N 1
ATOM 5799 C CA . ASP B 1 102 ? 44.750 65.221 78.070 1.00 22.33 100 ASP B CA 1
ATOM 5800 C C . ASP B 1 102 ? 44.539 65.685 76.631 1.00 24.83 100 ASP B C 1
ATOM 5801 O O . ASP B 1 102 ? 44.494 66.886 76.385 1.00 24.00 100 ASP B O 1
ATOM 5806 N N . VAL B 1 103 ? 44.332 64.748 75.705 1.00 21.84 101 VAL B N 1
ATOM 5807 C CA . VAL B 1 103 ? 44.105 65.097 74.304 1.00 21.02 101 VAL B CA 1
ATOM 5808 C C . VAL B 1 103 ? 42.633 64.910 73.992 1.00 23.92 101 VAL B C 1
ATOM 5809 O O . VAL B 1 103 ? 42.062 63.861 74.308 1.00 24.08 101 VAL B O 1
ATOM 5813 N N . PHE B 1 104 ? 42.019 65.931 73.407 1.00 19.72 102 PHE B N 1
ATOM 5814 C CA . PHE B 1 104 ? 40.621 65.919 72.997 1.00 19.92 102 PHE B CA 1
ATOM 5815 C C . PHE B 1 104 ? 40.525 65.861 71.472 1.00 23.42 102 PHE B C 1
ATOM 5816 O O . PHE B 1 104 ? 41.380 66.407 70.773 1.00 21.37 102 PHE B O 1
ATOM 5824 N N . HIS B 1 105 ? 39.492 65.188 70.960 1.00 19.77 103 HIS B N 1
ATOM 5825 C CA . HIS B 1 105 ? 39.327 64.989 69.521 1.00 19.87 103 HIS B CA 1
ATOM 5826 C C . HIS B 1 105 ? 37.946 65.373 69.085 1.00 24.80 103 HIS B C 1
ATOM 5827 O O . HIS B 1 105 ? 36.977 65.000 69.738 1.00 24.63 103 HIS B O 1
ATOM 5834 N N . GLY B 1 106 ? 37.870 66.047 67.951 1.00 21.22 104 GLY B N 1
ATOM 5835 C CA . GLY B 1 106 ? 36.612 66.417 67.323 1.00 21.71 104 GLY B CA 1
ATOM 5836 C C . GLY B 1 106 ? 36.710 66.244 65.819 1.00 24.65 104 GLY B C 1
ATOM 5837 O O . GLY B 1 106 ? 37.758 65.869 65.300 1.00 23.43 104 GLY B O 1
ATOM 5838 N N . HIS B 1 107 ? 35.645 66.574 65.106 1.00 22.14 105 HIS B N 1
ATOM 5839 C CA . HIS B 1 107 ? 35.616 66.529 63.649 1.00 23.95 105 HIS B CA 1
ATOM 5840 C C . HIS B 1 107 ? 34.484 67.382 63.150 1.00 27.60 105 HIS B C 1
ATOM 5841 O O . HIS B 1 107 ? 33.504 67.588 63.868 1.00 27.22 105 HIS B O 1
ATOM 5848 N N . PHE B 1 108 ? 34.605 67.864 61.913 1.00 24.34 106 PHE B N 1
ATOM 5849 C CA . PHE B 1 108 ? 33.543 68.599 61.226 1.00 23.80 106 PHE B CA 1
ATOM 5850 C C . PHE B 1 108 ? 33.601 68.213 59.741 1.00 25.72 106 PHE B C 1
ATOM 5851 O O . PHE B 1 108 ? 34.663 67.812 59.247 1.00 24.61 106 PHE B O 1
ATOM 5859 N N . THR B 1 109 ? 32.448 68.258 59.064 1.00 22.20 107 THR B N 1
ATOM 5860 C CA . THR B 1 109 ? 32.311 67.900 57.649 1.00 21.83 107 THR B CA 1
ATOM 5861 C C . THR B 1 109 ? 31.795 69.144 56.931 1.00 25.36 107 THR B C 1
ATOM 5862 O O . THR B 1 109 ? 30.598 69.414 56.984 1.00 26.67 107 THR B O 1
ATOM 5866 N N . PRO B 1 110 ? 32.679 69.953 56.310 1.00 22.31 108 PRO B N 1
ATOM 5867 C CA . PRO B 1 110 ? 32.202 71.154 55.601 1.00 22.34 108 PRO B CA 1
ATOM 5868 C C . PRO B 1 110 ? 31.273 70.771 54.446 1.00 28.28 108 PRO B C 1
ATOM 5869 O O . PRO B 1 110 ? 31.523 69.782 53.752 1.00 27.41 108 PRO B O 1
ATOM 5873 N N . ASP B 1 111 ? 30.173 71.514 54.278 1.00 25.73 109 ASP B N 1
ATOM 5874 C CA . ASP B 1 111 ? 29.184 71.176 53.257 1.00 26.22 109 ASP B CA 1
ATOM 5875 C C . ASP B 1 111 ? 29.149 72.161 52.086 1.00 29.39 109 ASP B C 1
ATOM 5876 O O . ASP B 1 111 ? 28.245 72.097 51.250 1.00 29.42 109 ASP B O 1
ATOM 5881 N N . ARG B 1 112 ? 30.111 73.086 52.030 1.00 25.09 110 ARG B N 1
ATOM 5882 C CA . ARG B 1 112 ? 30.167 74.040 50.930 1.00 24.86 110 ARG B CA 1
ATOM 5883 C C . ARG B 1 112 ? 31.555 74.597 50.778 1.00 25.88 110 ARG B C 1
ATOM 5884 O O . ARG B 1 112 ? 32.334 74.604 51.731 1.00 24.47 110 ARG B O 1
ATOM 5890 N N . VAL B 1 113 ? 31.855 75.026 49.551 1.00 21.28 111 VAL B N 1
ATOM 5891 C CA . VAL B 1 113 ? 33.125 75.604 49.141 1.00 20.94 111 VAL B CA 1
ATOM 5892 C C . VAL B 1 113 ? 33.324 76.948 49.854 1.00 25.84 111 VAL B C 1
ATOM 5893 O O . VAL B 1 113 ? 32.394 77.766 49.926 1.00 23.95 111 VAL B O 1
ATOM 5897 N N . GLY B 1 114 ? 34.543 77.175 50.326 1.00 20.57 112 GLY B N 1
ATOM 5898 C CA . GLY B 1 114 ? 34.908 78.439 50.948 1.00 19.67 112 GLY B CA 1
ATOM 5899 C C . GLY B 1 114 ? 35.785 78.304 52.175 1.00 24.01 112 GLY B C 1
ATOM 5900 O O . GLY B 1 114 ? 36.324 77.229 52.461 1.00 22.77 112 GLY B O 1
ATOM 5901 N N . LEU B 1 115 ? 35.951 79.416 52.891 1.00 22.85 113 LEU B N 1
ATOM 5902 C CA . LEU B 1 115 ? 36.777 79.456 54.079 1.00 22.66 113 LEU B CA 1
ATOM 5903 C C . LEU B 1 115 ? 35.961 79.088 55.305 1.00 26.16 113 LEU B C 1
ATOM 5904 O O . LEU B 1 115 ? 34.933 79.715 55.593 1.00 24.94 113 LEU B O 1
ATOM 5909 N N . TRP B 1 116 ? 36.416 78.046 56.009 1.00 22.42 114 TRP B N 1
ATOM 5910 C CA . TRP B 1 116 ? 35.811 77.581 57.248 1.00 22.32 114 TRP B CA 1
ATOM 5911 C C . TRP B 1 116 ? 36.832 77.820 58.332 1.00 26.65 114 TRP B C 1
ATOM 5912 O O . TRP B 1 116 ? 38.042 77.733 58.070 1.00 25.59 114 TRP B O 1
ATOM 5923 N N . THR B 1 117 ? 36.376 78.146 59.542 1.00 22.54 115 THR B N 1
ATOM 5924 C CA . THR B 1 117 ? 37.336 78.271 60.637 1.00 23.48 115 THR B CA 1
ATOM 5925 C C . THR B 1 117 ? 36.906 77.365 61.756 1.00 27.55 115 THR B C 1
ATOM 5926 O O . THR B 1 117 ? 35.738 76.964 61.839 1.00 26.52 115 THR B O 1
ATOM 5930 N N . TYR B 1 118 ? 37.843 77.009 62.602 1.00 23.74 116 TYR B N 1
ATOM 5931 C CA . TYR B 1 118 ? 37.493 76.250 63.785 1.00 23.34 116 TYR B CA 1
ATOM 5932 C C . TYR B 1 118 ? 38.263 76.841 64.954 1.00 26.76 116 TYR B C 1
ATOM 5933 O O . TYR B 1 118 ? 39.328 77.452 64.765 1.00 25.62 116 TYR B O 1
ATOM 5942 N N . ARG B 1 119 ? 37.741 76.627 66.155 1.00 23.62 117 ARG B N 1
ATOM 5943 C CA . ARG B 1 119 ? 38.337 77.100 67.418 1.00 23.87 117 ARG B CA 1
ATOM 5944 C C . ARG B 1 119 ? 38.038 76.041 68.472 1.00 25.29 117 ARG B C 1
ATOM 5945 O O . ARG B 1 119 ? 36.938 75.478 68.472 1.00 24.51 117 ARG B O 1
ATOM 5953 N N . VAL B 1 120 ? 38.999 75.759 69.364 1.00 20.99 118 VAL B N 1
ATOM 5954 C CA . VAL B 1 120 ? 38.754 74.843 70.478 1.00 20.84 118 VAL B CA 1
ATOM 5955 C C . VAL B 1 120 ? 38.497 75.706 71.735 1.00 27.06 118 VAL B C 1
ATOM 5956 O O . VAL B 1 120 ? 39.284 76.620 71.999 1.00 24.81 118 VAL B O 1
ATOM 5960 N N . ASP B 1 121 ? 37.376 75.460 72.466 1.00 23.37 119 ASP B N 1
ATOM 5961 C CA . ASP B 1 121 ? 37.061 76.145 73.736 1.00 22.84 119 ASP B CA 1
ATOM 5962 C C . ASP B 1 121 ? 37.172 75.130 74.864 1.00 26.66 119 ASP B C 1
ATOM 5963 O O . ASP B 1 121 ? 36.557 74.054 74.799 1.00 26.69 119 ASP B O 1
ATOM 5968 N N . GLY B 1 122 ? 37.976 75.454 75.870 1.00 21.63 120 GLY B N 1
ATOM 5969 C CA . GLY B 1 122 ? 38.191 74.589 77.028 1.00 20.24 120 GLY B CA 1
ATOM 5970 C C . GLY B 1 122 ? 37.327 75.045 78.188 1.00 26.26 120 GLY B C 1
ATOM 5971 O O . GLY B 1 122 ? 37.049 76.233 78.315 1.00 25.65 120 GLY B O 1
ATOM 5972 N N . TRP B 1 123 ? 36.862 74.109 79.014 1.00 25.26 121 TRP B N 1
ATOM 5973 C CA . TRP B 1 123 ? 36.016 74.435 80.169 1.00 26.03 121 TRP B CA 1
ATOM 5974 C C . TRP B 1 123 ? 36.064 73.408 81.253 1.00 28.49 121 TRP B C 1
ATOM 5975 O O . TRP B 1 123 ? 36.319 72.237 80.994 1.00 29.33 121 TRP B O 1
ATOM 5986 N N . GLY B 1 124 ? 35.854 73.858 82.490 1.00 25.74 122 GLY B N 1
ATOM 5987 C CA . GLY B 1 124 ? 35.768 72.973 83.641 1.00 25.38 122 GLY B CA 1
ATOM 5988 C C . GLY B 1 124 ? 34.368 72.388 83.664 1.00 30.67 122 GLY B C 1
ATOM 5989 O O . GLY B 1 124 ? 33.398 73.100 83.400 1.00 29.74 122 GLY B O 1
ATOM 5990 N N . ASP B 1 125 ? 34.271 71.088 83.952 1.00 30.51 123 ASP B N 1
ATOM 5991 C CA . ASP B 1 125 ? 33.046 70.272 83.961 1.00 31.58 123 ASP B CA 1
ATOM 5992 C C . ASP B 1 125 ? 32.729 69.895 85.448 1.00 34.28 123 ASP B C 1
ATOM 5993 O O . ASP B 1 125 ? 33.091 68.793 85.873 1.00 34.12 123 ASP B O 1
ATOM 5998 N N . PRO B 1 126 ? 32.155 70.816 86.279 1.00 30.48 124 PRO B N 1
ATOM 5999 C CA . PRO B 1 126 ? 31.966 70.500 87.715 1.00 31.50 124 PRO B CA 1
ATOM 6000 C C . PRO B 1 126 ? 31.163 69.248 88.089 1.00 38.18 124 PRO B C 1
ATOM 6001 O O . PRO B 1 126 ? 31.519 68.563 89.048 1.00 38.82 124 PRO B O 1
ATOM 6005 N N . ILE B 1 127 ? 30.138 68.919 87.309 1.00 36.27 125 ILE B N 1
ATOM 6006 C CA . ILE B 1 127 ? 29.294 67.737 87.531 1.00 37.17 125 ILE B CA 1
ATOM 6007 C C . ILE B 1 127 ? 30.016 66.400 87.332 1.00 42.76 125 ILE B C 1
ATOM 6008 O O . ILE B 1 127 ? 29.820 65.484 88.147 1.00 43.04 125 ILE B O 1
ATOM 6013 N N . ALA B 1 128 ? 30.874 66.292 86.293 1.00 37.94 126 ALA B N 1
ATOM 6014 C CA . ALA B 1 128 ? 31.635 65.062 86.064 1.00 38.52 126 ALA B CA 1
ATOM 6015 C C . ALA B 1 128 ? 32.656 64.854 87.202 1.00 44.26 126 ALA B C 1
ATOM 6016 O O . ALA B 1 128 ? 32.892 63.713 87.615 1.00 43.76 126 ALA B O 1
ATOM 6018 N N . SER B 1 129 ? 33.202 65.964 87.747 1.00 41.24 127 SER B N 1
ATOM 6019 C CA . SER B 1 129 ? 34.122 65.935 88.884 1.00 42.74 127 SER B CA 1
ATOM 6020 C C . SER B 1 129 ? 33.377 65.373 90.121 1.00 49.67 127 SER B C 1
ATOM 6021 O O . SER B 1 129 ? 33.918 64.511 90.819 1.00 49.50 127 SER B O 1
ATOM 6024 N N . TRP B 1 130 ? 32.131 65.850 90.358 1.00 48.18 128 TRP B N 1
ATOM 6025 C CA . TRP B 1 130 ? 31.270 65.417 91.459 1.00 50.09 128 TRP B CA 1
ATOM 6026 C C . TRP B 1 130 ? 31.001 63.906 91.364 1.00 54.49 128 TRP B C 1
ATOM 6027 O O . TRP B 1 130 ? 31.226 63.185 92.344 1.00 54.14 128 TRP B O 1
ATOM 6038 N N . ARG B 1 131 ? 30.556 63.440 90.170 1.00 51.10 129 ARG B N 1
ATOM 6039 C CA . ARG B 1 131 ? 30.237 62.042 89.855 1.00 50.81 129 ARG B CA 1
ATOM 6040 C C . ARG B 1 131 ? 31.390 61.095 90.161 1.00 56.54 129 ARG B C 1
ATOM 6041 O O . ARG B 1 131 ? 31.159 60.042 90.749 1.00 56.36 129 ARG B O 1
ATOM 6043 N N . HIS B 1 132 ? 32.626 61.476 89.790 1.00 54.67 130 HIS B N 1
ATOM 6044 C CA . HIS B 1 132 ? 33.829 60.679 90.049 1.00 55.52 130 HIS B CA 1
ATOM 6045 C C . HIS B 1 132 ? 34.118 60.596 91.556 1.00 60.70 130 HIS B C 1
ATOM 6046 O O . HIS B 1 132 ? 34.342 59.497 92.073 1.00 60.26 130 HIS B O 1
ATOM 6048 N N . ASN B 1 133 ? 34.084 61.754 92.255 1.00 57.96 131 ASN B N 1
ATOM 6049 C CA . ASN B 1 133 ? 34.337 61.857 93.693 1.00 58.39 131 ASN B CA 1
ATOM 6050 C C . ASN B 1 133 ? 33.327 61.059 94.533 1.00 62.93 131 ASN B C 1
ATOM 6051 O O . ASN B 1 133 ? 33.742 60.375 95.474 1.00 62.51 131 ASN B O 1
ATOM 6053 N N . VAL B 1 134 ? 32.019 61.122 94.179 1.00 59.04 132 VAL B N 1
ATOM 6054 C CA . VAL B 1 134 ? 30.968 60.404 94.908 1.00 58.92 132 VAL B CA 1
ATOM 6055 C C . VAL B 1 134 ? 30.984 58.893 94.702 1.00 64.22 132 VAL B C 1
ATOM 6056 O O . VAL B 1 134 ? 30.732 58.155 95.657 1.00 63.64 132 VAL B O 1
ATOM 6060 N N . THR B 1 135 ? 31.299 58.435 93.473 1.00 61.81 133 THR B N 1
ATOM 6061 C CA . THR B 1 135 ? 31.382 57.010 93.136 1.00 62.13 133 THR B CA 1
ATOM 6062 C C . THR B 1 135 ? 32.571 56.387 93.873 1.00 67.31 133 THR B C 1
ATOM 6063 O O . THR B 1 135 ? 32.429 55.302 94.438 1.00 67.16 133 THR B O 1
ATOM 6067 N N . ALA B 1 136 ? 33.716 57.107 93.918 1.00 64.46 134 ALA B N 1
ATOM 6068 C CA . ALA B 1 136 ? 34.924 56.690 94.638 1.00 64.10 134 ALA B CA 1
ATOM 6069 C C . ALA B 1 136 ? 34.632 56.592 96.147 1.00 68.13 134 ALA B C 1
ATOM 6070 O O . ALA B 1 136 ? 35.122 55.671 96.806 1.00 68.00 134 ALA B O 1
ATOM 6072 N N . LYS B 1 137 ? 33.811 57.528 96.677 1.00 64.23 135 LYS B N 1
ATOM 6073 C CA . LYS B 1 137 ? 33.406 57.578 98.082 1.00 64.18 135 LYS B CA 1
ATOM 6074 C C . LYS B 1 137 ? 32.403 56.459 98.428 1.00 68.58 135 LYS B C 1
ATOM 6075 O O . LYS B 1 137 ? 32.443 55.938 99.547 1.00 67.89 135 LYS B O 1
ATOM 6077 N N . LEU B 1 138 ? 31.509 56.098 97.472 1.00 65.15 136 LEU B N 1
ATOM 6078 C CA . LEU B 1 138 ? 30.521 55.019 97.618 1.00 83.98 136 LEU B CA 1
ATOM 6079 C C . LEU B 1 138 ? 31.172 53.693 97.226 1.00 119.43 136 LEU B C 1
ATOM 6080 O O . LEU B 1 138 ? 31.461 52.861 98.082 1.00 86.12 136 LEU B O 1
ATOM 6085 N N . LEU B 1 147 ? 29.312 61.431 103.714 1.00 60.13 145 LEU B N 1
ATOM 6086 C CA . LEU B 1 147 ? 28.981 61.690 102.315 1.00 59.69 145 LEU B CA 1
ATOM 6087 C C . LEU B 1 147 ? 27.956 62.813 102.139 1.00 62.74 145 LEU B C 1
ATOM 6088 O O . LEU B 1 147 ? 27.863 63.369 101.044 1.00 63.38 145 LEU B O 1
ATOM 6090 N N . ASN B 1 148 ? 27.212 63.162 103.215 1.00 57.43 146 ASN B N 1
ATOM 6091 C CA . ASN B 1 148 ? 26.152 64.180 103.229 1.00 56.52 146 ASN B CA 1
ATOM 6092 C C . ASN B 1 148 ? 26.524 65.520 102.584 1.00 58.56 146 ASN B C 1
ATOM 6093 O O . ASN B 1 148 ? 25.730 66.060 101.808 1.00 56.97 146 ASN B O 1
ATOM 6098 N N . ASN B 1 149 ? 27.715 66.055 102.921 1.00 54.92 147 ASN B N 1
ATOM 6099 C CA . ASN B 1 149 ? 28.225 67.326 102.390 1.00 54.27 147 ASN B CA 1
ATOM 6100 C C . ASN B 1 149 ? 28.351 67.272 100.879 1.00 56.62 147 ASN B C 1
ATOM 6101 O O . ASN B 1 149 ? 27.835 68.164 100.202 1.00 55.69 147 ASN B O 1
ATOM 6106 N N . ASP B 1 150 ? 28.973 66.185 100.357 1.00 52.75 148 ASP B N 1
ATOM 6107 C CA . ASP B 1 150 ? 29.170 65.944 98.926 1.00 52.44 148 ASP B CA 1
ATOM 6108 C C . ASP B 1 150 ? 27.838 65.834 98.185 1.00 55.51 148 ASP B C 1
ATOM 6109 O O . ASP B 1 150 ? 27.691 66.412 97.109 1.00 54.11 148 ASP B O 1
ATOM 6111 N N . LEU B 1 151 ? 26.865 65.118 98.782 1.00 52.69 149 LEU B N 1
ATOM 6112 C CA . LEU B 1 151 ? 25.525 64.898 98.219 1.00 52.50 149 LEU B CA 1
ATOM 6113 C C . LEU B 1 151 ? 24.732 66.204 98.040 1.00 54.23 149 LEU B C 1
ATOM 6114 O O . LEU B 1 151 ? 24.097 66.381 97.002 1.00 51.87 149 LEU B O 1
ATOM 6119 N N . LEU B 1 152 ? 24.800 67.122 99.041 1.00 51.31 150 LEU B N 1
ATOM 6120 C CA . LEU B 1 152 ? 24.151 68.441 98.993 1.00 51.32 150 LEU B CA 1
ATOM 6121 C C . LEU B 1 152 ? 24.864 69.363 97.979 1.00 52.23 150 LEU B C 1
ATOM 6122 O O . LEU B 1 152 ? 24.198 70.155 97.306 1.00 50.59 150 LEU B O 1
ATOM 6127 N N . VAL B 1 153 ? 26.219 69.253 97.872 1.00 46.88 151 VAL B N 1
ATOM 6128 C CA . VAL B 1 153 ? 27.014 70.008 96.883 1.00 46.28 151 VAL B CA 1
ATOM 6129 C C . VAL B 1 153 ? 26.487 69.634 95.480 1.00 48.46 151 VAL B C 1
ATOM 6130 O O . VAL B 1 153 ? 26.208 70.527 94.677 1.00 47.19 151 VAL B O 1
ATOM 6134 N N . GLY B 1 154 ? 26.292 68.325 95.247 1.00 44.23 152 GLY B N 1
ATOM 6135 C CA . GLY B 1 154 ? 25.748 67.798 93.998 1.00 44.06 152 GLY B CA 1
ATOM 6136 C C . GLY B 1 154 ? 24.412 68.423 93.641 1.00 47.49 152 GLY B C 1
ATOM 6137 O O . GLY B 1 154 ? 24.209 68.830 92.498 1.00 45.83 152 GLY B O 1
ATOM 6138 N N . ALA B 1 155 ? 23.505 68.538 94.642 1.00 45.19 153 ALA B N 1
ATOM 6139 C CA . ALA B 1 155 ? 22.176 69.144 94.502 1.00 44.95 153 ALA B CA 1
ATOM 6140 C C . ALA B 1 155 ? 22.223 70.598 94.010 1.00 46.39 153 ALA B C 1
ATOM 6141 O O . ALA B 1 155 ? 21.466 70.950 93.113 1.00 45.60 153 ALA B O 1
ATOM 6143 N N . ARG B 1 156 ? 23.126 71.431 94.573 1.00 42.58 154 ARG B N 1
ATOM 6144 C CA . ARG B 1 156 ? 23.317 72.830 94.160 1.00 42.20 154 ARG B CA 1
ATOM 6145 C C . ARG B 1 156 ? 23.889 72.909 92.718 1.00 45.55 154 ARG B C 1
ATOM 6146 O O . ARG B 1 156 ? 23.543 73.833 91.977 1.00 43.91 154 ARG B O 1
ATOM 6149 N N . LEU B 1 157 ? 24.760 71.942 92.333 1.00 42.61 155 LEU B N 1
ATOM 6150 C CA . LEU B 1 157 ? 25.324 71.869 90.975 1.00 42.65 155 LEU B CA 1
ATOM 6151 C C . LEU B 1 157 ? 24.212 71.557 89.964 1.00 46.92 155 LEU B C 1
ATOM 6152 O O . LEU B 1 157 ? 24.058 72.301 88.995 1.00 46.52 155 LEU B O 1
ATOM 6157 N N . LEU B 1 158 ? 23.388 70.513 90.236 1.00 44.06 156 LEU B N 1
ATOM 6158 C CA . LEU B 1 158 ? 22.263 70.134 89.357 1.00 44.30 156 LEU B CA 1
ATOM 6159 C C . LEU B 1 158 ? 21.225 71.261 89.224 1.00 47.15 156 LEU B C 1
ATOM 6160 O O . LEU B 1 158 ? 20.721 71.484 88.134 1.00 45.18 156 LEU B O 1
ATOM 6165 N N . GLU B 1 159 ? 20.965 72.009 90.317 1.00 45.56 157 GLU B N 1
ATOM 6166 C CA . GLU B 1 159 ? 20.053 73.159 90.326 1.00 46.22 157 GLU B CA 1
ATOM 6167 C C . GLU B 1 159 ? 20.591 74.266 89.422 1.00 50.63 157 GLU B C 1
ATOM 6168 O O . GLU B 1 159 ? 19.830 74.852 88.653 1.00 50.49 157 GLU B O 1
ATOM 6171 N N . ARG B 1 160 ? 21.921 74.520 89.488 1.00 47.96 158 ARG B N 1
ATOM 6172 C CA . ARG B 1 160 ? 22.615 75.507 88.648 1.00 47.33 158 ARG B CA 1
ATOM 6173 C C . ARG B 1 160 ? 22.626 75.029 87.184 1.00 47.81 158 ARG B C 1
ATOM 6174 O O . ARG B 1 160 ? 22.455 75.839 86.277 1.00 45.74 158 ARG B O 1
ATOM 6179 N N . ALA B 1 161 ? 22.803 73.716 86.960 1.00 43.95 159 ALA B N 1
ATOM 6180 C CA . ALA B 1 161 ? 22.789 73.141 85.608 1.00 44.59 159 ALA B CA 1
ATOM 6181 C C . ALA B 1 161 ? 21.412 73.341 84.948 1.00 51.16 159 ALA B C 1
ATOM 6182 O O . ALA B 1 161 ? 21.348 73.720 83.771 1.00 50.38 159 ALA B O 1
ATOM 6184 N N . ALA B 1 162 ? 20.319 73.150 85.739 1.00 48.82 160 ALA B N 1
ATOM 6185 C CA . ALA B 1 162 ? 18.922 73.296 85.308 1.00 49.25 160 ALA B CA 1
ATOM 6186 C C . ALA B 1 162 ? 18.597 74.680 84.737 1.00 52.79 160 ALA B C 1
ATOM 6187 O O . ALA B 1 162 ? 17.808 74.761 83.796 1.00 53.14 160 ALA B O 1
ATOM 6189 N N . THR B 1 163 ? 19.245 75.750 85.255 1.00 48.23 161 THR B N 1
ATOM 6190 C CA . THR B 1 163 ? 19.075 77.133 84.775 1.00 48.45 161 THR B CA 1
ATOM 6191 C C . THR B 1 163 ? 19.531 77.312 83.309 1.00 53.83 161 THR B C 1
ATOM 6192 O O . THR B 1 163 ? 19.136 78.288 82.663 1.00 53.80 161 THR B O 1
ATOM 6196 N N . GLY B 1 164 ? 20.350 76.380 82.809 1.00 50.92 162 GLY B N 1
ATOM 6197 C CA . GLY B 1 164 ? 20.836 76.397 81.430 1.00 51.89 162 GLY B CA 1
ATOM 6198 C C . GLY B 1 164 ? 20.228 75.345 80.514 1.00 57.16 162 GLY B C 1
ATOM 6199 O O . GLY B 1 164 ? 20.662 75.201 79.369 1.00 57.07 162 GLY B O 1
ATOM 6200 N N . VAL B 1 165 ? 19.222 74.603 81.010 1.00 53.59 163 VAL B N 1
ATOM 6201 C CA . VAL B 1 165 ? 18.523 73.522 80.309 1.00 53.57 163 VAL B CA 1
ATOM 6202 C C . VAL B 1 165 ? 17.110 74.013 79.896 1.00 59.86 163 VAL B C 1
ATOM 6203 O O . VAL B 1 165 ? 16.504 74.771 80.664 1.00 59.53 163 VAL B O 1
ATOM 6207 N N . PRO B 1 166 ? 16.574 73.631 78.697 1.00 58.38 164 PRO B N 1
ATOM 6208 C CA . PRO B 1 166 ? 15.207 74.062 78.325 1.00 58.76 164 PRO B CA 1
ATOM 6209 C C . PRO B 1 166 ? 14.161 73.592 79.340 1.00 63.78 164 PRO B C 1
ATOM 6210 O O . PRO B 1 166 ? 14.266 72.468 79.839 1.00 63.52 164 PRO B O 1
ATOM 6214 N N . ARG B 1 167 ? 13.173 74.464 79.658 1.00 61.04 165 ARG B N 1
ATOM 6215 C CA . ARG B 1 167 ? 12.074 74.240 80.618 1.00 60.95 165 ARG B CA 1
ATOM 6216 C C . ARG B 1 167 ? 11.488 72.822 80.572 1.00 64.80 165 ARG B C 1
ATOM 6217 O O . ARG B 1 167 ? 11.243 72.225 81.623 1.00 65.50 165 ARG B O 1
ATOM 6220 N N . GLU B 1 168 ? 11.302 72.281 79.356 1.00 60.21 166 GLU B N 1
ATOM 6221 C CA . GLU B 1 168 ? 10.752 70.948 79.118 1.00 59.81 166 GLU B CA 1
ATOM 6222 C C . GLU B 1 168 ? 11.672 69.798 79.563 1.00 62.98 166 GLU B C 1
ATOM 6223 O O . GLU B 1 168 ? 11.196 68.668 79.680 1.00 62.43 166 GLU B O 1
ATOM 6225 N N . LEU B 1 169 ? 12.978 70.070 79.799 1.00 58.98 167 LEU B N 1
ATOM 6226 C CA . LEU B 1 169 ? 13.934 69.030 80.191 1.00 58.41 167 LEU B CA 1
ATOM 6227 C C . LEU B 1 169 ? 14.526 69.170 81.611 1.00 60.58 167 LEU B C 1
ATOM 6228 O O . LEU B 1 169 ? 15.204 68.250 82.073 1.00 60.59 167 LEU B O 1
ATOM 6230 N N . ARG B 1 170 ? 14.228 70.286 82.306 1.00 55.59 168 ARG B N 1
ATOM 6231 C CA . ARG B 1 170 ? 14.677 70.614 83.670 1.00 55.05 168 ARG B CA 1
ATOM 6232 C C . ARG B 1 170 ? 14.377 69.570 84.745 1.00 59.12 168 ARG B C 1
ATOM 6233 O O . ARG B 1 170 ? 15.233 69.331 85.607 1.00 58.12 168 ARG B O 1
ATOM 6241 N N . GLU B 1 171 ? 13.141 69.005 84.724 1.00 55.09 169 GLU B N 1
ATOM 6242 C CA . GLU B 1 171 ? 12.615 68.025 85.683 1.00 54.55 169 GLU B CA 1
ATOM 6243 C C . GLU B 1 171 ? 13.604 66.944 86.132 1.00 56.79 169 GLU B C 1
ATOM 6244 O O . GLU B 1 171 ? 13.813 66.793 87.336 1.00 55.69 169 GLU B O 1
ATOM 6246 N N . ALA B 1 172 ? 14.233 66.225 85.177 1.00 53.62 170 ALA B N 1
ATOM 6247 C CA . ALA B 1 172 ? 15.206 65.154 85.452 1.00 53.75 170 ALA B CA 1
ATOM 6248 C C . ALA B 1 172 ? 16.334 65.597 86.396 1.00 57.76 170 ALA B C 1
ATOM 6249 O O . ALA B 1 172 ? 16.766 64.808 87.240 1.00 57.91 170 ALA B O 1
ATOM 6251 N N . LEU B 1 173 ? 16.789 66.861 86.258 1.00 52.99 171 LEU B N 1
ATOM 6252 C CA . LEU B 1 173 ? 17.847 67.442 87.084 1.00 51.94 171 LEU B CA 1
ATOM 6253 C C . LEU B 1 173 ? 17.295 67.878 88.425 1.00 55.34 171 LEU B C 1
ATOM 6254 O O . LEU B 1 173 ? 17.908 67.566 89.449 1.00 55.06 171 LEU B O 1
ATOM 6259 N N . LEU B 1 174 ? 16.146 68.600 88.423 1.00 52.40 172 LEU B N 1
ATOM 6260 C CA . LEU B 1 174 ? 15.482 69.092 89.636 1.00 52.69 172 LEU B CA 1
ATOM 6261 C C . LEU B 1 174 ? 15.103 67.961 90.588 1.00 56.26 172 LEU B C 1
ATOM 6262 O O . LEU B 1 174 ? 15.401 68.051 91.782 1.00 56.84 172 LEU B O 1
ATOM 6267 N N . GLU B 1 175 ? 14.518 66.872 90.047 1.00 51.98 173 GLU B N 1
ATOM 6268 C CA . GLU B 1 175 ? 14.110 65.680 90.808 1.00 51.64 173 GLU B CA 1
ATOM 6269 C C . GLU B 1 175 ? 15.316 64.937 91.412 1.00 54.63 173 GLU B C 1
ATOM 6270 O O . GLU B 1 175 ? 15.237 64.462 92.552 1.00 53.23 173 GLU B O 1
ATOM 6272 N N . ALA B 1 176 ? 16.435 64.864 90.650 1.00 50.44 174 ALA B N 1
ATOM 6273 C CA . ALA B 1 176 ? 17.691 64.238 91.074 1.00 49.34 174 ALA B CA 1
ATOM 6274 C C . ALA B 1 176 ? 18.297 65.030 92.223 1.00 52.82 174 ALA B C 1
ATOM 6275 O O . ALA B 1 176 ? 18.838 64.430 93.151 1.00 53.09 174 ALA B O 1
ATOM 6277 N N . ALA B 1 177 ? 18.172 66.376 92.180 1.00 49.60 175 ALA B N 1
ATOM 6278 C CA . ALA B 1 177 ? 18.672 67.276 93.222 1.00 49.81 175 ALA B CA 1
ATOM 6279 C C . ALA B 1 177 ? 17.886 67.068 94.522 1.00 54.84 175 ALA B C 1
ATOM 6280 O O . ALA B 1 177 ? 18.491 66.985 95.590 1.00 54.22 175 ALA B O 1
ATOM 6282 N N . ALA B 1 178 ? 16.542 66.926 94.411 1.00 52.58 176 ALA B N 1
ATOM 6283 C CA . ALA B 1 178 ? 15.609 66.698 95.524 1.00 52.23 176 ALA B CA 1
ATOM 6284 C C . ALA B 1 178 ? 15.915 65.389 96.259 1.00 58.23 176 ALA B C 1
ATOM 6285 O O . ALA B 1 178 ? 15.874 65.360 97.489 1.00 58.79 176 ALA B O 1
ATOM 6287 N N . ALA B 1 179 ? 16.270 64.328 95.512 1.00 56.16 177 ALA B N 1
ATOM 6288 C CA . ALA B 1 179 ? 16.633 63.024 96.066 1.00 56.87 177 ALA B CA 1
ATOM 6289 C C . ALA B 1 179 ? 17.890 63.139 96.931 1.00 63.59 177 ALA B C 1
ATOM 6290 O O . ALA B 1 179 ? 17.901 62.635 98.061 1.00 63.60 177 ALA B O 1
ATOM 6292 N N . LEU B 1 180 ? 18.926 63.847 96.414 1.00 61.45 178 LEU B N 1
ATOM 6293 C CA . LEU B 1 180 ? 20.200 64.094 97.094 1.00 62.06 178 LEU B CA 1
ATOM 6294 C C . LEU B 1 180 ? 19.969 64.825 98.418 1.00 69.39 178 LEU B C 1
ATOM 6295 O O . LEU B 1 180 ? 20.553 64.443 99.432 1.00 69.98 178 LEU B O 1
ATOM 6300 N N . ARG B 1 181 ? 19.085 65.849 98.408 1.00 67.61 179 ARG B N 1
ATOM 6301 C CA . ARG B 1 181 ? 18.722 66.653 99.577 1.00 68.34 179 ARG B CA 1
ATOM 6302 C C . ARG B 1 181 ? 17.966 65.846 100.641 1.00 75.97 179 ARG B C 1
ATOM 6303 O O . ARG B 1 181 ? 18.247 66.009 101.832 1.00 75.84 179 ARG B O 1
ATOM 6311 N N . ALA B 1 182 ? 17.023 64.973 100.206 1.00 74.88 180 ALA B N 1
ATOM 6312 C CA . ALA B 1 182 ? 16.183 64.113 101.053 1.00 75.67 180 ALA B CA 1
ATOM 6313 C C . ALA B 1 182 ? 17.015 63.221 101.993 1.00 81.58 180 ALA B C 1
ATOM 6314 O O . ALA B 1 182 ? 18.087 62.766 101.586 1.00 81.51 180 ALA B O 1
ATOM 6316 N N . PRO B 1 183 ? 16.570 62.971 103.250 1.00 79.07 181 PRO B N 1
ATOM 6317 C CA . PRO B 1 183 ? 17.381 62.130 104.151 1.00 78.98 181 PRO B CA 1
ATOM 6318 C C . PRO B 1 183 ? 17.289 60.634 103.840 1.00 82.50 181 PRO B C 1
ATOM 6319 O O . PRO B 1 183 ? 16.318 60.190 103.223 1.00 82.12 181 PRO B O 1
ATOM 6323 N N . GLY B 1 184 ? 18.309 59.885 104.264 1.00 78.55 182 GLY B N 1
ATOM 6324 C CA . GLY B 1 184 ? 18.380 58.441 104.070 1.00 78.19 182 GLY B CA 1
ATOM 6325 C C . GLY B 1 184 ? 19.739 57.922 103.648 1.00 81.52 182 GLY B C 1
ATOM 6326 O O . GLY B 1 184 ? 20.754 58.603 103.835 1.00 81.18 182 GLY B O 1
ATOM 6327 N N . ASP B 1 185 ? 19.759 56.692 103.086 1.00 77.57 183 ASP B N 1
ATOM 6328 C CA . ASP B 1 185 ? 20.958 56.003 102.594 1.00 77.23 183 ASP B CA 1
ATOM 6329 C C . ASP B 1 185 ? 21.618 56.791 101.444 1.00 80.76 183 ASP B C 1
ATOM 6330 O O . ASP B 1 185 ? 20.896 57.322 100.593 1.00 80.61 183 ASP B O 1
ATOM 6332 N N . PRO B 1 186 ? 22.972 56.892 101.394 1.00 76.21 184 PRO B N 1
ATOM 6333 C CA . PRO B 1 186 ? 23.606 57.666 100.306 1.00 75.42 184 PRO B CA 1
ATOM 6334 C C . PRO B 1 186 ? 23.435 57.082 98.901 1.00 76.95 184 PRO B C 1
ATOM 6335 O O . PRO B 1 186 ? 23.463 57.844 97.935 1.00 76.15 184 PRO B O 1
ATOM 6339 N N . PHE B 1 187 ? 23.249 55.746 98.787 1.00 72.05 185 PHE B N 1
ATOM 6340 C CA . PHE B 1 187 ? 23.064 55.045 97.509 1.00 71.11 185 PHE B CA 1
ATOM 6341 C C . PHE B 1 187 ? 21.718 55.366 96.847 1.00 73.31 185 PHE B C 1
ATOM 6342 O O . PHE B 1 187 ? 21.641 55.461 95.620 1.00 72.78 185 PHE B O 1
ATOM 6344 N N . THR B 1 188 ? 20.661 55.521 97.661 1.00 68.86 186 THR B N 1
ATOM 6345 C CA . THR B 1 188 ? 19.313 55.863 97.199 1.00 68.26 186 THR B CA 1
ATOM 6346 C C . THR B 1 188 ? 19.306 57.335 96.761 1.00 70.51 186 THR B C 1
ATOM 6347 O O . THR B 1 188 ? 18.806 57.658 95.679 1.00 69.92 186 THR B O 1
ATOM 6351 N N . ARG B 1 189 ? 19.883 58.206 97.619 1.00 65.60 187 ARG B N 1
ATOM 6352 C CA . ARG B 1 189 ? 20.005 59.654 97.464 1.00 64.30 187 ARG B CA 1
ATOM 6353 C C . ARG B 1 189 ? 20.721 60.070 96.182 1.00 66.60 187 ARG B C 1
ATOM 6354 O O . ARG B 1 189 ? 20.278 61.015 95.531 1.00 66.45 187 ARG B O 1
ATOM 6362 N N . ALA B 1 190 ? 21.823 59.373 95.827 1.00 61.83 188 ALA B N 1
ATOM 6363 C CA . ALA B 1 190 ? 22.658 59.675 94.661 1.00 61.03 188 ALA B CA 1
ATOM 6364 C C . ALA B 1 190 ? 22.280 58.939 93.364 1.00 63.30 188 ALA B C 1
ATOM 6365 O O . ALA B 1 190 ? 22.816 59.274 92.300 1.00 62.51 188 ALA B O 1
ATOM 6367 N N . GLY B 1 191 ? 21.373 57.961 93.471 1.00 58.52 189 GLY B N 1
ATOM 6368 C CA . GLY B 1 191 ? 20.900 57.118 92.372 1.00 57.59 189 GLY B CA 1
ATOM 6369 C C . GLY B 1 191 ? 20.529 57.840 91.091 1.00 59.19 189 GLY B C 1
ATOM 6370 O O . GLY B 1 191 ? 21.112 57.561 90.041 1.00 58.29 189 GLY B O 1
ATOM 6371 N N . ALA B 1 192 ? 19.573 58.784 91.173 1.00 55.15 190 ALA B N 1
ATOM 6372 C CA . ALA B 1 192 ? 19.114 59.582 90.029 1.00 54.78 190 ALA B CA 1
ATOM 6373 C C . ALA B 1 192 ? 20.235 60.480 89.475 1.00 58.46 190 ALA B C 1
ATOM 6374 O O . ALA B 1 192 ? 20.413 60.545 88.262 1.00 57.77 190 ALA B O 1
ATOM 6376 N N . ALA B 1 193 ? 21.017 61.128 90.363 1.00 54.77 191 ALA B N 1
ATOM 6377 C CA . ALA B 1 193 ? 22.132 62.001 89.971 1.00 54.33 191 ALA B CA 1
ATOM 6378 C C . ALA B 1 193 ? 23.265 61.261 89.239 1.00 57.05 191 ALA B C 1
ATOM 6379 O O . ALA B 1 193 ? 23.952 61.873 88.420 1.00 55.05 191 ALA B O 1
ATOM 6381 N N . LEU B 1 194 ? 23.448 59.954 89.529 1.00 55.31 192 LEU B N 1
ATOM 6382 C CA . LEU B 1 194 ? 24.476 59.101 88.909 1.00 55.97 192 LEU B CA 1
ATOM 6383 C C . LEU B 1 194 ? 23.960 58.328 87.688 1.00 61.14 192 LEU B C 1
ATOM 6384 O O . LEU B 1 194 ? 24.738 57.622 87.038 1.00 61.20 192 LEU B O 1
ATOM 6389 N N . SER B 1 195 ? 22.655 58.459 87.377 1.00 57.81 193 SER B N 1
ATOM 6390 C CA . SER B 1 195 ? 22.000 57.764 86.265 1.00 56.88 193 SER B CA 1
ATOM 6391 C C . SER B 1 195 ? 22.477 58.237 84.890 1.00 59.14 193 SER B C 1
ATOM 6392 O O . SER B 1 195 ? 22.967 59.362 84.754 1.00 57.68 193 SER B O 1
ATOM 6395 N N . ALA B 1 196 ? 22.294 57.373 83.869 1.00 55.24 194 ALA B N 1
ATOM 6396 C CA . ALA B 1 196 ? 22.621 57.658 82.474 1.00 54.65 194 ALA B CA 1
ATOM 6397 C C . ALA B 1 196 ? 21.690 58.744 81.917 1.00 57.51 194 ALA B C 1
ATOM 6398 O O . ALA B 1 196 ? 22.120 59.517 81.064 1.00 56.63 194 ALA B O 1
ATOM 6400 N N . GLU B 1 197 ? 20.427 58.816 82.424 1.00 53.72 195 GLU B N 1
ATOM 6401 C CA . GLU B 1 197 ? 19.404 59.807 82.039 1.00 53.14 195 GLU B CA 1
ATOM 6402 C C . GLU B 1 197 ? 19.895 61.241 82.300 1.00 56.99 195 GLU B C 1
ATOM 6403 O O . GLU B 1 197 ? 19.784 62.094 81.423 1.00 56.45 195 GLU B O 1
ATOM 6409 N N . VAL B 1 198 ? 20.449 61.489 83.500 1.00 54.59 196 VAL B N 1
ATOM 6410 C CA . VAL B 1 198 ? 21.001 62.785 83.913 1.00 55.03 196 VAL B CA 1
ATOM 6411 C C . VAL B 1 198 ? 22.308 63.048 83.131 1.00 58.93 196 VAL B C 1
ATOM 6412 O O . VAL B 1 198 ? 22.472 64.131 82.566 1.00 59.03 196 VAL B O 1
ATOM 6416 N N . SER B 1 199 ? 23.188 62.027 83.050 1.00 55.10 197 SER B N 1
ATOM 6417 C CA . SER B 1 199 ? 24.468 62.071 82.333 1.00 54.98 197 SER B CA 1
ATOM 6418 C C . SER B 1 199 ? 24.316 62.433 80.845 1.00 57.56 197 SER B C 1
ATOM 6419 O O . SER B 1 199 ? 25.089 63.257 80.352 1.00 56.61 197 SER B O 1
ATOM 6422 N N . ASP B 1 200 ? 23.298 61.858 80.151 1.00 53.44 198 ASP B N 1
ATOM 6423 C CA . ASP B 1 200 ? 23.010 62.132 78.732 1.00 53.27 198 ASP B CA 1
ATOM 6424 C C . ASP B 1 200 ? 22.474 63.547 78.528 1.00 56.60 198 ASP B C 1
ATOM 6425 O O . ASP B 1 200 ? 22.826 64.196 77.544 1.00 55.93 198 ASP B O 1
ATOM 6430 N N . LEU B 1 201 ? 21.606 64.012 79.445 1.00 53.11 199 LEU B N 1
ATOM 6431 C CA . LEU B 1 201 ? 21.003 65.348 79.395 1.00 52.84 199 LEU B CA 1
ATOM 6432 C C . LEU B 1 201 ? 22.088 66.408 79.557 1.00 54.88 199 LEU B C 1
ATOM 6433 O O . LEU B 1 201 ? 22.084 67.404 78.832 1.00 53.24 199 LEU B O 1
ATOM 6438 N N . LEU B 1 202 ? 23.031 66.177 80.495 1.00 51.88 200 LEU B N 1
ATOM 6439 C CA . LEU B 1 202 ? 24.148 67.095 80.728 1.00 51.55 200 LEU B CA 1
ATOM 6440 C C . LEU B 1 202 ? 25.156 67.086 79.577 1.00 55.95 200 LEU B C 1
ATOM 6441 O O . LEU B 1 202 ? 25.743 68.122 79.301 1.00 55.73 200 LEU B O 1
ATOM 6446 N N . ALA B 1 203 ? 25.299 65.949 78.860 1.00 52.98 201 ALA B N 1
ATOM 6447 C CA . ALA B 1 203 ? 26.173 65.838 77.681 1.00 53.20 201 ALA B CA 1
ATOM 6448 C C . ALA B 1 203 ? 25.663 66.734 76.531 1.00 57.14 201 ALA B C 1
ATOM 6449 O O . ALA B 1 203 ? 26.442 67.100 75.652 1.00 58.07 201 ALA B O 1
ATOM 6451 N N . GLU B 1 204 ? 24.368 67.109 76.560 1.00 52.62 202 GLU B N 1
ATOM 6452 C CA . GLU B 1 204 ? 23.737 67.978 75.562 1.00 52.10 202 GLU B CA 1
ATOM 6453 C C . GLU B 1 204 ? 23.646 69.435 76.040 1.00 55.49 202 GLU B C 1
ATOM 6454 O O . GLU B 1 204 ? 23.739 70.346 75.215 1.00 54.35 202 GLU B O 1
ATOM 6456 N N . TYR B 1 205 ? 23.441 69.649 77.369 1.00 51.97 203 TYR B N 1
ATOM 6457 C CA . TYR B 1 205 ? 23.356 70.974 77.997 1.00 51.78 203 TYR B CA 1
ATOM 6458 C C . TYR B 1 205 ? 24.267 70.950 79.228 1.00 54.12 203 TYR B C 1
ATOM 6459 O O . TYR B 1 205 ? 23.808 70.638 80.341 1.00 53.59 203 TYR B O 1
ATOM 6468 N N . PRO B 1 206 ? 25.588 71.192 79.045 1.00 48.42 204 PRO B N 1
ATOM 6469 C CA . PRO B 1 206 ? 26.497 71.071 80.187 1.00 46.54 204 PRO B CA 1
ATOM 6470 C C . PRO B 1 206 ? 26.639 72.309 81.038 1.00 44.65 204 PRO B C 1
ATOM 6471 O O . PRO B 1 206 ? 26.486 73.435 80.551 1.00 42.86 204 PRO B O 1
ATOM 6475 N N . LEU B 1 207 ? 26.938 72.087 82.328 1.00 38.28 205 LEU B N 1
ATOM 6476 C CA . LEU B 1 207 ? 27.243 73.192 83.223 1.00 36.14 205 LEU B CA 1
ATOM 6477 C C . LEU B 1 207 ? 28.745 73.414 83.000 1.00 37.69 205 LEU B C 1
ATOM 6478 O O . LEU B 1 207 ? 29.546 72.549 83.362 1.00 36.10 205 LEU B O 1
ATOM 6483 N N . ARG B 1 208 ? 29.092 74.513 82.312 1.00 34.48 206 ARG B N 1
ATOM 6484 C CA . ARG B 1 208 ? 30.473 74.839 81.934 1.00 34.84 206 ARG B CA 1
ATOM 6485 C C . ARG B 1 208 ? 31.070 75.923 82.810 1.00 37.73 206 ARG B C 1
ATOM 6486 O O . ARG B 1 208 ? 30.480 76.998 82.951 1.00 37.95 206 ARG B O 1
ATOM 6494 N N . GLU B 1 209 ? 32.274 75.668 83.342 1.00 32.28 207 GLU B N 1
ATOM 6495 C CA . GLU B 1 209 ? 32.993 76.654 84.159 1.00 31.15 207 GLU B CA 1
ATOM 6496 C C . GLU B 1 209 ? 34.269 77.118 83.450 1.00 32.41 207 GLU B C 1
ATOM 6497 O O . GLU B 1 209 ? 34.905 76.321 82.753 1.00 30.01 207 GLU B O 1
ATOM 6503 N N . PHE B 1 210 ? 34.669 78.385 83.683 1.00 28.80 208 PHE B N 1
ATOM 6504 C CA . PHE B 1 210 ? 35.932 78.986 83.225 1.00 28.48 208 PHE B CA 1
ATOM 6505 C C . PHE B 1 210 ? 36.185 78.779 81.726 1.00 32.74 208 PHE B C 1
ATOM 6506 O O . PHE B 1 210 ? 37.251 78.294 81.341 1.00 31.31 208 PHE B O 1
ATOM 6514 N N . VAL B 1 211 ? 35.187 79.118 80.900 1.00 29.90 209 VAL B N 1
ATOM 6515 C CA . VAL B 1 211 ? 35.210 78.947 79.447 1.00 28.93 209 VAL B CA 1
ATOM 6516 C C . VAL B 1 211 ? 36.363 79.746 78.878 1.00 31.06 209 VAL B C 1
ATOM 6517 O O . VAL B 1 211 ? 36.400 80.970 78.999 1.00 30.05 209 VAL B O 1
ATOM 6521 N N . THR B 1 212 ? 37.339 79.026 78.317 1.00 24.64 210 THR B N 1
ATOM 6522 C CA . THR B 1 212 ? 38.537 79.638 77.764 1.00 23.35 210 THR B CA 1
ATOM 6523 C C . THR B 1 212 ? 38.503 79.471 76.241 1.00 25.00 210 THR B C 1
ATOM 6524 O O . THR B 1 212 ? 38.482 78.351 75.740 1.00 23.93 210 THR B O 1
ATOM 6528 N N . ARG B 1 213 ? 38.528 80.575 75.531 1.00 22.48 211 ARG B N 1
ATOM 6529 C CA . ARG B 1 213 ? 38.451 80.598 74.078 1.00 23.93 211 ARG B CA 1
ATOM 6530 C C . ARG B 1 213 ? 39.777 80.413 73.386 1.00 28.54 211 ARG B C 1
ATOM 6531 O O . ARG B 1 213 ? 40.700 81.197 73.613 1.00 29.09 211 ARG B O 1
ATOM 6539 N N . GLY B 1 214 ? 39.867 79.388 72.536 1.00 23.91 212 GLY B N 1
ATOM 6540 C CA . GLY B 1 214 ? 41.107 79.106 71.805 1.00 22.96 212 GLY B CA 1
ATOM 6541 C C . GLY B 1 214 ? 41.316 80.038 70.632 1.00 26.57 212 GLY B C 1
ATOM 6542 O O . GLY B 1 214 ? 40.492 80.914 70.361 1.00 25.70 212 GLY B O 1
ATOM 6543 N N . GLU B 1 215 ? 42.431 79.866 69.932 1.00 25.58 213 GLU B N 1
ATOM 6544 C CA . GLU B 1 215 ? 42.724 80.638 68.717 1.00 25.44 213 GLU B CA 1
ATOM 6545 C C . GLU B 1 215 ? 41.932 80.007 67.558 1.00 26.80 213 GLU B C 1
ATOM 6546 O O . GLU B 1 215 ? 41.661 78.802 67.565 1.00 24.72 213 GLU B O 1
ATOM 6549 N N . GLN B 1 216 ? 41.538 80.838 66.611 1.00 22.80 214 GLN B N 1
ATOM 6550 C CA . GLN B 1 216 ? 40.772 80.486 65.424 1.00 24.37 214 GLN B CA 1
ATOM 6551 C C . GLN B 1 216 ? 41.727 80.114 64.276 1.00 27.77 214 GLN B C 1
ATOM 6552 O O . GLN B 1 216 ? 42.634 80.883 63.968 1.00 26.89 214 GLN B O 1
ATOM 6558 N N . TYR B 1 217 ? 41.540 78.930 63.660 1.00 24.54 215 TYR B N 1
ATOM 6559 C CA . TYR B 1 217 ? 42.385 78.477 62.543 1.00 23.62 215 TYR B CA 1
ATOM 6560 C C . TYR B 1 217 ? 41.542 78.251 61.304 1.00 26.21 215 TYR B C 1
ATOM 6561 O O . TYR B 1 217 ? 40.394 77.858 61.426 1.00 25.37 215 TYR B O 1
ATOM 6570 N N . GLY B 1 218 ? 42.104 78.528 60.134 1.00 21.74 216 GLY B N 1
ATOM 6571 C CA . GLY B 1 218 ? 41.387 78.419 58.873 1.00 20.83 216 GLY B CA 1
ATOM 6572 C C . GLY B 1 218 ? 41.556 77.111 58.120 1.00 23.01 216 GLY B C 1
ATOM 6573 O O . GLY B 1 218 ? 42.603 76.449 58.182 1.00 19.62 216 GLY B O 1
ATOM 6574 N N . VAL B 1 219 ? 40.501 76.741 57.384 1.00 18.62 217 VAL B N 1
ATOM 6575 C CA . VAL B 1 219 ? 40.536 75.583 56.491 1.00 18.51 217 VAL B CA 1
ATOM 6576 C C . VAL B 1 219 ? 39.935 76.049 55.181 1.00 22.80 217 VAL B C 1
ATOM 6577 O O . VAL B 1 219 ? 38.771 76.429 55.181 1.00 23.81 217 VAL B O 1
ATOM 6581 N N . TRP B 1 220 ? 40.700 76.051 54.065 1.00 20.51 218 TRP B N 1
ATOM 6582 C CA . TRP B 1 220 ? 40.076 76.412 52.777 1.00 20.69 218 TRP B CA 1
ATOM 6583 C C . TRP B 1 220 ? 39.406 75.142 52.207 1.00 23.06 218 TRP B C 1
ATOM 6584 O O . TRP B 1 220 ? 40.058 74.104 52.075 1.00 20.77 218 TRP B O 1
ATOM 6595 N N . VAL B 1 221 ? 38.114 75.230 51.903 1.00 18.90 219 VAL B N 1
ATOM 6596 C CA . VAL B 1 221 ? 37.348 74.069 51.432 1.00 19.05 219 VAL B CA 1
ATOM 6597 C C . VAL B 1 221 ? 37.012 74.180 49.939 1.00 22.49 219 VAL B C 1
ATOM 6598 O O . VAL B 1 221 ? 36.248 75.068 49.530 1.00 21.21 219 VAL B O 1
ATOM 6602 N N . ASP B 1 222 ? 37.613 73.289 49.122 1.00 19.16 220 ASP B N 1
ATOM 6603 C CA . ASP B 1 222 ? 37.363 73.291 47.679 1.00 19.05 220 ASP B CA 1
ATOM 6604 C C . ASP B 1 222 ? 36.314 72.270 47.292 1.00 22.41 220 ASP B C 1
ATOM 6605 O O . ASP B 1 222 ? 35.956 71.433 48.109 1.00 21.00 220 ASP B O 1
ATOM 6610 N N . ARG B 1 223 ? 35.873 72.295 46.019 1.00 21.71 221 ARG B N 1
ATOM 6611 C CA . ARG B 1 223 ? 34.932 71.319 45.445 1.00 21.31 221 ARG B CA 1
ATOM 6612 C C . ARG B 1 223 ? 35.578 69.919 45.471 1.00 23.31 221 ARG B C 1
ATOM 6613 O O . ARG B 1 223 ? 36.814 69.835 45.510 1.00 20.53 221 ARG B O 1
ATOM 6621 N N . PRO B 1 224 ? 34.796 68.814 45.442 1.00 20.43 222 PRO B N 1
ATOM 6622 C CA . PRO B 1 224 ? 35.409 67.473 45.572 1.00 20.18 222 PRO B CA 1
ATOM 6623 C C . PRO B 1 224 ? 36.503 67.080 44.587 1.00 23.69 222 PRO B C 1
ATOM 6624 O O . PRO B 1 224 ? 37.400 66.306 44.944 1.00 22.91 222 PRO B O 1
ATOM 6628 N N . GLU B 1 225 ? 36.458 67.626 43.371 1.00 20.33 223 GLU B N 1
ATOM 6629 C CA . GLU B 1 225 ? 37.425 67.328 42.302 1.00 20.30 223 GLU B CA 1
ATOM 6630 C C . GLU B 1 225 ? 38.831 67.770 42.667 1.00 22.64 223 GLU B C 1
ATOM 6631 O O . GLU B 1 225 ? 39.796 67.243 42.123 1.00 21.28 223 GLU B O 1
ATOM 6637 N N . ALA B 1 226 ? 38.958 68.713 43.619 1.00 19.42 224 ALA B N 1
ATOM 6638 C CA . ALA B 1 226 ? 40.270 69.176 44.128 1.00 18.79 224 ALA B CA 1
ATOM 6639 C C . ALA B 1 226 ? 41.067 67.994 44.701 1.00 21.09 224 ALA B C 1
ATOM 6640 O O . ALA B 1 226 ? 42.295 67.949 44.606 1.00 20.56 224 ALA B O 1
ATOM 6642 N N . ARG B 1 227 ? 40.360 67.046 45.323 1.00 18.90 225 ARG B N 1
ATOM 6643 C CA . ARG B 1 227 ? 40.993 65.857 45.899 1.00 18.51 225 ARG B CA 1
ATOM 6644 C C . ARG B 1 227 ? 40.795 64.611 45.018 1.00 21.82 225 ARG B C 1
ATOM 6645 O O . ARG B 1 227 ? 41.747 63.861 44.796 1.00 21.39 225 ARG B O 1
ATOM 6653 N N . PHE B 1 228 ? 39.549 64.364 44.595 1.00 18.11 226 PHE B N 1
ATOM 6654 C CA . PHE B 1 228 ? 39.141 63.152 43.875 1.00 18.91 226 PHE B CA 1
ATOM 6655 C C . PHE B 1 228 ? 38.783 63.427 42.420 1.00 22.33 226 PHE B C 1
ATOM 6656 O O . PHE B 1 228 ? 37.673 63.874 42.108 1.00 22.37 226 PHE B O 1
ATOM 6664 N N . SER B 1 229 ? 39.732 63.141 41.530 1.00 18.82 227 SER B N 1
ATOM 6665 C CA . SER B 1 229 ? 39.555 63.327 40.088 1.00 18.68 227 SER B CA 1
ATOM 6666 C C . SER B 1 229 ? 40.467 62.394 39.306 1.00 22.04 227 SER B C 1
ATOM 6667 O O . SER B 1 229 ? 41.528 62.032 39.791 1.00 21.36 227 SER B O 1
ATOM 6670 N N . SER B 1 230 ? 40.043 61.979 38.108 1.00 19.47 228 SER B N 1
ATOM 6671 C CA . SER B 1 230 ? 40.827 61.080 37.242 1.00 18.86 228 SER B CA 1
ATOM 6672 C C . SER B 1 230 ? 41.135 61.826 35.959 1.00 20.27 228 SER B C 1
ATOM 6673 O O . SER B 1 230 ? 40.218 62.275 35.280 1.00 19.98 228 SER B O 1
ATOM 6676 N N . TRP B 1 231 ? 42.437 62.027 35.681 1.00 16.60 229 TRP B N 1
ATOM 6677 C CA . TRP B 1 231 ? 42.947 62.864 34.602 1.00 17.63 229 TRP B CA 1
ATOM 6678 C C . TRP B 1 231 ? 43.475 62.063 33.432 1.00 20.21 229 TRP B C 1
ATOM 6679 O O . TRP B 1 231 ? 44.184 61.079 33.621 1.00 19.10 229 TRP B O 1
ATOM 6690 N N . TYR B 1 232 ? 43.170 62.525 32.231 1.00 17.66 230 TYR B N 1
ATOM 6691 C CA . TYR B 1 232 ? 43.675 61.907 31.015 1.00 17.93 230 TYR B CA 1
ATOM 6692 C C . TYR B 1 232 ? 44.292 63.015 30.181 1.00 20.45 230 TYR B C 1
ATOM 6693 O O . TYR B 1 232 ? 43.618 63.999 29.856 1.00 19.97 230 TYR B O 1
ATOM 6702 N N . GLU B 1 233 ? 45.599 62.908 29.910 1.00 16.53 231 GLU B N 1
ATOM 6703 C CA . GLU B 1 233 ? 46.280 63.932 29.127 1.00 16.48 231 GLU B CA 1
ATOM 6704 C C . GLU B 1 233 ? 46.326 63.555 27.633 1.00 22.13 231 GLU B C 1
ATOM 6705 O O . GLU B 1 233 ? 46.791 62.463 27.283 1.00 20.88 231 GLU B O 1
ATOM 6711 N N . MET B 1 234 ? 45.914 64.490 26.761 1.00 20.23 232 MET B N 1
ATOM 6712 C CA . MET B 1 234 ? 45.948 64.272 25.312 1.00 21.97 232 MET B CA 1
ATOM 6713 C C . MET B 1 234 ? 46.246 65.535 24.512 1.00 25.71 232 MET B C 1
ATOM 6714 O O . MET B 1 234 ? 45.778 66.626 24.872 1.00 24.05 232 MET B O 1
ATOM 6719 N N . PHE B 1 235 ? 46.993 65.378 23.397 1.00 21.38 233 PHE B N 1
ATOM 6720 C CA . PHE B 1 235 ? 47.321 66.494 22.510 1.00 21.29 233 PHE B CA 1
ATOM 6721 C C . PHE B 1 235 ? 46.217 66.589 21.429 1.00 27.15 233 PHE B C 1
ATOM 6722 O O . PHE B 1 235 ? 46.105 65.654 20.630 1.00 27.25 233 PHE B O 1
ATOM 6730 N N . PRO B 1 236 ? 45.430 67.699 21.363 1.00 24.62 234 PRO B N 1
ATOM 6731 C CA . PRO B 1 236 ? 44.414 67.852 20.286 1.00 24.40 234 PRO B CA 1
ATOM 6732 C C . PRO B 1 236 ? 44.933 67.659 18.858 1.00 25.25 234 PRO B C 1
ATOM 6733 O O . PRO B 1 236 ? 44.231 67.042 18.051 1.00 22.18 234 PRO B O 1
ATOM 6737 N N . ARG B 1 237 ? 46.170 68.137 18.557 1.00 20.58 235 ARG B N 1
ATOM 6738 C CA . ARG B 1 237 ? 46.756 67.977 17.219 1.00 21.33 235 ARG B CA 1
ATOM 6739 C C . ARG B 1 237 ? 46.953 66.529 16.791 1.00 25.18 235 ARG B C 1
ATOM 6740 O O . ARG B 1 237 ? 47.083 66.271 15.593 1.00 25.80 235 ARG B O 1
ATOM 6748 N N . SER B 1 238 ? 47.012 65.598 17.758 1.00 20.89 236 SER B N 1
ATOM 6749 C CA . SER B 1 238 ? 47.208 64.168 17.491 1.00 20.42 236 SER B CA 1
ATOM 6750 C C . SER B 1 238 ? 45.881 63.419 17.291 1.00 24.28 236 SER B C 1
ATOM 6751 O O . SER B 1 238 ? 45.887 62.202 17.162 1.00 24.23 236 SER B O 1
ATOM 6754 N N . THR B 1 239 ? 44.751 64.138 17.213 1.00 20.73 237 THR B N 1
ATOM 6755 C CA . THR B 1 239 ? 43.442 63.484 17.066 1.00 19.41 237 THR B CA 1
ATOM 6756 C C . THR B 1 239 ? 42.942 63.482 15.603 1.00 23.68 237 THR B C 1
ATOM 6757 O O . THR B 1 239 ? 41.796 63.102 15.353 1.00 22.96 237 THR B O 1
ATOM 6761 N N . GLY B 1 240 ? 43.797 63.898 14.674 1.00 20.35 238 GLY B N 1
ATOM 6762 C CA . GLY B 1 240 ? 43.448 64.024 13.252 1.00 22.09 238 GLY B CA 1
ATOM 6763 C C . GLY B 1 240 ? 43.561 62.780 12.393 1.00 26.99 238 GLY B C 1
ATOM 6764 O O . GLY B 1 240 ? 43.190 62.813 11.216 1.00 27.89 238 GLY B O 1
ATOM 6765 N N . GLY B 1 241 ? 44.073 61.700 12.963 1.00 23.96 239 GLY B N 1
ATOM 6766 C CA . GLY B 1 241 ? 44.274 60.433 12.254 1.00 24.33 239 GLY B CA 1
ATOM 6767 C C . GLY B 1 241 ? 45.338 60.500 11.169 1.00 27.88 239 GLY B C 1
ATOM 6768 O O . GLY B 1 241 ? 46.325 61.223 11.301 1.00 26.39 239 GLY B O 1
ATOM 6769 N N . TRP B 1 242 ? 45.134 59.747 10.069 1.00 24.74 240 TRP B N 1
ATOM 6770 C CA . TRP B 1 242 ? 46.105 59.669 8.976 1.00 24.15 240 TRP B CA 1
ATOM 6771 C C . TRP B 1 242 ? 45.415 59.765 7.600 1.00 26.87 240 TRP B C 1
ATOM 6772 O O . TRP B 1 242 ? 44.204 59.535 7.472 1.00 24.25 240 TRP B O 1
ATOM 6783 N N . ASP B 1 243 ? 46.203 60.073 6.573 1.00 23.01 241 ASP B N 1
ATOM 6784 C CA . ASP B 1 243 ? 45.677 60.064 5.204 1.00 21.77 241 ASP B CA 1
ATOM 6785 C C . ASP B 1 243 ? 45.907 58.623 4.641 1.00 24.97 241 ASP B C 1
ATOM 6786 O O . ASP B 1 243 ? 46.470 57.776 5.349 1.00 22.73 241 ASP B O 1
ATOM 6791 N N . ALA B 1 244 ? 45.519 58.363 3.368 1.00 21.67 242 ALA B N 1
ATOM 6792 C CA . ALA B 1 244 ? 45.630 57.050 2.717 1.00 20.65 242 ALA B CA 1
ATOM 6793 C C . ALA B 1 244 ? 47.064 56.524 2.597 1.00 23.03 242 ALA B C 1
ATOM 6794 O O . ALA B 1 244 ? 47.259 55.318 2.424 1.00 23.09 242 ALA B O 1
ATOM 6796 N N . GLU B 1 245 ? 48.066 57.414 2.690 1.00 19.82 243 GLU B N 1
ATOM 6797 C CA . GLU B 1 245 ? 49.485 57.012 2.620 1.00 20.30 243 GLU B CA 1
ATOM 6798 C C . GLU B 1 245 ? 50.105 56.736 4.003 1.00 26.07 243 GLU B C 1
ATOM 6799 O O . GLU B 1 245 ? 51.289 56.436 4.094 1.00 27.02 243 GLU B O 1
ATOM 6805 N N . GLY B 1 246 ? 49.317 56.860 5.060 1.00 25.07 244 GLY B N 1
ATOM 6806 C CA . GLY B 1 246 ? 49.797 56.650 6.427 1.00 24.30 244 GLY B CA 1
ATOM 6807 C C . GLY B 1 246 ? 50.551 57.847 6.969 1.00 27.58 244 GLY B C 1
ATOM 6808 O O . GLY B 1 246 ? 51.379 57.695 7.856 1.00 26.78 244 GLY B O 1
ATOM 6809 N N . ARG B 1 247 ? 50.274 59.055 6.437 1.00 23.29 245 ARG B N 1
ATOM 6810 C CA . ARG B 1 247 ? 50.882 60.284 6.909 1.00 23.00 245 ARG B CA 1
ATOM 6811 C C . ARG B 1 247 ? 49.936 60.912 7.909 1.00 27.18 245 ARG B C 1
ATOM 6812 O O . ARG B 1 247 ? 48.760 61.140 7.577 1.00 25.63 245 ARG B O 1
ATOM 6820 N N . PRO B 1 248 ? 50.440 61.237 9.122 1.00 25.21 246 PRO B N 1
ATOM 6821 C CA . PRO B 1 248 ? 49.576 61.897 10.127 1.00 24.43 246 PRO B CA 1
ATOM 6822 C C . PRO B 1 248 ? 48.976 63.223 9.630 1.00 25.98 246 PRO B C 1
ATOM 6823 O O . PRO B 1 248 ? 49.626 64.022 8.967 1.00 25.09 246 PRO B O 1
ATOM 6827 N N . VAL B 1 249 ? 47.720 63.444 9.944 1.00 22.67 247 VAL B N 1
ATOM 6828 C CA . VAL B 1 249 ? 47.028 64.673 9.566 1.00 21.81 247 VAL B CA 1
ATOM 6829 C C . VAL B 1 249 ? 46.820 65.484 10.896 1.00 25.60 247 VAL B C 1
ATOM 6830 O O . VAL B 1 249 ? 46.336 64.913 11.862 1.00 23.67 247 VAL B O 1
ATOM 6834 N N . HIS B 1 250 ? 47.171 66.793 10.921 1.00 22.46 248 HIS B N 1
ATOM 6835 C CA . HIS B 1 250 ? 47.005 67.670 12.096 1.00 21.98 248 HIS B CA 1
ATOM 6836 C C . HIS B 1 250 ? 45.530 67.711 12.525 1.00 27.32 248 HIS B C 1
ATOM 6837 O O . HIS B 1 250 ? 44.658 68.043 11.719 1.00 25.94 248 HIS B O 1
ATOM 6844 N N . GLY B 1 251 ? 45.276 67.377 13.785 1.00 24.16 249 GLY B N 1
ATOM 6845 C CA . GLY B 1 251 ? 43.933 67.407 14.361 1.00 23.23 249 GLY B CA 1
ATOM 6846 C C . GLY B 1 251 ? 43.406 68.812 14.559 1.00 25.33 249 GLY B C 1
ATOM 6847 O O . GLY B 1 251 ? 44.153 69.780 14.418 1.00 23.68 249 GLY B O 1
ATOM 6848 N N . THR B 1 252 ? 42.101 68.931 14.868 1.00 22.20 250 THR B N 1
ATOM 6849 C CA . THR B 1 252 ? 41.430 70.213 15.123 1.00 22.88 250 THR B CA 1
ATOM 6850 C C . THR B 1 252 ? 40.619 70.070 16.414 1.00 27.54 250 THR B C 1
ATOM 6851 O O . THR B 1 252 ? 40.498 68.955 16.918 1.00 25.30 250 THR B O 1
ATOM 6855 N N . PHE B 1 253 ? 40.002 71.171 16.923 1.00 27.00 251 PHE B N 1
ATOM 6856 C CA . PHE B 1 253 ? 39.119 71.047 18.090 1.00 26.63 251 PHE B CA 1
ATOM 6857 C C . PHE B 1 253 ? 37.927 70.135 17.782 1.00 30.42 251 PHE B C 1
ATOM 6858 O O . PHE B 1 253 ? 37.423 69.482 18.686 1.00 30.29 251 PHE B O 1
ATOM 6866 N N . ALA B 1 254 ? 37.505 70.060 16.498 1.00 26.42 252 ALA B N 1
ATOM 6867 C CA . ALA B 1 254 ? 36.412 69.177 16.044 1.00 25.38 252 ALA B CA 1
ATOM 6868 C C . ALA B 1 254 ? 36.842 67.690 16.146 1.00 27.05 252 ALA B C 1
ATOM 6869 O O . ALA B 1 254 ? 36.081 66.875 16.670 1.00 26.84 252 ALA B O 1
ATOM 6871 N N . THR B 1 255 ? 38.062 67.340 15.689 1.00 22.47 253 THR B N 1
ATOM 6872 C CA . THR B 1 255 ? 38.524 65.943 15.797 1.00 22.78 253 THR B CA 1
ATOM 6873 C C . THR B 1 255 ? 38.806 65.589 17.275 1.00 25.94 253 THR B C 1
ATOM 6874 O O . THR B 1 255 ? 38.497 64.476 17.709 1.00 25.25 253 THR B O 1
ATOM 6878 N N . ALA B 1 256 ? 39.364 66.545 18.040 1.00 21.99 254 ALA B N 1
ATOM 6879 C CA . ALA B 1 256 ? 39.646 66.381 19.473 1.00 21.10 254 ALA B CA 1
ATOM 6880 C C . ALA B 1 256 ? 38.372 66.078 20.225 1.00 27.43 254 ALA B C 1
ATOM 6881 O O . ALA B 1 256 ? 38.371 65.190 21.080 1.00 27.76 254 ALA B O 1
ATOM 6883 N N . ALA B 1 257 ? 37.262 66.769 19.882 1.00 25.19 255 ALA B N 1
ATOM 6884 C CA . ALA B 1 257 ? 35.965 66.500 20.512 1.00 25.41 255 ALA B CA 1
ATOM 6885 C C . ALA B 1 257 ? 35.513 65.059 20.275 1.00 28.87 255 ALA B C 1
ATOM 6886 O O . ALA B 1 257 ? 34.889 64.489 21.149 1.00 29.02 255 ALA B O 1
ATOM 6888 N N . GLU B 1 258 ? 35.809 64.476 19.090 1.00 26.98 256 GLU B N 1
ATOM 6889 C CA . GLU B 1 258 ? 35.440 63.097 18.721 1.00 27.51 256 GLU B CA 1
ATOM 6890 C C . GLU B 1 258 ? 36.284 62.062 19.465 1.00 29.12 256 GLU B C 1
ATOM 6891 O O . GLU B 1 258 ? 35.897 60.901 19.545 1.00 28.78 256 GLU B O 1
ATOM 6897 N N . ALA B 1 259 ? 37.459 62.471 19.973 1.00 25.13 257 ALA B N 1
ATOM 6898 C CA . ALA B 1 259 ? 38.342 61.612 20.763 1.00 24.80 257 ALA B CA 1
ATOM 6899 C C . ALA B 1 259 ? 37.915 61.559 22.264 1.00 28.13 257 ALA B C 1
ATOM 6900 O O . ALA B 1 259 ? 38.472 60.765 23.027 1.00 28.10 257 ALA B O 1
ATOM 6902 N N . LEU B 1 260 ? 36.917 62.380 22.677 1.00 24.50 258 LEU B N 1
ATOM 6903 C CA . LEU B 1 260 ? 36.439 62.478 24.079 1.00 23.51 258 LEU B CA 1
ATOM 6904 C C . LEU B 1 260 ? 35.519 61.371 24.576 1.00 28.37 258 LEU B C 1
ATOM 6905 O O . LEU B 1 260 ? 35.657 61.000 25.743 1.00 29.01 258 LEU B O 1
ATOM 6910 N N . PRO B 1 261 ? 34.561 60.825 23.775 1.00 24.91 259 PRO B N 1
ATOM 6911 C CA . PRO B 1 261 ? 33.706 59.743 24.300 1.00 24.09 259 PRO B CA 1
ATOM 6912 C C . PRO B 1 261 ? 34.467 58.531 24.875 1.00 25.54 259 PRO B C 1
ATOM 6913 O O . PRO B 1 261 ? 34.089 58.076 25.952 1.00 25.82 259 PRO B O 1
ATOM 6917 N N . ARG B 1 262 ? 35.562 58.046 24.232 1.00 22.84 260 ARG B N 1
ATOM 6918 C CA . ARG B 1 262 ? 36.297 56.910 24.818 1.00 23.79 260 ARG B CA 1
ATOM 6919 C C . ARG B 1 262 ? 36.974 57.246 26.171 1.00 26.83 260 ARG B C 1
ATOM 6920 O O . ARG B 1 262 ? 37.110 56.365 27.018 1.00 26.03 260 ARG B O 1
ATOM 6928 N N . ILE B 1 263 ? 37.419 58.502 26.341 1.00 23.90 261 ILE B N 1
ATOM 6929 C CA . ILE B 1 263 ? 38.071 58.972 27.576 1.00 22.44 261 ILE B CA 1
ATOM 6930 C C . ILE B 1 263 ? 37.009 58.986 28.686 1.00 25.02 261 ILE B C 1
ATOM 6931 O O . ILE B 1 263 ? 37.283 58.514 29.778 1.00 23.75 261 ILE B O 1
ATOM 6936 N N . ALA B 1 264 ? 35.781 59.468 28.379 1.00 22.86 262 ALA B N 1
ATOM 6937 C CA . ALA B 1 264 ? 34.685 59.491 29.351 1.00 23.70 262 ALA B CA 1
ATOM 6938 C C . ALA B 1 264 ? 34.276 58.068 29.684 1.00 29.09 262 ALA B C 1
ATOM 6939 O O . ALA B 1 264 ? 33.958 57.783 30.843 1.00 28.86 262 ALA B O 1
ATOM 6941 N N . ARG B 1 265 ? 34.304 57.158 28.676 1.00 26.03 263 ARG B N 1
ATOM 6942 C CA . ARG B 1 265 ? 33.928 55.759 28.907 1.00 25.76 263 ARG B CA 1
ATOM 6943 C C . ARG B 1 265 ? 34.920 55.063 29.821 1.00 26.77 263 ARG B C 1
ATOM 6944 O O . ARG B 1 265 ? 34.522 54.172 30.558 1.00 25.23 263 ARG B O 1
ATOM 6952 N N . MET B 1 266 ? 36.222 55.472 29.775 1.00 22.65 264 MET B N 1
ATOM 6953 C CA . MET B 1 266 ? 37.242 54.920 30.669 1.00 21.62 264 MET B CA 1
ATOM 6954 C C . MET B 1 266 ? 37.072 55.439 32.110 1.00 24.64 264 MET B C 1
ATOM 6955 O O . MET B 1 266 ? 37.748 54.953 33.004 1.00 24.20 264 MET B O 1
ATOM 6960 N N . GLY B 1 267 ? 36.178 56.401 32.330 1.00 21.47 265 GLY B N 1
ATOM 6961 C CA . GLY B 1 267 ? 35.924 56.893 33.686 1.00 20.77 265 GLY B CA 1
ATOM 6962 C C . GLY B 1 267 ? 36.770 58.074 34.126 1.00 26.92 265 GLY B C 1
ATOM 6963 O O . GLY B 1 267 ? 36.773 58.419 35.317 1.00 25.51 265 GLY B O 1
ATOM 6964 N N . PHE B 1 268 ? 37.492 58.719 33.178 1.00 22.93 266 PHE B N 1
ATOM 6965 C CA . PHE B 1 268 ? 38.258 59.913 33.525 1.00 22.70 266 PHE B CA 1
ATOM 6966 C C . PHE B 1 268 ? 37.289 61.119 33.567 1.00 27.31 266 PHE B C 1
ATOM 6967 O O . PHE B 1 268 ? 36.288 61.096 32.855 1.00 27.00 266 PHE B O 1
ATOM 6975 N N . ASP B 1 269 ? 37.514 62.109 34.456 1.00 23.37 267 ASP B N 1
ATOM 6976 C CA . ASP B 1 269 ? 36.607 63.274 34.507 1.00 22.73 267 ASP B CA 1
ATOM 6977 C C . ASP B 1 269 ? 37.322 64.593 34.173 1.00 24.18 267 ASP B C 1
ATOM 6978 O O . ASP B 1 269 ? 36.687 65.649 34.070 1.00 23.58 267 ASP B O 1
ATOM 6983 N N . VAL B 1 270 ? 38.644 64.536 34.008 1.00 18.94 268 VAL B N 1
ATOM 6984 C CA . VAL B 1 270 ? 39.394 65.729 33.625 1.00 18.81 268 VAL B CA 1
ATOM 6985 C C . VAL B 1 270 ? 40.195 65.403 32.371 1.00 23.36 268 VAL B C 1
ATOM 6986 O O . VAL B 1 270 ? 40.955 64.431 32.366 1.00 23.69 268 VAL B O 1
ATOM 6990 N N . VAL B 1 271 ? 40.049 66.226 31.331 1.00 20.12 269 VAL B N 1
ATOM 6991 C CA . VAL B 1 271 ? 40.856 66.103 30.125 1.00 19.15 269 VAL B CA 1
ATOM 6992 C C . VAL B 1 271 ? 41.907 67.217 30.138 1.00 21.41 269 VAL B C 1
ATOM 6993 O O . VAL B 1 271 ? 41.569 68.394 30.065 1.00 20.29 269 VAL B O 1
ATOM 6997 N N . TYR B 1 272 ? 43.178 66.831 30.238 1.00 18.08 270 TYR B N 1
ATOM 6998 C CA . TYR B 1 272 ? 44.270 67.783 30.312 1.00 18.14 270 TYR B CA 1
ATOM 6999 C C . TYR B 1 272 ? 44.959 67.946 28.959 1.00 22.58 270 TYR B C 1
ATOM 7000 O O . TYR B 1 272 ? 45.488 66.986 28.385 1.00 22.32 270 TYR B O 1
ATOM 7009 N N . LEU B 1 273 ? 44.987 69.197 28.478 1.00 18.15 271 LEU B 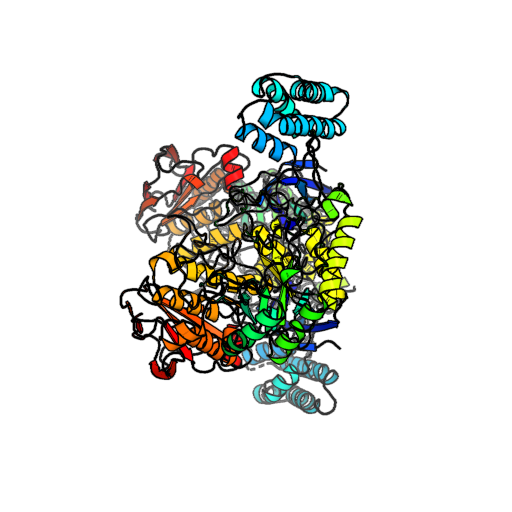N 1
ATOM 7010 C CA . LEU B 1 273 ? 45.600 69.518 27.210 1.00 17.38 271 LEU B CA 1
ATOM 7011 C C . LEU B 1 273 ? 46.883 70.304 27.359 1.00 22.25 271 LEU B C 1
ATOM 7012 O O . LEU B 1 273 ? 46.859 71.374 27.971 1.00 21.32 271 LEU B O 1
ATOM 7017 N N . PRO B 1 274 ? 47.974 69.872 26.682 1.00 20.10 272 PRO B N 1
ATOM 7018 C CA . PRO B 1 274 ? 49.160 70.736 26.538 1.00 18.08 272 PRO B CA 1
ATOM 7019 C C . PRO B 1 274 ? 48.746 72.080 25.881 1.00 21.58 272 PRO B C 1
ATOM 7020 O O . PRO B 1 274 ? 47.603 72.208 25.390 1.00 21.48 272 PRO B O 1
ATOM 7024 N N . PRO B 1 275 ? 49.616 73.111 25.863 1.00 19.80 273 PRO B N 1
ATOM 7025 C CA . PRO B 1 275 ? 49.188 74.435 25.335 1.00 19.43 273 PRO B CA 1
ATOM 7026 C C . PRO B 1 275 ? 48.574 74.413 23.940 1.00 23.32 273 PRO B C 1
ATOM 7027 O O . PRO B 1 275 ? 49.068 73.721 23.060 1.00 22.58 273 PRO B O 1
ATOM 7031 N N . ILE B 1 276 ? 47.440 75.112 23.769 1.00 21.70 274 ILE B N 1
ATOM 7032 C CA . ILE B 1 276 ? 46.652 75.128 22.521 1.00 21.74 274 ILE B CA 1
ATOM 7033 C C . ILE B 1 276 ? 46.810 76.429 21.684 1.00 26.20 274 ILE B C 1
ATOM 7034 O O . ILE B 1 276 ? 45.958 76.738 20.847 1.00 26.29 274 ILE B O 1
ATOM 7039 N N . HIS B 1 277 ? 47.861 77.198 21.954 1.00 22.59 275 HIS B N 1
ATOM 7040 C CA . HIS B 1 277 ? 48.067 78.498 21.318 1.00 22.19 275 HIS B CA 1
ATOM 7041 C C . HIS B 1 277 ? 48.953 78.363 20.060 1.00 25.12 275 HIS B C 1
ATOM 7042 O O . HIS B 1 277 ? 49.504 77.285 19.834 1.00 24.17 275 HIS B O 1
ATOM 7049 N N . PRO B 1 278 ? 49.178 79.444 19.271 1.00 22.04 276 PRO B N 1
ATOM 7050 C CA . PRO B 1 278 ? 50.105 79.331 18.131 1.00 21.42 276 PRO B CA 1
ATOM 7051 C C . PRO B 1 278 ? 51.495 79.010 18.670 1.00 26.44 276 PRO B C 1
ATOM 7052 O O . PRO B 1 278 ? 51.811 79.363 19.808 1.00 27.63 276 PRO B O 1
ATOM 7056 N N . ILE B 1 279 ? 52.294 78.305 17.883 1.00 22.04 277 ILE B N 1
ATOM 7057 C CA . ILE B 1 279 ? 53.633 77.847 18.268 1.00 22.77 277 ILE B CA 1
ATOM 7058 C C . ILE B 1 279 ? 54.686 78.669 17.542 1.00 30.11 277 ILE B C 1
ATOM 7059 O O . ILE B 1 279 ? 54.573 78.875 16.340 1.00 30.62 277 ILE B O 1
ATOM 7064 N N . GLY B 1 280 ? 55.700 79.110 18.270 1.00 27.96 278 GLY B N 1
ATOM 7065 C CA . GLY B 1 280 ? 56.794 79.901 17.717 1.00 28.47 278 GLY B CA 1
ATOM 7066 C C . GLY B 1 280 ? 57.397 79.351 16.438 1.00 33.50 278 GLY B C 1
ATOM 7067 O O . GLY B 1 280 ? 57.572 78.136 16.287 1.00 31.79 278 GLY B O 1
ATOM 7068 N N . LYS B 1 281 ? 57.701 80.251 15.500 1.00 31.48 279 LYS B N 1
ATOM 7069 C CA . LYS B 1 281 ? 58.304 79.867 14.217 1.00 32.40 279 LYS B CA 1
ATOM 7070 C C . LYS B 1 281 ? 59.809 80.032 14.264 1.00 38.74 279 LYS B C 1
ATOM 7071 O O . LYS B 1 281 ? 60.515 79.361 13.507 1.00 40.81 279 LYS B O 1
ATOM 7077 N N . VAL B 1 282 ? 60.300 80.875 15.197 1.00 33.69 280 VAL B N 1
ATOM 7078 C CA . VAL B 1 282 ? 61.727 81.164 15.391 1.00 33.72 280 VAL B CA 1
ATOM 7079 C C . VAL B 1 282 ? 62.298 80.166 16.389 1.00 39.23 280 VAL B C 1
ATOM 7080 O O . VAL B 1 282 ? 61.716 79.994 17.463 1.00 39.61 280 VAL B O 1
ATOM 7084 N N . HIS B 1 283 ? 63.442 79.518 16.044 1.00 35.50 281 HIS B N 1
ATOM 7085 C CA . HIS B 1 283 ? 64.139 78.531 16.878 1.00 35.98 281 HIS B CA 1
ATOM 7086 C C . HIS B 1 283 ? 63.230 77.326 17.233 1.00 37.02 281 HIS B C 1
ATOM 7087 O O . HIS B 1 283 ? 63.395 76.716 18.296 1.00 34.82 281 HIS B O 1
ATOM 7094 N N . ARG B 1 284 ? 62.279 76.989 16.331 1.00 32.36 282 ARG B N 1
ATOM 7095 C CA . ARG B 1 284 ? 61.365 75.865 16.507 1.00 31.69 282 ARG B CA 1
ATOM 7096 C C . ARG B 1 284 ? 62.141 74.563 16.617 1.00 35.57 282 ARG B C 1
ATOM 7097 O O . ARG B 1 284 ? 63.109 74.357 15.877 1.00 35.39 282 ARG B O 1
ATOM 7105 N N . LYS B 1 285 ? 61.761 73.704 17.596 1.00 30.50 283 LYS B N 1
ATOM 7106 C CA . LYS B 1 285 ? 62.419 72.412 17.745 1.00 29.23 283 LYS B CA 1
ATOM 7107 C C . LYS B 1 285 ? 61.875 71.400 16.742 1.00 30.31 283 LYS B C 1
ATOM 7108 O O . LYS B 1 285 ? 60.689 71.426 16.404 1.00 28.33 283 LYS B O 1
ATOM 7114 N N . GLY B 1 286 ? 62.756 70.543 16.243 1.00 27.57 284 GLY B N 1
ATOM 7115 C CA . GLY B 1 286 ? 62.385 69.472 15.324 1.00 27.33 284 GLY B CA 1
ATOM 7116 C C . GLY B 1 286 ? 62.080 68.183 16.077 1.00 33.48 284 GLY B C 1
ATOM 7117 O O . GLY B 1 286 ? 62.059 68.162 17.319 1.00 31.90 284 GLY B O 1
ATOM 7118 N N . ARG B 1 287 ? 61.874 67.095 15.329 1.00 31.09 285 ARG B N 1
ATOM 7119 C CA . ARG B 1 287 ? 61.557 65.764 15.857 1.00 31.49 285 ARG B CA 1
ATOM 7120 C C . ARG B 1 287 ? 62.588 65.272 16.849 1.00 34.80 285 ARG B C 1
ATOM 7121 O O . ARG B 1 287 ? 63.766 65.574 16.691 1.00 34.35 285 ARG B O 1
ATOM 7129 N N . ASN B 1 288 ? 62.149 64.511 17.879 1.00 30.26 286 ASN B N 1
ATOM 7130 C CA . ASN B 1 288 ? 63.062 63.963 18.895 1.00 30.54 286 ASN B CA 1
ATOM 7131 C C . ASN B 1 288 ? 63.967 65.003 19.582 1.00 32.87 286 ASN B C 1
ATOM 7132 O O . ASN B 1 288 ? 65.144 64.740 19.812 1.00 32.01 286 ASN B O 1
ATOM 7137 N N . ASN B 1 289 ? 63.399 66.175 19.911 1.00 30.24 287 ASN B N 1
ATOM 7138 C CA . ASN B 1 289 ? 64.068 67.285 20.595 1.00 30.85 287 ASN B CA 1
ATOM 7139 C C . ASN B 1 289 ? 65.275 67.874 19.824 1.00 37.80 287 ASN B C 1
ATOM 7140 O O . ASN B 1 289 ? 66.232 68.376 20.422 1.00 36.40 287 ASN B O 1
ATOM 7145 N N . SER B 1 290 ? 65.210 67.833 18.487 1.00 36.43 288 SER B N 1
ATOM 7146 C CA . SER B 1 290 ? 66.253 68.396 17.635 1.00 37.14 288 SER B CA 1
ATOM 7147 C C . SER B 1 290 ? 66.189 69.933 17.703 1.00 41.80 288 SER B C 1
ATOM 7148 O O . SER B 1 290 ? 65.100 70.502 17.611 1.00 39.55 288 SER B O 1
ATOM 7151 N N . VAL B 1 291 ? 67.358 70.599 17.853 1.00 41.68 289 VAL B N 1
ATOM 7152 C CA . VAL B 1 291 ? 67.455 72.073 17.904 1.00 42.69 289 VAL B CA 1
ATOM 7153 C C . VAL B 1 291 ? 66.988 72.778 16.614 1.00 46.59 289 VAL B C 1
ATOM 7154 O O . VAL B 1 291 ? 66.584 73.936 16.684 1.00 46.92 289 VAL B O 1
ATOM 7158 N N . THR B 1 292 ? 67.022 72.082 15.457 1.00 42.91 290 THR B N 1
ATOM 7159 C CA . THR B 1 292 ? 66.574 72.643 14.173 1.00 43.30 290 THR B CA 1
ATOM 7160 C C . THR B 1 292 ? 65.345 71.914 13.618 1.00 46.38 290 THR B C 1
ATOM 7161 O O . THR B 1 292 ? 65.364 70.691 13.456 1.00 46.57 290 THR B O 1
ATOM 7165 N N . ALA B 1 293 ? 64.290 72.670 13.308 1.00 41.80 291 ALA B N 1
ATOM 7166 C CA . ALA B 1 293 ? 63.080 72.104 12.726 1.00 41.96 291 ALA B CA 1
ATOM 7167 C C . ALA B 1 293 ? 63.237 71.996 11.210 1.00 47.71 291 ALA B C 1
ATOM 7168 O O . ALA B 1 293 ? 63.908 72.824 10.590 1.00 48.22 291 ALA B O 1
ATOM 7170 N N . ALA B 1 294 ? 62.624 70.976 10.625 1.00 43.87 292 ALA B N 1
ATOM 7171 C CA . ALA B 1 294 ? 62.594 70.758 9.182 1.00 43.35 292 ALA B CA 1
ATOM 7172 C C . ALA B 1 294 ? 61.233 71.274 8.683 1.00 48.15 292 ALA B C 1
ATOM 7173 O O . ALA B 1 294 ? 60.308 71.346 9.500 1.00 47.17 292 ALA B O 1
ATOM 7175 N N . PRO B 1 295 ? 61.057 71.658 7.385 1.00 45.11 293 PRO B N 1
ATOM 7176 C CA . PRO B 1 295 ? 59.731 72.133 6.936 1.00 44.09 293 PRO B CA 1
ATOM 7177 C C . PRO B 1 295 ? 58.625 71.125 7.255 1.00 44.30 293 PRO B C 1
ATOM 7178 O O . PRO B 1 295 ? 58.825 69.921 7.117 1.00 44.07 293 PRO B O 1
ATOM 7182 N N . GLY B 1 296 ? 57.499 71.625 7.739 1.00 38.25 294 GLY B N 1
ATOM 7183 C CA . GLY B 1 296 ? 56.383 70.774 8.138 1.00 37.19 294 GLY B CA 1
ATOM 7184 C C . GLY B 1 296 ? 56.421 70.354 9.604 1.00 36.78 294 GLY B C 1
ATOM 7185 O O . GLY B 1 296 ? 55.391 69.910 10.127 1.00 35.06 294 GLY B O 1
ATOM 7186 N N . ASP B 1 297 ? 57.611 70.475 10.286 1.00 30.00 295 ASP B N 1
ATOM 7187 C CA . ASP B 1 297 ? 57.737 70.132 11.725 1.00 29.27 295 ASP B CA 1
ATOM 7188 C C . ASP B 1 297 ? 56.816 71.038 12.556 1.00 30.30 295 ASP B C 1
ATOM 7189 O O . ASP B 1 297 ? 56.755 72.248 12.326 1.00 28.36 295 ASP B O 1
ATOM 7194 N N . VAL B 1 298 ? 56.040 70.427 13.462 1.00 25.36 296 VAL B N 1
ATOM 7195 C CA . VAL B 1 298 ? 55.027 71.121 14.258 1.00 24.14 296 VAL B CA 1
ATOM 7196 C C . VAL B 1 298 ? 55.549 71.903 15.469 1.00 27.23 296 VAL B C 1
ATOM 7197 O O . VAL B 1 298 ? 54.901 72.847 15.908 1.00 25.31 296 VAL B O 1
ATOM 7201 N N . GLY B 1 299 ? 56.719 71.524 15.963 1.00 25.59 297 GLY B N 1
ATOM 7202 C CA . GLY B 1 299 ? 57.329 72.143 17.128 1.00 25.36 297 GLY B CA 1
ATOM 7203 C C . GLY B 1 299 ? 56.648 71.776 18.435 1.00 27.01 297 GLY B C 1
ATOM 7204 O O . GLY B 1 299 ? 55.637 71.054 18.453 1.00 24.08 297 GLY B O 1
ATOM 7205 N N . SER B 1 300 ? 57.189 72.313 19.537 1.00 23.19 298 SER B N 1
ATOM 7206 C CA . SER B 1 300 ? 56.642 72.066 20.878 1.00 21.72 298 SER B CA 1
ATOM 7207 C C . SER B 1 300 ? 55.490 73.000 21.187 1.00 23.71 298 SER B C 1
ATOM 7208 O O . SER B 1 300 ? 55.656 74.203 21.072 1.00 22.72 298 SER B O 1
ATOM 7211 N N . PRO B 1 301 ? 54.329 72.471 21.640 1.00 21.15 299 PRO B N 1
ATOM 7212 C CA . PRO B 1 301 ? 53.219 73.350 22.066 1.00 20.87 299 PRO B CA 1
ATOM 7213 C C . PRO B 1 301 ? 53.604 74.327 23.191 1.00 24.26 299 PRO B C 1
ATOM 7214 O O . PRO B 1 301 ? 52.937 75.340 23.340 1.00 23.20 299 PRO B O 1
ATOM 7218 N N . TRP B 1 302 ? 54.668 74.031 23.963 1.00 22.05 300 TRP B N 1
ATOM 7219 C CA . TRP B 1 302 ? 55.134 74.893 25.061 1.00 23.60 300 TRP B CA 1
ATOM 7220 C C . TRP B 1 302 ? 55.946 76.111 24.560 1.00 29.17 300 TRP B C 1
ATOM 7221 O O . TRP B 1 302 ? 56.259 76.993 25.356 1.00 28.20 300 TRP B O 1
ATOM 7232 N N . ALA B 1 303 ? 56.253 76.183 23.242 1.00 25.43 301 ALA B N 1
ATOM 7233 C CA . ALA B 1 303 ? 56.946 77.361 22.666 1.00 24.31 301 ALA B CA 1
ATOM 7234 C C . ALA B 1 303 ? 55.826 78.314 22.218 1.00 27.28 301 ALA B C 1
ATOM 7235 O O . ALA B 1 303 ? 55.439 78.344 21.045 1.00 26.16 301 ALA B O 1
ATOM 7237 N N . ILE B 1 304 ? 55.225 78.986 23.195 1.00 22.95 302 ILE B N 1
ATOM 7238 C CA . ILE B 1 304 ? 54.025 79.782 22.995 1.00 24.52 302 ILE B CA 1
ATOM 7239 C C . ILE B 1 304 ? 54.269 81.097 22.286 1.00 29.60 302 ILE B C 1
ATOM 7240 O O . ILE B 1 304 ? 55.154 81.856 22.700 1.00 27.90 302 ILE B O 1
ATOM 7245 N N . GLY B 1 305 ? 53.452 81.337 21.256 1.00 27.17 303 GLY B N 1
ATOM 7246 C CA . GLY B 1 305 ? 53.373 82.600 20.538 1.00 27.63 303 GLY B CA 1
ATOM 7247 C C . GLY B 1 305 ? 54.084 82.722 19.206 1.00 30.21 303 GLY B C 1
ATOM 7248 O O . GLY B 1 305 ? 55.182 82.216 19.025 1.00 27.78 303 GLY B O 1
ATOM 7249 N N . SER B 1 306 ? 53.477 83.470 18.301 1.00 28.20 304 SER B N 1
ATOM 7250 C CA . SER B 1 306 ? 54.031 83.788 16.969 1.00 27.58 304 SER B CA 1
ATOM 7251 C C . SER B 1 306 ? 53.278 85.023 16.469 1.00 33.63 304 SER B C 1
ATOM 7252 O O . SER B 1 306 ? 52.456 85.571 17.218 1.00 31.76 304 SER B O 1
ATOM 7255 N N . ASP B 1 307 ? 53.466 85.412 15.174 1.00 32.82 305 ASP B N 1
ATOM 7256 C CA . ASP B 1 307 ? 52.724 86.539 14.590 1.00 32.74 305 ASP B CA 1
ATOM 7257 C C . ASP B 1 307 ? 51.220 86.297 14.557 1.00 34.63 305 ASP B C 1
ATOM 7258 O O . ASP B 1 307 ? 50.461 87.257 14.455 1.00 35.99 305 ASP B O 1
ATOM 7263 N N . GLU B 1 308 ? 50.778 85.036 14.744 1.00 30.41 306 GLU B N 1
ATOM 7264 C CA . GLU B 1 308 ? 49.345 84.669 14.774 1.00 31.01 306 GLU B CA 1
ATOM 7265 C C . GLU B 1 308 ? 48.675 84.910 16.145 1.00 35.35 306 GLU B C 1
ATOM 7266 O O . GLU B 1 308 ? 47.440 84.834 16.249 1.00 35.15 306 GLU B O 1
ATOM 7272 N N . GLY B 1 309 ? 49.485 85.168 17.179 1.00 30.72 307 GLY B N 1
ATOM 7273 C CA . GLY B 1 309 ? 48.958 85.417 18.522 1.00 30.20 307 GLY B CA 1
ATOM 7274 C C . GLY B 1 309 ? 49.761 84.798 19.647 1.00 32.02 307 GLY B C 1
ATOM 7275 O O . GLY B 1 309 ? 50.720 84.054 19.407 1.00 29.98 307 GLY B O 1
ATOM 7276 N N . GLY B 1 310 ? 49.365 85.136 20.876 1.00 28.67 308 GLY B N 1
ATOM 7277 C CA . GLY B 1 310 ? 50.019 84.689 22.103 1.00 27.94 308 GLY B CA 1
ATOM 7278 C C . GLY B 1 310 ? 49.187 83.738 22.943 1.00 29.69 308 GLY B C 1
ATOM 7279 O O . GLY B 1 310 ? 48.536 82.846 22.396 1.00 27.48 308 GLY B O 1
ATOM 7280 N N . HIS B 1 311 ? 49.209 83.925 24.297 1.00 24.68 309 HIS B N 1
ATOM 7281 C CA . HIS B 1 311 ? 48.520 83.077 25.285 1.00 24.24 309 HIS B CA 1
ATOM 7282 C C . HIS B 1 311 ? 46.991 83.210 25.263 1.00 29.82 309 HIS B C 1
ATOM 7283 O O . HIS B 1 311 ? 46.300 82.389 25.864 1.00 31.87 309 HIS B O 1
ATOM 7290 N N . ASP B 1 312 ? 46.456 84.252 24.624 1.00 25.87 310 ASP B N 1
ATOM 7291 C CA . ASP B 1 312 ? 44.997 84.422 24.551 1.00 25.58 310 ASP B CA 1
ATOM 7292 C C . ASP B 1 312 ? 44.457 84.027 23.153 1.00 28.94 310 ASP B C 1
ATOM 7293 O O . ASP B 1 312 ? 43.281 84.258 22.832 1.00 29.13 310 ASP B O 1
ATOM 7298 N N . ALA B 1 313 ? 45.318 83.395 22.348 1.00 25.34 311 ALA B N 1
ATOM 7299 C CA . ALA B 1 313 ? 44.964 82.936 20.991 1.00 25.60 311 ALA B CA 1
ATOM 7300 C C . ALA B 1 313 ? 44.970 81.397 20.912 1.00 29.21 311 ALA B C 1
ATOM 7301 O O . ALA B 1 313 ? 45.595 80.740 21.745 1.00 28.04 311 ALA B O 1
ATOM 7303 N N . VAL B 1 314 ? 44.275 80.838 19.915 1.00 26.32 312 VAL B N 1
ATOM 7304 C CA . VAL B 1 314 ? 44.253 79.398 19.606 1.00 26.36 312 VAL B CA 1
ATOM 7305 C C . VAL B 1 314 ? 45.152 79.133 18.373 1.00 28.53 312 VAL B C 1
ATOM 7306 O O . VAL B 1 314 ? 45.278 80.009 17.506 1.00 27.30 312 VAL B O 1
ATOM 7310 N N . HIS B 1 315 ? 45.808 77.958 18.318 1.00 23.23 313 HIS B N 1
ATOM 7311 C CA . HIS B 1 315 ? 46.658 77.586 17.189 1.00 23.10 313 HIS B CA 1
ATOM 7312 C C . HIS B 1 315 ? 45.792 77.567 15.913 1.00 27.01 313 HIS B C 1
ATOM 7313 O O . HIS B 1 315 ? 44.703 76.980 15.939 1.00 25.21 313 HIS B O 1
ATOM 7320 N N . PRO B 1 316 ? 46.213 78.262 14.821 1.00 27.50 314 PRO B N 1
ATOM 7321 C CA . PRO B 1 316 ? 45.370 78.315 13.600 1.00 27.92 314 PRO B CA 1
ATOM 7322 C C . PRO B 1 316 ? 44.967 76.971 13.018 1.00 31.23 314 PRO B C 1
ATOM 7323 O O . PRO B 1 316 ? 43.836 76.837 12.539 1.00 30.54 314 PRO B O 1
ATOM 7327 N N . GLN B 1 317 ? 45.864 75.967 13.092 1.00 27.89 315 GLN B N 1
ATOM 7328 C CA . GLN B 1 317 ? 45.561 74.607 12.618 1.00 27.27 315 GLN B CA 1
ATOM 7329 C C . GLN B 1 317 ? 44.540 73.867 13.498 1.00 30.22 315 GLN B C 1
ATOM 7330 O O . GLN B 1 317 ? 43.956 72.884 13.033 1.00 28.83 315 GLN B O 1
ATOM 7336 N N . LEU B 1 318 ? 44.309 74.328 14.768 1.00 23.87 316 LEU B N 1
ATOM 7337 C CA . LEU B 1 318 ? 43.298 73.696 15.623 1.00 22.37 316 LEU B CA 1
ATOM 7338 C C . LEU B 1 318 ? 41.898 74.241 15.346 1.00 27.60 316 LEU B C 1
ATOM 7339 O O . LEU B 1 318 ? 40.900 73.543 15.518 1.00 27.30 316 LEU B O 1
ATOM 7344 N N . GLY B 1 319 ? 41.829 75.488 14.928 1.00 28.05 317 GLY B N 1
ATOM 7345 C CA . GLY B 1 319 ? 40.555 76.141 14.636 1.00 28.59 317 GLY B CA 1
ATOM 7346 C C . GLY B 1 319 ? 40.489 77.536 15.214 1.00 31.91 317 GLY B C 1
ATOM 7347 O O . GLY B 1 319 ? 41.514 78.210 15.325 1.00 30.31 317 GLY B O 1
ATOM 7348 N N . THR B 1 320 ? 39.279 77.986 15.555 1.00 29.11 318 THR B N 1
ATOM 7349 C CA . THR B 1 320 ? 39.058 79.321 16.128 1.00 29.55 318 THR B CA 1
ATOM 7350 C C . THR B 1 320 ? 38.689 79.183 17.611 1.00 33.24 318 THR B C 1
ATOM 7351 O O . THR B 1 320 ? 38.419 78.070 18.090 1.00 32.32 318 THR B O 1
ATOM 7355 N N . ILE B 1 321 ? 38.609 80.323 18.320 1.00 30.15 319 ILE B N 1
ATOM 7356 C CA . ILE B 1 321 ? 38.175 80.348 19.720 1.00 29.67 319 ILE B CA 1
ATOM 7357 C C . ILE B 1 321 ? 36.730 79.814 19.832 1.00 33.13 319 ILE B C 1
ATOM 7358 O O . ILE B 1 321 ? 36.390 79.178 20.826 1.00 32.95 319 ILE B O 1
ATOM 7363 N N . GLU B 1 322 ? 35.915 79.989 18.766 1.00 31.53 320 GLU B N 1
ATOM 7364 C CA . GLU B 1 322 ? 34.544 79.454 18.711 1.00 31.21 320 GLU B CA 1
ATOM 7365 C C . GLU B 1 322 ? 34.605 77.917 18.639 1.00 31.25 320 GLU B C 1
ATOM 7366 O O . GLU B 1 322 ? 33.766 77.261 19.244 1.00 30.94 320 GLU B O 1
ATOM 7372 N N . ASP B 1 323 ? 35.595 77.340 17.913 1.00 26.91 321 ASP B N 1
ATOM 7373 C CA . ASP B 1 323 ? 35.765 75.868 17.820 1.00 25.72 321 ASP B CA 1
ATOM 7374 C C . ASP B 1 323 ? 36.163 75.292 19.202 1.00 28.21 321 ASP B C 1
ATOM 7375 O O . ASP B 1 323 ? 35.701 74.212 19.576 1.00 28.75 321 ASP B O 1
ATOM 7380 N N . PHE B 1 324 ? 36.986 76.037 19.959 1.00 22.69 322 PHE B N 1
ATOM 7381 C CA . PHE B 1 324 ? 37.381 75.680 21.328 1.00 23.12 322 PHE B CA 1
ATOM 7382 C C . PHE B 1 324 ? 36.164 75.671 22.235 1.00 28.15 322 PHE B C 1
ATOM 7383 O O . PHE B 1 324 ? 36.009 74.728 23.002 1.00 28.22 322 PHE B O 1
ATOM 7391 N N . ASP B 1 325 ? 35.273 76.690 22.124 1.00 25.52 323 ASP B N 1
ATOM 7392 C CA . ASP B 1 325 ? 34.035 76.757 22.928 1.00 25.99 323 ASP B CA 1
ATOM 7393 C C . ASP B 1 325 ? 33.149 75.554 22.688 1.00 29.80 323 ASP B C 1
ATOM 7394 O O . ASP B 1 325 ? 32.509 75.079 23.618 1.00 28.41 323 ASP B O 1
ATOM 7399 N N . GLU B 1 326 ? 33.108 75.068 21.435 1.00 28.34 324 GLU B N 1
ATOM 7400 C CA A GLU B 1 326 ? 32.324 73.884 21.057 0.48 28.03 324 GLU B CA 1
ATOM 7401 C CA B GLU B 1 326 ? 32.313 73.887 21.081 0.52 28.19 324 GLU B CA 1
ATOM 7402 C C . GLU B 1 326 ? 32.970 72.623 21.631 1.00 29.53 324 GLU B C 1
ATOM 7403 O O . GLU B 1 326 ? 32.265 71.690 22.018 1.00 27.49 324 GLU B O 1
ATOM 7414 N N . PHE B 1 327 ? 34.324 72.598 21.699 1.00 24.55 325 PHE B N 1
ATOM 7415 C CA . PHE B 1 327 ? 35.035 71.451 22.280 1.00 23.48 325 PHE B CA 1
ATOM 7416 C C . PHE B 1 327 ? 34.695 71.357 23.804 1.00 27.35 325 PHE B C 1
ATOM 7417 O O . PHE B 1 327 ? 34.465 70.264 24.336 1.00 26.41 325 PHE B O 1
ATOM 7425 N N . VAL B 1 328 ? 34.676 72.517 24.493 1.00 24.60 326 VAL B N 1
ATOM 7426 C CA . VAL B 1 328 ? 34.369 72.600 25.940 1.00 24.46 326 VAL B CA 1
ATOM 7427 C C . VAL B 1 328 ? 32.928 72.132 26.192 1.00 28.33 326 VAL B C 1
ATOM 7428 O O . VAL B 1 328 ? 32.693 71.376 27.141 1.00 28.99 326 VAL B O 1
ATOM 7432 N N . ALA B 1 329 ? 31.978 72.552 25.336 1.00 27.13 327 ALA B N 1
ATOM 7433 C CA . ALA B 1 329 ? 30.577 72.126 25.472 1.00 27.87 327 ALA B CA 1
ATOM 7434 C C . ALA B 1 329 ? 30.438 70.620 25.285 1.00 32.20 327 ALA B C 1
ATOM 7435 O O . ALA B 1 329 ? 29.720 69.984 26.063 1.00 32.22 327 ALA B O 1
ATOM 7437 N N . SER B 1 330 ? 31.170 70.035 24.301 1.00 29.16 328 SER B N 1
ATOM 7438 C CA . SER B 1 330 ? 31.188 68.580 24.053 1.00 28.71 328 SER B CA 1
ATOM 7439 C C . SER B 1 330 ? 31.755 67.855 25.269 1.00 31.71 328 SER B C 1
ATOM 7440 O O . SER B 1 330 ? 31.179 66.852 25.685 1.00 30.95 328 SER B O 1
ATOM 7443 N N . ALA B 1 331 ? 32.865 68.378 25.862 1.00 27.15 329 ALA B N 1
ATOM 7444 C CA . ALA B 1 331 ? 33.454 67.765 27.058 1.00 26.33 329 ALA B CA 1
ATOM 7445 C C . ALA B 1 331 ? 32.448 67.766 28.207 1.00 30.46 329 ALA B C 1
ATOM 7446 O O . ALA B 1 331 ? 32.229 66.717 28.813 1.00 30.27 329 ALA B O 1
ATOM 7448 N N . ARG B 1 332 ? 31.757 68.904 28.431 1.00 28.14 330 ARG B N 1
ATOM 7449 C CA . ARG B 1 332 ? 30.742 69.044 29.489 1.00 28.89 330 ARG B CA 1
ATOM 7450 C C . ARG B 1 332 ? 29.556 68.082 29.309 1.00 32.12 330 ARG B C 1
ATOM 7451 O O . ARG B 1 332 ? 29.089 67.515 30.300 1.00 30.33 330 ARG B O 1
ATOM 7453 N N . ASP B 1 333 ? 29.097 67.871 28.054 1.00 30.41 331 ASP B N 1
ATOM 7454 C CA . ASP B 1 333 ? 27.988 66.943 27.745 1.00 31.06 331 ASP B CA 1
ATOM 7455 C C . ASP B 1 333 ? 28.365 65.497 28.067 1.00 36.12 331 ASP B C 1
ATOM 7456 O O . ASP B 1 333 ? 27.489 64.695 28.373 1.00 37.85 331 ASP B O 1
ATOM 7461 N N . LEU B 1 334 ? 29.670 65.179 28.037 1.00 31.71 332 LEU B N 1
ATOM 7462 C CA . LEU B 1 334 ? 30.194 63.852 28.371 1.00 30.71 332 LEU B CA 1
ATOM 7463 C C . LEU B 1 334 ? 30.600 63.713 29.845 1.00 33.00 332 LEU B C 1
ATOM 7464 O O . LEU B 1 334 ? 31.093 62.657 30.248 1.00 32.25 332 LEU B O 1
ATOM 7469 N N . GLY B 1 335 ? 30.374 64.764 30.635 1.00 29.23 333 GLY B N 1
ATOM 7470 C CA . GLY B 1 335 ? 30.699 64.782 32.059 1.00 28.88 333 GLY B CA 1
ATOM 7471 C C . GLY B 1 335 ? 32.180 64.978 32.345 1.00 32.02 333 GLY B C 1
ATOM 7472 O O . GLY B 1 335 ? 32.668 64.572 33.399 1.00 30.82 333 GLY B O 1
ATOM 7473 N N . LEU B 1 336 ? 32.902 65.609 31.406 1.00 28.15 334 LEU B N 1
ATOM 7474 C CA . LEU B 1 336 ? 34.333 65.882 31.508 1.00 26.20 334 LEU B CA 1
ATOM 7475 C C . LEU B 1 336 ? 34.553 67.382 31.667 1.00 30.43 334 LEU B C 1
ATOM 7476 O O . LEU B 1 336 ? 33.821 68.199 31.093 1.00 29.50 334 LEU B O 1
ATOM 7481 N N . GLU B 1 337 ? 35.627 67.748 32.342 1.00 24.32 335 GLU B N 1
ATOM 7482 C CA . GLU B 1 337 ? 35.965 69.157 32.382 1.00 23.89 335 GLU B CA 1
ATOM 7483 C C . GLU B 1 337 ? 37.371 69.308 31.836 1.00 24.84 335 GLU B C 1
ATOM 7484 O O . GLU B 1 337 ? 38.166 68.355 31.862 1.00 22.83 335 GLU B O 1
ATOM 7490 N N . VAL B 1 338 ? 37.637 70.454 31.240 1.00 20.91 336 VAL B N 1
ATOM 7491 C CA . VAL B 1 338 ? 38.907 70.711 30.583 1.00 21.26 336 VAL B CA 1
ATOM 7492 C C . VAL B 1 338 ? 39.918 71.360 31.514 1.00 25.02 336 VAL B C 1
ATOM 7493 O O . VAL B 1 338 ? 39.576 72.305 32.223 1.00 23.57 336 VAL B O 1
ATOM 7497 N N . ALA B 1 339 ? 41.179 70.860 31.494 1.00 20.51 337 ALA B N 1
ATOM 7498 C CA . ALA B 1 339 ? 42.283 71.475 32.215 1.00 19.77 337 ALA B CA 1
ATOM 7499 C C . ALA B 1 339 ? 43.254 71.976 31.134 1.00 22.48 337 ALA B C 1
ATOM 7500 O O . ALA B 1 339 ? 43.622 71.214 30.223 1.00 22.26 337 ALA B O 1
ATOM 7502 N N . LEU B 1 340 ? 43.626 73.266 31.191 1.00 16.66 338 LEU B N 1
ATOM 7503 C CA . LEU B 1 340 ? 44.555 73.809 30.225 1.00 17.48 338 LEU B CA 1
ATOM 7504 C C . LEU B 1 340 ? 45.903 74.001 30.891 1.00 23.70 338 LEU B C 1
ATOM 7505 O O . LEU B 1 340 ? 45.983 74.305 32.076 1.00 22.08 338 LEU B O 1
ATOM 7510 N N . ASP B 1 341 ? 46.955 73.861 30.098 1.00 20.58 339 ASP B N 1
ATOM 7511 C CA . ASP B 1 341 ? 48.314 74.056 30.527 1.00 19.92 339 ASP B CA 1
ATOM 7512 C C . ASP B 1 341 ? 48.599 75.566 30.560 1.00 25.80 339 ASP B C 1
ATOM 7513 O O . ASP B 1 341 ? 48.362 76.263 29.555 1.00 25.26 339 ASP B O 1
ATOM 7518 N N . LEU B 1 342 ? 49.117 76.060 31.705 1.00 23.75 340 LEU B N 1
ATOM 7519 C CA . LEU B 1 342 ? 49.489 77.473 31.899 1.00 23.18 340 LEU B CA 1
ATOM 7520 C C . LEU B 1 342 ? 51.013 77.534 31.949 1.00 26.26 340 LEU B C 1
ATOM 7521 O O . LEU B 1 342 ? 51.620 77.229 32.972 1.00 24.51 340 LEU B O 1
ATOM 7526 N N . ALA B 1 343 ? 51.621 77.939 30.830 1.00 24.65 341 ALA B N 1
ATOM 7527 C CA . ALA B 1 343 ? 53.063 77.985 30.644 1.00 25.32 341 ALA B CA 1
ATOM 7528 C C . ALA B 1 343 ? 53.514 79.425 30.509 1.00 29.54 341 ALA B C 1
ATOM 7529 O O . ALA B 1 343 ? 53.304 80.045 29.464 1.00 28.97 341 ALA B O 1
ATOM 7531 N N . LEU B 1 344 ? 54.124 79.960 31.566 1.00 26.88 342 LEU B N 1
ATOM 7532 C CA . LEU B 1 344 ? 54.562 81.362 31.594 1.00 26.49 342 LEU B CA 1
ATOM 7533 C C . LEU B 1 344 ? 55.951 81.537 31.043 1.00 28.60 342 LEU B C 1
ATOM 7534 O O . LEU B 1 344 ? 56.933 81.548 31.772 1.00 26.11 342 LEU B O 1
ATOM 7539 N N . GLN B 1 345 ? 56.018 81.609 29.714 1.00 25.50 343 GLN B N 1
ATOM 7540 C CA . GLN B 1 345 ? 57.236 81.708 28.909 1.00 25.16 343 GLN B CA 1
ATOM 7541 C C . GLN B 1 345 ? 56.799 82.100 27.489 1.00 30.15 343 GLN B C 1
ATOM 7542 O O . GLN B 1 345 ? 55.588 82.074 27.195 1.00 30.25 343 GLN B O 1
ATOM 7548 N N . CYS B 1 346 ? 57.771 82.429 26.617 1.00 27.88 344 CYS B N 1
ATOM 7549 C CA . CYS B 1 346 ? 57.525 82.941 25.266 1.00 29.32 344 CYS B CA 1
ATOM 7550 C C . CYS B 1 346 ? 58.436 82.376 24.254 1.00 29.20 344 CYS B C 1
ATOM 7551 O O . CYS B 1 346 ? 59.650 82.366 24.468 1.00 27.70 344 CYS B O 1
ATOM 7554 N N . ALA B 1 347 ? 57.893 82.107 23.063 1.00 26.52 345 ALA B N 1
ATOM 7555 C CA . ALA B 1 347 ? 58.735 81.794 21.906 1.00 27.03 345 ALA B CA 1
ATOM 7556 C C . ALA B 1 347 ? 59.383 83.171 21.503 1.00 31.52 345 ALA B C 1
ATOM 7557 O O . ALA B 1 347 ? 58.792 84.214 21.816 1.00 28.58 345 ALA B O 1
ATOM 7559 N N . PRO B 1 348 ? 60.556 83.225 20.822 1.00 31.41 346 PRO B N 1
ATOM 7560 C CA . PRO B 1 348 ? 61.120 84.544 20.430 1.00 31.62 346 PRO B CA 1
ATOM 7561 C C . PRO B 1 348 ? 60.193 85.423 19.582 1.00 34.93 346 PRO B C 1
ATOM 7562 O O . PRO B 1 348 ? 60.325 86.649 19.616 1.00 33.52 346 PRO B O 1
ATOM 7566 N N . ASP B 1 349 ? 59.231 84.807 18.860 1.00 30.49 347 ASP B N 1
ATOM 7567 C CA . ASP B 1 349 ? 58.273 85.531 18.023 1.00 29.71 347 ASP B CA 1
ATOM 7568 C C . ASP B 1 349 ? 56.933 85.810 18.692 1.00 32.53 347 ASP B C 1
ATOM 7569 O O . ASP B 1 349 ? 56.015 86.283 18.022 1.00 32.65 347 ASP B O 1
ATOM 7574 N N . HIS B 1 350 ? 56.795 85.523 20.016 1.00 27.29 348 HIS B N 1
ATOM 7575 C CA . HIS B 1 350 ? 55.548 85.811 20.758 1.00 25.86 348 HIS B CA 1
ATOM 7576 C C . HIS B 1 350 ? 55.311 87.337 20.703 1.00 30.69 348 HIS B C 1
ATOM 7577 O O . HIS B 1 350 ? 56.285 88.074 20.866 1.00 29.67 348 HIS B O 1
ATOM 7584 N N . PRO B 1 351 ? 54.066 87.846 20.584 1.00 29.54 349 PRO B N 1
ATOM 7585 C CA . PRO B 1 351 ? 53.870 89.320 20.600 1.00 31.44 349 PRO B CA 1
ATOM 7586 C C . PRO B 1 351 ? 54.509 90.084 21.780 1.00 40.27 349 PRO B C 1
ATOM 7587 O O . PRO B 1 351 ? 54.941 91.225 21.578 1.00 41.77 349 PRO B O 1
ATOM 7591 N N . TRP B 1 352 ? 54.581 89.472 23.005 1.00 34.91 350 TRP B N 1
ATOM 7592 C CA . TRP B 1 352 ? 55.179 90.110 24.196 1.00 34.32 350 TRP B CA 1
ATOM 7593 C C . TRP B 1 352 ? 56.672 90.404 24.011 1.00 39.30 350 TRP B C 1
ATOM 7594 O O . TRP B 1 352 ? 57.169 91.362 24.590 1.00 37.18 350 TRP B O 1
ATOM 7605 N N . ALA B 1 353 ? 57.386 89.564 23.240 1.00 38.48 351 ALA B N 1
ATOM 7606 C CA . ALA B 1 353 ? 58.822 89.703 22.971 1.00 40.15 351 ALA B CA 1
ATOM 7607 C C . ALA B 1 353 ? 59.183 90.995 22.212 1.00 48.27 351 ALA B C 1
ATOM 7608 O O . ALA B 1 353 ? 60.323 91.449 22.307 1.00 49.42 351 ALA B O 1
ATOM 7610 N N . ARG B 1 354 ? 58.209 91.609 21.508 1.00 46.26 352 ARG B N 1
ATOM 7611 C CA . ARG B 1 354 ? 58.402 92.872 20.783 1.00 46.60 352 ARG B CA 1
ATOM 7612 C C . ARG B 1 354 ? 57.737 94.048 21.515 1.00 50.07 352 ARG B C 1
ATOM 7613 O O . ARG B 1 354 ? 58.334 95.123 21.618 1.00 51.53 352 ARG B O 1
ATOM 7615 N N . GLU B 1 355 ? 56.511 93.842 22.018 1.00 44.13 353 GLU B N 1
ATOM 7616 C CA . GLU B 1 355 ? 55.719 94.853 22.720 1.00 44.07 353 GLU B CA 1
ATOM 7617 C C . GLU B 1 355 ? 56.191 95.135 24.150 1.00 48.05 353 GLU B C 1
ATOM 7618 O O . GLU B 1 355 ? 55.853 96.198 24.686 1.00 47.16 353 GLU B O 1
ATOM 7624 N N . HIS B 1 356 ? 56.883 94.155 24.804 1.00 44.09 354 HIS B N 1
ATOM 7625 C CA . HIS B 1 356 ? 57.303 94.281 26.208 1.00 42.28 354 HIS B CA 1
ATOM 7626 C C . HIS B 1 356 ? 58.695 93.733 26.494 1.00 45.39 354 HIS B C 1
ATOM 7627 O O . HIS B 1 356 ? 58.808 92.737 27.219 1.00 44.27 354 HIS B O 1
ATOM 7634 N N . PRO B 1 357 ? 59.780 94.398 26.023 1.00 43.07 355 PRO B N 1
ATOM 7635 C CA . PRO B 1 357 ? 61.141 93.902 26.335 1.00 42.50 355 PRO B CA 1
ATOM 7636 C C . PRO B 1 357 ? 61.513 93.926 27.825 1.00 43.69 355 PRO B C 1
ATOM 7637 O O . PRO B 1 357 ? 62.455 93.240 28.234 1.00 43.41 355 PRO B O 1
ATOM 7641 N N . GLU B 1 358 ? 60.788 94.726 28.631 1.00 37.93 356 GLU B N 1
ATOM 7642 C CA . GLU B 1 358 ? 61.001 94.832 30.079 1.00 37.18 356 GLU B CA 1
ATOM 7643 C C . GLU B 1 358 ? 60.640 93.522 30.819 1.00 39.07 356 GLU B C 1
ATOM 7644 O O . GLU B 1 358 ? 61.128 93.299 31.928 1.00 38.85 356 GLU B O 1
ATOM 7650 N N . TRP B 1 359 ? 59.820 92.647 30.197 1.00 32.20 357 TRP B N 1
ATOM 7651 C CA . TRP B 1 359 ? 59.429 91.377 30.819 1.00 30.42 357 TRP B CA 1
ATOM 7652 C C . TRP B 1 359 ? 60.465 90.263 30.619 1.00 34.72 357 TRP B C 1
ATOM 7653 O O . TRP B 1 359 ? 60.164 89.094 30.854 1.00 33.08 357 TRP B O 1
ATOM 7664 N N . PHE B 1 360 ? 61.698 90.627 30.209 1.00 31.97 358 PHE B N 1
ATOM 7665 C CA . PHE B 1 360 ? 62.768 89.657 29.951 1.00 31.96 358 PHE B CA 1
ATOM 7666 C C . PHE B 1 360 ? 64.090 90.135 30.527 1.00 37.44 358 PHE B C 1
ATOM 7667 O O . PHE B 1 360 ? 64.257 91.332 30.755 1.00 37.89 358 PHE B O 1
ATOM 7675 N N . THR B 1 361 ? 65.017 89.203 30.787 1.00 33.63 359 THR B N 1
ATOM 7676 C CA . THR B 1 361 ? 66.344 89.546 31.279 1.00 34.02 359 THR B CA 1
ATOM 7677 C C . THR B 1 361 ? 67.219 89.755 30.044 1.00 39.05 359 THR B C 1
ATOM 7678 O O . THR B 1 361 ? 67.528 88.801 29.322 1.00 38.46 359 THR B O 1
ATOM 7682 N N . VAL B 1 362 ? 67.537 91.019 29.760 1.00 36.03 360 VAL B N 1
ATOM 7683 C CA . VAL B 1 362 ? 68.366 91.375 28.609 1.00 35.66 360 VAL B CA 1
ATOM 7684 C C . VAL B 1 362 ? 69.806 91.405 29.094 1.00 39.82 360 VAL B C 1
ATOM 7685 O O . VAL B 1 362 ? 70.109 92.068 30.084 1.00 40.25 360 VAL B O 1
ATOM 7689 N N . LEU B 1 363 ? 70.678 90.647 28.435 1.00 36.19 361 LEU B N 1
ATOM 7690 C CA . LEU B 1 363 ? 72.090 90.572 28.798 1.00 36.74 361 LEU B CA 1
ATOM 7691 C C . LEU B 1 363 ? 72.882 91.835 28.337 1.00 40.81 361 LEU B C 1
ATOM 7692 O O . LEU B 1 363 ? 72.332 92.612 27.554 1.00 39.61 361 LEU B O 1
ATOM 7697 N N . PRO B 1 364 ? 74.133 92.091 28.821 1.00 38.95 362 PRO B N 1
ATOM 7698 C CA . PRO B 1 364 ? 74.850 93.318 28.400 1.00 39.46 362 PRO B CA 1
ATOM 7699 C C . PRO B 1 364 ? 74.966 93.535 26.880 1.00 44.52 362 PRO B C 1
ATOM 7700 O O . PRO B 1 364 ? 74.826 94.678 26.437 1.00 43.76 362 PRO B O 1
ATOM 7704 N N . ASP B 1 365 ? 75.118 92.440 26.085 1.00 40.37 363 ASP B N 1
ATOM 7705 C CA . ASP B 1 365 ? 75.205 92.506 24.615 1.00 40.29 363 ASP B CA 1
ATOM 7706 C C . ASP B 1 365 ? 73.861 92.693 23.878 1.00 45.24 363 ASP B C 1
ATOM 7707 O O . ASP B 1 365 ? 73.835 92.684 22.645 1.00 45.51 363 ASP B O 1
ATOM 7712 N N . GLY B 1 366 ? 72.769 92.825 24.626 1.00 40.81 364 GLY B N 1
ATOM 7713 C CA . GLY B 1 366 ? 71.439 93.016 24.061 1.00 40.15 364 GLY B CA 1
ATOM 7714 C C . GLY B 1 366 ? 70.620 91.754 23.854 1.00 42.52 364 GLY B C 1
ATOM 7715 O O . GLY B 1 366 ? 69.424 91.842 23.554 1.00 41.43 364 GLY B O 1
ATOM 7716 N N . SER B 1 367 ? 71.241 90.575 24.004 1.00 38.42 365 SER B N 1
ATOM 7717 C CA . SER B 1 367 ? 70.524 89.310 23.823 1.00 38.73 365 SER B CA 1
ATOM 7718 C C . SER B 1 367 ? 69.771 88.848 25.091 1.00 44.72 365 SER B C 1
ATOM 7719 O O . SER B 1 367 ? 69.977 89.398 26.180 1.00 43.74 365 SER B O 1
ATOM 7722 N N . ILE B 1 368 ? 68.880 87.851 24.924 1.00 41.49 366 ILE B N 1
ATOM 7723 C CA . ILE B 1 368 ? 68.111 87.226 25.999 1.00 41.19 366 ILE B CA 1
ATOM 7724 C C . ILE B 1 368 ? 68.504 85.748 25.999 1.00 46.34 366 ILE B C 1
ATOM 7725 O O . ILE B 1 368 ? 68.430 85.111 24.944 1.00 46.41 366 ILE B O 1
ATOM 7730 N N . ALA B 1 369 ? 68.932 85.200 27.158 1.00 43.53 367 ALA B N 1
ATOM 7731 C CA . ALA B 1 369 ? 69.309 83.780 27.240 1.00 43.70 367 ALA B CA 1
ATOM 7732 C C . ALA B 1 369 ? 68.071 82.879 27.176 1.00 47.61 367 ALA B C 1
ATOM 7733 O O . ALA B 1 369 ? 67.031 83.236 27.724 1.00 46.89 367 ALA B O 1
ATOM 7735 N N . TYR B 1 370 ? 68.173 81.729 26.483 1.00 45.07 368 TYR B N 1
ATOM 7736 C CA . TYR B 1 370 ? 67.055 80.795 26.391 1.00 45.50 368 TYR B CA 1
ATOM 7737 C C . TYR B 1 370 ? 66.759 80.179 27.770 1.00 50.49 368 TYR B C 1
ATOM 7738 O O . TYR B 1 370 ? 67.666 80.109 28.615 1.00 49.61 368 TYR B O 1
ATOM 7747 N N . ALA B 1 371 ? 65.492 79.773 28.002 1.00 47.80 369 ALA B N 1
ATOM 7748 C CA . ALA B 1 371 ? 65.063 79.214 29.286 1.00 48.56 369 ALA B CA 1
ATOM 7749 C C . ALA B 1 371 ? 65.752 77.906 29.620 1.00 57.17 369 ALA B C 1
ATOM 7750 O O . ALA B 1 371 ? 66.067 77.115 28.721 1.00 56.64 369 ALA B O 1
ATOM 7752 N N . GLU B 1 372 ? 66.031 77.714 30.918 1.00 57.35 370 GLU B N 1
ATOM 7753 C CA . GLU B 1 372 ? 66.697 76.530 31.452 1.00 58.94 370 GLU B CA 1
ATOM 7754 C C . GLU B 1 372 ? 66.048 76.017 32.738 1.00 66.31 370 GLU B C 1
ATOM 7755 O O . GLU B 1 372 ? 65.375 76.763 33.455 1.00 66.49 370 GLU B O 1
ATOM 7761 N N . ASN B 1 373 ? 66.240 74.720 32.991 1.00 65.14 371 ASN B N 1
ATOM 7762 C CA . ASN B 1 373 ? 65.830 73.965 34.173 1.00 66.07 371 ASN B CA 1
ATOM 7763 C C . ASN B 1 373 ? 66.911 72.864 34.246 1.00 71.81 371 ASN B C 1
ATOM 7764 O O . ASN B 1 373 ? 66.651 71.738 33.815 1.00 71.18 371 ASN B O 1
ATOM 7769 N N . PRO B 1 374 ? 68.170 73.210 34.659 1.00 69.87 372 PRO B N 1
ATOM 7770 C CA . PRO B 1 374 ? 69.265 72.214 34.638 1.00 69.71 372 PRO B CA 1
ATOM 7771 C C . PRO B 1 374 ? 68.946 70.807 35.153 1.00 72.70 372 PRO B C 1
ATOM 7772 O O . PRO B 1 374 ? 68.312 70.674 36.206 1.00 72.35 372 PRO B O 1
ATOM 7776 N N . PRO B 1 375 ? 69.299 69.744 34.381 1.00 67.89 373 PRO B N 1
ATOM 7777 C CA . PRO B 1 375 ? 70.067 69.751 33.118 1.00 67.20 373 PRO B CA 1
ATOM 7778 C C . PRO B 1 375 ? 69.281 70.013 31.819 1.00 68.79 373 PRO B C 1
ATOM 7779 O O . PRO B 1 375 ? 69.882 69.993 30.740 1.00 68.26 373 PRO B O 1
ATOM 7783 N N . LYS B 1 376 ? 67.958 70.272 31.911 1.00 63.48 374 LYS B N 1
ATOM 7784 C CA . LYS B 1 376 ? 67.113 70.507 30.728 1.00 62.22 374 LYS B CA 1
ATOM 7785 C C . LYS B 1 376 ? 67.306 71.892 30.104 1.00 62.84 374 LYS B C 1
ATOM 7786 O O . LYS B 1 376 ? 67.316 72.896 30.818 1.00 62.26 374 LYS B O 1
ATOM 7788 N N . LYS B 1 377 ? 67.451 71.930 28.764 1.00 56.74 375 LYS B N 1
ATOM 7789 C CA . LYS B 1 377 ? 67.631 73.145 27.962 1.00 54.78 375 LYS B CA 1
ATOM 7790 C C . LYS B 1 377 ? 66.411 73.380 27.070 1.00 54.51 375 LYS B C 1
ATOM 7791 O O . LYS B 1 377 ? 65.898 72.441 26.451 1.00 54.32 375 LYS B O 1
ATOM 7793 N N . TYR B 1 378 ? 65.924 74.629 27.036 1.00 46.87 376 TYR B N 1
ATOM 7794 C CA . TYR B 1 378 ? 64.757 74.980 26.241 1.00 44.54 376 TYR B CA 1
ATOM 7795 C C . TYR B 1 378 ? 65.121 76.095 25.259 1.00 43.33 376 TYR B C 1
ATOM 7796 O O . TYR B 1 378 ? 64.742 77.256 25.451 1.00 41.17 376 TYR B O 1
ATOM 7805 N N . GLN B 1 379 ? 65.861 75.727 24.198 1.00 37.98 377 GLN B N 1
ATOM 7806 C CA . GLN B 1 379 ? 66.358 76.633 23.146 1.00 36.17 377 GLN B CA 1
ATOM 7807 C C . GLN B 1 379 ? 65.260 77.375 22.355 1.00 36.35 377 GLN B C 1
ATOM 7808 O O . GLN B 1 379 ? 65.535 78.413 21.756 1.00 36.89 377 GLN B O 1
ATOM 7814 N N . ASP B 1 380 ? 64.029 76.845 22.358 1.00 28.62 378 ASP B N 1
ATOM 7815 C CA . ASP B 1 380 ? 62.892 77.425 21.647 1.00 26.73 378 ASP B CA 1
ATOM 7816 C C . ASP B 1 380 ? 62.119 78.494 22.439 1.00 29.14 378 ASP B C 1
ATOM 7817 O O . ASP B 1 380 ? 61.128 79.007 21.921 1.00 27.99 378 ASP B O 1
ATOM 7822 N N . ILE B 1 381 ? 62.546 78.839 23.684 1.00 27.17 379 ILE B N 1
ATOM 7823 C CA . ILE B 1 381 ? 61.782 79.800 24.508 1.00 27.24 379 ILE B CA 1
ATOM 7824 C C . ILE B 1 381 ? 62.592 80.768 25.342 1.00 30.04 379 ILE B C 1
ATOM 7825 O O . ILE B 1 381 ? 63.713 80.460 25.755 1.00 28.63 379 ILE B O 1
ATOM 7830 N N . TYR B 1 382 ? 61.960 81.889 25.696 1.00 28.03 380 TYR B N 1
ATOM 7831 C CA . TYR B 1 382 ? 62.533 82.851 26.627 1.00 29.86 380 TYR B CA 1
ATOM 7832 C C . TYR B 1 382 ? 61.823 82.725 27.965 1.00 33.67 380 TYR B C 1
ATOM 7833 O O . TYR B 1 382 ? 60.585 82.736 27.992 1.00 32.43 380 TYR B O 1
ATOM 7842 N N . PRO B 1 383 ? 62.559 82.730 29.096 1.00 31.18 381 PRO B N 1
ATOM 7843 C CA . PRO B 1 383 ? 61.862 82.805 30.395 1.00 30.71 381 PRO B CA 1
ATOM 7844 C C . PRO B 1 383 ? 61.405 84.253 30.654 1.00 34.07 381 PRO B C 1
ATOM 7845 O O . PRO B 1 383 ? 62.034 85.183 30.157 1.00 33.42 381 PRO B O 1
ATOM 7849 N N . LEU B 1 384 ? 60.326 84.452 31.412 1.00 30.63 382 LEU B N 1
ATOM 7850 C CA . LEU B 1 384 ? 59.849 85.792 31.761 1.00 31.31 382 LEU B CA 1
ATOM 7851 C C . LEU B 1 384 ? 60.590 86.339 33.002 1.00 36.88 382 LEU B C 1
ATOM 7852 O O . LEU B 1 384 ? 61.118 85.561 33.804 1.00 37.09 382 LEU B O 1
ATOM 7857 N N . ASN B 1 385 ? 60.643 87.676 33.137 1.00 33.16 383 ASN B N 1
ATOM 7858 C CA . ASN B 1 385 ? 61.251 88.357 34.287 1.00 32.19 383 ASN B CA 1
ATOM 7859 C C . ASN B 1 385 ? 60.094 89.046 34.998 1.00 32.78 383 ASN B C 1
ATOM 7860 O O . ASN B 1 385 ? 59.391 89.855 34.386 1.00 31.41 383 ASN B O 1
ATOM 7865 N N . PHE B 1 386 ? 59.848 88.678 36.262 1.00 29.01 384 PHE B N 1
ATOM 7866 C CA . PHE B 1 386 ? 58.724 89.222 37.047 1.00 29.20 384 PHE B CA 1
ATOM 7867 C C . PHE B 1 386 ? 59.146 90.388 37.940 1.00 33.94 384 PHE B C 1
ATOM 7868 O O . PHE B 1 386 ? 58.292 91.015 38.567 1.00 33.41 384 PHE B O 1
ATOM 7876 N N . ASP B 1 387 ? 60.455 90.671 37.999 1.00 31.20 385 ASP B N 1
ATOM 7877 C CA . ASP B 1 387 ? 61.021 91.713 38.862 1.00 31.44 385 ASP B CA 1
ATOM 7878 C C . ASP B 1 387 ? 61.159 93.119 38.250 1.00 38.37 385 ASP B C 1
ATOM 7879 O O . ASP B 1 387 ? 61.058 94.109 38.981 1.00 38.64 385 ASP B O 1
ATOM 7884 N N . ASN B 1 388 ? 61.343 93.221 36.920 1.00 36.38 386 ASN B N 1
ATOM 7885 C CA . ASN B 1 388 ? 61.501 94.505 36.226 1.00 36.09 386 ASN B CA 1
ATOM 7886 C C . ASN B 1 388 ? 60.236 95.363 36.252 1.00 39.95 386 ASN B C 1
ATOM 7887 O O . ASN B 1 388 ? 60.301 96.552 36.569 1.00 39.93 386 ASN B O 1
ATOM 7892 N N . ASP B 1 389 ? 59.096 94.779 35.870 1.00 34.69 387 ASP B N 1
ATOM 7893 C CA . ASP B 1 389 ? 57.829 95.490 35.819 1.00 33.99 387 ASP B CA 1
ATOM 7894 C C . ASP B 1 389 ? 56.776 94.564 36.423 1.00 39.17 387 ASP B C 1
ATOM 7895 O O . ASP B 1 389 ? 56.024 93.910 35.687 1.00 39.03 387 ASP B O 1
ATOM 7900 N N . PRO B 1 390 ? 56.735 94.461 37.778 1.00 36.76 388 PRO B N 1
ATOM 7901 C CA . PRO B 1 390 ? 55.776 93.542 38.408 1.00 36.21 388 PRO B CA 1
ATOM 7902 C C . PRO B 1 390 ? 54.327 93.840 38.072 1.00 38.37 388 PRO B C 1
ATOM 7903 O O . PRO B 1 390 ? 53.644 92.922 37.647 1.00 38.24 388 PRO B O 1
ATOM 7907 N N . ALA B 1 391 ? 53.872 95.108 38.202 1.00 33.44 389 ALA B N 1
ATOM 7908 C CA . ALA B 1 391 ? 52.475 95.498 37.952 1.00 33.08 389 ALA B CA 1
ATOM 7909 C C . ALA B 1 391 ? 51.951 95.166 36.543 1.00 35.31 389 ALA B C 1
ATOM 7910 O O . ALA B 1 391 ? 50.807 94.727 36.414 1.00 34.46 389 ALA B O 1
ATOM 7912 N N . GLY B 1 392 ? 52.794 95.356 35.526 1.00 30.58 390 GLY B N 1
ATOM 7913 C CA . GLY B 1 392 ? 52.462 95.069 34.133 1.00 29.37 390 GLY B CA 1
ATOM 7914 C C . GLY B 1 392 ? 52.270 93.585 33.864 1.00 29.69 390 GLY B C 1
ATOM 7915 O O . GLY B 1 392 ? 51.226 93.170 33.354 1.00 28.49 390 GLY B O 1
ATOM 7916 N N . ILE B 1 393 ? 53.286 92.782 34.182 1.00 25.64 391 ILE B N 1
ATOM 7917 C CA . ILE B 1 393 ? 53.265 91.335 33.976 1.00 25.39 391 ILE B CA 1
ATOM 7918 C C . ILE B 1 393 ? 52.203 90.629 34.863 1.00 30.68 391 ILE B C 1
ATOM 7919 O O . ILE B 1 393 ? 51.508 89.750 34.349 1.00 30.73 391 ILE B O 1
ATOM 7924 N N . TYR B 1 394 ? 52.016 91.059 36.151 1.00 26.75 392 TYR B N 1
ATOM 7925 C CA . TYR B 1 394 ? 50.986 90.454 37.018 1.00 25.88 392 TYR B CA 1
ATOM 7926 C C . TYR B 1 394 ? 49.607 90.622 36.381 1.00 29.15 392 TYR B C 1
ATOM 7927 O O . TYR B 1 394 ? 48.855 89.652 36.276 1.00 26.93 392 TYR B O 1
ATOM 7936 N N . GLN B 1 395 ? 49.288 91.854 35.940 1.00 26.84 393 GLN B N 1
ATOM 7937 C CA . GLN B 1 395 ? 47.998 92.183 35.324 1.00 26.88 393 GLN B CA 1
ATOM 7938 C C . GLN B 1 395 ? 47.819 91.463 33.998 1.00 27.75 393 GLN B C 1
ATOM 7939 O O . GLN B 1 395 ? 46.705 91.073 33.663 1.00 26.99 393 GLN B O 1
ATOM 7941 N N . GLU B 1 396 ? 48.897 91.302 33.239 1.00 24.58 394 GLU B N 1
ATOM 7942 C CA . GLU B 1 396 ? 48.819 90.627 31.949 1.00 26.21 394 GLU B CA 1
ATOM 7943 C C . GLU B 1 396 ? 48.513 89.101 32.108 1.00 28.71 394 GLU B C 1
ATOM 7944 O O . GLU B 1 396 ? 47.580 88.611 31.472 1.00 26.87 394 GLU B O 1
ATOM 7950 N N . VAL B 1 397 ? 49.217 88.397 33.026 1.00 25.82 395 VAL B N 1
ATOM 7951 C CA . VAL B 1 397 ? 48.944 86.971 33.308 1.00 25.22 395 VAL B CA 1
ATOM 7952 C C . VAL B 1 397 ? 47.521 86.812 33.861 1.00 29.16 395 VAL B C 1
ATOM 7953 O O . VAL B 1 397 ? 46.793 85.924 33.420 1.00 29.07 395 VAL B O 1
ATOM 7957 N N . LEU B 1 398 ? 47.095 87.716 34.776 1.00 26.02 396 LEU B N 1
ATOM 7958 C CA . LEU B 1 398 ? 45.727 87.689 35.306 1.00 25.96 396 LEU B CA 1
ATOM 7959 C C . LEU B 1 398 ? 44.702 87.787 34.164 1.00 27.86 396 LEU B C 1
ATOM 7960 O O . LEU B 1 398 ? 43.670 87.103 34.194 1.00 27.16 396 LEU B O 1
ATOM 7965 N N . ARG B 1 399 ? 44.980 88.661 33.175 1.00 25.09 397 ARG B N 1
ATOM 7966 C CA . ARG B 1 399 ? 44.123 88.865 32.002 1.00 25.62 397 ARG B CA 1
ATOM 7967 C C . ARG B 1 399 ? 43.994 87.561 31.200 1.00 27.26 397 ARG B C 1
ATOM 7968 O O . ARG B 1 399 ? 42.878 87.179 30.840 1.00 25.97 397 ARG B O 1
ATOM 7976 N N . VAL B 1 400 ? 45.122 86.862 30.975 1.00 23.95 398 VAL B N 1
ATOM 7977 C CA . VAL B 1 400 ? 45.173 85.585 30.229 1.00 24.99 398 VAL B CA 1
ATOM 7978 C C . VAL B 1 400 ? 44.336 84.488 30.938 1.00 28.25 398 VAL B C 1
ATOM 7979 O O . VAL B 1 400 ? 43.517 83.833 30.307 1.00 27.26 398 VAL B O 1
ATOM 7983 N N . VAL B 1 401 ? 44.534 84.321 32.259 1.00 24.11 399 VAL B N 1
ATOM 7984 C CA . VAL B 1 401 ? 43.807 83.333 33.043 1.00 22.12 399 VAL B CA 1
ATOM 7985 C C . VAL B 1 401 ? 42.309 83.633 33.045 1.00 25.53 399 VAL B C 1
ATOM 7986 O O . VAL B 1 401 ? 41.528 82.740 32.742 1.00 24.37 399 VAL B O 1
ATOM 7990 N N . ARG B 1 402 ? 41.918 84.895 33.313 1.00 23.53 400 ARG B N 1
ATOM 7991 C CA . ARG B 1 402 ? 40.514 85.349 33.290 1.00 23.56 400 ARG B CA 1
ATOM 7992 C C . ARG B 1 402 ? 39.878 85.042 31.930 1.00 26.44 400 ARG B C 1
ATOM 7993 O O . ARG B 1 402 ? 38.722 84.622 31.870 1.00 25.74 400 ARG B O 1
ATOM 8001 N N . PHE B 1 403 ? 40.625 85.268 30.853 1.00 24.26 401 PHE B N 1
ATOM 8002 C CA . PHE B 1 403 ? 40.175 84.981 29.484 1.00 24.81 401 PHE B CA 1
ATOM 8003 C C . PHE B 1 403 ? 39.775 83.482 29.352 1.00 27.37 401 PHE B C 1
ATOM 8004 O O . PHE B 1 403 ? 38.644 83.176 28.961 1.00 26.93 401 PHE B O 1
ATOM 8012 N N . TRP B 1 404 ? 40.671 82.565 29.746 1.00 22.88 402 TRP B N 1
ATOM 8013 C CA . TRP B 1 404 ? 40.377 81.119 29.663 1.00 22.57 402 TRP B CA 1
ATOM 8014 C C . TRP B 1 404 ? 39.239 80.684 30.567 1.00 25.44 402 TRP B C 1
ATOM 8015 O O . TRP B 1 404 ? 38.425 79.863 30.150 1.00 25.92 402 TRP B O 1
ATOM 8026 N N . ILE B 1 405 ? 39.108 81.307 31.756 1.00 21.38 403 ILE B N 1
ATOM 8027 C CA . ILE B 1 405 ? 37.984 81.015 32.662 1.00 21.87 403 ILE B CA 1
ATOM 8028 C C . ILE B 1 405 ? 36.660 81.376 31.993 1.00 27.34 403 ILE B C 1
ATOM 8029 O O . ILE B 1 405 ? 35.702 80.609 32.109 1.00 28.04 403 ILE B O 1
ATOM 8034 N N . SER B 1 406 ? 36.611 82.534 31.293 1.00 25.96 404 SER B N 1
ATOM 8035 C CA . SER B 1 406 ? 35.413 82.995 30.579 1.00 26.99 404 SER B CA 1
ATOM 8036 C C . SER B 1 406 ? 35.064 82.046 29.428 1.00 31.26 404 SER B C 1
ATOM 8037 O O . SER B 1 406 ? 33.899 81.971 29.036 1.00 31.49 404 SER B O 1
ATOM 8040 N N . HIS B 1 407 ? 36.049 81.264 28.951 1.00 25.91 405 HIS B N 1
ATOM 8041 C CA . HIS B 1 407 ? 35.808 80.247 27.928 1.00 26.30 405 HIS B CA 1
ATOM 8042 C C . HIS B 1 407 ? 35.558 78.821 28.519 1.00 31.99 405 HIS B C 1
ATOM 8043 O O . HIS B 1 407 ? 35.705 77.820 27.819 1.00 32.76 405 HIS B O 1
ATOM 8050 N N . GLY B 1 408 ? 35.161 78.763 29.797 1.00 28.00 406 GLY B N 1
ATOM 8051 C CA . GLY B 1 408 ? 34.764 77.533 30.486 1.00 27.28 406 GLY B CA 1
ATOM 8052 C C . GLY B 1 408 ? 35.831 76.624 31.067 1.00 28.41 406 GLY B C 1
ATOM 8053 O O . GLY B 1 408 ? 35.537 75.468 31.387 1.00 26.90 406 GLY B O 1
ATOM 8054 N N . VAL B 1 409 ? 37.060 77.135 31.234 1.00 23.02 407 VAL B N 1
ATOM 8055 C CA . VAL B 1 409 ? 38.168 76.390 31.842 1.00 22.12 407 VAL B CA 1
ATOM 8056 C C . VAL B 1 409 ? 38.276 76.727 33.347 1.00 25.81 407 VAL B C 1
ATOM 8057 O O . VAL B 1 409 ? 38.623 77.861 33.705 1.00 25.86 407 VAL B O 1
ATOM 8061 N N . ASN B 1 410 ? 38.038 75.724 34.212 1.00 20.42 408 ASN B N 1
ATOM 8062 C CA . ASN B 1 410 ? 38.112 75.889 35.666 1.00 20.59 408 ASN B CA 1
ATOM 8063 C C . ASN B 1 410 ? 39.272 75.129 36.300 1.00 23.31 408 ASN B C 1
ATOM 8064 O O . ASN B 1 410 ? 39.314 74.985 37.513 1.00 24.31 408 ASN B O 1
ATOM 8069 N N . ILE B 1 411 ? 40.212 74.646 35.497 1.00 19.53 409 ILE B N 1
ATOM 8070 C CA . ILE B 1 411 ? 41.374 73.920 36.013 1.00 18.47 409 ILE B CA 1
ATOM 8071 C C . ILE B 1 411 ? 42.563 74.307 35.162 1.00 21.52 409 ILE B C 1
ATOM 8072 O O . ILE B 1 411 ? 42.480 74.266 33.934 1.00 21.10 409 ILE B O 1
ATOM 8077 N N . PHE B 1 412 ? 43.681 74.608 35.813 1.00 18.17 410 PHE B N 1
ATOM 8078 C CA . PHE B 1 412 ? 44.920 74.934 35.136 1.00 17.96 410 PHE B CA 1
ATOM 8079 C C . PHE B 1 412 ? 46.042 74.045 35.632 1.00 22.57 410 PHE B C 1
ATOM 8080 O O . PHE B 1 412 ? 46.211 73.895 36.833 1.00 22.04 410 PHE B O 1
ATOM 8088 N N . ARG B 1 413 ? 46.791 73.431 34.710 1.00 18.96 411 ARG B N 1
ATOM 8089 C CA . ARG B 1 413 ? 47.964 72.640 35.067 1.00 18.82 411 ARG B CA 1
ATOM 8090 C C . ARG B 1 413 ? 49.107 73.639 34.854 1.00 23.46 411 ARG B C 1
ATOM 8091 O O . ARG B 1 413 ? 49.328 74.072 33.724 1.00 22.79 411 ARG B O 1
ATOM 8099 N N . VAL B 1 414 ? 49.795 74.038 35.930 1.00 20.48 412 VAL B N 1
ATOM 8100 C CA . VAL B 1 414 ? 50.829 75.082 35.870 1.00 19.96 412 VAL B CA 1
ATOM 8101 C C . VAL B 1 414 ? 52.256 74.507 35.739 1.00 23.73 412 VAL B C 1
ATOM 8102 O O . VAL B 1 414 ? 52.678 73.768 36.624 1.00 21.97 412 VAL B O 1
ATOM 8106 N N . ASP B 1 415 ? 53.009 74.890 34.672 1.00 21.45 413 ASP B N 1
ATOM 8107 C CA . ASP B 1 415 ? 54.372 74.370 34.449 1.00 22.37 413 ASP B CA 1
ATOM 8108 C C . ASP B 1 415 ? 55.338 74.944 35.445 1.00 26.76 413 ASP B C 1
ATOM 8109 O O . ASP B 1 415 ? 55.338 76.158 35.623 1.00 26.86 413 ASP B O 1
ATOM 8114 N N . ASN B 1 416 ? 56.276 74.102 35.934 1.00 24.49 414 ASN B N 1
ATOM 8115 C CA . ASN B 1 416 ? 57.405 74.435 36.814 1.00 24.15 414 ASN B CA 1
ATOM 8116 C C . ASN B 1 416 ? 57.148 75.700 37.673 1.00 25.74 414 ASN B C 1
ATOM 8117 O O . ASN B 1 416 ? 57.848 76.701 37.498 1.00 23.51 414 ASN B O 1
ATOM 8122 N N . PRO B 1 417 ? 56.141 75.709 38.587 1.00 22.66 415 PRO B N 1
ATOM 8123 C CA . PRO B 1 417 ? 55.901 76.932 39.391 1.00 21.22 415 PRO B CA 1
ATOM 8124 C C . PRO B 1 417 ? 57.103 77.393 40.230 1.00 23.08 415 PRO B C 1
ATOM 8125 O O . PRO B 1 417 ? 57.200 78.579 40.571 1.00 22.35 415 PRO B O 1
ATOM 8129 N N . HIS B 1 418 ? 58.022 76.461 40.546 1.00 19.80 416 HIS B N 1
ATOM 8130 C CA . HIS B 1 418 ? 59.234 76.744 41.322 1.00 20.19 416 HIS B CA 1
ATOM 8131 C C . HIS B 1 418 ? 60.278 77.584 40.567 1.00 26.96 416 HIS B C 1
ATOM 8132 O O . HIS B 1 418 ? 61.325 77.910 41.145 1.00 25.24 416 HIS B O 1
ATOM 8139 N N . THR B 1 419 ? 60.021 77.915 39.281 1.00 24.63 417 THR B N 1
ATOM 8140 C CA . THR B 1 419 ? 60.943 78.769 38.518 1.00 24.17 417 THR B CA 1
ATOM 8141 C C . THR B 1 419 ? 60.430 80.219 38.468 1.00 29.05 417 THR B C 1
ATOM 8142 O O . THR B 1 419 ? 61.137 81.095 37.959 1.00 30.77 417 THR B O 1
ATOM 8146 N N . LYS B 1 420 ? 59.184 80.460 38.932 1.00 22.12 418 LYS B N 1
ATOM 8147 C CA . LYS B 1 420 ? 58.585 81.795 38.993 1.00 22.72 418 LYS B CA 1
ATOM 8148 C C . LYS B 1 420 ? 58.513 82.285 40.466 1.00 27.89 418 LYS B C 1
ATOM 8149 O O . LYS B 1 420 ? 58.492 81.437 41.364 1.00 26.95 418 LYS B O 1
ATOM 8155 N N . PRO B 1 421 ? 58.486 83.617 40.757 1.00 24.37 419 PRO B N 1
ATOM 8156 C CA . PRO B 1 421 ? 58.442 84.056 42.168 1.00 23.00 419 PRO B CA 1
ATOM 8157 C C . PRO B 1 421 ? 57.279 83.477 42.969 1.00 25.37 419 PRO B C 1
ATOM 8158 O O . PRO B 1 421 ? 56.128 83.500 42.507 1.00 23.26 419 PRO B O 1
ATOM 8162 N N . PRO B 1 422 ? 57.562 82.962 44.194 1.00 24.36 420 PRO B N 1
ATOM 8163 C CA . PRO B 1 422 ? 56.484 82.336 44.990 1.00 23.91 420 PRO B CA 1
ATOM 8164 C C . PRO B 1 422 ? 55.342 83.283 45.338 1.00 27.70 420 PRO B C 1
ATOM 8165 O O . PRO B 1 422 ? 54.170 82.866 45.353 1.00 26.71 420 PRO B O 1
ATOM 8169 N N . ASN B 1 423 ? 55.658 84.581 45.558 1.00 24.48 421 ASN B N 1
ATOM 8170 C CA . ASN B 1 423 ? 54.606 85.569 45.854 1.00 24.42 421 ASN B CA 1
ATOM 8171 C C . ASN B 1 423 ? 53.707 85.875 44.660 1.00 26.82 421 ASN B C 1
ATOM 8172 O O . ASN B 1 423 ? 52.559 86.287 44.846 1.00 25.72 421 ASN B O 1
ATOM 8177 N N . PHE B 1 424 ? 54.201 85.660 43.431 1.00 23.66 422 PHE B N 1
ATOM 8178 C CA . PHE B 1 424 ? 53.353 85.864 42.251 1.00 22.32 422 PHE B CA 1
ATOM 8179 C C . PHE B 1 424 ? 52.196 84.832 42.268 1.00 23.40 422 PHE B C 1
ATOM 8180 O O . PHE B 1 424 ? 51.029 85.191 42.055 1.00 21.93 422 PHE B O 1
ATOM 8188 N N . TRP B 1 425 ? 52.528 83.545 42.523 1.00 21.21 423 TRP B N 1
ATOM 8189 C CA . TRP B 1 425 ? 51.511 82.468 42.559 1.00 20.29 423 TRP B CA 1
ATOM 8190 C C . TRP B 1 425 ? 50.432 82.721 43.595 1.00 23.99 423 TRP B C 1
ATOM 8191 O O . TRP B 1 425 ? 49.235 82.541 43.303 1.00 22.52 423 TRP B O 1
ATOM 8202 N N . ALA B 1 426 ? 50.848 83.155 44.811 1.00 22.25 424 ALA B N 1
ATOM 8203 C CA . ALA B 1 426 ? 49.912 83.497 45.891 1.00 22.49 424 ALA B CA 1
ATOM 8204 C C . ALA B 1 426 ? 48.981 84.639 45.444 1.00 26.78 424 ALA B C 1
ATOM 8205 O O . ALA B 1 426 ? 47.761 84.547 45.644 1.00 25.50 424 ALA B O 1
ATOM 8207 N N . TRP B 1 427 ? 49.547 85.691 44.798 1.00 24.90 425 TRP B N 1
ATOM 8208 C CA . TRP B 1 427 ? 48.742 86.823 44.294 1.00 25.27 425 TRP B CA 1
ATOM 8209 C C . TRP B 1 427 ? 47.761 86.354 43.232 1.00 26.43 425 TRP B C 1
ATOM 8210 O O . TRP B 1 427 ? 46.567 86.676 43.296 1.00 24.90 425 TRP B O 1
ATOM 8221 N N . LEU B 1 428 ? 48.275 85.619 42.225 1.00 23.65 426 LEU B N 1
ATOM 8222 C CA . LEU B 1 428 ? 47.453 85.112 41.121 1.00 23.05 426 LEU B CA 1
ATOM 8223 C C . LEU B 1 428 ? 46.334 84.221 41.607 1.00 24.90 426 LEU B C 1
ATOM 8224 O O . LEU B 1 428 ? 45.173 84.456 41.250 1.00 23.46 426 LEU B O 1
ATOM 8229 N N . ILE B 1 429 ? 46.656 83.214 42.443 1.00 23.12 427 ILE B N 1
ATOM 8230 C CA . ILE B 1 429 ? 45.620 82.276 42.942 1.00 22.15 427 ILE B CA 1
ATOM 8231 C C . ILE B 1 429 ? 44.568 83.013 43.743 1.00 25.27 427 ILE B C 1
ATOM 8232 O O . ILE B 1 429 ? 43.382 82.757 43.550 1.00 24.65 427 ILE B O 1
ATOM 8237 N N . GLY B 1 430 ? 45.007 83.967 44.574 1.00 23.89 428 GLY B N 1
ATOM 8238 C CA . GLY B 1 430 ? 44.125 84.807 45.388 1.00 22.84 428 GLY B CA 1
ATOM 8239 C C . GLY B 1 430 ? 43.152 85.615 44.556 1.00 26.77 428 GLY B C 1
ATOM 8240 O O . GLY B 1 430 ? 41.940 85.575 44.804 1.00 26.35 428 GLY B O 1
ATOM 8241 N N . GLN B 1 431 ? 43.665 86.326 43.527 1.00 23.30 429 GLN B N 1
ATOM 8242 C CA . GLN B 1 431 ? 42.803 87.131 42.635 1.00 23.46 429 GLN B CA 1
ATOM 8243 C C . GLN B 1 431 ? 41.791 86.259 41.927 1.00 26.24 429 GLN B C 1
ATOM 8244 O O . GLN B 1 431 ? 40.613 86.612 41.850 1.00 24.74 429 GLN B O 1
ATOM 8250 N N . ILE B 1 432 ? 42.247 85.106 41.406 1.00 23.73 430 ILE B N 1
ATOM 8251 C CA . ILE B 1 432 ? 41.353 84.197 40.686 1.00 23.01 430 ILE B CA 1
ATOM 8252 C C . ILE B 1 432 ? 40.270 83.585 41.586 1.00 26.03 430 ILE B C 1
ATOM 8253 O O . ILE B 1 432 ? 39.075 83.635 41.240 1.00 26.68 430 ILE B O 1
ATOM 8258 N N . LYS B 1 433 ? 40.674 83.024 42.734 1.00 21.55 431 LYS B N 1
ATOM 8259 C CA . LYS B 1 433 ? 39.724 82.393 43.671 1.00 22.46 431 LYS B CA 1
ATOM 8260 C C . LYS B 1 433 ? 38.696 83.334 44.272 1.00 28.39 431 LYS B C 1
ATOM 8261 O O . LYS B 1 433 ? 37.564 82.911 44.527 1.00 27.37 431 LYS B O 1
ATOM 8267 N N . ASN B 1 434 ? 39.036 84.641 44.387 1.00 26.12 432 ASN B N 1
ATOM 8268 C CA . ASN B 1 434 ? 38.065 85.637 44.852 1.00 26.69 432 ASN B CA 1
ATOM 8269 C C . ASN B 1 434 ? 37.009 85.950 43.789 1.00 33.18 432 ASN B C 1
ATOM 8270 O O . ASN B 1 434 ? 35.892 86.316 44.148 1.00 34.78 432 ASN B O 1
ATOM 8275 N N . GLU B 1 435 ? 37.334 85.764 42.490 1.00 28.50 433 GLU B N 1
ATOM 8276 C CA . GLU B 1 435 ? 36.345 85.945 41.425 1.00 28.23 433 GLU B CA 1
ATOM 8277 C C . GLU B 1 435 ? 35.621 84.629 41.158 1.00 31.38 433 GLU B C 1
ATOM 8278 O O . GLU B 1 435 ? 34.417 84.648 40.905 1.00 30.16 433 GLU B O 1
ATOM 8280 N N . ASN B 1 436 ? 36.348 83.480 41.187 1.00 26.93 434 ASN B N 1
ATOM 8281 C CA . ASN B 1 436 ? 35.699 82.177 40.973 1.00 26.44 434 ASN B CA 1
ATOM 8282 C C . ASN B 1 436 ? 36.349 81.135 41.881 1.00 26.51 434 ASN B C 1
ATOM 8283 O O . ASN B 1 436 ? 37.433 80.652 41.556 1.00 26.07 434 ASN B O 1
ATOM 8288 N N . PRO B 1 437 ? 35.723 80.826 43.035 1.00 24.70 435 PRO B N 1
ATOM 8289 C CA . PRO B 1 437 ? 36.351 79.886 43.995 1.00 24.24 435 PRO B CA 1
ATOM 8290 C C . PRO B 1 437 ? 36.505 78.433 43.521 1.00 26.08 435 PRO B C 1
ATOM 8291 O O . PRO B 1 437 ? 37.214 77.657 44.163 1.00 25.18 435 PRO B O 1
ATOM 8295 N N . ASP B 1 438 ? 35.866 78.076 42.400 1.00 23.03 436 ASP B N 1
ATOM 8296 C CA . ASP B 1 438 ? 35.913 76.723 41.833 1.00 23.10 436 ASP B CA 1
ATOM 8297 C C . ASP B 1 438 ? 37.064 76.487 40.861 1.00 25.30 436 ASP B C 1
ATOM 8298 O O . ASP B 1 438 ? 37.208 75.374 40.358 1.00 25.01 436 ASP B O 1
ATOM 8303 N N . VAL B 1 439 ? 37.902 77.500 40.621 1.00 20.89 437 VAL B N 1
ATOM 8304 C CA . VAL B 1 439 ? 39.069 77.368 39.742 1.00 20.04 437 VAL B CA 1
ATOM 8305 C C . VAL B 1 439 ? 40.164 76.671 40.537 1.00 23.19 437 VAL B C 1
ATOM 8306 O O . VAL B 1 439 ? 40.464 77.076 41.677 1.00 21.84 437 VAL B O 1
ATOM 8310 N N . LEU B 1 440 ? 40.736 75.603 39.943 1.00 19.29 438 LEU B N 1
ATOM 8311 C CA . LEU B 1 440 ? 41.754 74.777 40.580 1.00 18.38 438 LEU B CA 1
ATOM 8312 C C . LEU B 1 440 ? 43.081 74.864 39.828 1.00 21.84 438 LEU B C 1
ATOM 8313 O O . LEU B 1 440 ? 43.112 75.150 38.629 1.00 21.79 438 LEU B O 1
ATOM 8318 N N . PHE B 1 441 ? 44.173 74.676 40.550 1.00 19.27 439 PHE B N 1
ATOM 8319 C CA . PHE B 1 441 ? 45.511 74.784 39.991 1.00 19.20 439 PHE B CA 1
ATOM 8320 C C . PHE B 1 441 ? 46.322 73.561 40.373 1.00 20.88 439 PHE B C 1
ATOM 8321 O O . PHE B 1 441 ? 46.433 73.243 41.547 1.00 20.50 439 PHE B O 1
ATOM 8329 N N . LEU B 1 442 ? 46.933 72.906 39.397 1.00 17.19 440 LEU B N 1
ATOM 8330 C CA . LEU B 1 442 ? 47.801 71.758 39.659 1.00 17.23 440 LEU B CA 1
ATOM 8331 C C . LEU B 1 442 ? 49.217 72.230 39.438 1.00 20.89 440 LEU B C 1
ATOM 8332 O O . LEU B 1 442 ? 49.543 72.700 38.357 1.00 20.52 440 LEU B O 1
ATOM 8337 N N . SER B 1 443 ? 50.075 72.042 40.448 1.00 19.42 441 SER B N 1
ATOM 8338 C CA . SER B 1 443 ? 51.479 72.441 40.435 1.00 18.35 441 SER B CA 1
ATOM 8339 C C . SER B 1 443 ? 52.387 71.361 39.859 1.00 22.88 441 SER B C 1
ATOM 8340 O O . SER B 1 443 ? 52.559 70.328 40.489 1.00 22.21 441 SER B O 1
ATOM 8343 N N . GLU B 1 444 ? 53.055 71.637 38.728 1.00 20.87 442 GLU B N 1
ATOM 8344 C CA . GLU B 1 444 ? 54.023 70.686 38.166 1.00 21.03 442 GLU B CA 1
ATOM 8345 C C . GLU B 1 444 ? 55.419 71.077 38.649 1.00 24.57 442 GLU B C 1
ATOM 8346 O O . GLU B 1 444 ? 56.249 71.592 37.885 1.00 23.17 442 GLU B O 1
ATOM 8352 N N . ALA B 1 445 ? 55.654 70.882 39.955 1.00 22.24 443 ALA B N 1
ATOM 8353 C CA . ALA B 1 445 ? 56.940 71.235 40.542 1.00 21.04 443 ALA B CA 1
ATOM 8354 C C . ALA B 1 445 ? 57.706 70.010 40.974 1.00 24.77 443 ALA B C 1
ATOM 8355 O O . ALA B 1 445 ? 57.563 69.549 42.120 1.00 23.44 443 ALA B O 1
ATOM 8357 N N . PHE B 1 446 ? 58.549 69.472 40.058 1.00 22.65 444 PHE B N 1
ATOM 8358 C CA . PHE B 1 446 ? 59.401 68.326 40.380 1.00 22.29 444 PHE B CA 1
ATOM 8359 C C . PHE B 1 446 ? 60.632 68.976 40.993 1.00 28.75 444 PHE B C 1
ATOM 8360 O O . PHE B 1 446 ? 61.588 69.297 40.297 1.00 28.23 444 PHE B O 1
ATOM 8368 N N . THR B 1 447 ? 60.534 69.310 42.280 1.00 26.13 445 THR B N 1
ATOM 8369 C CA . THR B 1 447 ? 61.589 70.041 42.983 1.00 25.41 445 THR B CA 1
ATOM 8370 C C . THR B 1 447 ? 61.814 69.456 44.392 1.00 27.38 445 THR B C 1
ATOM 8371 O O . THR B 1 447 ? 61.132 68.510 44.780 1.00 25.46 445 THR B O 1
ATOM 8375 N N . ARG B 1 448 ? 62.753 70.045 45.156 1.00 24.04 446 ARG B N 1
ATOM 8376 C CA . ARG B 1 448 ? 63.110 69.664 46.531 1.00 22.74 446 ARG B CA 1
ATOM 8377 C C . ARG B 1 448 ? 61.862 69.779 47.432 1.00 23.87 446 ARG B C 1
ATOM 8378 O O . ARG B 1 448 ? 61.002 70.621 47.131 1.00 22.85 446 ARG B O 1
ATOM 8386 N N . PRO B 1 449 ? 61.733 68.950 48.509 1.00 21.20 447 PRO B N 1
ATOM 8387 C CA . PRO B 1 449 ? 60.508 69.004 49.356 1.00 21.21 447 PRO B CA 1
ATOM 8388 C C . PRO B 1 449 ? 60.082 70.361 49.901 1.00 24.16 447 PRO B C 1
ATOM 8389 O O . PRO B 1 449 ? 58.885 70.662 49.870 1.00 23.19 447 PRO B O 1
ATOM 8393 N N . ALA B 1 450 ? 61.027 71.197 50.379 1.00 21.21 448 ALA B N 1
ATOM 8394 C CA . ALA B 1 450 ? 60.630 72.521 50.903 1.00 21.80 448 ALA B CA 1
ATOM 8395 C C . ALA B 1 450 ? 59.858 73.363 49.883 1.00 23.99 448 ALA B C 1
ATOM 8396 O O . ALA B 1 450 ? 58.869 74.013 50.238 1.00 22.08 448 ALA B O 1
ATOM 8398 N N . ARG B 1 451 ? 60.279 73.323 48.596 1.00 21.55 449 ARG B N 1
ATOM 8399 C CA . ARG B 1 451 ? 59.605 74.110 47.553 1.00 20.46 449 ARG B CA 1
ATOM 8400 C C . ARG B 1 451 ? 58.342 73.404 47.044 1.00 23.23 449 ARG B C 1
ATOM 8401 O O . ARG B 1 451 ? 57.352 74.070 46.787 1.00 22.70 449 ARG B O 1
ATOM 8409 N N . LEU B 1 452 ? 58.363 72.072 46.938 1.00 20.26 450 LEU B N 1
ATOM 8410 C CA . LEU B 1 452 ? 57.194 71.286 46.511 1.00 20.17 450 LEU B CA 1
ATOM 8411 C C . LEU B 1 452 ? 56.006 71.547 47.447 1.00 22.21 450 LEU B C 1
ATOM 8412 O O . LEU B 1 452 ? 54.944 71.944 46.978 1.00 20.53 450 LEU B O 1
ATOM 8417 N N . TYR B 1 453 ? 56.200 71.328 48.766 1.00 19.00 451 TYR B N 1
ATOM 8418 C CA . TYR B 1 453 ? 55.190 71.561 49.802 1.00 17.63 451 TYR B CA 1
ATOM 8419 C C . TYR B 1 453 ? 54.953 73.034 50.063 1.00 19.28 451 TYR B C 1
ATOM 8420 O O . TYR B 1 453 ? 53.822 73.430 50.344 1.00 19.21 451 TYR B O 1
ATOM 8429 N N . GLY B 1 454 ? 55.994 73.858 49.902 1.00 16.78 452 GLY B N 1
ATOM 8430 C CA . GLY B 1 454 ? 55.868 75.312 50.052 1.00 15.60 452 GLY B CA 1
ATOM 8431 C C . GLY B 1 454 ? 54.888 75.899 49.052 1.00 20.66 452 GLY B C 1
ATOM 8432 O O . GLY B 1 454 ? 54.018 76.709 49.408 1.00 19.96 452 GLY B O 1
ATOM 8433 N N . LEU B 1 455 ? 54.951 75.410 47.790 1.00 19.95 453 LEU B N 1
ATOM 8434 C CA . LEU B 1 455 ? 54.017 75.835 46.753 1.00 19.27 453 LEU B CA 1
ATOM 8435 C C . LEU B 1 455 ? 52.609 75.337 47.050 1.00 20.64 453 LEU B C 1
ATOM 8436 O O . LEU B 1 455 ? 51.651 76.083 46.826 1.00 20.51 453 LEU B O 1
ATOM 8441 N N . ALA B 1 456 ? 52.476 74.108 47.591 1.00 16.54 454 ALA B N 1
ATOM 8442 C CA . ALA B 1 456 ? 51.143 73.602 48.000 1.00 17.16 454 ALA B CA 1
ATOM 8443 C C . ALA B 1 456 ? 50.585 74.508 49.125 1.00 21.16 454 ALA B C 1
ATOM 8444 O O . ALA B 1 456 ? 49.438 74.917 49.033 1.00 21.66 454 ALA B O 1
ATOM 8446 N N . LYS B 1 457 ? 51.417 74.902 50.127 1.00 17.41 455 LYS B N 1
ATOM 8447 C CA . LYS B 1 457 ? 51.003 75.805 51.226 1.00 18.38 455 LYS B CA 1
ATOM 8448 C C . LYS B 1 457 ? 50.495 77.153 50.713 1.00 23.77 455 LYS B C 1
ATOM 8449 O O . LYS B 1 457 ? 49.489 77.671 51.221 1.00 23.63 455 LYS B O 1
ATOM 8455 N N . LEU B 1 458 ? 51.160 77.692 49.673 1.00 22.48 456 LEU B N 1
ATOM 8456 C CA . LEU B 1 458 ? 50.817 78.974 49.033 1.00 22.07 456 LEU B CA 1
ATOM 8457 C C . LEU B 1 458 ? 49.526 78.979 48.219 1.00 25.06 456 LEU B C 1
ATOM 8458 O O . LEU B 1 458 ? 49.156 80.036 47.720 1.00 24.16 456 LEU B O 1
ATOM 8463 N N . GLY B 1 459 ? 48.859 77.822 48.069 1.00 22.29 457 GLY B N 1
ATOM 8464 C CA . GLY B 1 459 ? 47.559 77.756 47.400 1.00 22.22 457 GLY B CA 1
ATOM 8465 C C . GLY B 1 459 ? 47.377 76.777 46.240 1.00 23.66 457 GLY B C 1
ATOM 8466 O O . GLY B 1 459 ? 46.275 76.674 45.698 1.00 23.27 457 GLY B O 1
ATOM 8467 N N . PHE B 1 460 ? 48.410 76.038 45.857 1.00 18.04 458 PHE B N 1
ATOM 8468 C CA . PHE B 1 460 ? 48.238 75.068 44.747 1.00 17.05 458 PHE B CA 1
ATOM 8469 C C . PHE B 1 460 ? 47.363 73.912 45.230 1.00 20.28 458 PHE B C 1
ATOM 8470 O O . PHE B 1 460 ? 47.679 73.271 46.229 1.00 20.29 458 PHE B O 1
ATOM 8478 N N . THR B 1 461 ? 46.231 73.709 44.539 1.00 18.18 459 THR B N 1
ATOM 8479 C CA . THR B 1 461 ? 45.183 72.737 44.855 1.00 17.51 459 THR B CA 1
ATOM 8480 C C . THR B 1 461 ? 45.722 71.329 44.917 1.00 21.67 459 THR B C 1
ATOM 8481 O O . THR B 1 461 ? 45.346 70.562 45.823 1.00 20.57 459 THR B O 1
ATOM 8485 N N . GLN B 1 462 ? 46.562 70.984 43.923 1.00 18.70 460 GLN B N 1
ATOM 8486 C CA . GLN B 1 462 ? 47.162 69.666 43.774 1.00 18.87 460 GLN B CA 1
ATOM 8487 C C . GLN B 1 462 ? 48.604 69.831 43.412 1.00 20.94 460 GLN B C 1
ATOM 8488 O O . GLN B 1 462 ? 48.962 70.846 42.850 1.00 19.16 460 GLN B O 1
ATOM 8494 N N . SER B 1 463 ? 49.412 68.793 43.655 1.00 17.98 461 SER B N 1
ATOM 8495 C CA . SER B 1 463 ? 50.826 68.808 43.319 1.00 17.32 461 SER B CA 1
ATOM 8496 C C . SER B 1 463 ? 51.238 67.522 42.617 1.00 23.03 461 SER B C 1
ATOM 8497 O O . SER B 1 463 ? 50.829 66.443 43.055 1.00 22.94 461 SER B O 1
ATOM 8500 N N . TYR B 1 464 ? 52.125 67.614 41.602 1.00 19.77 462 TYR B N 1
ATOM 8501 C CA . TYR B 1 464 ? 52.762 66.414 41.043 1.00 19.67 462 TYR B CA 1
ATOM 8502 C C . TYR B 1 464 ? 53.736 65.950 42.145 1.00 23.01 462 TYR B C 1
ATOM 8503 O O . TYR B 1 464 ? 54.168 66.762 42.978 1.00 21.79 462 TYR B O 1
ATOM 8512 N N . THR B 1 465 ? 54.077 64.654 42.159 1.00 19.15 463 THR B N 1
ATOM 8513 C CA . THR B 1 465 ? 54.895 64.072 43.223 1.00 19.23 463 THR B CA 1
ATOM 8514 C C . THR B 1 465 ? 56.082 63.301 42.644 1.00 24.29 463 THR B C 1
ATOM 8515 O O . THR B 1 465 ? 56.254 63.246 41.431 1.00 22.59 463 THR B O 1
ATOM 8519 N N . TYR B 1 466 ? 56.816 62.601 43.507 1.00 23.89 464 TYR B N 1
ATOM 8520 C CA . TYR B 1 466 ? 57.949 61.769 43.070 1.00 26.20 464 TYR B CA 1
ATOM 8521 C C . TYR B 1 466 ? 57.498 60.353 42.731 1.00 25.08 464 TYR B C 1
ATOM 8522 O O . TYR B 1 466 ? 58.340 59.470 42.558 1.00 23.53 464 TYR B O 1
ATOM 8531 N N . PHE B 1 467 ? 56.174 60.126 42.653 1.00 20.34 465 PHE B N 1
ATOM 8532 C CA . PHE B 1 467 ? 55.586 58.805 42.383 1.00 19.85 465 PHE B CA 1
ATOM 8533 C C . PHE B 1 467 ? 56.365 57.944 41.390 1.00 25.54 465 PHE B C 1
ATOM 8534 O O . PHE B 1 467 ? 56.782 56.846 41.759 1.00 25.61 465 PHE B O 1
ATOM 8542 N N . THR B 1 468 ? 56.574 58.438 40.142 1.00 21.64 466 THR B N 1
ATOM 8543 C CA . THR B 1 468 ? 57.229 57.664 39.076 1.00 21.70 466 THR B CA 1
ATOM 8544 C C . THR B 1 468 ? 58.576 57.067 39.461 1.00 28.18 466 THR B C 1
ATOM 8545 O O . THR B 1 468 ? 58.916 55.986 38.977 1.00 27.74 466 THR B O 1
ATOM 8549 N N . TRP B 1 469 ? 59.340 57.774 40.308 1.00 25.65 467 TRP B N 1
ATOM 8550 C CA . TRP B 1 469 ? 60.649 57.313 40.766 1.00 26.90 467 TRP B CA 1
ATOM 8551 C C . TRP B 1 469 ? 60.588 56.496 42.076 1.00 31.45 467 TRP B C 1
ATOM 8552 O O . TRP B 1 469 ? 61.631 56.175 42.640 1.00 33.50 467 TRP B O 1
ATOM 8563 N N . ARG B 1 470 ? 59.390 56.125 42.545 1.00 25.95 468 ARG B N 1
ATOM 8564 C CA . ARG B 1 470 ? 59.282 55.299 43.768 1.00 25.09 468 ARG B CA 1
ATOM 8565 C C . ARG B 1 470 ? 58.851 53.927 43.294 1.00 28.55 468 ARG B C 1
ATOM 8566 O O . ARG B 1 470 ? 57.697 53.755 42.872 1.00 25.95 468 ARG B O 1
ATOM 8574 N N . THR B 1 471 ? 59.814 52.980 43.223 1.00 26.46 469 THR B N 1
ATOM 8575 C CA . THR B 1 471 ? 59.532 51.658 42.648 1.00 27.15 469 THR B CA 1
ATOM 8576 C C . THR B 1 471 ? 59.745 50.472 43.577 1.00 32.29 469 THR B C 1
ATOM 8577 O O . THR B 1 471 ? 59.110 49.443 43.373 1.00 32.89 469 THR B O 1
ATOM 8581 N N . SER B 1 472 ? 60.634 50.592 44.564 1.00 29.80 470 SER B N 1
ATOM 8582 C CA . SER B 1 472 ? 60.860 49.500 45.515 1.00 30.49 470 SER B CA 1
ATOM 8583 C C . SER B 1 472 ? 59.766 49.516 46.589 1.00 33.56 470 SER B C 1
ATOM 8584 O O . SER B 1 472 ? 59.117 50.548 46.791 1.00 31.24 470 SER B O 1
ATOM 8587 N N . LYS B 1 473 ? 59.574 48.378 47.277 1.00 31.53 471 LYS B N 1
ATOM 8588 C CA . LYS B 1 473 ? 58.609 48.222 48.376 1.00 30.95 471 LYS B CA 1
ATOM 8589 C C . LYS B 1 473 ? 58.809 49.295 49.458 1.00 33.55 471 LYS B C 1
ATOM 8590 O O . LYS B 1 473 ? 57.830 49.907 49.876 1.00 29.45 471 LYS B O 1
ATOM 8596 N N . TRP B 1 474 ? 60.077 49.555 49.850 1.00 34.55 472 TRP B N 1
ATOM 8597 C CA . TRP B 1 474 ? 60.474 50.552 50.854 1.00 37.02 472 TRP B CA 1
ATOM 8598 C C . TRP B 1 474 ? 60.122 51.976 50.380 1.00 35.71 472 TRP B C 1
ATOM 8599 O O . TRP B 1 474 ? 59.540 52.757 51.147 1.00 33.37 472 TRP B O 1
ATOM 8610 N N . GLU B 1 475 ? 60.462 52.300 49.110 1.00 30.33 473 GLU B N 1
ATOM 8611 C CA . GLU B 1 475 ? 60.175 53.613 48.507 1.00 28.54 473 GLU B CA 1
ATOM 8612 C C . GLU B 1 475 ? 58.679 53.860 48.460 1.00 28.58 473 GLU B C 1
ATOM 8613 O O . GLU B 1 475 ? 58.243 54.946 48.822 1.00 25.72 473 GLU B O 1
ATOM 8619 N N . LEU B 1 476 ? 57.889 52.850 48.041 1.00 25.35 474 LEU B N 1
ATOM 8620 C CA . LEU B 1 476 ? 56.425 52.988 47.941 1.00 24.41 474 LEU B CA 1
ATOM 8621 C C . LEU B 1 476 ? 55.746 53.083 49.296 1.00 27.09 474 LEU B C 1
ATOM 8622 O O . LEU B 1 476 ? 54.762 53.817 49.430 1.00 26.26 474 LEU B O 1
ATOM 8627 N N . THR B 1 477 ? 56.287 52.380 50.314 1.00 23.05 475 THR B N 1
ATOM 8628 C CA . THR B 1 477 ? 55.745 52.452 51.684 1.00 23.06 475 THR B CA 1
ATOM 8629 C C . THR B 1 477 ? 55.964 53.845 52.254 1.00 25.10 475 THR B C 1
ATOM 8630 O O . THR B 1 477 ? 55.016 54.461 52.744 1.00 23.30 475 THR B O 1
ATOM 8634 N N . GLU B 1 478 ? 57.208 54.340 52.172 1.00 22.42 476 GLU B N 1
ATOM 8635 C CA . GLU B 1 478 ? 57.584 55.671 52.640 1.00 23.44 476 GLU B CA 1
ATOM 8636 C C . GLU B 1 478 ? 56.759 56.752 51.901 1.00 25.26 476 GLU B C 1
ATOM 8637 O O . GLU B 1 478 ? 56.242 57.662 52.539 1.00 25.09 476 GLU B O 1
ATOM 8640 N N . PHE B 1 479 ? 56.597 56.612 50.566 1.00 21.04 477 PHE B N 1
ATOM 8641 C CA . PHE B 1 479 ? 55.832 57.538 49.730 1.00 20.68 477 PHE B CA 1
ATOM 8642 C C . PHE B 1 479 ? 54.354 57.619 50.182 1.00 24.27 477 PHE B C 1
ATOM 8643 O O . PHE B 1 479 ? 53.831 58.711 50.351 1.00 24.59 477 PHE B O 1
ATOM 8651 N N . GLY B 1 480 ? 53.704 56.464 50.376 1.00 21.48 478 GLY B N 1
ATOM 8652 C CA . GLY B 1 480 ? 52.310 56.406 50.809 1.00 20.14 478 GLY B CA 1
ATOM 8653 C C . GLY B 1 480 ? 52.107 56.987 52.189 1.00 23.73 478 GLY B C 1
ATOM 8654 O O . GLY B 1 480 ? 51.138 57.710 52.420 1.00 22.73 478 GLY B O 1
ATOM 8655 N N . GLN B 1 481 ? 53.041 56.704 53.113 1.00 21.77 479 GLN B N 1
ATOM 8656 C CA . GLN B 1 481 ? 53.003 57.225 54.487 1.00 22.98 479 GLN B CA 1
ATOM 8657 C C . GLN B 1 481 ? 53.204 58.759 54.485 1.00 28.76 479 GLN B C 1
ATOM 8658 O O . GLN B 1 481 ? 52.548 59.464 55.256 1.00 27.74 479 GLN B O 1
ATOM 8664 N N . GLU B 1 482 ? 54.072 59.269 53.584 1.00 26.06 480 GLU B N 1
ATOM 8665 C CA . GLU B 1 482 ? 54.326 60.700 53.442 1.00 25.61 480 GLU B CA 1
ATOM 8666 C C . GLU B 1 482 ? 53.082 61.457 52.914 1.00 29.48 480 GLU B C 1
ATOM 8667 O O . GLU B 1 482 ? 52.736 62.497 53.464 1.00 27.05 480 GLU B O 1
ATOM 8673 N N . ILE B 1 483 ? 52.406 60.940 51.869 1.00 26.04 481 ILE B N 1
ATOM 8674 C CA . ILE B 1 483 ? 51.213 61.634 51.369 1.00 27.29 481 ILE B CA 1
ATOM 8675 C C . ILE B 1 483 ? 50.074 61.682 52.409 1.00 29.94 481 ILE B C 1
ATOM 8676 O O . ILE B 1 483 ? 49.340 62.684 52.495 1.00 26.36 481 ILE B O 1
ATOM 8681 N N . ALA B 1 484 ? 49.972 60.628 53.249 1.00 27.70 482 ALA B N 1
ATOM 8682 C CA . ALA B 1 484 ? 48.990 60.613 54.334 1.00 27.78 482 ALA B CA 1
ATOM 8683 C C . ALA B 1 484 ? 49.354 61.696 55.356 1.00 27.17 482 ALA B C 1
ATOM 8684 O O . ALA B 1 484 ? 48.488 62.455 55.764 1.00 25.76 482 ALA B O 1
ATOM 8686 N N . ALA B 1 485 ? 50.635 61.774 55.746 1.00 24.16 483 ALA B N 1
ATOM 8687 C CA . ALA B 1 485 ? 51.132 62.726 56.753 1.00 24.33 483 ALA B CA 1
ATOM 8688 C C . ALA B 1 485 ? 51.047 64.196 56.305 1.00 26.17 483 ALA B C 1
ATOM 8689 O O . ALA B 1 485 ? 50.937 65.081 57.148 1.00 25.38 483 ALA B O 1
ATOM 8691 N N . LYS B 1 486 ? 51.063 64.445 54.987 1.00 21.61 484 LYS B N 1
ATOM 8692 C CA . LYS B 1 486 ? 50.997 65.786 54.400 1.00 21.19 484 LYS B CA 1
ATOM 8693 C C . LYS B 1 486 ? 49.598 66.143 53.923 1.00 24.53 484 LYS B C 1
ATOM 8694 O O . LYS B 1 486 ? 49.425 67.173 53.274 1.00 23.28 484 LYS B O 1
ATOM 8700 N N . ALA B 1 487 ? 48.596 65.324 54.257 1.00 21.07 485 ALA B N 1
ATOM 8701 C CA . ALA B 1 487 ? 47.220 65.550 53.793 1.00 22.38 485 ALA B CA 1
ATOM 8702 C C . ALA B 1 487 ? 46.670 66.954 54.036 1.00 26.42 485 ALA B C 1
ATOM 8703 O O . ALA B 1 487 ? 45.989 67.473 53.163 1.00 26.01 485 ALA B O 1
ATOM 8705 N N . ASP B 1 488 ? 46.969 67.586 55.186 1.00 22.88 486 ASP B N 1
ATOM 8706 C CA . ASP B 1 488 ? 46.452 68.946 55.456 1.00 22.08 486 ASP B CA 1
ATOM 8707 C C . ASP B 1 488 ? 47.094 70.034 54.579 1.00 23.94 486 ASP B C 1
ATOM 8708 O O . ASP B 1 488 ? 46.549 71.133 54.440 1.00 21.91 486 ASP B O 1
ATOM 8713 N N . ILE B 1 489 ? 48.272 69.739 54.035 1.00 21.95 487 ILE B N 1
ATOM 8714 C CA . ILE B 1 489 ? 49.111 70.695 53.311 1.00 22.84 487 ILE B CA 1
ATOM 8715 C C . ILE B 1 489 ? 49.034 70.562 51.792 1.00 26.05 487 ILE B C 1
ATOM 8716 O O . ILE B 1 489 ? 49.114 71.575 51.096 1.00 23.80 487 ILE B O 1
ATOM 8721 N N . ALA B 1 490 ? 48.966 69.321 51.278 1.00 21.99 488 ALA B N 1
ATOM 8722 C CA . ALA B 1 490 ? 49.045 69.074 49.834 1.00 21.53 488 ALA B CA 1
ATOM 8723 C C . ALA B 1 490 ? 48.210 67.894 49.397 1.00 24.92 488 ALA B C 1
ATOM 8724 O O . ALA B 1 490 ? 48.064 66.914 50.141 1.00 24.90 488 ALA B O 1
ATOM 8726 N N . ARG B 1 491 ? 47.707 67.967 48.159 1.00 21.19 489 ARG B N 1
ATOM 8727 C CA . ARG B 1 491 ? 46.919 66.879 47.588 1.00 20.19 489 ARG B CA 1
ATOM 8728 C C . ARG B 1 491 ? 47.724 66.343 46.398 1.00 24.24 489 ARG B C 1
ATOM 8729 O O . ARG B 1 491 ? 48.050 67.098 45.476 1.00 22.41 489 ARG B O 1
ATOM 8737 N N . PRO B 1 492 ? 48.092 65.050 46.411 1.00 20.87 490 PRO B N 1
ATOM 8738 C CA . PRO B 1 492 ? 48.871 64.517 45.289 1.00 19.62 490 PRO B CA 1
ATOM 8739 C C . PRO B 1 492 ? 48.013 64.238 44.059 1.00 21.15 490 PRO B C 1
ATOM 8740 O O . PRO B 1 492 ? 46.813 63.980 44.180 1.00 21.91 490 PRO B O 1
ATOM 8744 N N . ASN B 1 493 ? 48.621 64.304 42.885 1.00 17.90 491 ASN B N 1
ATOM 8745 C CA . ASN B 1 493 ? 47.997 63.861 41.639 1.00 17.68 491 ASN B CA 1
ATOM 8746 C C . ASN B 1 493 ? 48.984 62.858 41.075 1.00 20.32 491 ASN B C 1
ATOM 8747 O O . ASN B 1 493 ? 50.066 63.266 40.643 1.00 17.50 491 ASN B O 1
ATOM 8752 N N . LEU B 1 494 ? 48.669 61.536 41.190 1.00 16.06 492 LEU B N 1
ATOM 8753 C CA . LEU B 1 494 ? 49.629 60.493 40.769 1.00 15.78 492 LEU B CA 1
ATOM 8754 C C . LEU B 1 494 ? 49.513 60.122 39.293 1.00 19.79 492 LEU B C 1
ATOM 8755 O O . LEU B 1 494 ? 48.627 59.362 38.909 1.00 20.20 492 LEU B O 1
ATOM 8760 N N . PHE B 1 495 ? 50.379 60.708 38.473 1.00 17.09 493 PHE B N 1
ATOM 8761 C CA . PHE B 1 495 ? 50.461 60.427 37.034 1.00 17.15 493 PHE B CA 1
ATOM 8762 C C . PHE B 1 495 ? 51.378 59.237 36.858 1.00 21.30 493 PHE B C 1
ATOM 8763 O O . PHE B 1 495 ? 52.504 59.252 37.369 1.00 18.87 493 PHE B O 1
ATOM 8771 N N . VAL B 1 496 ? 50.884 58.181 36.171 1.00 21.41 494 VAL B N 1
ATOM 8772 C CA . VAL B 1 496 ? 51.679 56.969 35.898 1.00 20.81 494 VAL B CA 1
ATOM 8773 C C . VAL B 1 496 ? 52.827 57.278 34.934 1.00 23.88 494 VAL B C 1
ATOM 8774 O O . VAL B 1 496 ? 53.896 56.642 34.979 1.00 21.99 494 VAL B O 1
ATOM 8778 N N . ASN B 1 497 ? 52.590 58.260 34.055 1.00 20.09 495 ASN B N 1
ATOM 8779 C CA . ASN B 1 497 ? 53.533 58.712 33.044 1.00 19.28 495 ASN B CA 1
ATOM 8780 C C . ASN B 1 497 ? 53.142 60.109 32.651 1.00 22.57 495 ASN B C 1
ATOM 8781 O O . ASN B 1 497 ? 52.011 60.530 32.913 1.00 21.54 495 ASN B O 1
ATOM 8786 N N . THR B 1 498 ? 54.051 60.823 31.984 1.00 19.95 496 THR B N 1
ATOM 8787 C CA . THR B 1 498 ? 53.760 62.149 31.424 1.00 20.15 496 THR B CA 1
ATOM 8788 C C . THR B 1 498 ? 54.532 62.223 30.079 1.00 23.98 496 THR B C 1
ATOM 8789 O O . THR B 1 498 ? 55.493 61.450 29.914 1.00 22.62 496 THR B O 1
ATOM 8793 N N . PRO B 1 499 ? 54.282 63.228 29.194 1.00 20.85 497 PRO B N 1
ATOM 8794 C CA . PRO B 1 499 ? 55.101 63.335 27.962 1.00 20.60 497 PRO B CA 1
ATOM 8795 C C . PRO B 1 499 ? 56.599 63.448 28.222 1.00 25.86 497 PRO B C 1
ATOM 8796 O O . PRO B 1 499 ? 57.368 63.146 27.329 1.00 25.80 497 PRO B O 1
ATOM 8800 N N . ASP B 1 500 ? 57.017 63.859 29.453 1.00 23.23 498 ASP B N 1
ATOM 8801 C CA . ASP B 1 500 ? 58.429 63.991 29.839 1.00 23.89 498 ASP B CA 1
ATOM 8802 C C . ASP B 1 500 ? 58.941 62.803 30.631 1.00 29.18 498 ASP B C 1
ATOM 8803 O O . ASP B 1 500 ? 60.142 62.742 30.912 1.00 30.47 498 ASP B O 1
ATOM 8808 N N . ILE B 1 501 ? 58.043 61.902 31.078 1.00 25.04 499 ILE B N 1
ATOM 8809 C CA . ILE B 1 501 ? 58.465 60.789 31.944 1.00 24.31 499 ILE B CA 1
ATOM 8810 C C . ILE B 1 501 ? 58.007 59.417 31.514 1.00 27.00 499 ILE B C 1
ATOM 8811 O O . ILE B 1 501 ? 56.851 59.055 31.722 1.00 26.48 499 ILE B O 1
ATOM 8816 N N . LEU B 1 502 ? 58.947 58.637 30.990 1.00 23.60 500 LEU B N 1
ATOM 8817 C CA . LEU B 1 502 ? 58.778 57.224 30.675 1.00 23.69 500 LEU B CA 1
ATOM 8818 C C . LEU B 1 502 ? 59.837 56.557 31.583 1.00 28.91 500 LEU B C 1
ATOM 8819 O O . LEU B 1 502 ? 61.032 56.556 31.280 1.00 28.03 500 LEU B O 1
ATOM 8824 N N . HIS B 1 503 ? 59.407 56.135 32.763 1.00 26.43 501 HIS B N 1
ATOM 8825 C CA . HIS B 1 503 ? 60.314 55.583 33.757 1.00 25.87 501 HIS B CA 1
ATOM 8826 C C . HIS B 1 503 ? 60.924 54.242 33.319 1.00 29.34 501 HIS B C 1
ATOM 8827 O O . HIS B 1 503 ? 60.262 53.457 32.645 1.00 28.46 501 HIS B O 1
ATOM 8834 N N . GLU B 1 504 ? 62.181 53.993 33.706 1.00 27.42 502 GLU B N 1
ATOM 8835 C CA . GLU B 1 504 ? 62.915 52.756 33.382 1.00 28.79 502 GLU B CA 1
ATOM 8836 C C . GLU B 1 504 ? 62.152 51.482 33.762 1.00 33.54 502 GLU B C 1
ATOM 8837 O O . GLU B 1 504 ? 62.317 50.465 33.098 1.00 34.39 502 GLU B O 1
ATOM 8843 N N . SER B 1 505 ? 61.307 51.544 34.813 1.00 29.89 503 SER B N 1
ATOM 8844 C CA . SER B 1 505 ? 60.488 50.414 35.268 1.00 29.33 503 SER B CA 1
ATOM 8845 C C . SER B 1 505 ? 59.476 50.026 34.186 1.00 31.63 503 SER B C 1
ATOM 8846 O O . SER B 1 505 ? 59.259 48.834 33.959 1.00 30.49 503 SER B O 1
ATOM 8849 N N . LEU B 1 506 ? 58.861 51.028 33.516 1.00 28.52 504 LEU B N 1
ATOM 8850 C CA . LEU B 1 506 ? 57.905 50.768 32.424 1.00 28.63 504 LEU B CA 1
ATOM 8851 C C . LEU B 1 506 ? 58.624 50.299 31.146 1.00 33.46 504 LEU B C 1
ATOM 8852 O O . LEU B 1 506 ? 58.079 49.490 30.383 1.00 32.18 504 LEU B O 1
ATOM 8857 N N . GLN B 1 507 ? 59.859 50.798 30.937 1.00 30.17 505 GLN B N 1
ATOM 8858 C CA . GLN B 1 507 ? 60.701 50.439 29.793 1.00 30.40 505 GLN B CA 1
ATOM 8859 C C . GLN B 1 507 ? 61.081 48.955 29.817 1.00 37.16 505 GLN B C 1
ATOM 8860 O O . GLN B 1 507 ? 61.118 48.338 28.765 1.00 36.93 505 GLN B O 1
ATOM 8866 N N . HIS B 1 508 ? 61.322 48.381 31.010 1.00 36.60 506 HIS B N 1
ATOM 8867 C CA . HIS B 1 508 ? 61.768 46.983 31.154 1.00 36.79 506 HIS B CA 1
ATOM 8868 C C . HIS B 1 508 ? 60.758 45.962 31.664 1.00 39.58 506 HIS B C 1
ATOM 8869 O O . HIS B 1 508 ? 61.071 44.768 31.643 1.00 40.19 506 HIS B O 1
ATOM 8876 N N . GLY B 1 509 ? 59.592 46.401 32.146 1.00 33.24 507 GLY B N 1
ATOM 8877 C CA . GLY B 1 509 ? 58.645 45.490 32.787 1.00 32.11 507 GLY B CA 1
ATOM 8878 C C . GLY B 1 509 ? 57.499 44.908 31.994 1.00 35.53 507 GLY B C 1
ATOM 8879 O O . GLY B 1 509 ? 56.751 44.089 32.533 1.00 35.33 507 GLY B O 1
ATOM 8880 N N . GLY B 1 510 ? 57.321 45.352 30.752 1.00 33.04 508 GLY B N 1
ATOM 8881 C CA . GLY B 1 510 ? 56.246 44.874 29.881 1.00 33.09 508 GLY B CA 1
ATOM 8882 C C . GLY B 1 510 ? 54.850 45.261 30.336 1.00 37.19 508 GLY B C 1
ATOM 8883 O O . GLY B 1 510 ? 54.710 46.077 31.257 1.00 36.55 508 GLY B O 1
ATOM 8884 N N . PRO B 1 511 ? 53.789 44.653 29.739 1.00 34.47 509 PRO B N 1
ATOM 8885 C CA . PRO B 1 511 ? 52.409 45.009 30.124 1.00 33.87 509 PRO B CA 1
ATOM 8886 C C . PRO B 1 511 ? 52.048 44.885 31.603 1.00 35.55 509 PRO B C 1
ATOM 8887 O O . PRO B 1 511 ? 51.240 45.687 32.078 1.00 34.45 509 PRO B O 1
ATOM 8891 N N . GLY B 1 512 ? 52.599 43.879 32.290 1.00 30.83 510 GLY B N 1
ATOM 8892 C CA . GLY B 1 512 ? 52.369 43.648 33.718 1.00 30.64 510 GLY B CA 1
ATOM 8893 C C . GLY B 1 512 ? 52.722 44.864 34.566 1.00 33.09 510 GLY B C 1
ATOM 8894 O O . GLY B 1 512 ? 51.932 45.275 35.417 1.00 32.76 510 GLY B O 1
ATOM 8895 N N . MET B 1 513 ? 53.882 45.486 34.287 1.00 29.14 511 MET B N 1
ATOM 8896 C CA . MET B 1 513 ? 54.347 46.707 34.959 1.00 29.07 511 MET B CA 1
ATOM 8897 C C . MET B 1 513 ? 53.388 47.880 34.682 1.00 29.49 511 MET B C 1
ATOM 8898 O O . MET B 1 513 ? 53.107 48.643 35.599 1.00 29.44 511 MET B O 1
ATOM 8903 N N . PHE B 1 514 ? 52.831 47.978 33.468 1.00 23.59 512 PHE B N 1
ATOM 8904 C CA . PHE B 1 514 ? 51.844 49.027 33.152 1.00 23.38 512 PHE B CA 1
ATOM 8905 C C . PHE B 1 514 ? 50.619 48.879 34.053 1.00 28.16 512 PHE B C 1
ATOM 8906 O O . PHE B 1 514 ? 50.109 49.878 34.580 1.00 27.54 512 PHE B O 1
ATOM 8914 N N . ALA B 1 515 ? 50.183 47.622 34.278 1.00 23.08 513 ALA B N 1
ATOM 8915 C CA . ALA B 1 515 ? 49.053 47.339 35.156 1.00 23.36 513 ALA B CA 1
ATOM 8916 C C . ALA B 1 515 ? 49.424 47.626 36.641 1.00 24.95 513 ALA B C 1
ATOM 8917 O O . ALA B 1 515 ? 48.620 48.242 37.325 1.00 24.94 513 ALA B O 1
ATOM 8919 N N . ILE B 1 516 ? 50.652 47.265 37.093 1.00 21.90 514 ILE B N 1
ATOM 8920 C CA . ILE B 1 516 ? 51.149 47.483 38.472 1.00 21.44 514 ILE B CA 1
ATOM 8921 C C . ILE B 1 516 ? 51.116 48.973 38.843 1.00 25.32 514 ILE B C 1
ATOM 8922 O O . ILE B 1 516 ? 50.533 49.330 39.863 1.00 23.69 514 ILE B O 1
ATOM 8927 N N . ARG B 1 517 ? 51.705 49.832 37.987 1.00 22.52 515 ARG B N 1
ATOM 8928 C CA . ARG B 1 517 ? 51.759 51.279 38.226 1.00 20.92 515 ARG B CA 1
ATOM 8929 C C . ARG B 1 517 ? 50.366 51.915 38.243 1.00 23.49 515 ARG B C 1
ATOM 8930 O O . ARG B 1 517 ? 50.096 52.761 39.098 1.00 22.06 515 ARG B O 1
ATOM 8938 N N . ALA B 1 518 ? 49.447 51.429 37.385 1.00 20.03 516 ALA B N 1
ATOM 8939 C CA . ALA B 1 518 ? 48.077 51.952 37.363 1.00 19.97 516 ALA B CA 1
ATOM 8940 C C . ALA B 1 518 ? 47.312 51.593 38.672 1.00 24.51 516 ALA B C 1
ATOM 8941 O O . ALA B 1 518 ? 46.556 52.429 39.200 1.00 23.22 516 ALA B O 1
ATOM 8943 N N . VAL B 1 519 ? 47.536 50.373 39.217 1.00 21.05 517 VAL B N 1
ATOM 8944 C CA . VAL B 1 519 ? 46.892 49.974 40.487 1.00 20.79 517 VAL B CA 1
ATOM 8945 C C . VAL B 1 519 ? 47.378 50.901 41.599 1.00 21.14 517 VAL B C 1
ATOM 8946 O O . VAL B 1 519 ? 46.571 51.435 42.354 1.00 20.16 517 VAL B O 1
ATOM 8950 N N . LEU B 1 520 ? 48.698 51.100 41.674 1.00 18.70 518 LEU B N 1
ATOM 8951 C CA . LEU B 1 520 ? 49.355 51.916 42.677 1.00 19.24 518 LEU B CA 1
ATOM 8952 C C . LEU B 1 520 ? 48.858 53.364 42.649 1.00 22.74 518 LEU B C 1
ATOM 8953 O O . LEU B 1 520 ? 48.518 53.904 43.701 1.00 21.48 518 LEU B O 1
ATOM 8958 N N . ALA B 1 521 ? 48.774 53.977 41.445 1.00 18.81 519 ALA B N 1
ATOM 8959 C CA . ALA B 1 521 ? 48.347 55.368 41.294 1.00 17.82 519 ALA B CA 1
ATOM 8960 C C . ALA B 1 521 ? 46.855 55.528 41.593 1.00 20.62 519 ALA B C 1
ATOM 8961 O O . ALA B 1 521 ? 46.451 56.479 42.261 1.00 19.67 519 ALA B O 1
ATOM 8963 N N . ALA B 1 522 ? 46.034 54.624 41.091 1.00 18.28 520 ALA B N 1
ATOM 8964 C CA . ALA B 1 522 ? 44.581 54.731 41.294 1.00 18.33 520 ALA B CA 1
ATOM 8965 C C . ALA B 1 522 ? 44.158 54.473 42.743 1.00 21.12 520 ALA B C 1
ATOM 8966 O O . ALA B 1 522 ? 43.139 55.005 43.175 1.00 21.93 520 ALA B O 1
ATOM 8968 N N . THR B 1 523 ? 44.920 53.664 43.493 1.00 20.13 521 THR B N 1
ATOM 8969 C CA . THR B 1 523 ? 44.538 53.325 44.876 1.00 20.51 521 THR B CA 1
ATOM 8970 C C . THR B 1 523 ? 45.267 54.113 45.946 1.00 26.40 521 THR B C 1
ATOM 8971 O O . THR B 1 523 ? 44.752 54.212 47.053 1.00 26.57 521 THR B O 1
ATOM 8975 N N . MET B 1 524 ? 46.469 54.645 45.647 1.00 23.89 522 MET B N 1
ATOM 8976 C CA . MET B 1 524 ? 47.192 55.497 46.592 1.00 23.96 522 MET B CA 1
ATOM 8977 C C . MET B 1 524 ? 46.791 56.953 46.337 1.00 28.03 522 MET B C 1
ATOM 8978 O O . MET B 1 524 ? 46.846 57.747 47.261 1.00 30.46 522 MET B O 1
ATOM 8983 N N . GLY B 1 525 ? 46.472 57.299 45.084 1.00 22.32 523 GLY B N 1
ATOM 8984 C CA . GLY B 1 525 ? 46.115 58.656 44.701 1.00 20.22 523 GLY B CA 1
ATOM 8985 C C . GLY B 1 525 ? 44.634 58.964 44.550 1.00 25.22 523 GLY B C 1
ATOM 8986 O O . GLY B 1 525 ? 44.025 58.581 43.540 1.00 25.45 523 GLY B O 1
ATOM 8987 N N . PRO B 1 526 ? 44.038 59.804 45.438 1.00 21.61 524 PRO B N 1
ATOM 8988 C CA . PRO B 1 526 ? 42.636 60.223 45.225 1.00 20.55 524 PRO B CA 1
ATOM 8989 C C . PRO B 1 526 ? 42.538 60.971 43.893 1.00 22.19 524 PRO B C 1
ATOM 8990 O O . PRO B 1 526 ? 41.522 60.901 43.206 1.00 23.20 524 PRO B O 1
ATOM 8994 N N . ALA B 1 527 ? 43.634 61.610 43.475 1.00 17.55 525 ALA B N 1
ATOM 8995 C CA . ALA B 1 527 ? 43.730 62.163 42.122 1.00 17.19 525 ALA B CA 1
ATOM 8996 C C . ALA B 1 527 ? 44.829 61.378 41.422 1.00 19.85 525 ALA B C 1
ATOM 8997 O O . ALA B 1 527 ? 45.902 61.165 41.989 1.00 18.22 525 ALA B O 1
ATOM 8999 N N . TRP B 1 528 ? 44.564 60.929 40.198 1.00 17.19 526 TRP B N 1
ATOM 9000 C CA . TRP B 1 528 ? 45.576 60.192 39.450 1.00 17.78 526 TRP B CA 1
ATOM 9001 C C . TRP B 1 528 ? 45.446 60.574 37.992 1.00 20.23 526 TRP B C 1
ATOM 9002 O O . TRP B 1 528 ? 44.462 61.219 37.605 1.00 18.80 526 TRP B O 1
ATOM 9013 N N . GLY B 1 529 ? 46.447 60.219 37.207 1.00 16.11 527 GLY B N 1
ATOM 9014 C CA . GLY B 1 529 ? 46.453 60.583 35.806 1.00 16.90 527 GLY B CA 1
ATOM 9015 C C . GLY B 1 529 ? 47.190 59.620 34.913 1.00 21.13 527 GLY B C 1
ATOM 9016 O O . GLY B 1 529 ? 48.037 58.857 35.362 1.00 19.33 527 GLY B O 1
ATOM 9017 N N . VAL B 1 530 ? 46.842 59.664 33.640 1.00 19.82 528 VAL B N 1
ATOM 9018 C CA . VAL B 1 530 ? 47.398 58.826 32.585 1.00 19.12 528 VAL B CA 1
ATOM 9019 C C . VAL B 1 530 ? 47.651 59.733 31.382 1.00 21.87 528 VAL B C 1
ATOM 9020 O O . VAL B 1 530 ? 46.777 60.520 31.004 1.00 20.92 528 VAL B O 1
ATOM 9024 N N . TYR B 1 531 ? 48.824 59.609 30.761 1.00 18.19 529 TYR B N 1
ATOM 9025 C CA . TYR B 1 531 ? 49.083 60.344 29.531 1.00 16.94 529 TYR B CA 1
ATOM 9026 C C . TYR B 1 531 ? 48.860 59.354 28.357 1.00 21.13 529 TYR B C 1
ATOM 9027 O O . TYR B 1 531 ? 49.469 58.270 28.338 1.00 20.77 529 TYR B O 1
ATOM 9036 N N . SER B 1 532 ? 48.001 59.758 27.387 1.00 18.09 530 SER B N 1
ATOM 9037 C CA A SER B 1 532 ? 47.641 59.007 26.166 0.50 17.91 530 SER B CA 1
ATOM 9038 C CA B SER B 1 532 ? 47.640 58.986 26.189 0.50 18.13 530 SER B CA 1
ATOM 9039 C C . SER B 1 532 ? 48.788 58.173 25.594 1.00 22.85 530 SER B C 1
ATOM 9040 O O . SER B 1 532 ? 49.883 58.708 25.367 1.00 22.08 530 SER B O 1
ATOM 9045 N N . GLY B 1 533 ? 48.511 56.888 25.329 1.00 20.93 531 GLY B N 1
ATOM 9046 C CA . GLY B 1 533 ? 49.505 55.961 24.793 1.00 20.82 531 GLY B CA 1
ATOM 9047 C C . GLY B 1 533 ? 49.944 54.972 25.852 1.00 23.99 531 GLY B C 1
ATOM 9048 O O . GLY B 1 533 ? 50.442 53.881 25.546 1.00 21.85 531 GLY B O 1
ATOM 9049 N N . TYR B 1 534 ? 49.706 55.320 27.133 1.00 20.70 532 TYR B N 1
ATOM 9050 C CA . TYR B 1 534 ? 50.030 54.424 28.233 1.00 20.00 532 TYR B CA 1
ATOM 9051 C C . TYR B 1 534 ? 49.229 53.134 28.053 1.00 22.71 532 TYR B C 1
ATOM 9052 O O . TYR B 1 534 ? 49.746 52.045 28.312 1.00 22.54 532 TYR B O 1
ATOM 9061 N N . GLU B 1 535 ? 47.967 53.268 27.616 1.00 19.47 533 GLU B N 1
ATOM 9062 C CA . GLU B 1 535 ? 47.083 52.117 27.410 1.00 21.13 533 GLU B CA 1
ATOM 9063 C C . GLU B 1 535 ? 47.498 51.213 26.236 1.00 26.69 533 GLU B C 1
ATOM 9064 O O . GLU B 1 535 ? 46.959 50.112 26.125 1.00 26.42 533 GLU B O 1
ATOM 9070 N N . LEU B 1 536 ? 48.473 51.665 25.392 1.00 23.54 534 LEU B N 1
ATOM 9071 C CA . LEU B 1 536 ? 49.022 50.889 24.257 1.00 23.36 534 LEU B CA 1
ATOM 9072 C C . LEU B 1 536 ? 50.386 50.343 24.624 1.00 26.86 534 LEU B C 1
ATOM 9073 O O . LEU B 1 536 ? 51.064 49.785 23.765 1.00 27.08 534 LEU B O 1
ATOM 9078 N N . PHE B 1 537 ? 50.793 50.497 25.914 1.00 22.06 535 PHE B N 1
ATOM 9079 C CA . PHE B 1 537 ? 52.053 49.979 26.441 1.00 21.81 535 PHE B CA 1
ATOM 9080 C C . PHE B 1 537 ? 53.288 50.599 25.771 1.00 27.42 535 PHE B C 1
ATOM 9081 O O . PHE B 1 537 ? 54.298 49.910 25.609 1.00 26.98 535 PHE B O 1
ATOM 9089 N N . GLU B 1 538 ? 53.225 51.911 25.409 1.00 24.64 536 GLU B N 1
ATOM 9090 C CA . GLU B 1 538 ? 54.357 52.618 24.768 1.00 24.09 536 GLU B CA 1
ATOM 9091 C C . GLU B 1 538 ? 55.478 52.651 25.751 1.00 28.90 536 GLU B C 1
ATOM 9092 O O . GLU B 1 538 ? 55.300 53.189 26.849 1.00 28.98 536 GLU B O 1
ATOM 9098 N N . ASN B 1 539 ? 56.617 52.024 25.404 1.00 25.82 537 ASN B N 1
ATOM 9099 C CA . ASN B 1 539 ? 57.718 51.852 26.362 1.00 25.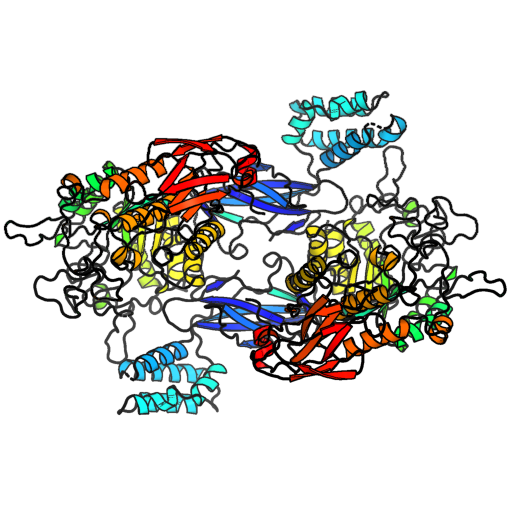63 537 ASN B CA 1
ATOM 9100 C C . ASN B 1 539 ? 59.116 52.106 25.812 1.00 29.87 537 ASN B C 1
ATOM 9101 O O . ASN B 1 539 ? 60.108 51.828 26.506 1.00 30.98 537 ASN B O 1
ATOM 9106 N N . GLN B 1 540 ? 59.216 52.634 24.590 1.00 25.61 538 GLN B N 1
ATOM 9107 C CA . GLN B 1 540 ? 60.528 52.842 23.978 1.00 25.42 538 GLN B CA 1
ATOM 9108 C C . GLN B 1 540 ? 61.097 54.220 24.259 1.00 29.53 538 GLN B C 1
ATOM 9109 O O . GLN B 1 540 ? 60.455 55.223 23.927 1.00 28.48 538 GLN B O 1
ATOM 9115 N N . PRO B 1 541 ? 62.280 54.275 24.899 1.00 27.23 539 PRO B N 1
ATOM 9116 C CA . PRO B 1 541 ? 62.909 55.574 25.172 1.00 27.98 539 PRO B CA 1
ATOM 9117 C C . PRO B 1 541 ? 63.664 56.085 23.934 1.00 33.37 539 PRO B C 1
ATOM 9118 O O . PRO B 1 541 ? 63.929 55.309 23.010 1.00 31.11 539 PRO B O 1
ATOM 9122 N N . VAL B 1 542 ? 64.030 57.382 23.925 1.00 31.75 540 VAL B N 1
ATOM 9123 C CA . VAL B 1 542 ? 64.748 57.988 22.795 1.00 32.46 540 VAL B CA 1
ATOM 9124 C C . VAL B 1 542 ? 66.137 57.340 22.621 1.00 40.68 540 VAL B C 1
ATOM 9125 O O . VAL B 1 542 ? 66.557 57.084 21.493 1.00 41.85 540 VAL B O 1
ATOM 9129 N N . ARG B 1 543 ? 66.800 57.016 23.742 1.00 38.68 541 ARG B N 1
ATOM 9130 C CA . ARG B 1 543 ? 68.113 56.354 23.793 1.00 39.51 541 ARG B CA 1
ATOM 9131 C C . ARG B 1 543 ? 68.242 55.608 25.133 1.00 44.73 541 ARG B C 1
ATOM 9132 O O . ARG B 1 543 ? 67.575 56.013 26.089 1.00 43.68 541 ARG B O 1
ATOM 9137 N N . PRO B 1 544 ? 69.063 54.531 25.266 1.00 43.70 542 PRO B N 1
ATOM 9138 C CA . PRO B 1 544 ? 69.174 53.863 26.580 1.00 42.95 542 PRO B CA 1
ATOM 9139 C C . PRO B 1 544 ? 69.668 54.820 27.667 1.00 44.70 542 PRO B C 1
ATOM 9140 O O . PRO B 1 544 ? 70.541 55.650 27.405 1.00 43.80 542 PRO B O 1
ATOM 9144 N N . GLY B 1 545 ? 69.039 54.743 28.842 1.00 40.41 543 GLY B N 1
ATOM 9145 C CA . GLY B 1 545 ? 69.336 55.595 29.993 1.00 39.50 543 GLY B CA 1
ATOM 9146 C C . GLY B 1 545 ? 68.542 56.890 30.051 1.00 42.58 543 GLY B C 1
ATOM 9147 O O . GLY B 1 545 ? 68.782 57.722 30.932 1.00 44.25 543 GLY B O 1
ATOM 9148 N N . SER B 1 546 ? 67.609 57.094 29.103 1.00 34.73 544 SER B N 1
ATOM 9149 C CA . SER B 1 546 ? 66.774 58.298 29.045 1.00 32.90 544 SER B CA 1
ATOM 9150 C C . SER B 1 546 ? 65.347 58.012 29.546 1.00 32.94 544 SER B C 1
ATOM 9151 O O . SER B 1 546 ? 64.889 56.868 29.478 1.00 33.69 544 SER B O 1
ATOM 9154 N N . GLU B 1 547 ? 64.636 59.062 29.991 1.00 26.72 545 GLU B N 1
ATOM 9155 C CA . GLU B 1 547 ? 63.230 58.972 30.407 1.00 25.49 545 GLU B CA 1
ATOM 9156 C C . GLU B 1 547 ? 62.309 59.651 29.400 1.00 29.57 545 GLU B C 1
ATOM 9157 O O . GLU B 1 547 ? 61.106 59.804 29.646 1.00 30.06 545 GLU B O 1
ATOM 9163 N N . GLU B 1 548 ? 62.877 60.028 28.240 1.00 25.85 546 GLU B N 1
ATOM 9164 C CA . GLU B 1 548 ? 62.153 60.646 27.132 1.00 25.50 546 GLU B CA 1
ATOM 9165 C C . GLU B 1 548 ? 61.618 59.551 26.210 1.00 29.23 546 GLU B C 1
ATOM 9166 O O . GLU B 1 548 ? 62.331 58.575 25.949 1.00 28.46 546 GLU B O 1
ATOM 9172 N N . TYR B 1 549 ? 60.384 59.724 25.699 1.00 24.09 547 TYR B N 1
ATOM 9173 C CA . TYR B 1 549 ? 59.774 58.789 24.748 1.00 23.16 547 TYR B CA 1
ATOM 9174 C C . TYR B 1 549 ? 60.454 58.927 23.377 1.00 25.76 547 TYR B C 1
ATOM 9175 O O . TYR B 1 549 ? 60.762 60.043 22.952 1.00 24.55 547 TYR B O 1
ATOM 9184 N N . LEU B 1 550 ? 60.654 57.810 22.671 1.00 23.16 548 LEU B N 1
ATOM 9185 C CA . LEU B 1 550 ? 61.169 57.852 21.289 1.00 23.40 548 LEU B CA 1
ATOM 9186 C C . LEU B 1 550 ? 60.016 58.401 20.441 1.00 28.07 548 LEU B C 1
ATOM 9187 O O . LEU B 1 550 ? 58.855 58.051 20.695 1.00 27.64 548 LEU B O 1
ATOM 9192 N N . ASN B 1 551 ? 60.324 59.314 19.489 1.00 24.91 549 ASN B N 1
ATOM 9193 C CA . ASN B 1 551 ? 59.332 59.973 18.631 1.00 24.13 549 ASN B CA 1
ATOM 9194 C C . ASN B 1 551 ? 58.287 60.699 19.484 1.00 26.01 549 ASN B C 1
ATOM 9195 O O . ASN B 1 551 ? 57.065 60.597 19.260 1.00 23.77 549 ASN B O 1
ATOM 9200 N N . SER B 1 552 ? 58.797 61.408 20.506 1.00 21.87 550 SER B N 1
ATOM 9201 C CA . SER B 1 552 ? 57.980 62.128 21.485 1.00 21.19 550 SER B CA 1
ATOM 9202 C C . SER B 1 552 ? 56.916 62.962 20.806 1.00 24.28 550 SER B C 1
ATOM 9203 O O . SER B 1 552 ? 57.216 63.703 19.871 1.00 22.72 550 SER B O 1
ATOM 9206 N N . GLU B 1 553 ? 55.674 62.845 21.299 1.00 20.59 551 GLU B N 1
ATOM 9207 C CA . GLU B 1 553 ? 54.518 63.612 20.836 1.00 19.21 551 GLU B CA 1
ATOM 9208 C C . GLU B 1 553 ? 54.723 65.136 21.047 1.00 24.56 551 GLU B C 1
ATOM 9209 O O . GLU B 1 553 ? 54.017 65.936 20.438 1.00 23.89 551 GLU B O 1
ATOM 9215 N N . LYS B 1 554 ? 55.682 65.529 21.915 1.00 22.46 552 LYS B N 1
ATOM 9216 C CA . LYS B 1 554 ? 55.971 66.942 22.159 1.00 22.29 552 LYS B CA 1
ATOM 9217 C C . LYS B 1 554 ? 56.486 67.614 20.871 1.00 26.11 552 LYS B C 1
ATOM 9218 O O . LYS B 1 554 ? 56.336 68.821 20.724 1.00 24.74 552 LYS B O 1
ATOM 9224 N N . TYR B 1 555 ? 57.104 66.834 19.957 1.00 23.33 553 TYR B N 1
ATOM 9225 C CA . TYR B 1 555 ? 57.727 67.371 18.736 1.00 22.92 553 TYR B CA 1
ATOM 9226 C C . TYR B 1 555 ? 57.142 66.866 17.415 1.00 27.78 553 TYR B C 1
ATOM 9227 O O . TYR B 1 555 ? 57.588 67.318 16.354 1.00 27.35 553 TYR B O 1
ATOM 9236 N N . GLU B 1 556 ? 56.148 65.950 17.461 1.00 23.27 554 GLU B N 1
ATOM 9237 C CA . GLU B 1 556 ? 55.547 65.429 16.241 1.00 22.62 554 GLU B CA 1
ATOM 9238 C C . GLU B 1 556 ? 54.120 64.970 16.501 1.00 27.33 554 GLU B C 1
ATOM 9239 O O . GLU B 1 556 ? 53.760 64.686 17.647 1.00 26.47 554 GLU B O 1
ATOM 9245 N N . LEU B 1 557 ? 53.310 64.893 15.435 1.00 23.41 555 LEU B N 1
ATOM 9246 C CA . LEU B 1 557 ? 51.948 64.377 15.510 1.00 22.47 555 LEU B CA 1
ATOM 9247 C C . LEU B 1 557 ? 52.032 62.898 15.865 1.00 25.59 555 LEU B C 1
ATOM 9248 O O . LEU B 1 557 ? 52.883 62.173 15.327 1.00 24.81 555 LEU B O 1
ATOM 9253 N N . ARG B 1 558 ? 51.225 62.471 16.847 1.00 21.72 556 ARG B N 1
ATOM 9254 C CA . ARG B 1 558 ? 51.194 61.078 17.270 1.00 20.64 556 ARG B CA 1
ATOM 9255 C C . ARG B 1 558 ? 49.783 60.508 17.286 1.00 25.26 556 ARG B C 1
ATOM 9256 O O . ARG B 1 558 ? 49.306 60.118 18.362 1.00 24.84 556 ARG B O 1
ATOM 9264 N N . PRO B 1 559 ? 49.089 60.409 16.109 1.00 22.84 557 PRO B N 1
ATOM 9265 C CA . PRO B 1 559 ? 47.758 59.764 16.096 1.00 22.03 557 PRO B CA 1
ATOM 9266 C C . PRO B 1 559 ? 47.875 58.310 16.538 1.00 25.18 557 PRO B C 1
ATOM 9267 O O . PRO B 1 559 ? 48.943 57.705 16.390 1.00 22.76 557 PRO B O 1
ATOM 9271 N N . ARG B 1 560 ? 46.814 57.770 17.169 1.00 22.20 558 ARG B N 1
ATOM 9272 C CA . ARG B 1 560 ? 46.838 56.403 17.685 1.00 21.75 558 ARG B CA 1
ATOM 9273 C C . ARG B 1 560 ? 45.502 55.745 17.432 1.00 26.66 558 ARG B C 1
ATOM 9274 O O . ARG B 1 560 ? 44.462 56.376 17.637 1.00 26.52 558 ARG B O 1
ATOM 9282 N N . ASP B 1 561 ? 45.510 54.469 17.018 1.00 23.08 559 ASP B N 1
ATOM 9283 C CA . ASP B 1 561 ? 44.252 53.775 16.797 1.00 22.47 559 ASP B CA 1
ATOM 9284 C C . ASP B 1 561 ? 43.942 52.919 18.017 1.00 27.01 559 ASP B C 1
ATOM 9285 O O . ASP B 1 561 ? 44.319 51.751 18.094 1.00 25.53 559 ASP B O 1
ATOM 9290 N N . PHE B 1 562 ? 43.300 53.545 19.014 1.00 25.62 560 PHE B N 1
ATOM 9291 C CA . PHE B 1 562 ? 42.919 52.897 20.261 1.00 23.76 560 PHE B CA 1
ATOM 9292 C C . PHE B 1 562 ? 41.921 51.759 20.048 1.00 27.49 560 PHE B C 1
ATOM 9293 O O . PHE B 1 562 ? 42.030 50.743 20.731 1.00 25.87 560 PHE B O 1
ATOM 9301 N N . GLU B 1 563 ? 40.941 51.941 19.142 1.00 27.76 561 GLU B N 1
ATOM 9302 C CA . GLU B 1 563 ? 39.886 50.942 18.851 1.00 29.41 561 GLU B CA 1
ATOM 9303 C C . GLU B 1 563 ? 40.423 49.639 18.248 1.00 34.97 561 GLU B C 1
ATOM 9304 O O . GLU B 1 563 ? 39.918 48.559 18.584 1.00 34.67 561 GLU B O 1
ATOM 9307 N N . SER B 1 564 ? 41.465 49.729 17.396 1.00 32.59 562 SER B N 1
ATOM 9308 C CA . SER B 1 564 ? 42.070 48.529 16.812 1.00 32.92 562 SER B CA 1
ATOM 9309 C C . SER B 1 564 ? 42.866 47.756 17.843 1.00 35.70 562 SER B C 1
ATOM 9310 O O . SER B 1 564 ? 42.789 46.526 17.855 1.00 34.98 562 SER B O 1
ATOM 9313 N N . ALA B 1 565 ? 43.581 48.464 18.757 1.00 29.70 563 ALA B N 1
ATOM 9314 C CA . ALA B 1 565 ? 44.339 47.794 19.828 1.00 27.99 563 ALA B CA 1
ATOM 9315 C C . ALA B 1 565 ? 43.369 47.089 20.800 1.00 31.81 563 ALA B C 1
ATOM 9316 O O . ALA B 1 565 ? 43.644 45.974 21.242 1.00 31.01 563 ALA B O 1
ATOM 9318 N N . LEU B 1 566 ? 42.221 47.734 21.092 1.00 29.47 564 LEU B N 1
ATOM 9319 C CA . LEU B 1 566 ? 41.164 47.199 21.947 1.00 30.52 564 LEU B CA 1
ATOM 9320 C C . LEU B 1 566 ? 40.630 45.893 21.336 1.00 38.39 564 LEU B C 1
ATOM 9321 O O . LEU B 1 566 ? 40.629 44.871 22.010 1.00 38.92 564 LEU B O 1
ATOM 9326 N N . ALA B 1 567 ? 40.237 45.926 20.038 1.00 37.08 565 ALA B N 1
ATOM 9327 C CA . ALA B 1 567 ? 39.722 44.778 19.268 1.00 36.88 565 ALA B CA 1
ATOM 9328 C C . ALA B 1 567 ? 40.667 43.586 19.279 1.00 39.62 565 ALA B C 1
ATOM 9329 O O . ALA B 1 567 ? 40.212 42.450 19.251 1.00 41.14 565 ALA B O 1
ATOM 9331 N N . ARG B 1 568 ? 41.973 43.845 19.318 1.00 34.37 566 ARG B N 1
ATOM 9332 C CA . ARG B 1 568 ? 43.026 42.834 19.313 1.00 33.65 566 ARG B CA 1
ATOM 9333 C C . ARG B 1 568 ? 43.442 42.326 20.705 1.00 38.11 566 ARG B C 1
ATOM 9334 O O . ARG B 1 568 ? 44.363 41.511 20.799 1.00 39.46 566 ARG B O 1
ATOM 9342 N N . GLY B 1 569 ? 42.797 42.824 21.763 1.00 33.48 567 GLY B N 1
ATOM 9343 C CA . GLY B 1 569 ? 43.136 42.487 23.147 1.00 31.62 567 GLY B CA 1
ATOM 9344 C C . GLY B 1 569 ? 44.538 42.936 23.517 1.00 32.99 567 GLY B C 1
ATOM 9345 O O . GLY B 1 569 ? 45.232 42.273 24.291 1.00 33.65 567 GLY B O 1
ATOM 9346 N N . GLU B 1 570 ? 44.981 44.062 22.948 1.00 28.57 568 GLU B N 1
ATOM 9347 C CA . GLU B 1 570 ? 46.338 44.569 23.162 1.00 28.47 568 GLU B CA 1
ATOM 9348 C C . GLU B 1 570 ? 46.331 45.952 23.836 1.00 31.73 568 GLU B C 1
ATOM 9349 O O . GLU B 1 570 ? 47.255 46.763 23.632 1.00 30.82 568 GLU B O 1
ATOM 9355 N N . SER B 1 571 ? 45.264 46.224 24.608 1.00 26.31 569 SER B N 1
ATOM 9356 C CA . SER B 1 571 ? 45.053 47.513 25.256 1.00 25.70 569 SER B CA 1
ATOM 9357 C C . SER B 1 571 ? 44.806 47.405 26.752 1.00 29.12 569 SER B C 1
ATOM 9358 O O . SER B 1 571 ? 44.134 46.465 27.210 1.00 26.34 569 SER B O 1
ATOM 9361 N N . LEU B 1 572 ? 45.290 48.427 27.519 1.00 25.18 570 LEU B N 1
ATOM 9362 C CA . LEU B 1 572 ? 45.020 48.515 28.952 1.00 24.33 570 LEU B CA 1
ATOM 9363 C C . LEU B 1 572 ? 43.718 49.317 29.185 1.00 28.31 570 LEU B C 1
ATOM 9364 O O . LEU B 1 572 ? 43.311 49.486 30.324 1.00 30.13 570 LEU B O 1
ATOM 9369 N N . GLU B 1 573 ? 43.060 49.790 28.118 1.00 24.77 571 GLU B N 1
ATOM 9370 C CA . GLU B 1 573 ? 41.786 50.540 28.209 1.00 24.39 571 GLU B CA 1
ATOM 9371 C C . GLU B 1 573 ? 40.713 49.826 29.099 1.00 31.45 571 GLU B C 1
ATOM 9372 O O . GLU B 1 573 ? 40.172 50.494 29.990 1.00 31.65 571 GLU B O 1
ATOM 9378 N N . PRO B 1 574 ? 40.421 48.498 28.938 1.00 28.40 572 PRO B N 1
ATOM 9379 C CA . PRO B 1 574 ? 39.468 47.834 29.866 1.00 27.55 572 PRO B CA 1
ATOM 9380 C C . PRO B 1 574 ? 39.898 47.877 31.345 1.00 27.94 572 PRO B C 1
ATOM 9381 O O . PRO B 1 574 ? 39.052 48.075 32.221 1.00 26.39 572 PRO B O 1
ATOM 9385 N N . PHE B 1 575 ? 41.203 47.684 31.628 1.00 23.11 573 PHE B N 1
ATOM 9386 C CA . PHE B 1 575 ? 41.708 47.692 32.995 1.00 23.88 573 PHE B CA 1
ATOM 9387 C C . PHE B 1 575 ? 41.629 49.105 33.628 1.00 27.22 573 PHE B C 1
ATOM 9388 O O . PHE B 1 575 ? 41.226 49.228 34.792 1.00 25.08 573 PHE B O 1
ATOM 9396 N N . LEU B 1 576 ? 42.004 50.157 32.855 1.00 22.35 574 LEU B N 1
ATOM 9397 C CA . LEU B 1 576 ? 41.912 51.544 33.323 1.00 21.63 574 LEU B CA 1
ATOM 9398 C C . LEU B 1 576 ? 40.447 51.857 33.644 1.00 24.71 574 LEU B C 1
ATOM 9399 O O . LEU B 1 576 ? 40.167 52.466 34.682 1.00 23.20 574 LEU B O 1
ATOM 9404 N N . THR B 1 577 ? 39.516 51.343 32.814 1.00 20.90 575 THR B N 1
ATOM 9405 C CA . THR B 1 577 ? 38.066 51.524 32.993 1.00 21.22 575 THR B CA 1
ATOM 9406 C C . THR B 1 577 ? 37.643 50.914 34.326 1.00 26.18 575 THR B C 1
ATOM 9407 O O . THR B 1 577 ? 36.895 51.557 35.080 1.00 26.68 575 THR B O 1
ATOM 9411 N N . ARG B 1 578 ? 38.104 49.673 34.602 1.00 23.09 576 ARG B N 1
ATOM 9412 C CA . ARG B 1 578 ? 37.802 48.945 35.839 1.00 23.96 576 ARG B CA 1
ATOM 9413 C C . ARG B 1 578 ? 38.324 49.704 37.073 1.00 26.62 576 ARG B C 1
ATOM 9414 O O . ARG B 1 578 ? 37.607 49.811 38.066 1.00 25.24 576 ARG B O 1
ATOM 9422 N N . LEU B 1 579 ? 39.565 50.235 37.005 1.00 23.09 577 LEU B N 1
ATOM 9423 C CA . LEU B 1 579 ? 40.143 51.004 38.116 1.00 21.55 577 LEU B CA 1
ATOM 9424 C C . LEU B 1 579 ? 39.283 52.232 38.460 1.00 23.90 577 LEU B C 1
ATOM 9425 O O . LEU B 1 579 ? 39.007 52.471 39.636 1.00 23.68 577 LEU B O 1
ATOM 9430 N N . ASN B 1 580 ? 38.829 52.980 37.443 1.00 20.82 578 ASN B N 1
ATOM 9431 C CA . ASN B 1 580 ? 37.944 54.128 37.660 1.00 20.42 578 ASN B CA 1
ATOM 9432 C C . ASN B 1 580 ? 36.573 53.724 38.193 1.00 25.63 578 ASN B C 1
ATOM 9433 O O . ASN B 1 580 ? 36.019 54.455 39.016 1.00 24.78 578 ASN B O 1
ATOM 9438 N N . GLU B 1 581 ? 36.050 52.536 37.793 1.00 22.95 579 GLU B N 1
ATOM 9439 C CA . GLU B 1 581 ? 34.771 52.037 38.337 1.00 23.49 579 GLU B CA 1
ATOM 9440 C C . GLU B 1 581 ? 34.932 51.685 39.823 1.00 24.67 579 GLU B C 1
ATOM 9441 O O . GLU B 1 581 ? 34.024 51.969 40.607 1.00 24.76 579 GLU B O 1
ATOM 9447 N N . ILE B 1 582 ? 36.061 51.036 40.202 1.00 20.83 580 ILE B N 1
ATOM 9448 C CA . ILE B 1 582 ? 36.347 50.644 41.599 1.00 20.71 580 ILE B CA 1
ATOM 9449 C C . ILE B 1 582 ? 36.446 51.923 42.471 1.00 25.40 580 ILE B C 1
ATOM 9450 O O . ILE B 1 582 ? 35.909 51.965 43.593 1.00 23.18 580 ILE B O 1
ATOM 9455 N N . ARG B 1 583 ? 37.101 52.977 41.920 1.00 23.20 581 ARG B N 1
ATOM 9456 C CA . ARG B 1 583 ? 37.245 54.258 42.617 1.00 23.21 581 ARG B CA 1
ATOM 9457 C C . ARG B 1 583 ? 35.883 54.880 42.898 1.00 27.85 581 ARG B C 1
ATOM 9458 O O . ARG B 1 583 ? 35.647 55.331 44.013 1.00 28.34 581 ARG B O 1
ATOM 9466 N N . ARG B 1 584 ? 34.983 54.880 41.906 1.00 25.46 582 ARG B N 1
ATOM 9467 C CA . ARG B 1 584 ? 33.634 55.453 42.045 1.00 25.64 582 ARG B CA 1
ATOM 9468 C C . ARG B 1 584 ? 32.772 54.664 43.035 1.00 30.27 582 ARG B C 1
ATOM 9469 O O . ARG B 1 584 ? 31.938 55.251 43.717 1.00 29.71 582 ARG B O 1
ATOM 9477 N N . LEU B 1 585 ? 32.970 53.345 43.114 1.00 28.60 583 LEU B N 1
ATOM 9478 C CA . LEU B 1 585 ? 32.190 52.484 44.016 1.00 30.04 583 LEU B CA 1
ATOM 9479 C C . LEU B 1 585 ? 32.721 52.525 45.467 1.00 31.25 583 LEU B C 1
ATOM 9480 O O . LEU B 1 585 ? 31.958 52.262 46.397 1.00 29.20 583 LEU B O 1
ATOM 9485 N N . HIS B 1 586 ? 34.018 52.863 45.656 1.00 27.21 584 HIS B N 1
ATOM 9486 C CA . HIS B 1 586 ? 34.634 52.870 46.985 1.00 27.02 584 HIS B CA 1
ATOM 9487 C C . HIS B 1 586 ? 35.107 54.239 47.507 1.00 29.30 584 HIS B C 1
ATOM 9488 O O . HIS B 1 586 ? 36.253 54.611 47.260 1.00 28.47 584 HIS B O 1
ATOM 9495 N N . PRO B 1 587 ? 34.295 54.948 48.323 1.00 26.89 585 PRO B N 1
ATOM 9496 C CA . PRO B 1 587 ? 34.748 56.266 48.850 1.00 26.00 585 PRO B CA 1
ATOM 9497 C C . PRO B 1 587 ? 36.013 56.248 49.720 1.00 25.50 585 PRO B C 1
ATOM 9498 O O . PRO B 1 587 ? 36.612 57.303 49.956 1.00 22.50 585 PRO B O 1
ATOM 9502 N N . ALA B 1 588 ? 36.474 55.049 50.144 1.00 20.66 586 ALA B N 1
ATOM 9503 C CA . ALA B 1 588 ? 37.736 54.917 50.883 1.00 20.52 586 ALA B CA 1
ATOM 9504 C C . ALA B 1 588 ? 38.876 55.440 49.979 1.00 25.22 586 ALA B C 1
ATOM 9505 O O . ALA B 1 588 ? 39.827 56.020 50.478 1.00 24.64 586 ALA B O 1
ATOM 9507 N N . LEU B 1 589 ? 38.750 55.245 48.647 1.00 22.26 587 LEU B N 1
ATOM 9508 C CA . LEU B 1 589 ? 39.752 55.657 47.660 1.00 21.61 587 LEU B CA 1
ATOM 9509 C C . LEU B 1 589 ? 39.832 57.181 47.402 1.00 24.88 587 LEU B C 1
ATOM 9510 O O . LEU B 1 589 ? 40.768 57.628 46.738 1.00 25.16 587 LEU B O 1
ATOM 9515 N N . ARG B 1 590 ? 38.914 57.981 48.006 1.00 21.49 588 ARG B N 1
ATOM 9516 C CA . ARG B 1 590 ? 38.963 59.456 47.990 1.00 20.78 588 ARG B CA 1
ATOM 9517 C C . ARG B 1 590 ? 39.920 59.932 49.099 1.00 23.98 588 ARG B C 1
ATOM 9518 O O . ARG B 1 590 ? 40.338 61.079 49.085 1.00 20.90 588 ARG B O 1
ATOM 9526 N N . GLU B 1 591 ? 40.248 59.051 50.071 1.00 22.29 589 GLU B N 1
ATOM 9527 C CA . GLU B 1 591 ? 41.016 59.402 51.249 1.00 22.63 589 GLU B CA 1
ATOM 9528 C C . GLU B 1 591 ? 42.536 59.397 51.113 1.00 28.60 589 GLU B C 1
ATOM 9529 O O . GLU B 1 591 ? 43.103 58.604 50.374 1.00 28.72 589 GLU B O 1
ATOM 9535 N N . LEU B 1 592 ? 43.186 60.266 51.864 1.00 26.93 590 LEU B N 1
ATOM 9536 C CA . LEU B 1 592 ? 44.635 60.336 51.930 1.00 28.74 590 LEU B CA 1
ATOM 9537 C C . LEU B 1 592 ? 45.146 59.914 53.308 1.00 28.80 590 LEU B C 1
ATOM 9538 O O . LEU B 1 592 ? 46.041 59.066 53.411 1.00 28.39 590 LEU B O 1
ATOM 9543 N N . ARG B 1 593 ? 44.572 60.521 54.362 1.00 24.36 591 ARG B N 1
ATOM 9544 C CA A ARG B 1 593 ? 45.009 60.319 55.739 0.50 24.12 591 ARG B CA 1
ATOM 9545 C CA B ARG B 1 593 ? 45.013 60.314 55.738 0.50 23.87 591 ARG B CA 1
ATOM 9546 C C . ARG B 1 593 ? 44.778 58.933 56.347 1.00 27.12 591 ARG B C 1
ATOM 9547 O O . ARG B 1 593 ? 45.379 58.629 57.375 1.00 25.54 591 ARG B O 1
ATOM 9562 N N . THR B 1 594 ? 43.919 58.097 55.721 1.00 23.48 592 THR B N 1
ATOM 9563 C CA . THR B 1 594 ? 43.597 56.766 56.258 1.00 23.65 592 THR B CA 1
ATOM 9564 C C . THR B 1 594 ? 44.453 55.606 55.731 1.00 29.52 592 THR B C 1
ATOM 9565 O O . THR B 1 594 ? 44.159 54.448 56.069 1.00 29.33 592 THR B O 1
ATOM 9569 N N . ILE B 1 595 ? 45.502 55.905 54.918 1.00 26.66 593 ILE B N 1
ATOM 9570 C CA A ILE B 1 595 ? 46.357 54.841 54.394 0.47 25.86 593 ILE B CA 1
ATOM 9571 C CA B ILE B 1 595 ? 46.432 54.900 54.369 0.53 26.41 593 ILE B CA 1
ATOM 9572 C C . ILE B 1 595 ? 47.137 54.164 55.522 1.00 30.08 593 ILE B C 1
ATOM 9573 O O . ILE B 1 595 ? 47.724 54.829 56.387 1.00 29.22 593 ILE B O 1
ATOM 9582 N N . ARG B 1 596 ? 47.115 52.822 55.519 1.00 26.20 594 ARG B N 1
ATOM 9583 C CA . ARG B 1 596 ? 47.838 52.034 56.516 1.00 26.19 594 ARG B CA 1
ATOM 9584 C C . ARG B 1 596 ? 48.421 50.841 55.802 1.00 28.72 594 ARG B C 1
ATOM 9585 O O . ARG B 1 596 ? 47.700 50.116 55.135 1.00 27.06 594 ARG B O 1
ATOM 9593 N N . PHE B 1 597 ? 49.703 50.609 55.992 1.00 26.36 595 PHE B N 1
ATOM 9594 C CA . PHE B 1 597 ? 50.425 49.495 55.395 1.00 25.70 595 PHE B CA 1
ATOM 9595 C C . PHE B 1 597 ? 50.390 48.259 56.298 1.00 32.06 595 PHE B C 1
ATOM 9596 O O . PHE B 1 597 ? 50.549 48.382 57.511 1.00 31.13 595 PHE B O 1
ATOM 9604 N N . HIS B 1 598 ? 50.148 47.087 55.702 1.00 29.23 596 HIS B N 1
ATOM 9605 C CA . HIS B 1 598 ? 50.112 45.825 56.431 1.00 29.69 596 HIS B CA 1
ATOM 9606 C C . HIS B 1 598 ? 51.325 44.965 56.095 1.00 35.29 596 HIS B C 1
ATOM 9607 O O . HIS B 1 598 ? 51.878 45.067 54.996 1.00 33.22 596 HIS B O 1
ATOM 9614 N N . HIS B 1 599 ? 51.740 44.123 57.042 1.00 35.01 597 HIS B N 1
ATOM 9615 C CA . HIS B 1 599 ? 52.910 43.271 56.852 1.00 36.72 597 HIS B CA 1
ATOM 9616 C C . HIS B 1 599 ? 52.654 42.094 55.927 1.00 39.08 597 HIS B C 1
ATOM 9617 O O . HIS B 1 599 ? 51.743 41.303 56.159 1.00 38.92 597 HIS B O 1
ATOM 9624 N N . VAL B 1 600 ? 53.467 41.981 54.880 1.00 35.34 598 VAL B N 1
ATOM 9625 C CA . VAL B 1 600 ? 53.427 40.867 53.935 1.00 34.97 598 VAL B CA 1
ATOM 9626 C C . VAL B 1 600 ? 54.874 40.398 53.766 1.00 40.22 598 VAL B C 1
ATOM 9627 O O . VAL B 1 600 ? 55.752 41.203 53.423 1.00 38.59 598 VAL B O 1
ATOM 9631 N N . ASP B 1 601 ? 55.154 39.140 54.168 1.00 38.83 599 ASP B N 1
ATOM 9632 C CA . ASP B 1 601 ? 56.525 38.609 54.192 1.00 39.37 599 ASP B CA 1
ATOM 9633 C C . ASP B 1 601 ? 57.169 38.254 52.840 1.00 42.88 599 ASP B C 1
ATOM 9634 O O . ASP B 1 601 ? 57.642 37.134 52.641 1.00 43.25 599 ASP B O 1
ATOM 9639 N N . ASN B 1 602 ? 57.213 39.239 51.921 1.00 37.41 600 ASN B N 1
ATOM 9640 C CA . ASN B 1 602 ? 57.817 39.129 50.593 1.00 35.58 600 ASN B CA 1
ATOM 9641 C C . ASN B 1 602 ? 58.124 40.557 50.107 1.00 39.44 600 ASN B C 1
ATOM 9642 O O . ASN B 1 602 ? 57.214 41.396 50.027 1.00 37.28 600 ASN B O 1
ATOM 9647 N N . ASP B 1 603 ? 59.412 40.826 49.806 1.00 36.54 601 ASP B N 1
ATOM 9648 C CA . ASP B 1 603 ? 59.929 42.123 49.330 1.00 36.49 601 ASP B CA 1
ATOM 9649 C C . ASP B 1 603 ? 59.349 42.586 47.996 1.00 36.71 601 ASP B C 1
ATOM 9650 O O . ASP B 1 603 ? 59.491 43.757 47.642 1.00 36.62 601 ASP B O 1
ATOM 9655 N N . ALA B 1 604 ? 58.698 41.682 47.264 1.00 30.69 602 ALA B N 1
ATOM 9656 C CA . ALA B 1 604 ? 58.108 41.989 45.969 1.00 30.50 602 ALA B CA 1
ATOM 9657 C C . ALA B 1 604 ? 56.586 42.142 46.081 1.00 33.08 602 ALA B C 1
ATOM 9658 O O . ALA B 1 604 ? 55.929 42.246 45.056 1.00 33.62 602 ALA B O 1
ATOM 9660 N N . LEU B 1 605 ? 56.025 42.093 47.317 1.00 29.03 603 LEU B N 1
ATOM 9661 C CA . LEU B 1 605 ? 54.585 42.263 47.564 1.00 28.52 603 LEU B CA 1
ATOM 9662 C C . LEU B 1 605 ? 54.361 43.433 48.512 1.00 31.05 603 LEU B C 1
ATOM 9663 O O . LEU B 1 605 ? 55.140 43.617 49.431 1.00 30.36 603 LEU B O 1
ATOM 9668 N N . LEU B 1 606 ? 53.302 44.229 48.274 1.00 27.25 604 LEU B N 1
ATOM 9669 C CA . LEU B 1 606 ? 52.987 45.421 49.059 1.00 26.55 604 LEU B CA 1
ATOM 9670 C C . LEU B 1 606 ? 51.520 45.383 49.410 1.00 29.66 604 LEU B C 1
ATOM 9671 O O . LEU B 1 606 ? 50.699 45.017 48.573 1.00 28.81 604 LEU B O 1
ATOM 9676 N N . ALA B 1 607 ? 51.186 45.716 50.659 1.00 26.27 605 ALA B N 1
ATOM 9677 C CA . ALA B 1 607 ? 49.786 45.684 51.077 1.00 25.15 605 ALA B CA 1
ATOM 9678 C C . ALA B 1 607 ? 49.419 46.914 51.892 1.00 25.58 605 ALA B C 1
ATOM 9679 O O . ALA B 1 607 ? 50.176 47.329 52.761 1.00 25.70 605 ALA B O 1
ATOM 9681 N N . TYR B 1 608 ? 48.268 47.507 51.597 1.00 22.00 606 TYR B N 1
ATOM 9682 C CA . TYR B 1 608 ? 47.840 48.723 52.298 1.00 21.27 606 TYR B CA 1
ATOM 9683 C C . TYR B 1 608 ? 46.349 48.848 52.219 1.00 24.71 606 TYR B C 1
ATOM 9684 O O . TYR B 1 608 ? 45.758 48.432 51.227 1.00 23.80 606 TYR B O 1
ATOM 9693 N N . SER B 1 609 ? 45.747 49.437 53.251 1.00 21.50 607 SER B N 1
ATOM 9694 C CA . SER B 1 609 ? 44.316 49.654 53.270 1.00 22.12 607 SER B CA 1
ATOM 9695 C C . SER B 1 609 ? 44.020 51.147 53.394 1.00 24.62 607 SER B C 1
ATOM 9696 O O . SER B 1 609 ? 44.898 51.919 53.785 1.00 24.26 607 SER B O 1
ATOM 9699 N N . LYS B 1 610 ? 42.777 51.530 53.091 1.00 20.00 608 LYS B N 1
ATOM 9700 C CA . LYS B 1 610 ? 42.225 52.864 53.294 1.00 20.89 608 LYS B CA 1
ATOM 9701 C C . LYS B 1 610 ? 40.807 52.671 53.781 1.00 23.96 608 LYS B C 1
ATOM 9702 O O . LYS B 1 610 ? 40.183 51.674 53.429 1.00 24.09 608 LYS B O 1
ATOM 9708 N N . PHE B 1 611 ? 40.269 53.654 54.518 1.00 20.31 609 PHE B N 1
ATOM 9709 C CA . PHE B 1 611 ? 38.868 53.615 54.898 1.00 19.69 609 PHE B CA 1
ATOM 9710 C C . PHE B 1 611 ? 38.238 54.990 54.717 1.00 23.42 609 PHE B C 1
ATOM 9711 O O . PHE B 1 611 ? 38.943 56.011 54.772 1.00 21.59 609 PHE B O 1
ATOM 9719 N N . ASP B 1 612 ? 36.902 55.010 54.583 1.00 19.67 610 ASP B N 1
ATOM 9720 C CA . ASP B 1 612 ? 36.144 56.233 54.501 1.00 20.95 610 ASP B CA 1
ATOM 9721 C C . ASP B 1 612 ? 35.522 56.496 55.885 1.00 26.75 610 ASP B C 1
ATOM 9722 O O . ASP B 1 612 ? 34.627 55.746 56.290 1.00 25.46 610 ASP B O 1
ATOM 9727 N N . PRO B 1 613 ? 35.911 57.586 56.599 1.00 25.48 611 PRO B N 1
ATOM 9728 C CA . PRO B 1 613 ? 35.284 57.854 57.910 1.00 25.47 611 PRO B CA 1
ATOM 9729 C C . PRO B 1 613 ? 33.802 58.224 57.811 1.00 30.12 611 PRO B C 1
ATOM 9730 O O . PRO B 1 613 ? 33.081 58.139 58.807 1.00 29.53 611 PRO B O 1
ATOM 9734 N N . GLY B 1 614 ? 33.360 58.600 56.621 1.00 28.92 612 GLY B N 1
ATOM 9735 C CA . GLY B 1 614 ? 31.966 58.977 56.380 1.00 30.36 612 GLY B CA 1
ATOM 9736 C C . GLY B 1 614 ? 30.974 57.828 56.313 1.00 35.72 612 GLY B C 1
ATOM 9737 O O . GLY B 1 614 ? 29.883 57.934 56.874 1.00 36.80 612 GLY B O 1
ATOM 9738 N N . THR B 1 615 ? 31.324 56.731 55.594 1.00 30.80 613 THR B N 1
ATOM 9739 C CA . THR B 1 615 ? 30.437 55.561 55.375 1.00 28.88 613 THR B CA 1
ATOM 9740 C C . THR B 1 615 ? 30.940 54.256 56.018 1.00 30.06 613 THR B C 1
ATOM 9741 O O . THR B 1 615 ? 30.168 53.312 56.171 1.00 30.00 613 THR B O 1
ATOM 9745 N N . GLY B 1 616 ? 32.231 54.175 56.305 1.00 25.57 614 GLY B N 1
ATOM 9746 C CA . GLY B 1 616 ? 32.821 52.952 56.818 1.00 25.14 614 GLY B CA 1
ATOM 9747 C C . GLY B 1 616 ? 33.405 52.063 55.731 1.00 28.81 614 GLY B C 1
ATOM 9748 O O . GLY B 1 616 ? 34.024 51.041 56.054 1.00 28.12 614 GLY B O 1
ATOM 9749 N N . ASP B 1 617 ? 33.239 52.459 54.434 1.00 23.48 615 ASP B N 1
ATOM 9750 C CA . ASP B 1 617 ? 33.812 51.777 53.254 1.00 23.48 615 ASP B CA 1
ATOM 9751 C C . ASP B 1 617 ? 35.300 51.539 53.479 1.00 26.05 615 ASP B C 1
ATOM 9752 O O . ASP B 1 617 ? 35.993 52.443 53.921 1.00 25.95 615 ASP B O 1
ATOM 9757 N N . THR B 1 618 ? 35.772 50.307 53.254 1.00 21.62 616 THR B N 1
ATOM 9758 C CA . THR B 1 618 ? 37.160 49.915 53.512 1.00 20.68 616 THR B CA 1
ATOM 9759 C C . THR B 1 618 ? 37.646 49.075 52.348 1.00 25.91 616 THR B C 1
ATOM 9760 O O . THR B 1 618 ? 36.921 48.186 51.856 1.00 23.39 616 THR B O 1
ATOM 9764 N N . VAL B 1 619 ? 38.891 49.350 51.917 1.00 23.08 617 VAL B N 1
ATOM 9765 C CA . VAL B 1 619 ? 39.523 48.679 50.785 1.00 23.38 617 VAL B CA 1
ATOM 9766 C C . VAL B 1 619 ? 40.918 48.266 51.189 1.00 27.28 617 VAL B C 1
ATOM 9767 O O . VAL B 1 619 ? 41.617 49.026 51.854 1.00 25.90 617 VAL B O 1
ATOM 9771 N N . LEU B 1 620 ? 41.325 47.067 50.781 1.00 24.13 618 LEU B N 1
ATOM 9772 C CA . LEU B 1 620 ? 42.664 46.577 51.047 1.00 24.61 618 LEU B CA 1
ATOM 9773 C C . LEU B 1 620 ? 43.251 46.160 49.706 1.00 28.73 618 LEU B C 1
ATOM 9774 O O . LEU B 1 620 ? 42.607 45.434 48.944 1.00 28.47 618 LEU B O 1
ATOM 9779 N N . VAL B 1 621 ? 44.459 46.657 49.417 1.00 24.11 619 VAL B N 1
ATOM 9780 C CA . VAL B 1 621 ? 45.160 46.390 48.173 1.00 23.63 619 VAL B CA 1
ATOM 9781 C C . VAL B 1 621 ? 46.335 45.506 48.485 1.00 27.60 619 VAL B C 1
ATOM 9782 O O . VAL B 1 621 ? 47.056 45.784 49.435 1.00 26.92 619 VAL B O 1
ATOM 9786 N N . VAL B 1 622 ? 46.514 44.425 47.698 1.00 25.75 620 VAL B N 1
ATOM 9787 C CA . VAL B 1 622 ? 47.688 43.555 47.763 1.00 26.21 620 VAL B CA 1
ATOM 9788 C C . VAL B 1 622 ? 48.184 43.589 46.323 1.00 28.10 620 VAL B C 1
ATOM 9789 O O . VAL B 1 622 ? 47.438 43.231 45.419 1.00 27.84 620 VAL B O 1
ATOM 9793 N N . VAL B 1 623 ? 49.386 44.101 46.099 1.00 23.98 621 VAL B N 1
ATOM 9794 C CA . VAL B 1 623 ? 49.909 44.285 44.744 1.00 23.45 621 VAL B CA 1
ATOM 9795 C C . VAL B 1 623 ? 51.349 43.740 44.647 1.00 26.95 621 VAL B C 1
ATOM 9796 O O . VAL B 1 623 ? 52.112 43.872 45.599 1.00 26.00 621 VAL B O 1
ATOM 9800 N N . THR B 1 624 ? 51.691 43.111 43.513 1.00 24.87 622 THR B N 1
ATOM 9801 C CA . THR B 1 624 ? 53.051 42.624 43.286 1.00 25.13 622 THR B CA 1
ATOM 9802 C C . THR B 1 624 ? 53.875 43.687 42.589 1.00 28.42 622 THR B C 1
ATOM 9803 O O . THR B 1 624 ? 53.348 44.443 41.787 1.00 26.99 622 THR B O 1
ATOM 9807 N N . LEU B 1 625 ? 55.164 43.724 42.878 1.00 27.45 623 LEU B N 1
ATOM 9808 C CA . LEU B 1 625 ? 56.098 44.614 42.209 1.00 27.77 623 LEU B CA 1
ATOM 9809 C C . LEU B 1 625 ? 56.945 43.828 41.178 1.00 34.86 623 LEU B C 1
ATOM 9810 O O . LEU B 1 625 ? 57.816 44.399 40.519 1.00 35.00 623 LEU B O 1
ATOM 9815 N N . ASN B 1 626 ? 56.682 42.519 41.049 1.00 33.38 624 ASN B N 1
ATOM 9816 C CA . ASN B 1 626 ? 57.359 41.643 40.088 1.00 34.05 624 ASN B CA 1
ATOM 9817 C C . ASN B 1 626 ? 56.407 41.413 38.912 1.00 38.71 624 ASN B C 1
ATOM 9818 O O . ASN B 1 626 ? 55.389 40.727 39.067 1.00 39.21 624 ASN B O 1
ATOM 9823 N N . PRO B 1 627 ? 56.684 42.017 37.734 1.00 35.93 625 PRO B N 1
ATOM 9824 C CA . PRO B 1 627 ? 55.752 41.854 36.603 1.00 36.85 625 PRO B CA 1
ATOM 9825 C C . PRO B 1 627 ? 55.943 40.562 35.798 1.00 46.03 625 PRO B C 1
ATOM 9826 O O . PRO B 1 627 ? 55.161 40.298 34.875 1.00 46.64 625 PRO B O 1
ATOM 9830 N N . PHE B 1 628 ? 56.983 39.780 36.123 1.00 45.48 626 PHE B N 1
ATOM 9831 C CA . PHE B 1 628 ? 57.317 38.567 35.377 1.00 47.49 626 PHE B CA 1
ATOM 9832 C C . PHE B 1 628 ? 56.835 37.265 36.007 1.00 54.91 626 PHE B C 1
ATOM 9833 O O . PHE B 1 628 ? 55.998 36.578 35.417 1.00 56.95 626 PHE B O 1
ATOM 9841 N N . GLY B 1 629 ? 57.363 36.930 37.178 1.00 51.13 627 GLY B N 1
ATOM 9842 C CA . GLY B 1 629 ? 57.008 35.694 37.865 1.00 50.74 627 GLY B CA 1
ATOM 9843 C C . GLY B 1 629 ? 56.002 35.853 38.983 1.00 52.80 627 GLY B C 1
ATOM 9844 O O . GLY B 1 629 ? 55.791 36.963 39.487 1.00 51.70 627 GLY B O 1
ATOM 9845 N N . ALA B 1 630 ? 55.390 34.721 39.391 1.00 46.68 628 ALA B N 1
ATOM 9846 C CA . ALA B 1 630 ? 54.422 34.678 40.487 1.00 44.81 628 ALA B CA 1
ATOM 9847 C C . ALA B 1 630 ? 55.116 34.944 41.826 1.00 44.61 628 ALA B C 1
ATOM 9848 O O . ALA B 1 630 ? 56.327 34.732 41.958 1.00 44.16 628 ALA B O 1
ATOM 9850 N N . GLU B 1 631 ? 54.360 35.481 42.789 1.00 37.80 629 GLU B N 1
ATOM 9851 C CA . GLU B 1 631 ? 54.855 35.835 44.117 1.00 36.62 629 GLU B CA 1
ATOM 9852 C C . GLU B 1 631 ? 53.824 35.413 45.132 1.00 39.57 629 GLU B C 1
ATOM 9853 O O . GLU B 1 631 ? 52.624 35.627 44.925 1.00 39.25 629 GLU B O 1
ATOM 9859 N N . GLU B 1 632 ? 54.283 34.776 46.207 1.00 36.87 630 GLU B N 1
ATOM 9860 C CA . GLU B 1 632 ? 53.399 34.308 47.274 1.00 37.40 630 GLU B CA 1
ATOM 9861 C C . GLU B 1 632 ? 53.941 34.697 48.626 1.00 39.32 630 GLU B C 1
ATOM 9862 O O . GLU B 1 632 ? 55.145 34.962 48.749 1.00 38.92 630 GLU B O 1
ATOM 9868 N N . ALA B 1 633 ? 53.053 34.738 49.646 1.00 34.26 631 ALA B N 1
ATOM 9869 C CA . ALA B 1 633 ? 53.444 35.077 51.015 1.00 34.17 631 ALA B CA 1
ATOM 9870 C C . ALA B 1 633 ? 52.280 34.974 51.981 1.00 36.31 631 ALA B C 1
ATOM 9871 O O . ALA B 1 633 ? 51.130 34.664 51.597 1.00 35.11 631 ALA B O 1
ATOM 9873 N N . THR B 1 634 ? 52.594 35.258 53.248 1.00 34.15 632 THR B N 1
ATOM 9874 C CA A THR B 1 634 ? 51.592 35.341 54.300 0.42 34.25 632 THR B CA 1
ATOM 9875 C CA B THR B 1 634 ? 51.612 35.326 54.323 0.58 34.58 632 THR B CA 1
ATOM 9876 C C . THR B 1 634 ? 51.387 36.815 54.627 1.00 38.20 632 THR B C 1
ATOM 9877 O O . THR B 1 634 ? 52.359 37.554 54.855 1.00 35.92 632 THR B O 1
ATOM 9884 N N . LEU B 1 635 ? 50.126 37.246 54.593 1.00 35.33 633 LEU B N 1
ATOM 9885 C CA . LEU B 1 635 ? 49.727 38.614 54.860 1.00 34.74 633 LEU B CA 1
ATOM 9886 C C . LEU B 1 635 ? 49.205 38.704 56.290 1.00 40.51 633 LEU B C 1
ATOM 9887 O O . LEU B 1 635 ? 48.197 38.077 56.613 1.00 40.03 633 LEU B O 1
ATOM 9892 N N . TRP B 1 636 ? 49.915 39.459 57.141 1.00 39.49 634 TRP B N 1
ATOM 9893 C CA . TRP B 1 636 ? 49.589 39.704 58.546 1.00 41.86 634 TRP B CA 1
ATOM 9894 C C . TRP B 1 636 ? 48.828 41.034 58.669 1.00 42.85 634 TRP B C 1
ATOM 9895 O O . TRP B 1 636 ? 49.424 42.112 58.581 1.00 42.57 634 TRP B O 1
ATOM 9906 N N . LEU B 1 637 ? 47.512 40.950 58.851 1.00 35.64 635 LEU B N 1
ATOM 9907 C CA . LEU B 1 637 ? 46.667 42.131 58.983 1.00 33.83 635 LEU B CA 1
ATOM 9908 C C . LEU B 1 637 ? 46.740 42.754 60.361 1.00 39.62 635 LEU B C 1
ATOM 9909 O O . LEU B 1 637 ? 46.762 42.045 61.371 1.00 39.35 635 LEU B O 1
ATOM 9914 N N . ASP B 1 638 ? 46.776 44.099 60.394 1.00 37.07 636 ASP B N 1
ATOM 9915 C CA . ASP B 1 638 ? 46.745 44.919 61.599 1.00 36.96 636 ASP B CA 1
ATOM 9916 C C . ASP B 1 638 ? 45.235 45.066 61.801 1.00 39.84 636 ASP B C 1
ATOM 9917 O O . ASP B 1 638 ? 44.605 45.962 61.217 1.00 39.22 636 ASP B O 1
ATOM 9922 N N . MET B 1 639 ? 44.634 44.083 62.505 1.00 35.61 637 MET B N 1
ATOM 9923 C CA . MET B 1 639 ? 43.179 43.985 62.685 1.00 34.64 637 MET B CA 1
ATOM 9924 C C . MET B 1 639 ? 42.456 45.183 63.307 1.00 38.57 637 MET B C 1
ATOM 9925 O O . MET B 1 639 ? 41.387 45.526 62.783 1.00 37.53 637 MET B O 1
ATOM 9930 N N . PRO B 1 640 ? 42.967 45.840 64.390 1.00 37.44 638 PRO B N 1
ATOM 9931 C CA . PRO B 1 640 ? 42.258 47.022 64.933 1.00 37.78 638 PRO B CA 1
ATOM 9932 C C . PRO B 1 640 ? 42.174 48.172 63.928 1.00 40.63 638 PRO B C 1
ATOM 9933 O O . PRO B 1 640 ? 41.195 48.906 63.948 1.00 40.69 638 PRO B O 1
ATOM 9937 N N . GLU B 1 641 ? 43.157 48.289 63.008 1.00 37.42 639 GLU B N 1
ATOM 9938 C CA . GLU B 1 641 ? 43.150 49.314 61.943 1.00 37.05 639 GLU B CA 1
ATOM 9939 C C . GLU B 1 641 ? 42.024 49.034 60.935 1.00 40.46 639 GLU B C 1
ATOM 9940 O O . GLU B 1 641 ? 41.610 49.933 60.199 1.00 39.84 639 GLU B O 1
ATOM 9946 N N . LEU B 1 642 ? 41.508 47.782 60.933 1.00 35.58 640 LEU B N 1
ATOM 9947 C CA . LEU B 1 642 ? 40.405 47.355 60.071 1.00 34.44 640 LEU B CA 1
ATOM 9948 C C . LEU B 1 642 ? 39.100 47.260 60.880 1.00 35.52 640 LEU B C 1
ATOM 9949 O O . LEU B 1 642 ? 38.073 46.791 60.377 1.00 34.00 640 LEU B O 1
ATOM 9954 N N . GLY B 1 643 ? 39.165 47.750 62.115 1.00 32.89 641 GLY B N 1
ATOM 9955 C CA . GLY B 1 643 ? 38.075 47.774 63.079 1.00 33.02 641 GLY B CA 1
ATOM 9956 C C . GLY B 1 643 ? 37.703 46.406 63.626 1.00 36.43 641 GLY B C 1
ATOM 9957 O O . GLY B 1 643 ? 36.576 46.215 64.085 1.00 34.56 641 GLY B O 1
ATOM 9958 N N . MET B 1 644 ? 38.645 45.449 63.604 1.00 34.17 642 MET B N 1
ATOM 9959 C CA . MET B 1 644 ? 38.370 44.077 64.056 1.00 33.86 642 MET B CA 1
ATOM 9960 C C . MET B 1 644 ? 39.302 43.585 65.161 1.00 39.06 642 MET B C 1
ATOM 9961 O O . MET B 1 644 ? 40.313 44.224 65.458 1.00 38.33 642 MET B O 1
ATOM 9966 N N . GLU B 1 645 ? 38.942 42.438 65.767 1.00 37.37 643 GLU B N 1
ATOM 9967 C CA . GLU B 1 645 ? 39.712 41.756 66.809 1.00 38.13 643 GLU B CA 1
ATOM 9968 C C . GLU B 1 645 ? 40.652 40.730 66.134 1.00 40.90 643 GLU B C 1
ATOM 9969 O O . GLU B 1 645 ? 40.262 40.191 65.097 1.00 39.81 643 GLU B O 1
ATOM 9975 N N . PRO B 1 646 ? 41.852 40.421 66.693 1.00 37.05 644 PRO B N 1
ATOM 9976 C CA . PRO B 1 646 ? 42.746 39.427 66.050 1.00 37.14 644 PRO B CA 1
ATOM 9977 C C . PRO B 1 646 ? 42.137 38.079 65.633 1.00 40.62 644 PRO B C 1
ATOM 9978 O O . PRO B 1 646 ? 42.516 37.566 64.585 1.00 39.89 644 PRO B O 1
ATOM 9982 N N . TYR B 1 647 ? 41.191 37.517 66.414 1.00 37.74 645 TYR B N 1
ATOM 9983 C CA . TYR B 1 647 ? 40.577 36.221 66.064 1.00 38.20 645 TYR B CA 1
ATOM 9984 C C . TYR B 1 647 ? 39.271 36.278 65.269 1.00 40.99 645 TYR B C 1
ATOM 9985 O O . TYR B 1 647 ? 38.584 35.263 65.120 1.00 40.31 645 TYR B O 1
ATOM 9994 N N . ASP B 1 648 ? 38.954 37.462 64.711 1.00 36.62 646 ASP B N 1
ATOM 9995 C CA . ASP B 1 648 ? 37.783 37.622 63.860 1.00 35.32 646 ASP B CA 1
ATOM 9996 C C . ASP B 1 648 ? 38.085 37.026 62.492 1.00 34.89 646 ASP B C 1
ATOM 9997 O O . ASP B 1 648 ? 39.221 37.081 62.020 1.00 33.43 646 ASP B O 1
ATOM 10002 N N . ARG B 1 649 ? 37.077 36.428 61.880 1.00 30.90 647 ARG B N 1
ATOM 10003 C CA . ARG B 1 649 ? 37.184 35.904 60.527 1.00 30.07 647 ARG B CA 1
ATOM 10004 C C . ARG B 1 649 ? 36.138 36.641 59.736 1.00 31.99 647 ARG B C 1
ATOM 10005 O O . ARG B 1 649 ? 35.108 37.033 60.292 1.00 29.32 647 ARG B O 1
ATOM 10013 N N . PHE B 1 650 ? 36.436 36.935 58.473 1.00 28.88 648 PHE B N 1
ATOM 10014 C CA . PHE B 1 650 ? 35.550 37.795 57.676 1.00 27.97 648 PHE B CA 1
ATOM 10015 C C . PHE B 1 650 ? 35.655 37.507 56.202 1.00 30.55 648 PHE B C 1
ATOM 10016 O O . PHE B 1 650 ? 36.686 37.014 55.742 1.00 30.92 648 PHE B O 1
ATOM 10024 N N . TRP B 1 651 ? 34.613 37.867 55.453 1.00 29.13 649 TRP B N 1
ATOM 10025 C CA . TRP B 1 651 ? 34.575 37.691 54.001 1.00 31.13 649 TRP B CA 1
ATOM 10026 C C . TRP B 1 651 ? 35.035 38.945 53.253 1.00 34.78 649 TRP B C 1
ATOM 10027 O O . TRP B 1 651 ? 34.670 40.056 53.632 1.00 34.00 649 TRP B O 1
ATOM 10038 N N . VAL B 1 652 ? 35.824 38.744 52.186 1.00 31.02 650 VAL B N 1
ATOM 10039 C CA . VAL B 1 652 ? 36.347 39.770 51.274 1.00 29.53 650 VAL B CA 1
ATOM 10040 C C . VAL B 1 652 ? 35.897 39.403 49.854 1.00 33.26 650 VAL B C 1
ATOM 10041 O O . VAL B 1 652 ? 35.623 38.225 49.577 1.00 32.69 650 VAL B O 1
ATOM 10045 N N . ARG B 1 653 ? 35.797 40.406 48.973 1.00 26.83 651 ARG B N 1
ATOM 10046 C CA . ARG B 1 653 ? 35.470 40.224 47.566 1.00 25.59 651 ARG B CA 1
ATOM 10047 C C . ARG B 1 653 ? 36.505 40.996 46.772 1.00 30.64 651 ARG B C 1
ATOM 10048 O O . ARG B 1 653 ? 36.688 42.201 46.997 1.00 29.86 651 ARG B O 1
ATOM 10056 N N . ASP B 1 654 ? 37.209 40.307 45.870 1.00 28.00 652 ASP B N 1
ATOM 10057 C CA . ASP B 1 654 ? 38.188 40.955 45.006 1.00 28.19 652 ASP B CA 1
ATOM 10058 C C . ASP B 1 654 ? 37.445 41.698 43.891 1.00 33.12 652 ASP B C 1
ATOM 10059 O O . ASP B 1 654 ? 36.678 41.093 43.138 1.00 32.80 652 ASP B O 1
ATOM 10064 N N . GLU B 1 655 ? 37.658 43.017 43.791 1.00 29.46 653 GLU B N 1
ATOM 10065 C CA . GLU B 1 655 ? 36.990 43.818 42.762 1.00 29.56 653 GLU B CA 1
ATOM 10066 C C . GLU B 1 655 ? 37.574 43.602 41.352 1.00 35.15 653 GLU B C 1
ATOM 10067 O O . GLU B 1 655 ? 36.935 43.963 40.370 1.00 35.78 653 GLU B O 1
ATOM 10073 N N . ILE B 1 656 ? 38.771 43.024 41.253 1.00 33.05 654 ILE B N 1
ATOM 10074 C CA . ILE B 1 656 ? 39.411 42.731 39.965 1.00 34.98 654 ILE B CA 1
ATOM 10075 C C . ILE B 1 656 ? 38.794 41.458 39.322 1.00 40.70 654 ILE B C 1
ATOM 10076 O O . ILE B 1 656 ? 38.385 41.497 38.165 1.00 41.31 654 ILE B O 1
ATOM 10081 N N . THR B 1 657 ? 38.712 40.346 40.082 1.00 37.39 655 THR B N 1
ATOM 10082 C CA . THR B 1 657 ? 38.230 39.038 39.588 1.00 36.34 655 THR B CA 1
ATOM 10083 C C . THR B 1 657 ? 36.810 38.656 40.001 1.00 40.40 655 THR B C 1
ATOM 10084 O O . THR B 1 657 ? 36.206 37.787 39.369 1.00 40.80 655 THR B O 1
ATOM 10088 N N . GLY B 1 658 ? 36.324 39.238 41.093 1.00 35.52 656 GLY B N 1
ATOM 10089 C CA . GLY B 1 658 ? 35.021 38.911 41.661 1.00 34.50 656 GLY B CA 1
ATOM 10090 C C . GLY B 1 658 ? 35.120 37.753 42.643 1.00 36.76 656 GLY B C 1
ATOM 10091 O O . GLY B 1 658 ? 34.111 37.357 43.224 1.00 37.08 656 GLY B O 1
ATOM 10092 N N . GLU B 1 659 ? 36.336 37.188 42.826 1.00 32.27 657 GLU B N 1
ATOM 10093 C CA . GLU B 1 659 ? 36.592 36.061 43.733 1.00 31.91 657 GLU B CA 1
ATOM 10094 C C . GLU B 1 659 ? 36.381 36.482 45.186 1.00 38.55 657 GLU B C 1
ATOM 10095 O O . GLU B 1 659 ? 36.791 37.585 45.587 1.00 36.20 657 GLU B O 1
ATOM 10098 N N . GLU B 1 660 ? 35.743 35.595 45.970 1.00 36.60 658 GLU B N 1
ATOM 10099 C CA . GLU B 1 660 ? 35.460 35.822 47.384 1.00 37.16 658 GLU B CA 1
ATOM 10100 C C . GLU B 1 660 ? 36.248 34.867 48.266 1.00 41.20 658 GLU B C 1
ATOM 10101 O O . GLU B 1 660 ? 36.330 33.675 47.966 1.00 41.46 658 GLU B O 1
ATOM 10107 N N . TYR B 1 661 ? 36.845 35.391 49.340 1.00 36.21 659 TYR B N 1
ATOM 10108 C CA . TYR B 1 661 ? 37.638 34.590 50.272 1.00 35.74 659 TYR B CA 1
ATOM 10109 C C . TYR B 1 661 ? 37.251 34.889 51.710 1.00 36.38 659 TYR B C 1
ATOM 10110 O O . TYR B 1 661 ? 36.841 36.010 52.023 1.00 34.49 659 TYR B O 1
ATOM 10119 N N . GLN B 1 662 ? 37.430 33.898 52.596 1.00 31.18 660 GLN B N 1
ATOM 10120 C CA . GLN B 1 662 ? 37.233 34.116 54.022 1.00 29.79 660 GLN B CA 1
ATOM 10121 C C . GLN B 1 662 ? 38.627 34.270 54.580 1.00 34.42 660 GLN B C 1
ATOM 10122 O O . GLN B 1 662 ? 39.457 33.369 54.453 1.00 34.79 660 GLN B O 1
ATOM 10128 N N . TRP B 1 663 ? 38.891 35.426 55.172 1.00 31.11 661 TRP B N 1
ATOM 10129 C CA . TRP B 1 663 ? 40.186 35.730 55.737 1.00 32.33 661 TRP B CA 1
ATOM 10130 C C . TRP B 1 663 ? 40.098 35.954 57.237 1.00 33.27 661 TRP B C 1
ATOM 10131 O O . TRP B 1 663 ? 39.004 36.074 57.790 1.00 33.46 661 TRP B O 1
ATOM 10142 N N . GLY B 1 664 ? 41.263 36.040 57.858 1.00 28.16 662 GLY B N 1
ATOM 10143 C CA . GLY B 1 664 ? 41.475 36.374 59.258 1.00 27.69 662 GLY B CA 1
ATOM 10144 C C . GLY B 1 664 ? 42.690 37.276 59.400 1.00 34.46 662 GLY B C 1
ATOM 10145 O O . GLY B 1 664 ? 42.984 38.085 58.502 1.00 33.34 662 GLY B O 1
ATOM 10146 N N . GLN B 1 665 ? 43.416 37.135 60.522 1.00 31.64 663 GLN B N 1
ATOM 10147 C CA . GLN B 1 665 ? 44.617 37.903 60.834 1.00 31.98 663 GLN B CA 1
ATOM 10148 C C . GLN B 1 665 ? 45.848 37.519 60.014 1.00 37.22 663 GLN B C 1
ATOM 10149 O O . GLN B 1 665 ? 46.760 38.335 59.891 1.00 37.64 663 GLN B O 1
ATOM 10155 N N . ALA B 1 666 ? 45.925 36.270 59.519 1.00 34.77 664 ALA B N 1
ATOM 10156 C CA . ALA B 1 666 ? 47.079 35.787 58.745 1.00 34.99 664 ALA B CA 1
ATOM 10157 C C . ALA B 1 666 ? 46.564 35.018 57.559 1.00 40.14 664 ALA B C 1
ATOM 10158 O O . ALA B 1 666 ? 45.816 34.049 57.726 1.00 40.67 664 ALA B O 1
ATOM 10160 N N . ASN B 1 667 ? 46.869 35.506 56.351 1.00 36.03 665 ASN B N 1
ATOM 10161 C CA . ASN B 1 667 ? 46.316 34.918 55.142 1.00 36.14 665 ASN B CA 1
ATOM 10162 C C . ASN B 1 667 ? 47.343 34.670 54.081 1.00 41.96 665 ASN B C 1
ATOM 10163 O O . ASN B 1 667 ? 48.240 35.497 53.877 1.00 42.02 665 ASN B O 1
ATOM 10168 N N . TYR B 1 668 ? 47.168 33.560 53.347 1.00 38.50 666 TYR B N 1
ATOM 10169 C CA . TYR B 1 668 ? 48.028 33.220 52.222 1.00 38.04 666 TYR B CA 1
ATOM 10170 C C . TYR B 1 668 ? 47.617 34.095 51.067 1.00 39.40 666 TYR B C 1
ATOM 10171 O O . TYR B 1 668 ? 46.424 34.246 50.798 1.00 38.05 666 TYR B O 1
ATOM 10180 N N . VAL B 1 669 ? 48.607 34.666 50.381 1.00 35.52 667 VAL B N 1
ATOM 10181 C CA . VAL B 1 669 ? 48.375 35.498 49.210 1.00 35.14 667 VAL B CA 1
ATOM 10182 C C . VAL B 1 669 ? 49.294 35.049 48.096 1.00 38.60 667 VAL B C 1
ATOM 10183 O O . VAL B 1 669 ? 50.480 34.774 48.335 1.00 38.13 667 VAL B O 1
ATOM 10187 N N . ARG B 1 670 ? 48.745 34.974 46.887 1.00 34.74 668 ARG B N 1
ATOM 10188 C CA . ARG B 1 670 ? 49.506 34.621 45.699 1.00 35.61 668 ARG B CA 1
ATOM 10189 C C . ARG B 1 670 ? 49.087 35.486 44.534 1.00 39.82 668 ARG B C 1
ATOM 10190 O O . ARG B 1 670 ? 47.904 35.536 44.177 1.00 39.20 668 ARG B O 1
ATOM 10198 N N . LEU B 1 671 ? 50.060 36.144 43.918 1.00 37.69 669 LEU B N 1
ATOM 10199 C CA . LEU B 1 671 ? 49.780 36.962 42.749 1.00 38.26 669 LEU B CA 1
ATOM 10200 C C . LEU B 1 671 ? 50.604 36.513 41.557 1.00 43.68 669 LEU B C 1
ATOM 10201 O O . LEU B 1 671 ? 51.829 36.400 41.647 1.00 41.44 669 LEU B O 1
ATOM 10206 N N . ASP B 1 672 ? 49.907 36.209 40.457 1.00 43.51 670 ASP B N 1
ATOM 10207 C CA . ASP B 1 672 ? 50.515 35.808 39.188 1.00 44.41 670 ASP B CA 1
ATOM 10208 C C . ASP B 1 672 ? 50.244 36.945 38.212 1.00 47.44 670 ASP B C 1
ATOM 10209 O O . ASP B 1 672 ? 49.079 37.175 37.875 1.00 48.12 670 ASP B O 1
ATOM 10214 N N . PRO B 1 673 ? 51.287 37.673 37.748 1.00 43.83 671 PRO B N 1
ATOM 10215 C CA . PRO B 1 673 ? 51.045 38.798 36.817 1.00 43.82 671 PRO B CA 1
ATOM 10216 C C . PRO B 1 673 ? 50.316 38.452 35.515 1.00 49.24 671 PRO B C 1
ATOM 10217 O O . PRO B 1 673 ? 49.689 39.337 34.922 1.00 48.49 671 PRO B O 1
ATOM 10221 N N . ALA B 1 674 ? 50.347 37.162 35.101 1.00 47.07 672 ALA B N 1
ATOM 10222 C CA . ALA B 1 674 ? 49.655 36.668 33.902 1.00 47.45 672 ALA B CA 1
ATOM 10223 C C . ALA B 1 674 ? 48.122 36.686 34.067 1.00 51.57 672 ALA B C 1
ATOM 10224 O O . ALA B 1 674 ? 47.409 36.813 33.067 1.00 51.91 672 ALA B O 1
ATOM 10226 N N . LYS B 1 675 ? 47.621 36.559 35.317 1.00 47.10 673 LYS B N 1
ATOM 10227 C CA . LYS B 1 675 ? 46.183 36.568 35.627 1.00 46.24 673 LYS B CA 1
ATOM 10228 C C . LYS B 1 675 ? 45.742 37.938 36.179 1.00 46.96 673 LYS B C 1
ATOM 10229 O O . LYS B 1 675 ? 44.848 38.573 35.607 1.00 46.02 673 LYS B O 1
ATOM 10231 N N . ALA B 1 676 ? 46.380 38.386 37.284 1.00 40.32 674 ALA B N 1
ATOM 10232 C CA . ALA B 1 676 ? 46.103 39.674 37.939 1.00 38.79 674 ALA B CA 1
ATOM 10233 C C . ALA B 1 676 ? 47.333 40.137 38.708 1.00 37.74 674 ALA B C 1
ATOM 10234 O O . ALA B 1 676 ? 47.962 39.337 39.408 1.00 35.51 674 ALA B O 1
ATOM 10236 N N . VAL B 1 677 ? 47.693 41.428 38.567 1.00 31.89 675 VAL B N 1
ATOM 10237 C CA . VAL B 1 677 ? 48.876 41.972 39.273 1.00 29.93 675 VAL B CA 1
ATOM 10238 C C . VAL B 1 677 ? 48.530 42.392 40.708 1.00 29.91 675 VAL B C 1
ATOM 10239 O O . VAL B 1 677 ? 49.421 42.705 41.502 1.00 27.05 675 VAL B O 1
ATOM 10243 N N . ALA B 1 678 ? 47.233 42.390 41.044 1.00 27.14 676 ALA B N 1
ATOM 10244 C CA . ALA B 1 678 ? 46.795 42.816 42.376 1.00 26.62 676 ALA B CA 1
ATOM 10245 C C . ALA B 1 678 ? 45.409 42.310 42.739 1.00 30.82 676 ALA B C 1
ATOM 10246 O O . ALA B 1 678 ? 44.595 42.032 41.858 1.00 30.35 676 ALA B O 1
ATOM 10248 N N . HIS B 1 679 ? 45.135 42.268 44.050 1.00 28.00 677 HIS B N 1
ATOM 10249 C CA . HIS B 1 679 ? 43.815 42.045 44.627 1.00 29.42 677 HIS B CA 1
ATOM 10250 C C . HIS B 1 679 ? 43.421 43.437 45.140 1.00 30.59 677 HIS B C 1
ATOM 10251 O O . HIS B 1 679 ? 44.242 44.097 45.782 1.00 29.82 677 HIS B O 1
ATOM 10258 N N . VAL B 1 680 ? 42.193 43.877 44.868 1.00 26.47 678 VAL B N 1
ATOM 10259 C CA . VAL B 1 680 ? 41.662 45.144 45.371 1.00 25.90 678 VAL B CA 1
ATOM 10260 C C . VAL B 1 680 ? 40.371 44.701 46.060 1.00 30.57 678 VAL B C 1
ATOM 10261 O O . VAL B 1 680 ? 39.360 44.463 45.397 1.00 29.19 678 VAL B O 1
ATOM 10265 N N . LEU B 1 681 ? 40.449 44.502 47.387 1.00 27.86 679 LEU B N 1
ATOM 10266 C CA . LEU B 1 681 ? 39.383 43.888 48.181 1.00 27.69 679 LEU B CA 1
ATOM 10267 C C . LEU B 1 681 ? 38.403 44.788 48.863 1.00 32.18 679 LEU B C 1
ATOM 10268 O O . LEU B 1 681 ? 38.806 45.700 49.581 1.00 31.33 679 LEU B O 1
ATOM 10273 N N . ASN B 1 682 ? 37.108 44.502 48.677 1.00 27.81 680 ASN B N 1
ATOM 10274 C CA . ASN B 1 682 ? 36.084 45.188 49.426 1.00 27.98 680 ASN B CA 1
ATOM 10275 C C . ASN B 1 682 ? 36.094 44.456 50.778 1.00 32.80 680 ASN B C 1
ATOM 10276 O O . ASN B 1 682 ? 35.944 43.222 50.821 1.00 32.20 680 ASN B O 1
ATOM 10281 N N . MET B 1 683 ? 36.381 45.205 51.851 1.00 27.32 681 MET B N 1
ATOM 10282 C CA . MET B 1 683 ? 36.526 44.701 53.213 1.00 26.60 681 MET B CA 1
ATOM 10283 C C . MET B 1 683 ? 35.265 44.958 54.024 1.00 29.89 681 MET B C 1
ATOM 10284 O O . MET B 1 683 ? 34.444 45.762 53.595 1.00 28.25 681 MET B O 1
ATOM 10289 N N . PRO B 1 684 ? 35.087 44.340 55.221 1.00 28.29 682 PRO B N 1
ATOM 10290 C CA . PRO B 1 684 ? 33.898 44.665 56.027 1.00 28.17 682 PRO B CA 1
ATOM 10291 C C . PRO B 1 684 ? 33.907 46.147 56.410 1.00 31.02 682 PRO B C 1
ATOM 10292 O O . PRO B 1 684 ? 34.975 46.752 56.597 1.00 28.34 682 PRO B O 1
ATOM 10296 N N . LEU B 1 685 ? 32.713 46.725 56.498 1.00 28.99 683 LEU B N 1
ATOM 10297 C CA . LEU B 1 685 ? 32.523 48.121 56.866 1.00 29.99 683 LEU B CA 1
ATOM 10298 C C . LEU B 1 685 ? 33.063 48.364 58.274 1.00 34.11 683 LEU B C 1
ATOM 10299 O O . LEU B 1 685 ? 32.919 47.504 59.156 1.00 32.22 683 LEU B O 1
ATOM 10304 N N . ILE B 1 686 ? 33.723 49.511 58.484 1.00 31.05 684 ILE B N 1
ATOM 10305 C CA . ILE B 1 686 ? 34.182 49.839 59.834 1.00 30.54 684 ILE B CA 1
ATOM 10306 C C . ILE B 1 686 ? 33.006 50.576 60.505 1.00 34.34 684 ILE B C 1
ATOM 10307 O O . ILE B 1 686 ? 32.461 51.510 59.897 1.00 33.36 684 ILE B O 1
ATOM 10312 N N . PRO B 1 687 ? 32.539 50.125 61.701 1.00 33.22 685 PRO B N 1
ATOM 10313 C CA . PRO B 1 687 ? 31.406 50.825 62.371 1.00 33.71 685 PRO B CA 1
ATOM 10314 C C . PRO B 1 687 ? 31.725 52.292 62.700 1.00 38.86 685 PRO B C 1
ATOM 10315 O O . PRO B 1 687 ? 32.900 52.614 62.897 1.00 37.38 685 PRO B O 1
ATOM 10319 N N . ALA B 1 688 ? 30.687 53.176 62.761 1.00 38.14 686 ALA B N 1
ATOM 10320 C CA . ALA B 1 688 ? 30.822 54.635 62.983 1.00 39.49 686 ALA B CA 1
ATOM 10321 C C . ALA B 1 688 ? 31.725 55.084 64.133 1.00 44.36 686 ALA B C 1
ATOM 10322 O O . ALA B 1 688 ? 32.570 55.971 63.947 1.00 43.68 686 ALA B O 1
ATOM 10324 N N . ASP B 1 689 ? 31.558 54.459 65.307 1.00 41.52 687 ASP B N 1
ATOM 10325 C CA . ASP B 1 689 ? 32.333 54.724 66.529 1.00 41.92 687 ASP B CA 1
ATOM 10326 C C . ASP B 1 689 ? 33.820 54.426 66.302 1.00 42.82 687 ASP B C 1
ATOM 10327 O O . ASP B 1 689 ? 34.683 55.264 66.615 1.00 41.94 687 ASP B O 1
ATOM 10332 N N . LYS B 1 690 ? 34.111 53.249 65.711 1.00 35.64 688 LYS B N 1
ATOM 10333 C CA . LYS B 1 690 ? 35.485 52.830 65.449 1.00 34.14 688 LYS B CA 1
ATOM 10334 C C . LYS B 1 690 ? 36.153 53.654 64.348 1.00 33.35 688 LYS B C 1
ATOM 10335 O O . LYS B 1 690 ? 37.337 53.931 64.463 1.00 31.80 688 LYS B O 1
ATOM 10341 N N . ARG B 1 691 ? 35.422 54.012 63.273 1.00 29.55 689 ARG B N 1
ATOM 10342 C CA . ARG B 1 691 ? 36.047 54.764 62.172 1.00 29.26 689 ARG B CA 1
ATOM 10343 C C . ARG B 1 691 ? 36.474 56.190 62.571 1.00 32.84 689 ARG B C 1
ATOM 10344 O O . ARG B 1 691 ? 37.561 56.609 62.187 1.00 31.83 689 ARG B O 1
ATOM 10352 N N . LEU B 1 692 ? 35.675 56.883 63.414 1.00 30.18 690 LEU B N 1
ATOM 10353 C CA . LEU B 1 692 ? 36.044 58.214 63.916 1.00 30.14 690 LEU B CA 1
ATOM 10354 C C . LEU B 1 692 ? 37.261 58.136 64.855 1.00 32.82 690 LEU B C 1
ATOM 10355 O O . LEU B 1 692 ? 38.138 58.991 64.780 1.00 32.30 690 LEU B O 1
ATOM 10360 N N . GLN B 1 693 ? 37.376 57.049 65.638 1.00 28.22 691 GLN B N 1
ATOM 10361 C CA . GLN B 1 693 ? 38.537 56.803 66.504 1.00 27.56 691 GLN B CA 1
ATOM 10362 C C . GLN B 1 693 ? 39.795 56.537 65.683 1.00 28.42 691 GLN B C 1
ATOM 10363 O O . GLN B 1 693 ? 40.878 57.007 66.047 1.00 26.19 691 GLN B O 1
ATOM 10369 N N . LEU B 1 694 ? 39.673 55.743 64.602 1.00 25.67 692 LEU B N 1
ATOM 10370 C CA . LEU B 1 694 ? 40.828 55.423 63.749 1.00 25.99 692 LEU B CA 1
ATOM 10371 C C . LEU B 1 694 ? 41.278 56.647 62.937 1.00 28.51 692 LEU B C 1
ATOM 10372 O O . LEU B 1 694 ? 42.392 56.669 62.432 1.00 27.82 692 LEU B O 1
ATOM 10377 N N . LEU B 1 695 ? 40.413 57.657 62.833 1.00 25.37 693 LEU B N 1
ATOM 10378 C CA . LEU B 1 695 ? 40.718 58.901 62.133 1.00 26.42 693 LEU B CA 1
ATOM 10379 C C . LEU B 1 695 ? 41.487 59.899 63.030 1.00 33.64 693 LEU B C 1
ATOM 10380 O O . LEU B 1 695 ? 41.962 60.917 62.526 1.00 34.91 693 LEU B O 1
ATOM 10385 N N . ARG B 1 696 ? 41.595 59.630 64.346 1.00 31.13 694 ARG B N 1
ATOM 10386 C CA . ARG B 1 696 ? 42.278 60.548 65.278 1.00 30.95 694 ARG B CA 1
ATOM 10387 C C . ARG B 1 696 ? 43.738 60.800 64.937 1.00 35.90 694 ARG B C 1
ATOM 10388 O O . ARG B 1 696 ? 44.418 59.888 64.476 1.00 34.57 694 ARG B O 1
ATOM 10396 N N . ARG B 1 697 ? 44.209 62.047 65.157 1.00 33.75 695 ARG B N 1
ATOM 10397 C CA . ARG B 1 697 ? 45.571 62.509 64.820 1.00 33.91 695 ARG B CA 1
ATOM 10398 C C . ARG B 1 697 ? 46.689 62.000 65.717 1.00 40.38 695 ARG B C 1
ATOM 10399 O O . ARG B 1 697 ? 47.826 61.863 65.251 1.00 41.61 695 ARG B O 1
ATOM 10407 N N . GLU B 1 698 ? 46.405 61.812 67.015 1.00 36.58 696 GLU B N 1
ATOM 10408 C CA . GLU B 1 698 ? 47.404 61.357 67.996 1.00 52.16 696 GLU B CA 1
ATOM 10409 C C . GLU B 1 698 ? 46.766 60.528 69.098 1.00 89.05 696 GLU B C 1
ATOM 10410 O O . GLU B 1 698 ? 45.615 60.773 69.443 1.00 57.71 696 GLU B O 1
#

Radius of gyration: 36.83 Å; Cα contacts (8 Å, |Δi|>4): 3128; chains: 2; bounding box: 83×72×124 Å

Organism: Mycolicibacterium thermoresistibile (strain ATCC 19527 / DSM 44167 / CIP 105390 / JCM 6362 / NCTC 10409 / 316) (NCBI:txid1078020)